Protein AF-0000000079002013 (afdb_homodimer)

InterPro domains:
  IPR015590 Aldehyde dehydrogenase domain [PF00171] (35-497)
  IPR016161 Aldehyde/histidinol dehydrogenase [SSF53720] (24-503)
  IPR016162 Aldehyde dehydrogenase, N-terminal [G3DSA:3.40.605.10] (39-272)
  IPR016163 Aldehyde dehydrogenase, C-terminal [G3DSA:3.40.309.10] (273-473)
  IPR051020 Aldehyde dehydrogenase-related metabolic enzymes [PTHR42991] (23-501)
  IPR053489 NAD(P)-dependent GAP dehydrogenase [NF040869] (10-510)

Radius of gyration: 30.29 Å; Cα contacts (8 Å, |Δi|>4): 2463; chains: 2; bounding box: 66×89×72 Å

Solvent-accessible surface area (backbone atoms only — not comparable to full-atom values): 50021 Å² total; per-residue (Å²): 128,84,78,65,67,69,81,72,81,61,73,83,57,53,85,48,39,48,72,44,97,86,56,32,31,39,29,41,29,37,48,74,54,35,79,40,72,65,82,38,68,44,73,28,42,18,23,74,80,59,33,69,31,31,34,34,20,25,66,53,70,68,57,51,54,52,28,51,50,46,23,61,75,44,5,17,50,58,38,50,71,41,54,63,71,57,50,52,51,39,36,42,45,34,28,51,50,48,62,74,48,37,65,48,45,31,49,34,33,25,51,35,48,16,32,28,62,68,57,22,48,48,42,52,51,37,33,34,49,40,36,66,48,49,72,59,31,54,77,54,56,65,62,46,82,43,78,18,78,86,38,86,90,32,50,45,29,37,32,43,36,37,64,39,43,52,34,27,34,38,38,35,33,36,54,73,46,36,48,35,52,44,48,52,54,48,48,42,33,43,70,52,19,20,12,38,40,37,32,51,26,68,62,32,40,58,37,44,54,55,48,51,53,43,42,55,72,43,61,51,63,47,49,24,44,35,47,44,56,51,61,78,82,56,42,75,78,54,46,48,44,78,74,43,30,24,40,39,38,38,45,48,39,70,56,50,43,49,48,46,42,51,32,58,72,52,40,67,34,32,40,28,29,27,56,13,38,34,39,37,43,73,69,30,58,55,67,61,45,24,49,34,47,35,47,23,21,35,52,71,25,7,46,43,55,53,17,36,25,34,36,40,25,25,54,94,40,30,68,63,38,53,54,46,29,47,55,46,47,66,71,59,35,70,40,60,23,89,37,86,82,23,74,20,25,28,38,71,35,45,64,54,42,53,52,45,51,51,30,51,50,47,32,38,75,58,64,29,42,75,73,34,65,73,43,75,59,68,64,20,27,53,45,57,24,35,29,39,37,74,54,59,80,44,42,68,67,19,49,65,52,66,42,68,61,70,34,24,45,29,40,35,29,69,30,89,46,70,69,53,48,42,52,59,56,55,68,33,63,40,8,26,40,30,21,38,27,53,70,57,61,69,61,51,51,51,47,64,72,65,47,63,39,7,25,36,19,36,60,40,50,54,74,59,83,61,12,74,60,52,40,31,17,26,59,49,2,27,36,59,46,43,19,63,25,55,30,37,53,63,46,34,39,69,31,25,39,35,44,50,38,69,91,66,71,79,62,84,76,91,120,130,82,79,64,66,71,80,71,79,61,73,84,60,53,84,49,39,49,72,45,95,85,54,32,31,40,30,42,29,36,50,73,53,36,80,41,73,64,83,39,66,44,74,27,43,18,22,75,79,59,35,68,31,31,34,34,19,25,66,52,71,67,57,52,53,52,28,50,50,45,23,62,74,44,5,17,50,58,36,51,70,43,55,64,70,55,50,52,50,39,35,42,44,34,27,50,50,49,62,72,48,37,66,47,45,31,47,33,34,24,51,34,47,17,32,28,62,69,56,21,47,49,42,52,50,36,34,35,50,39,37,65,48,49,71,60,31,53,76,53,55,65,60,46,80,42,78,18,78,84,39,86,90,32,50,46,28,38,32,42,35,38,63,40,44,52,33,27,32,39,36,36,32,37,54,75,48,36,48,35,52,43,47,51,55,48,47,42,33,42,70,50,20,21,12,39,40,38,30,51,25,70,61,33,41,60,37,43,52,54,48,51,52,42,42,54,72,43,60,52,63,46,48,23,43,35,45,44,56,52,60,78,84,57,43,75,78,54,45,49,45,78,73,45,30,24,38,40,38,37,44,48,39,71,57,50,45,49,48,44,42,50,32,56,73,52,40,68,35,32,40,27,30,25,56,14,38,33,40,37,42,75,69,32,59,53,68,60,46,23,49,36,48,36,46,23,21,33,51,71,26,7,44,42,55,53,18,35,25,34,36,38,25,26,55,92,40,30,68,63,38,54,52,47,29,46,56,46,47,66,72,61,34,71,40,61,23,90,38,84,82,23,73,20,26,28,38,70,35,46,64,50,42,53,52,45,52,51,29,51,51,46,31,39,76,58,65,28,41,75,72,34,70,73,43,75,60,68,63,20,27,53,45,56,24,37,29,41,39,76,54,60,79,44,40,68,67,19,49,62,51,64,42,69,63,70,34,22,46,29,41,35,28,66,29,89,46,70,68,53,48,42,54,60,53,56,67,33,63,39,8,26,40,29,20,37,25,54,68,56,62,70,61,50,50,51,47,64,73,64,47,63,39,7,25,37,20,36,60,40,48,54,75,60,82,62,14,72,59,54,40,33,18,26,58,49,2,27,36,59,46,45,21,63,25,54,29,38,53,63,45,37,40,69,32,25,38,35,44,51,38,69,91,65,72,78,63,84,76,93,122

Nearest PDB structures (foldseek):
  8hap-assembly1_A  TM=9.456E-01  e=1.614E-48  Sulfurisphaera tokodaii
  3rho-assembly1_D  TM=9.246E-01  e=1.871E-47  Rattus norvegicus
  4v37-assembly2_D  TM=9.245E-01  e=1.654E-45  Spinacia oleracea
  4a0m-assembly1_C  TM=8.989E-01  e=1.302E-45  Spinacia oleracea
  3iwk-assembly3_F  TM=9.047E-01  e=1.227E-45  Pisum sativum

Structure (mmCIF, N/CA/C/O backbone):
data_AF-0000000079002013-model_v1
#
loop_
_entity.id
_entity.type
_entity.pdbx_description
1 polymer 'Nonphosphorylating glyceraldehyde-3-phosphate dehydrogenase'
#
loop_
_atom_site.group_PDB
_atom_site.id
_atom_site.type_symbol
_atom_site.label_atom_id
_atom_site.label_alt_id
_atom_site.label_comp_id
_atom_site.label_asym_id
_atom_site.label_entity_id
_atom_site.label_seq_id
_atom_site.pdbx_PDB_ins_code
_atom_site.Cartn_x
_atom_site.Cartn_y
_atom_site.Cartn_z
_atom_site.occupancy
_atom_site.B_iso_or_equiv
_atom_site.auth_seq_id
_atom_site.auth_comp_id
_atom_site.auth_asym_id
_atom_site.auth_atom_id
_atom_site.pdbx_PDB_model_num
ATOM 1 N N . MET A 1 1 ? 3.686 49.875 5.984 1 48.56 1 MET A N 1
ATOM 2 C CA . MET A 1 1 ? 4.234 48.812 6.824 1 48.56 1 MET A CA 1
ATOM 3 C C . MET A 1 1 ? 5.504 48.219 6.207 1 48.56 1 MET A C 1
ATOM 5 O O . MET A 1 1 ? 5.602 48.094 4.984 1 48.56 1 MET A O 1
ATOM 9 N N . ASP A 1 2 ? 6.562 48.25 6.934 1 68.31 2 ASP A N 1
ATOM 10 C CA . ASP A 1 2 ? 7.863 47.812 6.422 1 68.31 2 ASP A CA 1
ATOM 11 C C . ASP A 1 2 ? 7.793 46.406 5.848 1 68.31 2 ASP A C 1
ATOM 13 O O . ASP A 1 2 ? 7.07 45.562 6.367 1 68.31 2 ASP A O 1
ATOM 17 N N . ARG A 1 3 ? 8.359 46.219 4.648 1 81.31 3 ARG A N 1
ATOM 18 C CA . ARG A 1 3 ? 8.422 44.938 3.936 1 81.31 3 ARG A CA 1
ATOM 19 C C . ARG A 1 3 ? 8.961 43.812 4.836 1 81.31 3 ARG A C 1
ATOM 21 O O . ARG A 1 3 ? 9.883 44.031 5.617 1 81.31 3 ARG A O 1
ATOM 28 N N . VAL A 1 4 ? 8.219 42.75 4.816 1 88.69 4 VAL A N 1
ATOM 29 C CA . VAL A 1 4 ? 8.68 41.594 5.578 1 88.69 4 VAL A CA 1
ATOM 30 C C . VAL A 1 4 ? 9.977 41.062 4.973 1 88.69 4 VAL A C 1
ATOM 32 O O . VAL A 1 4 ? 10.094 40.938 3.752 1 88.69 4 VAL A O 1
ATOM 35 N N . ILE A 1 5 ? 10.945 40.875 5.754 1 89.25 5 ILE A N 1
ATOM 36 C CA . ILE A 1 5 ? 12.219 40.312 5.312 1 89.25 5 ILE A CA 1
ATOM 37 C C . ILE A 1 5 ? 12.617 39.156 6.223 1 89.25 5 ILE A C 1
ATOM 39 O O . ILE A 1 5 ? 12.18 39.094 7.375 1 89.25 5 ILE A O 1
ATOM 43 N N . LEU A 1 6 ? 13.336 38.312 5.656 1 92.31 6 LEU A N 1
ATOM 44 C CA . LEU A 1 6 ? 13.945 37.25 6.434 1 92.31 6 LEU A CA 1
ATOM 45 C C . LEU A 1 6 ? 15.281 37.688 7.023 1 92.31 6 LEU A C 1
ATOM 47 O O . LEU A 1 6 ? 16.094 38.281 6.328 1 92.31 6 LEU A O 1
ATOM 51 N N . ASP A 1 7 ? 15.438 37.406 8.305 1 88.75 7 ASP A N 1
ATOM 52 C CA . ASP A 1 7 ? 16.672 37.781 8.984 1 88.75 7 ASP A CA 1
ATOM 53 C C . ASP A 1 7 ? 17.172 36.625 9.867 1 88.75 7 ASP A C 1
ATOM 55 O O . ASP A 1 7 ? 16.609 36.375 10.93 1 88.75 7 ASP A O 1
ATOM 59 N N . PHE A 1 8 ? 18.25 35.969 9.438 1 93 8 PHE A N 1
ATOM 60 C CA . PHE A 1 8 ? 18.828 34.875 10.195 1 93 8 PHE A CA 1
ATOM 61 C C . PHE A 1 8 ? 19.984 35.344 11.055 1 93 8 PHE A C 1
ATOM 63 O O . PHE A 1 8 ? 20.766 36.188 10.625 1 93 8 PHE A O 1
ATOM 70 N N . LYS A 1 9 ? 20.078 34.812 12.258 1 91.06 9 LYS A N 1
ATOM 71 C CA . LYS A 1 9 ? 21.094 35.25 13.219 1 91.06 9 LYS A CA 1
ATOM 72 C C . LYS A 1 9 ? 22.297 34.344 13.195 1 91.06 9 LYS A C 1
ATOM 74 O O . LYS A 1 9 ? 23.422 34.781 13.438 1 91.06 9 LYS A O 1
ATOM 79 N N . ASP A 1 10 ? 22.016 33.188 12.93 1 91.38 10 ASP A N 1
ATOM 80 C CA . ASP A 1 10 ? 23.062 32.156 13.047 1 91.38 10 ASP A CA 1
ATOM 81 C C . ASP A 1 10 ? 23.969 32.156 11.812 1 91.38 10 ASP A C 1
ATOM 83 O O . ASP A 1 10 ? 23.484 32.125 10.68 1 91.38 10 ASP A O 1
ATOM 87 N N . SER A 1 11 ? 25.281 32.062 12.031 1 93.31 11 SER A N 1
ATOM 88 C CA . SER A 1 11 ? 26.266 32.062 10.953 1 93.31 11 SER A CA 1
ATOM 89 C C . SER A 1 11 ? 26.281 30.734 10.195 1 93.31 11 SER A C 1
ATOM 91 O O . SER A 1 11 ? 26.781 30.656 9.078 1 93.31 11 SER A O 1
ATOM 93 N N . LEU A 1 12 ? 25.703 29.781 10.75 1 96.12 12 LEU A N 1
ATOM 94 C CA . LEU A 1 12 ? 25.719 28.438 10.156 1 96.12 12 LEU A CA 1
ATOM 95 C C . LEU A 1 12 ? 25.062 28.453 8.773 1 96.12 12 LEU A C 1
ATOM 97 O O . LEU A 1 12 ? 25.484 27.719 7.879 1 96.12 12 LEU A O 1
ATOM 101 N N . PHE A 1 13 ? 24.031 29.312 8.594 1 96.88 13 PHE A N 1
ATOM 102 C CA . PHE A 1 13 ? 23.219 29.25 7.387 1 96.88 13 PHE A CA 1
ATOM 103 C C . PHE A 1 13 ? 23.734 30.234 6.34 1 96.88 13 PHE A C 1
ATOM 105 O O . PHE A 1 13 ? 23.219 30.281 5.219 1 96.88 13 PHE A O 1
ATOM 112 N N . ARG A 1 14 ? 24.734 30.922 6.59 1 95.25 14 ARG A N 1
ATOM 113 C CA . ARG A 1 14 ? 25.172 32.031 5.734 1 95.25 14 ARG A CA 1
ATOM 114 C C . ARG A 1 14 ? 25.734 31.5 4.41 1 95.25 14 ARG A C 1
ATOM 116 O O . ARG A 1 14 ? 25.703 32.188 3.4 1 95.25 14 ARG A O 1
ATOM 123 N N . ASP A 1 15 ? 26.219 30.328 4.391 1 95.44 15 ASP A N 1
ATOM 124 C CA . ASP A 1 15 ? 26.875 29.812 3.191 1 95.44 15 ASP A CA 1
ATOM 125 C C . ASP A 1 15 ? 25.844 29.203 2.229 1 95.44 15 ASP A C 1
ATOM 127 O O . ASP A 1 15 ? 26.188 28.844 1.103 1 95.44 15 ASP A O 1
ATOM 131 N N . ILE A 1 16 ? 24.578 29.172 2.629 1 97.88 16 ILE A N 1
ATOM 132 C CA . ILE A 1 16 ? 23.641 28.5 1.742 1 97.88 16 ILE A CA 1
ATOM 133 C C . ILE A 1 16 ? 22.734 29.531 1.072 1 97.88 16 ILE A C 1
ATOM 135 O O . ILE A 1 16 ? 21.812 29.172 0.332 1 97.88 16 ILE A O 1
ATOM 139 N N . TYR A 1 17 ? 22.906 30.766 1.343 1 97.25 17 TYR A N 1
ATOM 140 C CA . TYR A 1 17 ? 22.172 31.812 0.628 1 97.25 17 TYR A CA 1
ATOM 141 C C . TYR A 1 17 ? 23.047 33.062 0.434 1 97.25 17 TYR A C 1
ATOM 143 O O . TYR A 1 17 ? 24.078 33.188 1.083 1 97.25 17 TYR A O 1
ATOM 151 N N . SER A 1 18 ? 22.734 33.906 -0.553 1 96.56 18 SER A N 1
ATOM 152 C CA . SER A 1 18 ? 23.234 35.25 -0.725 1 96.56 18 SER A CA 1
ATOM 153 C C . SER A 1 18 ? 22.141 36.281 -0.51 1 96.56 18 SER A C 1
ATOM 155 O O . SER A 1 18 ? 20.969 35.938 -0.459 1 96.56 18 SER A O 1
ATOM 157 N N . VAL A 1 19 ? 22.594 37.5 -0.321 1 95.25 19 VAL A N 1
ATOM 158 C CA . VAL A 1 19 ? 21.641 38.562 -0.082 1 95.25 19 VAL A CA 1
ATOM 159 C C . VAL A 1 19 ? 21.672 39.562 -1.249 1 95.25 19 VAL A C 1
ATOM 161 O O . VAL A 1 19 ? 22.719 40.125 -1.557 1 95.25 19 VAL A O 1
ATOM 164 N N . ARG A 1 20 ? 20.547 39.656 -1.827 1 93.31 20 ARG A N 1
ATOM 165 C CA . ARG A 1 20 ? 20.422 40.656 -2.867 1 93.31 20 ARG A CA 1
ATOM 166 C C . ARG A 1 20 ? 20.453 42.062 -2.273 1 93.31 20 ARG A C 1
ATOM 168 O O . ARG A 1 20 ? 20.266 42.25 -1.069 1 93.31 20 ARG A O 1
ATOM 175 N N . LYS A 1 21 ? 20.609 43.062 -3.16 1 92.94 21 LYS A N 1
ATOM 176 C CA . LYS A 1 21 ? 20.688 44.469 -2.746 1 92.94 21 LYS A CA 1
ATOM 177 C C . LYS A 1 21 ? 19.406 44.906 -2.059 1 92.94 21 LYS A C 1
ATOM 179 O O . LYS A 1 21 ? 19.438 45.75 -1.156 1 92.94 21 LYS A O 1
ATOM 184 N N . ASP A 1 22 ? 18.375 44.344 -2.432 1 90.88 22 ASP A N 1
ATOM 185 C CA . ASP A 1 22 ? 17.078 44.75 -1.893 1 90.88 22 ASP A CA 1
ATOM 186 C C . ASP A 1 22 ? 16.75 43.969 -0.63 1 90.88 22 ASP A C 1
ATOM 188 O O . ASP A 1 22 ? 15.633 44.062 -0.107 1 90.88 22 ASP A O 1
ATOM 192 N N . GLY A 1 23 ? 17.609 43.094 -0.177 1 91.31 23 GLY A N 1
ATOM 193 C CA . GLY A 1 23 ? 17.406 42.375 1.074 1 91.31 23 GLY A CA 1
ATOM 194 C C . GLY A 1 23 ? 16.828 41 0.881 1 91.31 23 GLY A C 1
ATOM 195 O O . GLY A 1 23 ? 16.734 40.219 1.832 1 91.31 23 GLY A O 1
ATOM 196 N N . VAL A 1 24 ? 16.453 40.656 -0.358 1 95.88 24 VAL A N 1
ATOM 197 C CA . VAL A 1 24 ? 15.891 39.344 -0.671 1 95.88 24 VAL A CA 1
ATOM 198 C C . VAL A 1 24 ? 16.984 38.281 -0.619 1 95.88 24 VAL A C 1
ATOM 200 O O . VAL A 1 24 ? 18.078 38.5 -1.143 1 95.88 24 VAL A O 1
ATOM 203 N N . LEU A 1 25 ? 16.688 37.25 0.052 1 97.5 25 LEU A N 1
ATOM 204 C CA . LEU A 1 25 ? 17.672 36.188 0.142 1 97.5 25 LEU A CA 1
ATOM 205 C C . LEU A 1 25 ? 17.594 35.25 -1.075 1 97.5 25 LEU A C 1
ATOM 207 O O . LEU A 1 25 ? 16.5 34.969 -1.569 1 97.5 25 LEU A O 1
ATOM 211 N N . VAL A 1 26 ? 18.719 34.844 -1.604 1 98.19 26 VAL A N 1
ATOM 212 C CA . VAL A 1 26 ? 18.797 33.875 -2.703 1 98.19 26 VAL A CA 1
ATOM 213 C C . VAL A 1 26 ? 19.406 32.562 -2.205 1 98.19 26 VAL A C 1
ATOM 215 O O . VAL A 1 26 ? 20.625 32.469 -2.051 1 98.19 26 VAL A O 1
ATOM 218 N N . PHE A 1 27 ? 18.547 31.562 -2.037 1 98.62 27 PHE A N 1
ATOM 219 C CA . PHE A 1 27 ? 18.953 30.297 -1.436 1 98.62 27 PHE A CA 1
ATOM 220 C C . PHE A 1 27 ? 19.469 29.344 -2.5 1 98.62 27 PHE A C 1
ATOM 222 O O . PHE A 1 27 ? 18.906 29.266 -3.596 1 98.62 27 PHE A O 1
ATOM 229 N N . LYS A 1 28 ? 20.484 28.625 -2.148 1 98.5 28 LYS A N 1
ATOM 230 C CA . LYS A 1 28 ? 20.922 27.469 -2.918 1 98.5 28 LYS A CA 1
ATOM 231 C C . LYS A 1 28 ? 20.016 26.266 -2.658 1 98.5 28 LYS A C 1
ATOM 233 O O . LYS A 1 28 ? 19.203 26.281 -1.734 1 98.5 28 LYS A O 1
ATOM 238 N N . THR A 1 29 ? 20.062 25.297 -3.535 1 98.19 29 THR A N 1
ATOM 239 C CA . THR A 1 29 ? 19.453 24 -3.295 1 98.19 29 THR A CA 1
ATOM 240 C C . THR A 1 29 ? 20.547 22.938 -3.094 1 98.19 29 THR A C 1
ATOM 242 O O . THR A 1 29 ? 21.719 23.203 -3.303 1 98.19 29 THR A O 1
ATOM 245 N N . PHE A 1 30 ? 20.188 21.844 -2.486 1 98.38 30 PHE A N 1
ATOM 246 C CA . PHE A 1 30 ? 21.141 20.781 -2.209 1 98.38 30 PHE A CA 1
ATOM 247 C C . PHE A 1 30 ? 20.906 19.578 -3.125 1 98.38 30 PHE A C 1
ATOM 249 O O . PHE A 1 30 ? 19.969 18.797 -2.914 1 98.38 30 PHE A O 1
ATOM 256 N N . ILE A 1 31 ? 21.719 19.406 -4.051 1 95.81 31 ILE A N 1
ATOM 257 C CA . ILE A 1 31 ? 21.594 18.391 -5.094 1 95.81 31 ILE A CA 1
ATOM 258 C C . ILE A 1 31 ? 22.953 17.781 -5.398 1 95.81 31 ILE A C 1
ATOM 260 O O . ILE A 1 31 ? 23.969 18.469 -5.355 1 95.81 31 ILE A O 1
ATOM 264 N N . ASN A 1 32 ? 23 16.453 -5.547 1 93.5 32 ASN A N 1
ATOM 265 C CA . ASN A 1 32 ? 24.234 15.719 -5.852 1 93.5 32 ASN A CA 1
ATOM 266 C C . ASN A 1 32 ? 25.297 15.945 -4.777 1 93.5 32 ASN A C 1
ATOM 268 O O . ASN A 1 32 ? 26.469 16.109 -5.094 1 93.5 32 ASN A O 1
ATOM 272 N N . GLY A 1 33 ? 24.812 16.156 -3.531 1 95.44 33 GLY A N 1
ATOM 273 C CA . GLY A 1 33 ? 25.688 16.234 -2.379 1 95.44 33 GLY A CA 1
ATOM 274 C C . GLY A 1 33 ? 26.328 17.609 -2.207 1 95.44 33 GLY A C 1
ATOM 275 O O . GLY A 1 33 ? 27.297 17.766 -1.473 1 95.44 33 GLY A O 1
ATOM 276 N N . GLN A 1 34 ? 25.734 18.562 -2.941 1 96.75 34 GLN A N 1
ATOM 277 C CA . GLN A 1 34 ? 26.312 19.891 -2.895 1 96.75 34 GLN A CA 1
ATOM 278 C C . GLN A 1 34 ? 25.234 20.969 -2.914 1 96.75 34 GLN A C 1
ATOM 280 O O . GLN A 1 34 ? 24.156 20.766 -3.471 1 96.75 34 GLN A O 1
ATOM 285 N N . TRP A 1 35 ? 25.594 22.094 -2.254 1 98.38 35 TRP A N 1
ATOM 286 C CA . TRP A 1 35 ? 24.75 23.281 -2.383 1 98.38 35 TRP A CA 1
ATOM 287 C C . TRP A 1 35 ? 25.016 23.984 -3.715 1 98.38 35 TRP A C 1
ATOM 289 O O . TRP A 1 35 ? 26.141 24.344 -4.023 1 98.38 35 TRP A O 1
ATOM 299 N N . ILE A 1 36 ? 23.953 24.156 -4.535 1 96.56 36 ILE A N 1
ATOM 300 C CA . ILE A 1 36 ? 24.156 24.688 -5.875 1 96.56 36 ILE A CA 1
ATOM 301 C C . ILE A 1 36 ? 23.203 25.859 -6.129 1 96.56 36 ILE A C 1
ATOM 303 O O . ILE A 1 36 ? 22.047 25.828 -5.684 1 96.56 36 ILE A O 1
ATOM 307 N N . ASP A 1 37 ? 23.656 26.828 -6.742 1 97 37 ASP A N 1
ATOM 308 C CA . ASP A 1 37 ? 22.859 27.875 -7.395 1 97 37 ASP A CA 1
ATOM 309 C C . ASP A 1 37 ? 22.797 27.641 -8.898 1 97 37 ASP A C 1
ATOM 311 O O . ASP A 1 37 ? 23.781 27.859 -9.617 1 97 37 ASP A O 1
ATOM 315 N N . SER A 1 38 ? 21.734 27.203 -9.359 1 94.19 38 SER A N 1
ATOM 316 C CA . SER A 1 38 ? 21.578 26.781 -10.742 1 94.19 38 SER A CA 1
ATOM 317 C C . SER A 1 38 ? 21.406 27.984 -11.672 1 94.19 38 SER A C 1
ATOM 319 O O . SER A 1 38 ? 21.531 27.859 -12.891 1 94.19 38 SER A O 1
ATOM 321 N N . GLY A 1 39 ? 21.016 29.109 -11.172 1 95.38 39 GLY A N 1
ATOM 322 C CA . GLY A 1 39 ? 20.734 30.297 -11.969 1 95.38 39 GLY A CA 1
ATOM 323 C C . GLY A 1 39 ? 19.266 30.453 -12.289 1 95.38 39 GLY A C 1
ATOM 324 O O . GLY A 1 39 ? 18.844 31.531 -12.742 1 95.38 39 GLY A O 1
ATOM 325 N N . ASP A 1 40 ? 18.516 29.469 -12.133 1 97.12 40 ASP A N 1
ATOM 326 C CA . ASP A 1 40 ? 17.047 29.516 -12.211 1 97.12 40 ASP A CA 1
ATOM 327 C C . ASP A 1 40 ? 16.422 29.484 -10.82 1 97.12 40 ASP A C 1
ATOM 329 O O . ASP A 1 40 ? 16.938 28.812 -9.922 1 97.12 40 ASP A O 1
ATOM 333 N N . TYR A 1 41 ? 15.328 30.281 -10.656 1 97.94 41 TYR A N 1
ATOM 334 C CA . TYR A 1 41 ? 14.859 30.453 -9.289 1 97.94 41 TYR A CA 1
ATOM 335 C C . TYR A 1 41 ? 13.344 30.344 -9.211 1 97.94 41 TYR A C 1
ATOM 337 O O . TYR A 1 41 ? 12.641 30.625 -10.188 1 97.94 41 TYR A O 1
ATOM 345 N N . LEU A 1 42 ? 12.859 29.875 -8.086 1 98 42 LEU A N 1
ATOM 346 C CA . LEU A 1 42 ? 11.469 30.031 -7.66 1 98 42 LEU A CA 1
ATOM 347 C C . LEU A 1 42 ? 11.312 31.219 -6.711 1 98 42 LEU A C 1
ATOM 349 O O . LEU A 1 42 ? 12.164 31.438 -5.848 1 98 42 LEU A O 1
ATOM 353 N N . GLU A 1 43 ? 10.289 31.922 -6.93 1 98.19 43 GLU A N 1
ATOM 354 C CA . GLU A 1 43 ? 10 33.031 -6.016 1 98.19 43 GLU A CA 1
ATOM 355 C C . GLU A 1 43 ? 9.234 32.531 -4.789 1 98.19 43 GLU A C 1
ATOM 357 O O . GLU A 1 43 ? 8.359 31.672 -4.902 1 98.19 43 GLU A O 1
ATOM 362 N N . VAL A 1 44 ? 9.625 33.062 -3.652 1 98.25 44 VAL A N 1
ATOM 363 C CA . VAL A 1 44 ? 8.93 32.781 -2.406 1 98.25 44 VAL A CA 1
ATOM 364 C C . VAL A 1 44 ? 8.375 34.062 -1.801 1 98.25 44 VAL A C 1
ATOM 366 O O . VAL A 1 44 ? 9.133 35 -1.547 1 98.25 44 VAL A O 1
ATOM 369 N N . HIS A 1 45 ? 7.094 34.094 -1.602 1 98 45 HIS A N 1
ATOM 370 C CA . HIS A 1 45 ? 6.418 35.25 -1.037 1 98 45 HIS A CA 1
ATOM 371 C C . HIS A 1 45 ? 5.867 34.938 0.353 1 98 45 HIS A C 1
ATOM 373 O O . HIS A 1 45 ? 5.367 33.844 0.602 1 98 45 HIS A O 1
ATOM 379 N N . SER A 1 46 ? 6.02 35.906 1.236 1 98.12 46 SER A N 1
ATOM 380 C CA . SER A 1 46 ? 5.43 35.75 2.559 1 98.12 46 SER A CA 1
ATOM 381 C C . SER A 1 46 ? 3.916 35.938 2.518 1 98.12 46 SER A C 1
ATOM 383 O O . SER A 1 46 ? 3.428 36.906 1.906 1 98.12 46 SER A O 1
ATOM 385 N N . PRO A 1 47 ? 3.201 35.031 3.156 1 98.19 47 PRO A N 1
ATOM 386 C CA . PRO A 1 47 ? 1.749 35.25 3.188 1 98.19 47 PRO A CA 1
ATOM 387 C C . PRO A 1 47 ? 1.33 36.406 4.086 1 98.19 47 PRO A C 1
ATOM 389 O O . PRO A 1 47 ? 0.162 36.781 4.082 1 98.19 47 PRO A O 1
ATOM 392 N N . ILE A 1 48 ? 2.262 36.938 4.84 1 98 48 ILE A N 1
ATOM 393 C CA . ILE A 1 48 ? 1.958 38 5.793 1 98 48 ILE A CA 1
ATOM 394 C C . ILE A 1 48 ? 1.529 39.25 5.039 1 98 48 ILE A C 1
ATOM 396 O O . ILE A 1 48 ? 0.519 39.875 5.379 1 98 48 ILE A O 1
ATOM 400 N N . ASP A 1 49 ? 2.244 39.594 3.922 1 96.5 49 ASP A N 1
ATOM 401 C CA . ASP A 1 49 ? 1.915 40.812 3.205 1 96.5 49 ASP A CA 1
ATOM 402 C C . ASP A 1 49 ? 2.201 40.688 1.712 1 96.5 49 ASP A C 1
ATOM 404 O O . ASP A 1 49 ? 2.105 41.656 0.96 1 96.5 49 ASP A O 1
ATOM 408 N N . GLY A 1 50 ? 2.662 39.469 1.295 1 96.44 50 GLY A N 1
ATOM 409 C CA . GLY A 1 50 ? 2.9 39.219 -0.117 1 96.44 50 GLY A CA 1
ATOM 410 C C . GLY A 1 50 ? 4.293 39.594 -0.567 1 96.44 50 GLY A C 1
ATOM 411 O O . GLY A 1 50 ? 4.652 39.406 -1.731 1 96.44 50 GLY A O 1
ATOM 412 N N . SER A 1 51 ? 5.133 39.969 0.297 1 96.31 51 SER A N 1
ATOM 413 C CA . SER A 1 51 ? 6.48 40.438 -0.037 1 96.31 51 SER A CA 1
ATOM 414 C C . SER A 1 51 ? 7.332 39.281 -0.55 1 96.31 51 SER A C 1
ATOM 416 O O . SER A 1 51 ? 7.23 38.156 -0.053 1 96.31 51 SER A O 1
ATOM 418 N N . LEU A 1 52 ? 8.117 39.625 -1.579 1 97.19 52 LEU A N 1
ATOM 419 C CA . LEU A 1 52 ? 9.156 38.688 -1.988 1 97.19 52 LEU A CA 1
ATOM 420 C C . LEU A 1 52 ? 10.234 38.562 -0.912 1 97.19 52 LEU A C 1
ATOM 422 O O . LEU A 1 52 ? 10.914 39.531 -0.592 1 97.19 52 LEU A O 1
ATOM 426 N N . ILE A 1 53 ? 10.359 37.375 -0.357 1 97.5 53 ILE A N 1
ATOM 427 C CA . ILE A 1 53 ? 11.273 37.25 0.774 1 97.5 53 ILE A CA 1
ATOM 428 C C . ILE A 1 53 ? 12.5 36.438 0.36 1 97.5 53 ILE A C 1
ATOM 430 O O . ILE A 1 53 ? 13.539 36.5 1.021 1 97.5 53 ILE A O 1
ATOM 434 N N . ALA A 1 54 ? 12.359 35.656 -0.718 1 98.25 54 ALA A N 1
ATOM 435 C CA . ALA A 1 54 ? 13.492 34.812 -1.114 1 98.25 54 ALA A CA 1
ATOM 436 C C . ALA A 1 54 ? 13.344 34.344 -2.559 1 98.25 54 ALA A C 1
ATOM 438 O O . ALA A 1 54 ? 12.234 34.312 -3.102 1 98.25 54 ALA A O 1
ATOM 439 N N . LEU A 1 55 ? 14.438 34.094 -3.17 1 98.19 55 LEU A N 1
ATOM 440 C CA . LEU A 1 55 ? 14.57 33.25 -4.348 1 98.19 55 LEU A CA 1
ATOM 441 C C . LEU A 1 55 ? 15.242 31.938 -3.986 1 98.19 55 LEU A C 1
ATOM 443 O O . LEU A 1 55 ? 16.172 31.906 -3.174 1 98.19 55 LEU A O 1
ATOM 447 N N . VAL A 1 56 ? 14.719 30.859 -4.547 1 98.56 56 VAL A N 1
ATOM 448 C CA . VAL A 1 56 ? 15.289 29.531 -4.262 1 98.56 56 VAL A CA 1
ATOM 449 C C . VAL A 1 56 ? 15.773 28.891 -5.559 1 98.56 56 VAL A C 1
ATOM 451 O O . VAL A 1 56 ? 15.023 28.797 -6.531 1 98.56 56 VAL A O 1
ATOM 454 N N . SER A 1 57 ? 17 28.469 -5.531 1 98.38 57 SER A N 1
ATOM 455 C CA . SER A 1 57 ? 17.594 27.844 -6.707 1 98.38 57 SER A CA 1
ATOM 456 C C . SER A 1 57 ? 16.766 26.641 -7.176 1 98.38 57 SER A C 1
ATOM 458 O O . SER A 1 57 ? 16.391 25.797 -6.371 1 98.38 57 SER A O 1
ATOM 460 N N . LYS A 1 58 ? 16.422 26.609 -8.453 1 98.25 58 LYS A N 1
ATOM 461 C CA . LYS A 1 58 ? 15.664 25.531 -9.086 1 98.25 58 LYS A CA 1
ATOM 462 C C . LYS A 1 58 ? 16.562 24.703 -9.992 1 98.25 58 LYS A C 1
ATOM 464 O O . LYS A 1 58 ? 16.969 25.156 -11.062 1 98.25 58 LYS A O 1
ATOM 469 N N . PRO A 1 59 ? 16.859 23.484 -9.609 1 97.69 59 PRO A N 1
ATOM 470 C CA . PRO A 1 59 ? 17.703 22.656 -10.477 1 97.69 59 PRO A CA 1
ATOM 471 C C . PRO A 1 59 ? 16.969 22.203 -11.75 1 97.69 59 PRO A C 1
ATOM 473 O O . PRO A 1 59 ? 15.742 22.109 -11.766 1 97.69 59 PRO A O 1
ATOM 476 N N . SER A 1 60 ? 17.75 21.938 -12.789 1 96.88 60 SER A N 1
ATOM 477 C CA . SER A 1 60 ? 17.172 21.359 -14.008 1 96.88 60 SER A CA 1
ATOM 478 C C . SER A 1 60 ? 16.766 19.906 -13.789 1 96.88 60 SER A C 1
ATOM 480 O O . SER A 1 60 ? 17.266 19.25 -12.875 1 96.88 60 SER A O 1
ATOM 482 N N . LEU A 1 61 ? 15.867 19.453 -14.641 1 97 61 LEU A N 1
ATOM 483 C CA . LEU A 1 61 ? 15.43 18.062 -14.555 1 97 61 LEU A CA 1
ATOM 484 C C . LEU A 1 61 ? 16.594 17.109 -14.805 1 97 61 LEU A C 1
ATOM 486 O O . LEU A 1 61 ? 16.656 16.031 -14.211 1 97 61 LEU A O 1
ATOM 490 N N . GLU A 1 62 ? 17.469 17.5 -15.664 1 96.88 62 GLU A N 1
ATOM 491 C CA . GLU A 1 62 ? 18.656 16.688 -15.938 1 96.88 62 GLU A CA 1
ATOM 492 C C . GLU A 1 62 ? 19.5 16.5 -14.68 1 96.88 62 GLU A C 1
ATOM 494 O O . GLU A 1 62 ? 19.953 15.398 -14.391 1 96.88 62 GLU A O 1
ATOM 499 N N . LEU A 1 63 ? 19.688 17.594 -13.977 1 96.75 63 LEU A N 1
ATOM 500 C CA . LEU A 1 63 ? 20.469 17.531 -12.742 1 96.75 63 LEU A CA 1
ATOM 501 C C . LEU A 1 63 ? 19.766 16.672 -11.703 1 96.75 63 LEU A C 1
ATOM 503 O O . LEU A 1 63 ? 20.406 15.938 -10.945 1 96.75 63 LEU A O 1
ATOM 507 N N . VAL A 1 64 ? 18.453 16.766 -11.656 1 97.88 64 VAL A N 1
ATOM 508 C CA . VAL A 1 64 ? 17.656 15.945 -10.734 1 97.88 64 VAL A CA 1
ATOM 509 C C . VAL A 1 64 ? 17.859 14.469 -11.047 1 97.88 64 VAL A C 1
ATOM 511 O O . VAL A 1 64 ? 18.094 13.664 -10.148 1 97.88 64 VAL A O 1
ATOM 514 N N . HIS A 1 65 ? 17.844 14.055 -12.32 1 97.69 65 HIS A N 1
ATOM 515 C CA . HIS A 1 65 ? 18.016 12.664 -12.719 1 97.69 65 HIS A CA 1
ATOM 516 C C . HIS A 1 65 ? 19.406 12.156 -12.391 1 97.69 65 HIS A C 1
ATOM 518 O O . HIS A 1 65 ? 19.578 11.008 -11.969 1 97.69 65 HIS A O 1
ATOM 524 N N . LYS A 1 66 ? 20.359 13.008 -12.57 1 97.5 66 LYS A N 1
ATOM 525 C CA . LYS A 1 66 ? 21.734 12.656 -12.195 1 97.5 66 LYS A CA 1
ATOM 526 C C . LYS A 1 66 ? 21.844 12.406 -10.695 1 97.5 66 LYS A C 1
ATOM 528 O O . LYS A 1 66 ? 22.547 11.492 -10.266 1 97.5 66 LYS A O 1
ATOM 533 N N . THR A 1 67 ? 21.203 13.258 -9.945 1 98 67 THR A N 1
ATOM 534 C CA . THR A 1 67 ? 21.188 13.109 -8.492 1 98 67 THR A CA 1
ATOM 535 C C . THR A 1 67 ? 20.562 11.773 -8.086 1 98 67 THR A C 1
ATOM 537 O O . THR A 1 67 ? 21.078 11.078 -7.211 1 98 67 THR A O 1
ATOM 540 N N . ILE A 1 68 ? 19.453 11.398 -8.711 1 98.5 68 ILE A N 1
ATOM 541 C CA . ILE A 1 68 ? 18.781 10.125 -8.422 1 98.5 68 ILE A CA 1
ATOM 542 C C . ILE A 1 68 ? 19.719 8.969 -8.758 1 98.5 68 ILE A C 1
ATOM 544 O O . ILE A 1 68 ? 19.781 7.98 -8.016 1 98.5 68 ILE A O 1
ATOM 548 N N . ASP A 1 69 ? 20.484 9.102 -9.812 1 98.12 69 ASP A N 1
ATOM 549 C CA . ASP A 1 69 ? 21.453 8.086 -10.188 1 98.12 69 ASP A CA 1
ATOM 550 C C . ASP A 1 69 ? 22.5 7.898 -9.094 1 98.12 69 ASP A C 1
ATOM 552 O O . ASP A 1 69 ? 22.828 6.766 -8.719 1 98.12 69 ASP A O 1
ATOM 556 N N . VAL A 1 70 ? 23 8.984 -8.578 1 98.12 70 VAL A N 1
ATOM 557 C CA . VAL A 1 70 ? 24 8.961 -7.527 1 98.12 70 VAL A CA 1
ATOM 558 C C . VAL A 1 70 ? 23.406 8.359 -6.254 1 98.12 70 VAL A C 1
ATOM 560 O O . VAL A 1 70 ? 24.047 7.539 -5.59 1 98.12 70 VAL A O 1
ATOM 563 N N . MET A 1 71 ? 22.25 8.781 -5.938 1 98.56 71 MET A N 1
ATOM 564 C CA . MET A 1 71 ? 21.578 8.266 -4.746 1 98.56 71 MET A CA 1
ATOM 565 C C . MET A 1 71 ? 21.328 6.77 -4.867 1 98.56 71 MET A C 1
ATOM 567 O O . MET A 1 71 ? 21.469 6.027 -3.893 1 98.56 71 MET A O 1
ATOM 571 N N . TYR A 1 72 ? 20.969 6.301 -6.039 1 98 72 TYR A N 1
ATOM 572 C CA . TYR A 1 72 ? 20.672 4.891 -6.27 1 98 72 TYR A CA 1
ATOM 573 C C . TYR A 1 72 ? 21.938 4.047 -6.18 1 98 72 TYR A C 1
ATOM 575 O O . TYR A 1 72 ? 21.938 2.967 -5.586 1 98 72 TYR A O 1
ATOM 583 N N . ASN A 1 73 ? 22.984 4.523 -6.742 1 97.06 73 ASN A N 1
ATOM 584 C CA . ASN A 1 73 ? 24.219 3.732 -6.844 1 97.06 73 ASN A CA 1
ATOM 585 C C . ASN A 1 73 ? 25.062 3.844 -5.574 1 97.06 73 ASN A C 1
ATOM 587 O O . ASN A 1 73 ? 25.781 2.912 -5.227 1 97.06 73 ASN A O 1
ATOM 591 N N . LYS A 1 74 ? 24.938 4.984 -4.906 1 97.69 74 LYS A N 1
ATOM 592 C CA . LYS A 1 74 ? 25.828 5.227 -3.77 1 97.69 74 LYS A CA 1
ATOM 593 C C . LYS A 1 74 ? 25.031 5.574 -2.516 1 97.69 74 LYS A C 1
ATOM 595 O O . LYS A 1 74 ? 25.25 4.992 -1.452 1 97.69 74 LYS A O 1
ATOM 600 N N . GLY A 1 75 ? 24.094 6.473 -2.613 1 98.19 75 GLY A N 1
ATOM 601 C CA . GLY A 1 75 ? 23.375 7.02 -1.471 1 98.19 75 GLY A CA 1
ATOM 602 C C . GLY A 1 75 ? 22.641 5.965 -0.672 1 98.19 75 GLY A C 1
ATOM 603 O O . GLY A 1 75 ? 22.75 5.914 0.555 1 98.19 75 GLY A O 1
ATOM 604 N N . ARG A 1 76 ? 21.891 5.129 -1.411 1 98.06 76 ARG A N 1
ATOM 605 C CA . ARG A 1 76 ? 21.094 4.121 -0.714 1 98.06 76 ARG A CA 1
ATOM 606 C C . ARG A 1 76 ? 22 3.143 0.038 1 98.06 76 ARG A C 1
ATOM 608 O O . ARG A 1 76 ? 21.609 2.635 1.096 1 98.06 76 ARG A O 1
ATOM 615 N N . TRP A 1 77 ? 23.203 2.891 -0.415 1 97.75 77 TRP A N 1
ATOM 616 C CA . TRP A 1 77 ? 24.125 2.004 0.28 1 97.75 77 TRP A CA 1
ATOM 617 C C . TRP A 1 77 ? 24.828 2.729 1.431 1 97.75 77 TRP A C 1
ATOM 619 O O . TRP A 1 77 ? 25.094 2.133 2.477 1 97.75 77 TRP A O 1
ATOM 629 N N . ALA A 1 78 ? 25.062 4.023 1.223 1 97.81 78 ALA A N 1
ATOM 630 C CA . ALA A 1 78 ? 25.672 4.805 2.293 1 97.81 78 ALA A CA 1
ATOM 631 C C . ALA A 1 78 ? 24.812 4.762 3.561 1 97.81 78 ALA A C 1
ATOM 633 O O . ALA A 1 78 ? 25.359 4.664 4.668 1 97.81 78 ALA A O 1
ATOM 634 N N . VAL A 1 79 ? 23.578 4.801 3.422 1 98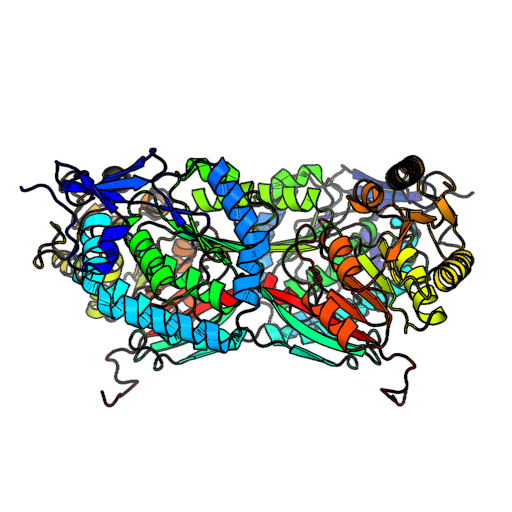.19 79 VAL A N 1
ATOM 635 C CA . VAL A 1 79 ? 22.688 4.762 4.574 1 98.19 79 VAL A CA 1
ATOM 636 C C . VAL A 1 79 ? 22.594 3.332 5.102 1 98.19 79 VAL A C 1
ATOM 638 O O . VAL A 1 79 ? 22.781 3.09 6.297 1 98.19 79 VAL A O 1
ATOM 641 N N . ARG A 1 80 ? 22.281 2.408 4.176 1 97.38 80 ARG A N 1
ATOM 642 C CA . ARG A 1 80 ? 22.031 1.022 4.555 1 97.38 80 ARG A CA 1
ATOM 643 C C . ARG A 1 80 ? 23.25 0.405 5.234 1 97.38 80 ARG A C 1
ATOM 645 O O . ARG A 1 80 ? 23.109 -0.423 6.137 1 97.38 80 ARG A O 1
ATOM 652 N N . ASP A 1 81 ? 24.438 0.866 4.828 1 96.81 81 ASP A N 1
ATOM 653 C CA . ASP A 1 81 ? 25.656 0.28 5.352 1 96.81 81 ASP A CA 1
ATOM 654 C C . ASP A 1 81 ? 26.109 0.994 6.625 1 96.81 81 ASP A C 1
ATOM 656 O O . ASP A 1 81 ? 27.078 0.576 7.27 1 96.81 81 ASP A O 1
ATOM 660 N N . THR A 1 82 ? 25.422 2.053 6.965 1 97.06 82 THR A N 1
ATOM 661 C CA . THR A 1 82 ? 25.594 2.635 8.289 1 97.06 82 THR A CA 1
ATOM 662 C C . THR A 1 82 ? 24.844 1.826 9.344 1 97.06 82 THR A C 1
ATOM 664 O O . THR A 1 82 ? 23.625 1.64 9.242 1 97.06 82 THR A O 1
ATOM 667 N N . PRO A 1 83 ? 25.578 1.311 10.328 1 96.94 83 PRO A N 1
ATOM 668 C CA . PRO A 1 83 ? 24.891 0.533 11.359 1 96.94 83 PRO A CA 1
ATOM 669 C C . PRO A 1 83 ? 23.734 1.301 12 1 96.94 83 PRO A C 1
ATOM 671 O O . PRO A 1 83 ? 23.812 2.521 12.164 1 96.94 83 PRO A O 1
ATOM 674 N N . GLY A 1 84 ? 22.703 0.583 12.406 1 96.44 84 GLY A N 1
ATOM 675 C CA . GLY A 1 84 ? 21.5 1.19 12.93 1 96.44 84 GLY A CA 1
ATOM 676 C C . GLY A 1 84 ? 21.75 2.088 14.125 1 96.44 84 GLY A C 1
ATOM 677 O O . GLY A 1 84 ? 21.141 3.154 14.25 1 96.44 84 GLY A O 1
ATOM 678 N N . ASP A 1 85 ? 22.578 1.647 14.969 1 97 85 ASP A N 1
ATOM 679 C CA . ASP A 1 85 ? 22.891 2.428 16.156 1 97 85 ASP A CA 1
ATOM 680 C C . ASP A 1 85 ? 23.531 3.77 15.789 1 97 85 ASP A C 1
ATOM 682 O O . ASP A 1 85 ? 23.234 4.793 16.406 1 97 85 ASP A O 1
ATOM 686 N N . ARG A 1 86 ? 24.344 3.809 14.75 1 97.62 86 ARG A N 1
ATOM 687 C CA . ARG A 1 86 ? 24.969 5.043 14.281 1 97.62 86 ARG A CA 1
ATOM 688 C C . ARG A 1 86 ? 23.953 5.93 13.562 1 97.62 86 ARG A C 1
ATOM 690 O O . ARG A 1 86 ? 24.047 7.156 13.633 1 97.62 86 ARG A O 1
ATOM 697 N N . ARG A 1 87 ? 23 5.316 12.844 1 98.31 87 ARG A N 1
ATOM 698 C CA . ARG A 1 87 ? 21.922 6.102 12.258 1 98.31 87 ARG A CA 1
ATOM 699 C C . ARG A 1 87 ? 21.141 6.863 13.328 1 98.31 87 ARG A C 1
ATOM 701 O O . ARG A 1 87 ? 20.812 8.039 13.148 1 98.31 87 ARG A O 1
ATOM 708 N N . LEU A 1 88 ? 20.906 6.203 14.492 1 98.31 88 LEU A N 1
ATOM 709 C CA . LEU A 1 88 ? 20.203 6.84 15.602 1 98.31 88 LEU A CA 1
ATOM 710 C C . LEU A 1 88 ? 21.047 7.961 16.203 1 98.31 88 LEU A C 1
ATOM 712 O O . LEU A 1 88 ? 20.516 9.008 16.578 1 98.31 88 LEU A O 1
ATOM 716 N N . ASP A 1 89 ? 22.375 7.727 16.25 1 98.44 89 ASP A N 1
ATOM 717 C CA . ASP A 1 89 ? 23.281 8.766 16.75 1 98.44 89 ASP A CA 1
ATOM 718 C C . ASP A 1 89 ? 23.188 10.023 15.875 1 98.44 89 ASP A C 1
ATOM 720 O O . ASP A 1 89 ? 23.188 11.141 16.391 1 98.44 89 ASP A O 1
ATOM 724 N N . LEU A 1 90 ? 23.141 9.82 14.578 1 98.62 90 LEU A N 1
ATOM 725 C CA . LEU A 1 90 ? 23.031 10.938 13.648 1 98.62 90 LEU A CA 1
ATOM 726 C C . LEU A 1 90 ? 21.734 11.719 13.875 1 98.62 90 LEU A C 1
ATOM 728 O O . LEU A 1 90 ? 21.734 12.945 13.852 1 98.62 90 LEU A O 1
ATOM 732 N N . LEU A 1 91 ? 20.672 11 14.133 1 98.75 91 LEU A N 1
ATOM 733 C CA . LEU A 1 91 ? 19.391 11.648 14.359 1 98.75 91 LEU A CA 1
ATOM 734 C C . LEU A 1 91 ? 19.391 12.414 15.68 1 98.75 91 LEU A C 1
ATOM 736 O O . LEU A 1 91 ? 18.781 13.484 15.781 1 98.75 91 LEU A O 1
ATOM 740 N N . GLU A 1 92 ? 20.031 11.891 16.656 1 98.69 92 GLU A N 1
ATOM 741 C CA . GLU A 1 92 ? 20.188 12.594 17.922 1 98.69 92 GLU A CA 1
ATOM 742 C C . GLU A 1 92 ? 20.984 13.875 17.75 1 98.69 92 GLU A C 1
ATOM 744 O O . GLU A 1 92 ? 20.641 14.914 18.328 1 98.69 92 GLU A O 1
ATOM 749 N N . ARG A 1 93 ? 22.047 13.812 17.016 1 98.75 93 ARG A N 1
ATOM 750 C CA . ARG A 1 93 ? 22.844 15 16.719 1 98.75 93 ARG A CA 1
ATOM 751 C C . ARG A 1 93 ? 22.016 16.031 15.969 1 98.75 93 ARG A C 1
ATOM 753 O O . ARG A 1 93 ? 22.141 17.234 16.203 1 98.75 93 ARG A O 1
ATOM 760 N N . LEU A 1 94 ? 21.25 15.508 15.07 1 98.81 94 LEU A N 1
ATOM 761 C CA . LEU A 1 94 ? 20.359 16.391 14.32 1 98.81 94 LEU A CA 1
ATOM 762 C C . LEU A 1 94 ? 19.375 17.094 15.258 1 98.81 94 LEU A C 1
ATOM 764 O O . LEU A 1 94 ? 19.094 18.281 15.086 1 98.81 94 LEU A O 1
ATOM 768 N N . ALA A 1 95 ? 18.812 16.391 16.25 1 98.81 95 ALA A N 1
ATOM 769 C CA . ALA A 1 95 ? 17.906 16.969 17.234 1 98.81 95 ALA A CA 1
ATOM 770 C C . ALA A 1 95 ? 18.609 18.094 18.016 1 98.81 95 ALA A C 1
ATOM 772 O O . ALA A 1 95 ? 18.031 19.141 18.25 1 98.81 95 ALA A O 1
ATOM 773 N N . ASP A 1 96 ? 19.844 17.891 18.359 1 98.81 96 ASP A N 1
ATOM 774 C CA . ASP A 1 96 ? 20.641 18.891 19.062 1 98.81 96 ASP A CA 1
ATOM 775 C C . ASP A 1 96 ? 20.828 20.141 18.203 1 98.81 96 ASP A C 1
ATOM 777 O O . ASP A 1 96 ? 20.688 21.266 18.688 1 98.81 96 ASP A O 1
ATOM 781 N N . LEU A 1 97 ? 21.188 19.891 16.969 1 98.75 97 LEU A N 1
ATOM 782 C CA . LEU A 1 97 ? 21.422 21 16.062 1 98.75 97 LEU A CA 1
ATOM 783 C C . LEU A 1 97 ? 20.141 21.797 15.836 1 98.75 97 LEU A C 1
ATOM 785 O O . LEU A 1 97 ? 20.172 23.031 15.805 1 98.75 97 LEU A O 1
ATOM 789 N N . LEU A 1 98 ? 19.062 21.078 15.672 1 98.62 98 LEU A N 1
ATOM 790 C CA . LEU A 1 98 ? 17.781 21.766 15.508 1 98.62 98 LEU A CA 1
ATOM 791 C C . LEU A 1 98 ? 17.438 22.594 16.734 1 98.62 98 LEU A C 1
ATOM 793 O O . LEU A 1 98 ? 16.938 23.703 16.609 1 98.62 98 LEU A O 1
ATOM 797 N N . SER A 1 99 ? 17.703 22.047 17.875 1 98.5 99 SER A N 1
ATOM 798 C CA . SER A 1 99 ? 17.469 22.75 19.141 1 98.5 99 SER A CA 1
ATOM 799 C C . SER A 1 99 ? 18.359 23.969 19.266 1 98.5 99 SER A C 1
ATOM 801 O O . SER A 1 99 ? 17.891 25.047 19.688 1 98.5 99 SER A O 1
ATOM 803 N N . HIS A 1 100 ? 19.562 23.844 18.875 1 98.19 100 HIS A N 1
ATOM 804 C CA . HIS A 1 100 ? 20.531 24.922 19 1 98.19 100 HIS A CA 1
ATOM 805 C C . HIS A 1 100 ? 20.219 26.062 18.047 1 98.19 100 HIS A C 1
ATOM 807 O O . HIS A 1 100 ? 20.422 27.234 18.375 1 98.19 100 HIS A O 1
ATOM 813 N N . HIS A 1 101 ? 19.719 25.75 16.891 1 97.88 101 HIS A N 1
ATOM 814 C CA . HIS A 1 101 ? 19.484 26.766 15.867 1 97.88 101 HIS A CA 1
ATOM 815 C C . HIS A 1 101 ? 18 27.047 15.711 1 97.88 101 HIS A C 1
ATOM 817 O O . HIS A 1 101 ? 17.547 27.469 14.641 1 97.88 101 HIS A O 1
ATOM 823 N N . ARG A 1 102 ? 17.188 26.797 16.672 1 97.62 102 ARG A N 1
ATOM 824 C CA . ARG A 1 102 ? 15.727 26.812 16.609 1 97.62 102 ARG A CA 1
ATOM 825 C C . ARG A 1 102 ? 15.211 28.203 16.234 1 97.62 102 ARG A C 1
ATOM 827 O O . ARG A 1 102 ? 14.203 28.312 15.539 1 97.62 102 ARG A O 1
ATOM 834 N N . ASP A 1 103 ? 15.891 29.297 16.625 1 97.5 103 ASP A N 1
ATOM 835 C CA . ASP A 1 103 ? 15.359 30.641 16.422 1 97.5 103 ASP A CA 1
ATOM 836 C C . ASP A 1 103 ? 15.258 30.984 14.945 1 97.5 103 ASP A C 1
ATOM 838 O O . ASP A 1 103 ? 14.273 31.578 14.5 1 97.5 103 ASP A O 1
ATOM 842 N N . ASP A 1 104 ? 16.281 30.625 14.188 1 97.94 104 ASP A N 1
ATOM 843 C CA . ASP A 1 104 ? 16.25 30.859 12.75 1 97.94 104 ASP A CA 1
ATOM 844 C C . ASP A 1 104 ? 15.18 30.031 12.062 1 97.94 104 ASP A C 1
ATOM 846 O O . ASP A 1 104 ? 14.562 30.469 11.094 1 97.94 104 ASP A O 1
ATOM 850 N N . ILE A 1 105 ? 14.992 28.859 12.578 1 98.44 105 ILE A N 1
ATOM 851 C CA . ILE A 1 105 ? 13.969 27.984 12.023 1 98.44 105 ILE A CA 1
ATOM 852 C C . ILE A 1 105 ? 12.586 28.562 12.328 1 98.44 105 ILE A C 1
ATOM 854 O O . ILE A 1 105 ? 11.703 28.578 11.469 1 98.44 105 ILE A O 1
ATOM 858 N N . VAL A 1 106 ? 12.398 29.031 13.555 1 98.38 106 VAL A N 1
ATOM 859 C CA . VAL A 1 106 ? 11.148 29.672 13.953 1 98.38 106 VAL A CA 1
ATOM 860 C C . VAL A 1 106 ? 10.875 30.875 13.07 1 98.38 106 VAL A C 1
ATOM 862 O O . VAL A 1 106 ? 9.758 31.062 12.578 1 98.38 106 VAL A O 1
ATOM 865 N N . GLU A 1 107 ? 11.953 31.656 12.844 1 97.56 107 GLU A N 1
ATOM 866 C CA . GLU A 1 107 ? 11.844 32.812 11.961 1 97.56 107 GLU A CA 1
ATOM 867 C C . GLU A 1 107 ? 11.359 32.406 10.57 1 97.56 107 GLU A C 1
ATOM 869 O O . GLU A 1 107 ? 10.453 33.031 10.016 1 97.56 107 GLU A O 1
ATOM 874 N N . ALA A 1 108 ? 11.945 31.406 10.047 1 98.38 108 ALA A N 1
ATOM 875 C CA . ALA A 1 108 ? 11.562 30.922 8.727 1 98.38 108 ALA A CA 1
ATOM 876 C C . ALA A 1 108 ? 10.102 30.469 8.711 1 98.38 108 ALA A C 1
ATOM 878 O O . ALA A 1 108 ? 9.367 30.734 7.758 1 98.38 108 ALA A O 1
ATOM 879 N N . LEU A 1 109 ? 9.617 29.812 9.75 1 98.69 109 LEU A N 1
ATOM 880 C CA . LEU A 1 109 ? 8.25 29.312 9.812 1 98.69 109 LEU A CA 1
ATOM 881 C C . LEU A 1 109 ? 7.258 30.453 9.914 1 98.69 109 LEU A C 1
ATOM 883 O O . LEU A 1 109 ? 6.172 30.391 9.336 1 98.69 109 LEU A O 1
ATOM 887 N N . VAL A 1 110 ? 7.637 31.469 10.633 1 98.31 110 VAL A N 1
ATOM 888 C CA . VAL A 1 110 ? 6.746 32.625 10.805 1 98.31 110 VAL A CA 1
ATOM 889 C C . VAL A 1 110 ? 6.656 33.406 9.492 1 98.31 110 VAL A C 1
ATOM 891 O O . VAL A 1 110 ? 5.559 33.625 8.984 1 98.31 110 VAL A O 1
ATOM 894 N N . ILE A 1 111 ? 7.816 33.688 8.914 1 98 111 ILE A N 1
ATOM 895 C CA . ILE A 1 111 ? 7.879 34.594 7.777 1 98 111 ILE A CA 1
ATOM 896 C C . ILE A 1 111 ? 7.457 33.875 6.508 1 98 111 ILE A C 1
ATOM 898 O O . ILE A 1 111 ? 6.746 34.438 5.668 1 98 111 ILE A O 1
ATOM 902 N N . ASP A 1 112 ? 7.91 32.625 6.41 1 98 112 ASP A N 1
ATOM 903 C CA . ASP A 1 112 ? 7.73 31.859 5.184 1 98 112 ASP A CA 1
ATOM 904 C C . ASP A 1 112 ? 6.352 31.219 5.148 1 98 112 ASP A C 1
ATOM 906 O O . ASP A 1 112 ? 5.746 31.094 4.078 1 98 112 ASP A O 1
ATOM 910 N N . SER A 1 113 ? 5.773 30.797 6.262 1 97.94 113 SER A N 1
ATOM 911 C CA . SER A 1 113 ? 4.535 30.016 6.277 1 97.94 113 SER A CA 1
ATOM 912 C C . SER A 1 113 ? 3.398 30.812 6.918 1 97.94 113 SER A C 1
ATOM 914 O O . SER A 1 113 ? 2.232 30.422 6.824 1 97.94 113 SER A O 1
ATOM 916 N N . GLY A 1 114 ? 3.703 31.875 7.586 1 97.88 114 GLY A N 1
ATOM 917 C CA . GLY A 1 114 ? 2.68 32.719 8.195 1 97.88 114 GLY A CA 1
ATOM 918 C C . GLY A 1 114 ? 2.207 32.188 9.539 1 97.88 114 GLY A C 1
ATOM 919 O O . GLY A 1 114 ? 1.104 32.531 9.984 1 97.88 114 GLY A O 1
ATOM 920 N N . LYS A 1 115 ? 3.018 31.422 10.227 1 98.19 115 LYS A N 1
ATOM 921 C CA . LYS A 1 115 ? 2.666 30.922 11.547 1 98.19 115 LYS A CA 1
ATOM 922 C C . LYS A 1 115 ? 2.908 31.969 12.633 1 98.19 115 LYS A C 1
ATOM 924 O O . LYS A 1 115 ? 3.811 32.812 12.508 1 98.19 115 LYS A O 1
ATOM 929 N N . THR A 1 116 ? 2.127 31.875 13.703 1 97.69 116 THR A N 1
ATOM 930 C CA . THR A 1 116 ? 2.482 32.656 14.891 1 97.69 116 THR A CA 1
ATOM 931 C C . THR A 1 116 ? 3.752 32.094 15.531 1 97.69 116 THR A C 1
ATOM 933 O O . THR A 1 116 ? 4.156 30.969 15.258 1 97.69 116 THR A O 1
ATOM 936 N N . TYR A 1 117 ? 4.395 32.875 16.312 1 97.31 117 TYR A N 1
ATOM 937 C CA . TYR A 1 117 ? 5.609 32.406 16.969 1 97.31 117 TYR A CA 1
ATOM 938 C C . TYR A 1 117 ? 5.332 31.172 17.828 1 97.31 117 TYR A C 1
ATOM 940 O O . TYR A 1 117 ? 6.141 30.25 17.859 1 97.31 117 TYR A O 1
ATOM 948 N N . SER A 1 118 ? 4.191 31.188 18.469 1 96.69 118 SER A N 1
ATOM 949 C CA . SER A 1 118 ? 3.828 30.031 19.297 1 96.69 118 SER A CA 1
ATOM 950 C C . SER A 1 118 ? 3.67 28.781 18.453 1 96.69 118 SER A C 1
ATOM 952 O O . SER A 1 118 ? 4.176 27.719 18.812 1 96.69 118 SER A O 1
ATOM 954 N N . GLN A 1 119 ? 3 28.875 17.375 1 97.12 119 GLN A N 1
ATOM 955 C CA . GLN A 1 119 ? 2.797 27.75 16.484 1 97.12 119 GLN A CA 1
ATOM 956 C C . GLN A 1 119 ? 4.117 27.266 15.883 1 97.12 119 GLN A C 1
ATOM 958 O O . GLN A 1 119 ? 4.359 26.062 15.766 1 97.12 119 GLN A O 1
ATOM 963 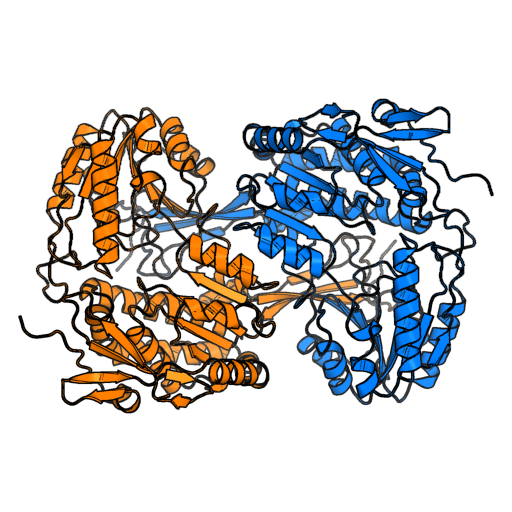N N . ALA A 1 120 ? 4.953 28.203 15.477 1 98.38 120 ALA A N 1
ATOM 964 C CA . ALA A 1 120 ? 6.266 27.891 14.914 1 98.38 120 ALA A CA 1
ATOM 965 C C . ALA A 1 120 ? 7.129 27.156 15.938 1 98.38 120 ALA A C 1
ATOM 967 O O . ALA A 1 120 ? 7.738 26.125 15.617 1 98.38 120 ALA A O 1
ATOM 968 N N . ARG A 1 121 ? 7.156 27.672 17.156 1 97.81 121 ARG A N 1
ATOM 969 C CA . ARG A 1 121 ? 7.914 27.016 18.219 1 97.81 121 ARG A CA 1
ATOM 970 C C . ARG A 1 121 ? 7.383 25.609 18.484 1 97.81 121 ARG A C 1
ATOM 972 O O . ARG A 1 121 ? 8.156 24.688 18.719 1 97.81 121 ARG A O 1
ATOM 979 N N . GLY A 1 122 ? 6.043 25.516 18.453 1 96.38 122 GLY A N 1
ATOM 980 C CA . GLY A 1 122 ? 5.438 24.203 18.609 1 96.38 122 GLY A CA 1
ATOM 981 C C . GLY A 1 122 ? 5.883 23.203 17.562 1 96.38 122 GLY A C 1
ATOM 982 O O . GLY A 1 122 ? 6.176 22.047 17.891 1 96.38 122 GLY A O 1
ATOM 983 N N . GLU A 1 123 ? 5.945 23.625 16.328 1 97.5 123 GLU A N 1
ATOM 984 C CA . GLU A 1 123 ? 6.371 22.75 15.25 1 97.5 123 GLU A CA 1
ATOM 985 C C . GLU A 1 123 ? 7.832 22.328 15.422 1 97.5 123 GLU A C 1
ATOM 987 O O . GLU A 1 123 ? 8.18 21.172 15.203 1 97.5 123 GLU A O 1
ATOM 992 N N . VAL A 1 124 ? 8.68 23.297 15.789 1 98.38 124 VAL A N 1
ATOM 993 C CA . VAL A 1 124 ? 10.086 22.984 16.031 1 98.38 124 VAL A CA 1
ATOM 994 C C . VAL A 1 124 ? 10.211 21.969 17.156 1 98.38 124 VAL A C 1
ATOM 996 O O . VAL A 1 124 ? 10.945 20.984 17.047 1 98.38 124 VAL A O 1
ATOM 999 N N . ASN A 1 125 ? 9.461 22.203 18.25 1 97.25 125 ASN A N 1
ATOM 1000 C CA . ASN A 1 125 ? 9.5 21.281 19.391 1 97.25 125 ASN A CA 1
ATOM 1001 C C . ASN A 1 125 ? 9.047 19.891 18.984 1 97.25 125 ASN A C 1
ATOM 1003 O O . ASN A 1 125 ? 9.664 18.891 19.391 1 97.25 125 ASN A O 1
ATOM 1007 N N . ALA A 1 126 ? 7.98 19.828 18.25 1 96.75 126 ALA A N 1
ATOM 1008 C CA . ALA A 1 126 ? 7.492 18.531 17.766 1 96.75 126 ALA A CA 1
ATOM 1009 C C . ALA A 1 126 ? 8.539 17.828 16.906 1 96.75 126 ALA A C 1
ATOM 1011 O O . ALA A 1 126 ? 8.719 16.625 17 1 96.75 126 ALA A O 1
ATOM 1012 N N . SER A 1 127 ? 9.203 18.578 16.109 1 98.06 127 SER A N 1
ATOM 1013 C CA . SER A 1 127 ? 10.242 18.016 15.234 1 98.06 127 SER A CA 1
ATOM 1014 C C . SER A 1 127 ? 11.406 17.469 16.047 1 98.06 127 SER A C 1
ATOM 1016 O O . SER A 1 127 ? 11.891 16.359 15.773 1 98.06 127 SER A O 1
ATOM 1018 N N . ILE A 1 128 ? 11.805 18.234 17.031 1 98.25 128 ILE A N 1
ATOM 1019 C CA . ILE A 1 128 ? 12.891 17.797 17.906 1 98.25 128 ILE A CA 1
ATOM 1020 C C . ILE A 1 128 ? 12.484 16.516 18.641 1 98.25 128 ILE A C 1
ATOM 1022 O O . ILE A 1 128 ? 13.258 15.555 18.703 1 98.25 128 ILE A O 1
ATOM 1026 N N . GLU A 1 129 ? 11.297 16.531 19.094 1 97.25 129 GLU A N 1
ATOM 1027 C CA . GLU A 1 129 ? 10.82 15.344 19.828 1 97.25 129 GLU A CA 1
ATOM 1028 C C . GLU A 1 129 ? 10.758 14.125 18.906 1 97.25 129 GLU A C 1
ATOM 1030 O O . GLU A 1 129 ? 11.102 13.016 19.312 1 97.25 129 GLU A O 1
ATOM 1035 N N . ARG A 1 130 ? 10.297 14.359 17.703 1 97.44 130 ARG A N 1
ATOM 1036 C CA . ARG A 1 130 ? 10.227 13.258 16.734 1 97.44 130 ARG A CA 1
ATOM 1037 C C . ARG A 1 130 ? 11.609 12.641 16.516 1 97.44 130 ARG A C 1
ATOM 1039 O O . ARG A 1 130 ? 11.734 11.422 16.406 1 97.44 130 ARG A O 1
ATOM 1046 N N . LEU A 1 131 ? 12.586 13.445 16.391 1 98.44 131 LEU A N 1
ATOM 1047 C CA . LEU A 1 131 ? 13.953 12.977 16.219 1 98.44 131 LEU A CA 1
ATOM 1048 C C . LEU A 1 131 ? 14.438 12.219 17.438 1 98.44 131 LEU A C 1
ATOM 1050 O O . LEU A 1 131 ? 15.039 11.148 17.312 1 98.44 131 LEU A O 1
ATOM 1054 N N . ARG A 1 132 ? 14.117 12.734 18.594 1 97.75 132 ARG A N 1
ATOM 1055 C CA . ARG A 1 132 ? 14.57 12.133 19.844 1 97.75 132 ARG A CA 1
ATOM 1056 C C . ARG A 1 132 ? 13.906 10.781 20.062 1 97.75 132 ARG A C 1
ATOM 1058 O O . ARG A 1 132 ? 14.5 9.883 20.672 1 97.75 132 ARG A O 1
ATOM 1065 N N . LYS A 1 133 ? 12.758 10.609 19.516 1 97.19 133 LYS A N 1
ATOM 1066 C CA . LYS A 1 133 ? 12.008 9.383 19.734 1 97.19 133 LYS A CA 1
ATOM 1067 C C . LYS A 1 133 ? 12.164 8.414 18.578 1 97.19 133 LYS A C 1
ATOM 1069 O O . LYS A 1 133 ? 11.445 7.422 18.469 1 97.19 133 LYS A O 1
ATOM 1074 N N . ALA A 1 134 ? 13.133 8.617 17.75 1 97.44 134 ALA A N 1
ATOM 1075 C CA . ALA A 1 134 ? 13.336 7.801 16.547 1 97.44 134 ALA A CA 1
ATOM 1076 C C . ALA A 1 134 ? 13.562 6.336 16.922 1 97.44 134 ALA A C 1
ATOM 1078 O O . ALA A 1 134 ? 13.156 5.434 16.188 1 97.44 134 ALA A O 1
ATOM 1079 N N . LYS A 1 135 ? 14.18 6.074 18.062 1 96.69 135 LYS A N 1
ATOM 1080 C CA . LYS A 1 135 ? 14.484 4.711 18.484 1 96.69 135 LYS A CA 1
ATOM 1081 C C . LYS A 1 135 ? 13.211 3.896 18.688 1 96.69 135 LYS A C 1
ATOM 1083 O O . LYS A 1 135 ? 13.234 2.67 18.562 1 96.69 135 LYS A O 1
ATOM 1088 N N . MET A 1 136 ? 12.117 4.586 18.984 1 96.19 136 MET A N 1
ATOM 1089 C CA . MET A 1 136 ? 10.852 3.895 19.234 1 96.19 136 MET A CA 1
ATOM 1090 C C . MET A 1 136 ? 10.32 3.268 17.953 1 96.19 136 MET A C 1
ATOM 1092 O O . MET A 1 136 ? 9.469 2.377 18 1 96.19 136 MET A O 1
ATOM 1096 N N . ASP A 1 137 ? 10.812 3.627 16.797 1 96.62 137 ASP A N 1
ATOM 1097 C CA . ASP A 1 137 ? 10.398 3.033 15.523 1 96.62 137 ASP A CA 1
ATOM 1098 C C . ASP A 1 137 ? 10.875 1.587 15.414 1 96.62 137 ASP A C 1
ATOM 1100 O O . ASP A 1 137 ? 10.289 0.791 14.672 1 96.62 137 ASP A O 1
ATOM 1104 N N . LEU A 1 138 ? 11.875 1.196 16.141 1 95.75 138 LEU A N 1
ATOM 1105 C CA . LEU A 1 138 ? 12.539 -0.094 16 1 95.75 138 LEU A CA 1
ATOM 1106 C C . LEU A 1 138 ? 11.602 -1.233 16.391 1 95.75 138 LEU A C 1
ATOM 1108 O O . LEU A 1 138 ? 11.812 -2.379 15.992 1 95.75 138 LEU A O 1
ATOM 1112 N N . ARG A 1 139 ? 10.586 -0.862 17.156 1 93.25 139 ARG A N 1
ATOM 1113 C CA . ARG A 1 139 ? 9.672 -1.901 17.625 1 93.25 139 ARG A CA 1
ATOM 1114 C C . ARG A 1 139 ? 8.984 -2.588 16.453 1 93.25 139 ARG A C 1
ATOM 1116 O O . ARG A 1 139 ? 8.539 -3.73 16.562 1 93.25 139 ARG A O 1
ATOM 1123 N N . ARG A 1 140 ? 8.953 -1.94 15.383 1 94.25 140 ARG A N 1
ATOM 1124 C CA . ARG A 1 140 ? 8.25 -2.514 14.242 1 94.25 140 ARG A CA 1
ATOM 1125 C C . ARG A 1 140 ? 9.227 -2.92 13.141 1 94.25 140 ARG A C 1
ATOM 1127 O O . ARG A 1 140 ? 8.812 -3.256 12.031 1 94.25 140 ARG A O 1
ATOM 1134 N N . LEU A 1 141 ? 10.492 -2.895 13.352 1 94.19 141 LEU A N 1
ATOM 1135 C CA . LEU A 1 141 ? 11.516 -3.316 12.398 1 94.19 141 LEU A CA 1
ATOM 1136 C C . LEU A 1 141 ? 11.93 -4.762 12.648 1 94.19 141 LEU A C 1
ATOM 1138 O O . LEU A 1 141 ? 12.594 -5.379 11.812 1 94.19 141 LEU A O 1
ATOM 1142 N N . ILE A 1 142 ? 11.531 -5.312 13.734 1 92.06 142 ILE A N 1
ATOM 1143 C CA . ILE A 1 142 ? 11.906 -6.672 14.102 1 92.06 142 ILE A CA 1
ATOM 1144 C C . ILE A 1 142 ? 11.258 -7.668 13.148 1 92.06 142 ILE A C 1
ATOM 1146 O O . ILE A 1 142 ? 10.086 -7.512 12.781 1 92.06 142 ILE A O 1
ATOM 1150 N N . GLY A 1 143 ? 12.016 -8.703 12.742 1 93.75 143 GLY A N 1
ATOM 1151 C CA . GLY A 1 143 ? 11.531 -9.742 11.852 1 93.75 143 GLY A CA 1
ATOM 1152 C C . GLY A 1 143 ? 10.906 -10.922 12.578 1 93.75 143 GLY A C 1
ATOM 1153 O O . GLY A 1 143 ? 10.531 -10.797 13.75 1 93.75 143 GLY A O 1
ATOM 1154 N N . GLU A 1 144 ? 10.664 -12.023 11.805 1 95.56 144 GLU A N 1
ATOM 1155 C CA . GLU A 1 144 ? 9.984 -13.188 12.367 1 95.56 144 GLU A CA 1
ATOM 1156 C C . GLU A 1 144 ? 10.695 -14.484 11.977 1 95.56 144 GLU A C 1
ATOM 1158 O O . GLU A 1 144 ? 11.328 -14.547 10.922 1 95.56 144 GLU A O 1
ATOM 1163 N N . TYR A 1 145 ? 10.711 -15.438 12.93 1 97.06 145 TYR A N 1
ATOM 1164 C CA . TYR A 1 145 ? 11.023 -16.828 12.656 1 97.06 145 TYR A CA 1
ATOM 1165 C C . TYR A 1 145 ? 9.75 -17.656 12.523 1 97.06 145 TYR A C 1
ATOM 1167 O O . TYR A 1 145 ? 8.852 -17.578 13.367 1 97.06 145 TYR A O 1
ATOM 1175 N N . ILE A 1 146 ? 9.648 -18.422 11.414 1 96.19 146 ILE A N 1
ATOM 1176 C CA . ILE A 1 146 ? 8.484 -19.266 11.188 1 96.19 146 ILE A CA 1
ATOM 1177 C C . ILE A 1 146 ? 8.922 -20.734 11.047 1 96.19 146 ILE A C 1
ATOM 1179 O O . ILE A 1 146 ? 9.562 -21.094 10.062 1 96.19 146 ILE A O 1
ATOM 1183 N N . PRO A 1 147 ? 8.523 -21.562 12.016 1 95.19 147 PRO A N 1
ATOM 1184 C CA . PRO A 1 147 ? 8.828 -22.984 11.875 1 95.19 147 PRO A CA 1
ATOM 1185 C C . PRO A 1 147 ? 7.98 -23.672 10.797 1 95.19 147 PRO A C 1
ATOM 1187 O O . PRO A 1 147 ? 6.809 -23.312 10.617 1 95.19 147 PRO A O 1
ATOM 1190 N N . GLY A 1 148 ? 8.516 -24.641 10.133 1 94.06 148 GLY A N 1
ATOM 1191 C CA . GLY A 1 148 ? 7.852 -25.266 9 1 94.06 148 GLY A CA 1
ATOM 1192 C C . GLY A 1 148 ? 6.969 -26.438 9.383 1 94.06 148 GLY A C 1
ATOM 1193 O O . GLY A 1 148 ? 6.273 -27 8.539 1 94.06 148 GLY A O 1
ATOM 1194 N N . ASP A 1 149 ? 6.906 -26.797 10.586 1 92.62 149 ASP A N 1
ATOM 1195 C CA . ASP A 1 149 ? 6.312 -28.062 10.977 1 92.62 149 ASP A CA 1
ATOM 1196 C C . ASP A 1 149 ? 4.812 -27.922 11.227 1 92.62 149 ASP A C 1
ATOM 1198 O O . ASP A 1 149 ? 4.176 -28.812 11.781 1 92.62 149 ASP A O 1
ATOM 1202 N N . TRP A 1 150 ? 4.215 -26.828 10.836 1 89.62 150 TRP A N 1
ATOM 1203 C CA . TRP A 1 150 ? 2.777 -26.656 11.016 1 89.62 150 TRP A CA 1
ATOM 1204 C C . TRP A 1 150 ? 2.039 -26.844 9.695 1 89.62 150 TRP A C 1
ATOM 1206 O O . TRP A 1 150 ? 0.828 -26.609 9.617 1 89.62 150 TRP A O 1
ATOM 1216 N N . SER A 1 151 ? 2.793 -27.172 8.656 1 89.12 151 SER A N 1
ATOM 1217 C CA . SER A 1 151 ? 2.242 -27.547 7.359 1 89.12 151 SER A CA 1
ATOM 1218 C C . SER A 1 151 ? 3.006 -28.719 6.75 1 89.12 151 SER A C 1
ATOM 1220 O O . SER A 1 151 ? 4.238 -28.75 6.793 1 89.12 151 SER A O 1
ATOM 1222 N N . GLN A 1 152 ? 2.303 -29.594 6.137 1 85.12 152 GLN A N 1
ATOM 1223 C CA . GLN A 1 152 ? 2.943 -30.734 5.492 1 85.12 152 GLN A CA 1
ATOM 1224 C C . GLN A 1 152 ? 3.826 -30.297 4.332 1 85.12 152 GLN A C 1
ATOM 1226 O O . GLN A 1 152 ? 4.832 -30.938 4.027 1 85.12 152 GLN A O 1
ATOM 1231 N N . LEU A 1 153 ? 3.475 -29.125 3.846 1 86.75 153 LEU A N 1
ATOM 1232 C CA . LEU A 1 153 ? 4.164 -28.641 2.658 1 86.75 153 LEU A CA 1
ATOM 1233 C C . LEU A 1 153 ? 5.512 -28.031 3.027 1 86.75 153 LEU A C 1
ATOM 1235 O O . LEU A 1 153 ? 6.371 -27.844 2.162 1 86.75 153 LEU A O 1
ATOM 1239 N N . THR A 1 154 ? 5.707 -27.766 4.32 1 92.69 154 THR A N 1
ATOM 1240 C CA . THR A 1 154 ? 6.914 -27.047 4.707 1 92.69 154 THR A CA 1
ATOM 1241 C C . THR A 1 154 ? 7.715 -27.844 5.73 1 92.69 154 THR A C 1
ATOM 1243 O O . THR A 1 154 ? 8.586 -27.312 6.41 1 92.69 154 THR A O 1
ATOM 1246 N N . LEU A 1 155 ? 7.457 -29.172 5.777 1 91.88 155 LEU A N 1
ATOM 1247 C CA . LEU A 1 155 ? 8.211 -30 6.711 1 91.88 155 LEU A CA 1
ATOM 1248 C C . LEU A 1 155 ? 9.703 -29.922 6.422 1 91.88 155 LEU A C 1
ATOM 1250 O O . LEU A 1 155 ? 10.109 -29.891 5.258 1 91.88 155 LEU A O 1
ATOM 1254 N N . GLU A 1 156 ? 10.438 -29.891 7.445 1 94.25 156 GLU A N 1
ATOM 1255 C CA . GLU A 1 156 ? 11.898 -29.891 7.41 1 94.25 156 GLU A CA 1
ATOM 1256 C C . GLU A 1 156 ? 12.438 -28.609 6.785 1 94.25 156 GLU A C 1
ATOM 1258 O O . GLU A 1 156 ? 13.438 -28.625 6.062 1 94.25 156 GLU A O 1
ATOM 1263 N N . SER A 1 157 ? 11.68 -27.531 6.945 1 95.69 157 SER A N 1
ATOM 1264 C CA . SER A 1 157 ? 12.109 -26.219 6.492 1 95.69 157 SER A CA 1
ATOM 1265 C C . SER A 1 157 ? 11.836 -25.156 7.555 1 95.69 157 SER A C 1
ATOM 1267 O O . SER A 1 157 ? 11.195 -25.438 8.57 1 95.69 157 SER A O 1
ATOM 1269 N N . GLU A 1 158 ? 12.43 -24.031 7.441 1 96.56 158 GLU A N 1
ATOM 1270 C CA . GLU A 1 158 ? 12.164 -22.859 8.281 1 96.56 158 GLU A CA 1
ATOM 1271 C C . GLU A 1 158 ? 12.211 -21.578 7.461 1 96.56 158 GLU A C 1
ATOM 1273 O O . GLU A 1 158 ? 12.859 -21.516 6.414 1 96.56 158 GLU A O 1
ATOM 1278 N N . GLY A 1 159 ? 11.445 -20.609 7.938 1 97.19 159 GLY A N 1
ATOM 1279 C CA . GLY A 1 159 ? 11.43 -19.297 7.312 1 97.19 159 GLY A CA 1
ATOM 1280 C C . GLY A 1 159 ? 11.914 -18.188 8.234 1 97.19 159 GLY A C 1
ATOM 1281 O O . GLY A 1 159 ? 11.578 -18.172 9.422 1 97.19 159 GLY A O 1
ATOM 1282 N N . ILE A 1 160 ? 12.836 -17.406 7.773 1 97.81 160 ILE A N 1
ATOM 1283 C CA . ILE A 1 160 ? 13.195 -16.141 8.398 1 97.81 160 ILE A CA 1
ATOM 1284 C C . ILE A 1 160 ? 12.625 -14.977 7.582 1 97.81 160 ILE A C 1
ATOM 1286 O O . ILE A 1 160 ? 12.906 -14.859 6.387 1 97.81 160 ILE A O 1
ATOM 1290 N N . VAL A 1 161 ? 11.789 -14.211 8.211 1 97.75 161 VAL A N 1
ATOM 1291 C CA . VAL A 1 161 ? 11.164 -13.078 7.547 1 97.75 161 VAL A CA 1
ATOM 1292 C C . VAL A 1 161 ? 11.719 -11.773 8.125 1 97.75 161 VAL A C 1
ATOM 1294 O O . VAL A 1 161 ? 11.625 -11.531 9.328 1 97.75 161 VAL A O 1
ATOM 1297 N N . ARG A 1 162 ? 12.32 -11.008 7.297 1 97.06 162 ARG A N 1
ATOM 1298 C CA . ARG A 1 162 ? 12.914 -9.758 7.766 1 97.06 162 ARG A CA 1
ATOM 1299 C C . ARG A 1 162 ? 12.461 -8.586 6.906 1 97.06 162 ARG A C 1
ATOM 1301 O O . ARG A 1 162 ? 11.82 -8.773 5.871 1 97.06 162 ARG A O 1
ATOM 1308 N N . LYS A 1 163 ? 12.758 -7.363 7.344 1 96.75 163 LYS A N 1
ATOM 1309 C CA . LYS A 1 163 ? 12.43 -6.137 6.625 1 96.75 163 LYS A CA 1
ATOM 1310 C C . LYS A 1 163 ? 13.68 -5.504 6.02 1 96.75 163 LYS A C 1
ATOM 1312 O O . LYS A 1 163 ? 14.742 -5.488 6.648 1 96.75 163 LYS A O 1
ATOM 1317 N N . GLU A 1 164 ? 13.547 -5.105 4.832 1 96.94 164 GLU A N 1
ATOM 1318 C CA . GLU A 1 164 ? 14.625 -4.402 4.145 1 96.94 164 GLU A CA 1
ATOM 1319 C C . GLU A 1 164 ? 14.141 -3.07 3.58 1 96.94 164 GLU A C 1
ATOM 1321 O O . GLU A 1 164 ? 12.984 -2.951 3.156 1 96.94 164 GLU A O 1
ATOM 1326 N N . PRO A 1 165 ? 15.039 -2.064 3.574 1 97.81 165 PRO A N 1
ATOM 1327 C CA . PRO A 1 165 ? 14.633 -0.773 3.014 1 97.81 165 PRO A CA 1
ATOM 1328 C C . PRO A 1 165 ? 14.336 -0.846 1.517 1 97.81 165 PRO A C 1
ATOM 1330 O O . PRO A 1 165 ? 14.891 -1.699 0.816 1 97.81 165 PRO A O 1
ATOM 1333 N N . TYR A 1 166 ? 13.555 0.058 1.005 1 97.69 166 TYR A N 1
ATOM 1334 C CA . TYR A 1 166 ? 13.203 0.13 -0.407 1 97.69 166 TYR A CA 1
ATOM 1335 C C . TYR A 1 166 ? 14.312 0.786 -1.218 1 97.69 166 TYR A C 1
ATOM 1337 O O . TYR A 1 166 ? 14.305 0.727 -2.449 1 97.69 166 TYR A O 1
ATOM 1345 N N . GLY A 1 167 ? 15.25 1.448 -0.601 1 98.06 167 GLY A N 1
ATOM 1346 C CA . GLY A 1 167 ? 16.375 2.08 -1.282 1 98.06 167 GLY A CA 1
ATOM 1347 C C . GLY A 1 167 ? 16.281 3.594 -1.299 1 98.06 167 GLY A C 1
ATOM 1348 O O . GLY A 1 167 ? 16.984 4.27 -0.549 1 98.06 167 GLY A O 1
ATOM 1349 N N . ILE A 1 168 ? 15.359 4.164 -2.074 1 98.75 168 ILE A N 1
ATOM 1350 C CA . ILE A 1 168 ? 15.133 5.602 -2.145 1 98.75 168 ILE A CA 1
ATOM 1351 C C . ILE A 1 168 ? 13.664 5.902 -1.861 1 98.75 168 ILE A C 1
ATOM 1353 O O . ILE A 1 168 ? 12.773 5.336 -2.498 1 98.75 168 ILE A O 1
ATOM 1357 N N . VAL A 1 169 ? 13.422 6.77 -0.888 1 98.88 169 VAL A N 1
ATOM 1358 C CA . VAL A 1 169 ? 12.086 7.277 -0.591 1 98.88 169 VAL A CA 1
ATOM 1359 C C . VAL A 1 169 ? 11.961 8.719 -1.078 1 98.88 169 VAL A C 1
ATOM 1361 O O . VAL A 1 169 ? 12.82 9.562 -0.778 1 98.88 169 VAL A O 1
ATOM 1364 N N . LEU A 1 170 ? 10.992 8.977 -1.918 1 98.88 170 LEU A N 1
ATOM 1365 C CA . LEU A 1 170 ? 10.625 10.344 -2.275 1 98.88 170 LEU A CA 1
ATOM 1366 C C . LEU A 1 170 ? 9.602 10.906 -1.299 1 98.88 170 LEU A C 1
ATOM 1368 O O . LEU A 1 170 ? 8.461 10.438 -1.248 1 98.88 170 LEU A O 1
ATOM 1372 N N . ALA A 1 171 ? 10.023 11.867 -0.513 1 98.81 171 ALA A N 1
ATOM 1373 C CA . ALA A 1 171 ? 9.156 12.531 0.459 1 98.81 171 ALA A CA 1
ATOM 1374 C C . ALA A 1 171 ? 8.648 13.867 -0.079 1 98.81 171 ALA A C 1
ATOM 1376 O O . ALA A 1 171 ? 9.43 14.805 -0.25 1 98.81 171 ALA A O 1
ATOM 1377 N N . ILE A 1 172 ? 7.371 13.922 -0.333 1 98.75 172 ILE A N 1
ATOM 1378 C CA . ILE A 1 172 ? 6.727 15.141 -0.808 1 98.75 172 ILE A CA 1
ATOM 1379 C C . ILE A 1 172 ? 5.891 15.75 0.314 1 98.75 172 ILE A C 1
ATOM 1381 O O . ILE A 1 172 ? 4.957 15.117 0.817 1 98.75 172 ILE A O 1
ATOM 1385 N N . THR A 1 173 ? 6.23 16.969 0.683 1 98.38 173 THR A N 1
ATOM 1386 C CA . THR A 1 173 ? 5.625 17.531 1.884 1 98.38 173 THR A CA 1
ATOM 1387 C C . THR A 1 173 ? 4.816 18.781 1.545 1 98.38 173 THR A C 1
ATOM 1389 O O . THR A 1 173 ? 5.137 19.5 0.592 1 98.38 173 THR A O 1
ATOM 1392 N N . PRO A 1 174 ? 3.791 19.078 2.309 1 97.88 174 PRO A N 1
ATOM 1393 C CA . PRO A 1 174 ? 2.916 20.234 2.102 1 97.88 174 PRO A CA 1
ATOM 1394 C C . PRO A 1 174 ? 3.443 21.5 2.771 1 97.88 174 PRO A C 1
ATOM 1396 O O . PRO A 1 174 ? 4.465 21.453 3.465 1 97.88 174 PRO A O 1
ATOM 1399 N N . PHE A 1 175 ? 2.705 22.562 2.617 1 98.31 175 PHE A N 1
ATOM 1400 C CA . PHE A 1 175 ? 3.166 23.859 3.123 1 98.31 175 PHE A CA 1
ATOM 1401 C C . PHE A 1 175 ? 2.842 24 4.605 1 98.31 175 PHE A C 1
ATOM 1403 O O . PHE A 1 175 ? 3.473 24.797 5.309 1 98.31 175 PHE A O 1
ATOM 1410 N N . ASN A 1 176 ? 1.868 23.25 5.09 1 97.62 176 ASN A N 1
ATOM 1411 C CA . ASN A 1 176 ? 1.307 23.656 6.379 1 97.62 176 ASN A CA 1
ATOM 1412 C C . ASN A 1 176 ? 2.213 23.234 7.535 1 97.62 176 ASN A C 1
ATOM 1414 O O . ASN A 1 176 ? 2.227 23.891 8.578 1 97.62 176 ASN A O 1
ATOM 1418 N N . TYR A 1 177 ? 2.922 22.141 7.383 1 98 177 TYR A N 1
ATOM 1419 C CA . TYR A 1 177 ? 3.943 21.766 8.359 1 98 177 TYR A CA 1
ATOM 1420 C C . TYR A 1 177 ? 5.246 21.391 7.664 1 98 177 TYR A C 1
ATOM 1422 O O . TYR A 1 177 ? 5.711 20.25 7.785 1 98 177 TYR A O 1
ATOM 1430 N N . PRO A 1 178 ? 5.852 22.344 7.062 1 98.44 178 PRO A N 1
ATOM 1431 C CA . PRO A 1 178 ? 6.988 22.062 6.188 1 98.44 178 PRO A CA 1
ATOM 1432 C C . PRO A 1 178 ? 8.164 21.438 6.934 1 98.44 178 PRO A C 1
ATOM 1434 O O . PRO A 1 178 ? 8.836 20.547 6.402 1 98.44 178 PRO A O 1
ATOM 1437 N N . LEU A 1 179 ? 8.391 21.859 8.172 1 98.75 179 LEU A N 1
ATOM 1438 C CA . LEU A 1 179 ? 9.5 21.281 8.922 1 98.75 179 LEU A CA 1
ATOM 1439 C C . LEU A 1 179 ? 9.125 19.906 9.469 1 98.75 179 LEU A C 1
ATOM 1441 O O . LEU A 1 179 ? 9.797 18.906 9.18 1 98.75 179 LEU A O 1
ATOM 1445 N N . PHE A 1 180 ? 8.055 19.859 10.164 1 98.25 180 PHE A N 1
ATOM 1446 C CA . PHE A 1 180 ? 7.719 18.641 10.891 1 98.25 180 PHE A CA 1
ATOM 1447 C C . PHE A 1 180 ? 7.484 17.484 9.93 1 98.25 180 PHE A C 1
ATOM 1449 O O . PHE A 1 180 ? 7.973 16.375 10.148 1 98.25 180 PHE A O 1
ATOM 1456 N N . ASP A 1 181 ? 6.656 17.734 8.906 1 98.25 181 ASP A N 1
ATOM 1457 C CA . ASP A 1 181 ? 6.375 16.656 7.961 1 98.25 181 ASP A CA 1
ATOM 1458 C C . ASP A 1 181 ? 7.656 16.141 7.309 1 98.25 181 ASP A C 1
ATOM 1460 O O . ASP A 1 181 ? 7.801 14.945 7.066 1 98.25 181 ASP A O 1
ATOM 1464 N N . THR A 1 182 ? 8.562 17.062 7.012 1 98.75 182 THR A N 1
ATOM 1465 C CA . THR A 1 182 ? 9.844 16.672 6.43 1 98.75 182 THR A CA 1
ATOM 1466 C C . THR A 1 182 ? 10.664 15.844 7.414 1 98.75 182 THR A C 1
ATOM 1468 O O . THR A 1 182 ? 11.18 14.781 7.062 1 98.75 182 THR A O 1
ATOM 1471 N N . VAL A 1 183 ? 10.711 16.297 8.656 1 98.75 183 VAL A N 1
ATOM 1472 C CA . VAL A 1 183 ? 11.469 15.609 9.695 1 98.75 183 VAL A CA 1
ATOM 1473 C C . VAL A 1 183 ? 10.883 14.219 9.922 1 98.75 183 VAL A C 1
ATOM 1475 O O . VAL A 1 183 ? 11.625 13.234 10.016 1 98.75 183 VAL A O 1
ATOM 1478 N N . ASN A 1 184 ? 9.625 14.188 9.992 1 98.38 184 ASN A N 1
ATOM 1479 C CA . ASN A 1 184 ? 8.945 12.922 10.227 1 98.38 184 ASN A CA 1
ATOM 1480 C C . ASN A 1 184 ? 9.234 11.914 9.117 1 98.38 184 ASN A C 1
ATOM 1482 O O . ASN A 1 184 ? 9.68 10.797 9.383 1 98.38 184 ASN A O 1
ATOM 1486 N N . LYS A 1 185 ? 9.055 12.32 7.84 1 98.62 185 LYS A N 1
ATOM 1487 C CA . LYS A 1 185 ? 9.266 11.438 6.699 1 98.62 185 LYS A CA 1
ATOM 1488 C C . LYS A 1 185 ? 10.734 11.055 6.562 1 98.62 185 LYS A C 1
ATOM 1490 O O . LYS A 1 185 ? 11.055 9.914 6.207 1 98.62 185 LYS A O 1
ATOM 1495 N N . PHE A 1 186 ? 11.602 12.008 6.832 1 98.81 186 PHE A N 1
ATOM 1496 C CA . PHE A 1 186 ? 13.031 11.719 6.793 1 98.81 186 PHE A CA 1
ATOM 1497 C C . PHE A 1 186 ? 13.406 10.695 7.855 1 98.81 186 PHE A C 1
ATOM 1499 O O . PHE A 1 186 ? 14.125 9.734 7.574 1 98.81 186 PHE A O 1
ATOM 1506 N N . THR A 1 187 ? 12.852 10.844 9.055 1 98.69 187 THR A N 1
ATOM 1507 C CA . THR A 1 187 ? 13.242 10.047 10.211 1 98.69 187 THR A CA 1
ATOM 1508 C C . THR A 1 187 ? 12.891 8.578 9.992 1 98.69 187 THR A C 1
ATOM 1510 O O . THR A 1 187 ? 13.766 7.711 10.023 1 98.69 187 THR A O 1
ATOM 1513 N N . TYR A 1 188 ? 11.602 8.281 9.695 1 98.12 188 TYR A N 1
ATOM 1514 C CA . TYR A 1 188 ? 11.242 6.871 9.586 1 98.12 188 TYR A CA 1
ATOM 1515 C C . TYR A 1 188 ? 11.875 6.238 8.359 1 98.12 188 TYR A C 1
ATOM 1517 O O . TYR A 1 188 ? 12.102 5.027 8.32 1 98.12 188 TYR A O 1
ATOM 1525 N N . SER A 1 189 ? 12.227 7.039 7.32 1 98.69 189 SER A N 1
ATOM 1526 C CA . SER A 1 189 ? 12.891 6.504 6.137 1 98.69 189 SER A CA 1
ATOM 1527 C C . SER A 1 189 ? 14.352 6.18 6.426 1 98.69 189 SER A C 1
ATOM 1529 O O . SER A 1 189 ? 14.836 5.102 6.074 1 98.69 189 SER A O 1
ATOM 1531 N N . PHE A 1 190 ? 15.008 7.121 7.117 1 98.62 190 PHE A N 1
ATOM 1532 C CA . PHE A 1 190 ? 16.438 6.98 7.391 1 98.62 190 PHE A CA 1
ATOM 1533 C C . PHE A 1 190 ? 16.672 5.875 8.406 1 98.62 190 PHE A C 1
ATOM 1535 O O . PHE A 1 190 ? 17.625 5.09 8.258 1 98.62 190 PHE A O 1
ATOM 1542 N N . VAL A 1 191 ? 15.844 5.773 9.422 1 98.25 191 VAL A N 1
ATOM 1543 C CA . VAL A 1 191 ? 15.977 4.723 10.422 1 98.25 191 VAL A CA 1
ATOM 1544 C C . VAL A 1 191 ? 15.914 3.354 9.75 1 98.25 191 VAL A C 1
ATOM 1546 O O . VAL A 1 191 ? 16.672 2.447 10.109 1 98.25 191 VAL A O 1
ATOM 1549 N N . ALA A 1 192 ? 15.109 3.234 8.758 1 97.81 192 ALA A N 1
ATOM 1550 C CA . ALA A 1 192 ? 14.906 1.969 8.055 1 97.81 192 ALA A CA 1
ATOM 1551 C C . ALA A 1 192 ? 16.078 1.659 7.129 1 97.81 192 ALA A C 1
ATOM 1553 O O . ALA A 1 192 ? 16.219 0.528 6.66 1 97.81 192 ALA A O 1
ATOM 1554 N N . GLY A 1 193 ? 16.891 2.701 6.781 1 98.25 193 GLY A N 1
ATOM 1555 C CA . GLY A 1 193 ? 18.047 2.48 5.938 1 98.25 193 GLY A CA 1
ATOM 1556 C C . GLY A 1 193 ? 17.859 2.982 4.52 1 98.25 193 GLY A C 1
ATOM 1557 O O . GLY A 1 193 ? 18.547 2.523 3.6 1 98.25 193 GLY A O 1
ATOM 1558 N N . ASN A 1 194 ? 16.922 3.912 4.293 1 98.81 194 ASN A N 1
ATOM 1559 C CA . ASN A 1 194 ? 16.656 4.461 2.967 1 98.81 194 ASN A CA 1
ATOM 1560 C C . ASN A 1 194 ? 17.359 5.805 2.773 1 98.81 194 ASN A C 1
ATOM 1562 O O . ASN A 1 194 ? 17.5 6.578 3.721 1 98.81 194 ASN A O 1
ATOM 1566 N N . ALA A 1 195 ? 17.781 6.07 1.552 1 98.75 195 ALA A N 1
ATOM 1567 C CA . ALA A 1 195 ? 18.062 7.445 1.138 1 98.75 195 ALA A CA 1
ATOM 1568 C C . ALA A 1 195 ? 16.766 8.211 0.894 1 98.75 195 ALA A C 1
ATOM 1570 O O . ALA A 1 195 ? 15.711 7.609 0.639 1 98.75 195 ALA A O 1
ATOM 1571 N N . VAL A 1 196 ? 16.844 9.57 0.983 1 98.88 196 VAL A N 1
ATOM 1572 C CA . VAL A 1 196 ? 15.578 10.312 0.967 1 98.88 196 VAL A CA 1
ATOM 1573 C C . VAL A 1 196 ? 15.695 11.5 0.008 1 98.88 196 VAL A C 1
ATOM 1575 O O . VAL A 1 196 ? 16.609 12.32 0.128 1 98.88 196 VAL A O 1
ATOM 1578 N N . LEU A 1 197 ? 14.828 11.539 -0.984 1 98.75 197 LEU A N 1
ATOM 1579 C CA . LEU A 1 197 ? 14.586 12.719 -1.811 1 98.75 197 LEU A CA 1
ATOM 1580 C C . LEU A 1 197 ? 13.508 13.602 -1.199 1 98.75 197 LEU A C 1
ATOM 1582 O O . LEU A 1 197 ? 12.383 13.148 -0.982 1 98.75 197 LEU A O 1
ATOM 1586 N N . LEU A 1 198 ? 13.867 14.812 -0.911 1 98.81 198 LEU A N 1
ATOM 1587 C CA . LEU A 1 198 ? 12.938 15.734 -0.27 1 98.81 198 LEU A CA 1
ATOM 1588 C C . LEU A 1 198 ? 12.367 16.719 -1.281 1 98.81 198 LEU A C 1
ATOM 1590 O O . LEU A 1 198 ? 13.117 17.438 -1.955 1 98.81 198 LEU A O 1
ATOM 1594 N N . LYS A 1 199 ? 11.117 16.766 -1.457 1 98.81 199 LYS A N 1
ATOM 1595 C CA . LYS A 1 199 ? 10.414 17.734 -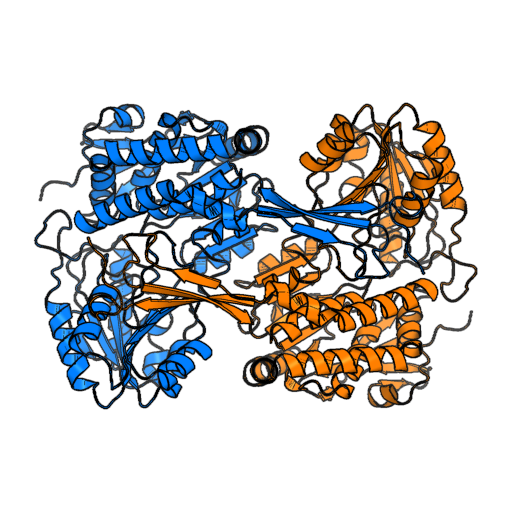2.285 1 98.81 199 LYS A CA 1
ATOM 1596 C C . LYS A 1 199 ? 9.43 18.562 -1.455 1 98.81 199 LYS A C 1
ATOM 1598 O O . LYS A 1 199 ? 8.266 18.188 -1.311 1 98.81 199 LYS A O 1
ATOM 1603 N N . PRO A 1 200 ? 9.812 19.75 -1.017 1 98.5 200 PRO A N 1
ATOM 1604 C CA . PRO A 1 200 ? 8.922 20.609 -0.237 1 98.5 200 PRO A CA 1
ATOM 1605 C C . PRO A 1 200 ? 7.949 21.391 -1.111 1 98.5 200 PRO A C 1
ATOM 1607 O O . PRO A 1 200 ? 8.117 21.453 -2.332 1 98.5 200 PRO A O 1
ATOM 1610 N N . SER A 1 201 ? 6.918 21.922 -0.499 1 98.38 201 SER A N 1
ATOM 1611 C CA . SER A 1 201 ? 6.062 22.891 -1.184 1 98.38 201 SER A CA 1
ATOM 1612 C C . SER A 1 201 ? 6.859 24.094 -1.665 1 98.38 201 SER A C 1
ATOM 1614 O O . SER A 1 201 ? 7.742 24.578 -0.958 1 98.38 201 SER A O 1
ATOM 1616 N N . SER A 1 202 ? 6.504 24.547 -2.861 1 97.88 202 SER A N 1
ATOM 1617 C CA . SER A 1 202 ? 7.164 25.734 -3.402 1 97.88 202 SER A CA 1
ATOM 1618 C C . SER A 1 202 ? 6.703 27 -2.691 1 97.88 202 SER A C 1
ATOM 1620 O O . SER A 1 202 ? 7.332 28.047 -2.811 1 97.88 202 SER A O 1
ATOM 1622 N N . LEU A 1 203 ? 5.645 26.875 -1.905 1 98 203 LEU A N 1
ATOM 1623 C CA . LEU A 1 203 ? 5.07 28.047 -1.243 1 98 203 LEU A CA 1
ATOM 1624 C C . LEU A 1 203 ? 5.91 28.453 -0.039 1 98 203 LEU A C 1
ATOM 1626 O O . LEU A 1 203 ? 5.957 29.625 0.318 1 98 203 LEU A O 1
ATOM 1630 N N . ASP A 1 204 ? 6.527 27.453 0.588 1 98.38 204 ASP A N 1
ATOM 1631 C CA . ASP A 1 204 ? 7.301 27.766 1.785 1 98.38 204 ASP A CA 1
ATOM 1632 C C . ASP A 1 204 ? 8.445 26.781 1.982 1 98.38 204 ASP A C 1
ATOM 1634 O O . ASP A 1 204 ? 8.57 26.172 3.047 1 98.38 204 ASP A O 1
ATOM 1638 N N . PRO A 1 205 ? 9.453 26.75 1.152 1 98.69 205 PRO A N 1
ATOM 1639 C CA . PRO A 1 205 ? 10.523 25.75 1.153 1 98.69 205 PRO A CA 1
ATOM 1640 C C . PRO A 1 205 ? 11.633 26.062 2.156 1 98.69 205 PRO A C 1
ATOM 1642 O O . PRO A 1 205 ? 12.492 25.234 2.412 1 98.69 205 PRO A O 1
ATOM 1645 N N . ILE A 1 206 ? 11.656 27.219 2.771 1 98.69 206 ILE A N 1
ATOM 1646 C CA . ILE A 1 206 ? 12.836 27.734 3.467 1 98.69 206 ILE A CA 1
ATOM 1647 C C . ILE A 1 206 ? 13.102 26.906 4.723 1 98.69 206 ILE A C 1
ATOM 1649 O O . ILE A 1 206 ? 14.242 26.531 4.992 1 98.69 206 ILE A O 1
ATOM 1653 N N . PRO A 1 207 ? 12.039 26.547 5.512 1 98.75 207 PRO A N 1
ATOM 1654 C CA . PRO A 1 207 ? 12.32 25.688 6.664 1 98.75 207 PRO A CA 1
ATOM 1655 C C . PRO A 1 207 ? 13.008 24.391 6.277 1 98.75 207 PRO A C 1
ATOM 1657 O O . PRO A 1 207 ? 13.852 23.875 7.02 1 98.75 207 PRO A O 1
ATOM 1660 N N . VAL A 1 208 ? 12.688 23.859 5.156 1 98.88 208 VAL A N 1
ATOM 1661 C CA . VAL A 1 208 ? 13.242 22.578 4.711 1 98.88 208 VAL A CA 1
ATOM 1662 C C . VAL A 1 208 ? 14.688 22.781 4.25 1 98.88 208 VAL A C 1
ATOM 1664 O O . VAL A 1 208 ? 15.547 21.922 4.48 1 98.88 208 VAL A O 1
ATOM 1667 N N . ILE A 1 209 ? 14.93 23.922 3.613 1 98.81 209 ILE A N 1
ATOM 1668 C CA . ILE A 1 209 ? 16.297 24.234 3.189 1 98.81 209 ILE A CA 1
ATOM 1669 C C . ILE A 1 209 ? 17.203 24.312 4.41 1 98.81 209 ILE A C 1
ATOM 1671 O O . ILE A 1 209 ? 18.297 23.75 4.406 1 98.81 209 ILE A O 1
ATOM 1675 N N . LEU A 1 210 ? 16.719 25 5.461 1 98.75 210 LEU A N 1
ATOM 1676 C CA . LEU A 1 210 ? 17.5 25.094 6.691 1 98.75 210 LEU A CA 1
ATOM 1677 C C . LEU A 1 210 ? 17.703 23.719 7.309 1 98.75 210 LEU A C 1
ATOM 1679 O O . LEU A 1 210 ? 18.797 23.406 7.793 1 98.75 210 LEU A O 1
ATOM 1683 N N . PHE A 1 211 ? 16.703 22.875 7.254 1 98.81 211 PHE A N 1
ATOM 1684 C CA . PHE A 1 211 ? 16.781 21.516 7.766 1 98.81 211 PHE A CA 1
ATOM 1685 C C . PHE A 1 211 ? 17.844 20.719 7.031 1 98.81 211 PHE A C 1
ATOM 1687 O O . PHE A 1 211 ? 18.625 20 7.656 1 98.81 211 PHE A O 1
ATOM 1694 N N . VAL A 1 212 ? 17.922 20.844 5.723 1 98.81 212 VAL A N 1
ATOM 1695 C CA . VAL A 1 212 ? 18.875 20.109 4.914 1 98.81 212 VAL A CA 1
ATOM 1696 C C . VAL A 1 212 ? 20.297 20.531 5.297 1 98.81 212 VAL A C 1
ATOM 1698 O O . VAL A 1 212 ? 21.203 19.703 5.355 1 98.81 212 VAL A O 1
ATOM 1701 N N . LYS A 1 213 ? 20.5 21.844 5.586 1 98.75 213 LYS A N 1
ATOM 1702 C CA . LYS A 1 213 ? 21.797 22.297 6.062 1 98.75 213 LYS A CA 1
ATOM 1703 C C . LYS A 1 213 ? 22.172 21.625 7.379 1 98.75 213 LYS A C 1
ATOM 1705 O O . LYS A 1 213 ? 23.328 21.25 7.586 1 98.75 213 LYS A O 1
ATOM 1710 N N . LEU A 1 214 ? 21.188 21.484 8.227 1 98.81 214 LEU A N 1
ATOM 1711 C CA . LEU A 1 214 ? 21.422 20.812 9.5 1 98.81 214 LEU A CA 1
ATOM 1712 C C . LEU A 1 214 ? 21.75 19.344 9.297 1 98.81 214 LEU A C 1
ATOM 1714 O O . LEU A 1 214 ? 22.531 18.766 10.047 1 98.81 214 LEU A O 1
ATOM 1718 N N . LEU A 1 215 ? 21.141 18.688 8.281 1 98.75 215 LEU A N 1
ATOM 1719 C CA . LEU A 1 215 ? 21.516 17.312 7.945 1 98.75 215 LEU A CA 1
ATOM 1720 C C . LEU A 1 215 ? 23 17.219 7.598 1 98.75 215 LEU A C 1
ATOM 1722 O O . LEU A 1 215 ? 23.703 16.328 8.086 1 98.75 215 LEU A O 1
ATOM 1726 N N . GLU A 1 216 ? 23.406 18.141 6.766 1 98.25 216 GLU A N 1
ATOM 1727 C CA . GLU A 1 216 ? 24.812 18.188 6.367 1 98.25 216 GLU A CA 1
ATOM 1728 C C . GLU A 1 216 ? 25.719 18.359 7.578 1 98.25 216 GLU A C 1
ATOM 1730 O O . GLU A 1 216 ? 26.703 17.625 7.73 1 98.25 216 GLU A O 1
ATOM 1735 N N . GLU A 1 217 ? 25.344 19.281 8.43 1 98.12 217 GLU A N 1
ATOM 1736 C CA . GLU A 1 217 ? 26.141 19.594 9.609 1 98.12 217 GLU A CA 1
ATOM 1737 C C . GLU A 1 217 ? 26.188 18.422 10.578 1 98.12 217 GLU A C 1
ATOM 1739 O O . GLU A 1 217 ? 27.188 18.203 11.258 1 98.12 217 GLU A O 1
ATOM 1744 N N . ALA A 1 218 ? 25.094 17.703 10.648 1 98.44 218 ALA A N 1
ATOM 1745 C CA . ALA A 1 218 ? 24.984 16.562 11.562 1 98.44 218 ALA A CA 1
ATOM 1746 C C . ALA A 1 218 ? 25.859 15.398 11.086 1 98.44 218 ALA A C 1
ATOM 1748 O O . ALA A 1 218 ? 26.125 14.477 11.852 1 98.44 218 ALA A O 1
ATOM 1749 N N . GLY A 1 219 ? 26.234 15.398 9.836 1 98.06 219 GLY A N 1
ATOM 1750 C CA . GLY A 1 219 ? 27.156 14.391 9.336 1 98.06 219 GLY A CA 1
ATOM 1751 C C . GLY A 1 219 ? 26.469 13.289 8.555 1 98.06 219 GLY A C 1
ATOM 1752 O O . GLY A 1 219 ? 27.047 12.219 8.344 1 98.06 219 GLY A O 1
ATOM 1753 N N . PHE A 1 220 ? 25.25 13.531 8.156 1 98.44 220 PHE A N 1
ATOM 1754 C CA . PHE A 1 220 ? 24.609 12.539 7.301 1 98.44 220 PHE A CA 1
ATOM 1755 C C . PHE A 1 220 ? 25.344 12.391 5.98 1 98.44 220 PHE A C 1
ATOM 1757 O O . PHE A 1 220 ? 25.891 13.367 5.457 1 98.44 220 PHE A O 1
ATOM 1764 N N . PRO A 1 221 ? 25.391 11.133 5.422 1 97.62 221 PRO A N 1
ATOM 1765 C CA . PRO A 1 221 ? 26.047 11 4.125 1 97.62 221 PRO A CA 1
ATOM 1766 C C . PRO A 1 221 ? 25.438 11.891 3.047 1 97.62 221 PRO A C 1
ATOM 1768 O O . PRO A 1 221 ? 24.234 11.789 2.766 1 97.62 221 PRO A O 1
ATOM 1771 N N . LYS A 1 222 ? 26.234 12.648 2.414 1 97.5 222 LYS A N 1
ATOM 1772 C CA . LYS A 1 222 ? 25.75 13.695 1.518 1 97.5 222 LYS A CA 1
ATOM 1773 C C . LYS A 1 222 ? 25.047 13.102 0.298 1 97.5 222 LYS A C 1
ATOM 1775 O O . LYS A 1 222 ? 24.188 13.75 -0.302 1 97.5 222 LYS A O 1
ATOM 1780 N N . GLU A 1 223 ? 25.422 11.906 -0.069 1 97.31 223 GLU A N 1
ATOM 1781 C CA . GLU A 1 223 ? 24.812 11.273 -1.238 1 97.31 223 GLU A CA 1
ATOM 1782 C C . GLU A 1 223 ? 23.484 10.625 -0.89 1 97.31 223 GLU A C 1
ATOM 1784 O O . GLU A 1 223 ? 22.766 10.133 -1.772 1 97.31 223 GLU A O 1
ATOM 1789 N N . ALA A 1 224 ? 23.062 10.641 0.395 1 98 224 ALA A N 1
ATOM 1790 C CA . ALA A 1 224 ? 21.906 9.875 0.852 1 98 224 ALA A CA 1
ATOM 1791 C C . ALA A 1 224 ? 20.656 10.75 0.912 1 98 224 ALA A C 1
ATOM 1793 O O . ALA A 1 224 ? 19.578 10.281 1.3 1 98 224 ALA A O 1
ATOM 1794 N N . PHE A 1 225 ? 20.781 12.016 0.609 1 98.62 225 PHE A N 1
ATOM 1795 C CA . PHE A 1 225 ? 19.609 12.891 0.594 1 98.62 225 PHE A CA 1
ATOM 1796 C C . PHE A 1 225 ? 19.797 14.023 -0.412 1 98.62 225 PHE A C 1
ATOM 1798 O O . PHE A 1 225 ? 20.922 14.32 -0.816 1 98.62 225 PHE A O 1
ATOM 1805 N N . ALA A 1 226 ? 18.75 14.555 -0.884 1 98.75 226 ALA A N 1
ATOM 1806 C CA . ALA A 1 226 ? 18.719 15.672 -1.822 1 98.75 226 ALA A CA 1
ATOM 1807 C C . ALA A 1 226 ? 17.438 16.5 -1.662 1 98.75 226 ALA A C 1
ATOM 1809 O O . ALA A 1 226 ? 16.438 16 -1.146 1 98.75 226 ALA A O 1
ATOM 1810 N N . LEU A 1 227 ? 17.562 17.734 -2.004 1 98.69 227 LEU A N 1
ATOM 1811 C CA . LEU A 1 227 ? 16.453 18.688 -1.917 1 98.69 227 LEU A CA 1
ATOM 1812 C C . LEU A 1 227 ? 15.984 19.094 -3.307 1 98.69 227 LEU A C 1
ATOM 1814 O O . LEU A 1 227 ? 16.734 19.719 -4.062 1 98.69 227 LEU A O 1
ATOM 1818 N N . LEU A 1 228 ? 14.734 18.719 -3.6 1 98.12 228 LEU A N 1
ATOM 1819 C CA . LEU A 1 228 ? 14.141 19.031 -4.898 1 98.12 228 LEU A CA 1
ATOM 1820 C C . LEU A 1 228 ? 13.281 20.281 -4.816 1 98.12 228 LEU A C 1
ATOM 1822 O O . LEU A 1 228 ? 12.062 20.188 -4.633 1 98.12 228 LEU A O 1
ATOM 1826 N N . THR A 1 229 ? 13.891 21.406 -5.117 1 98.19 229 THR A N 1
ATOM 1827 C CA . THR A 1 229 ? 13.156 22.672 -5.188 1 98.19 229 THR A CA 1
ATOM 1828 C C . THR A 1 229 ? 12.664 22.922 -6.613 1 98.19 229 THR A C 1
ATOM 1830 O O . THR A 1 229 ? 13.07 23.906 -7.246 1 98.19 229 THR A O 1
ATOM 1833 N N . ILE A 1 230 ? 11.758 22.094 -7.086 1 97.44 230 ILE A N 1
ATOM 1834 C CA . ILE A 1 230 ? 11.18 22.203 -8.414 1 97.44 230 ILE A CA 1
ATOM 1835 C C . ILE A 1 230 ? 9.664 22.406 -8.305 1 97.44 230 ILE A C 1
ATOM 1837 O O . ILE A 1 230 ? 9.086 22.203 -7.234 1 97.44 230 ILE A O 1
ATOM 1841 N N . LYS A 1 231 ? 9.078 22.812 -9.398 1 95.88 231 LYS A N 1
ATOM 1842 C CA . LYS A 1 231 ? 7.633 23.031 -9.422 1 95.88 231 LYS A CA 1
ATOM 1843 C C . LYS A 1 231 ? 6.871 21.703 -9.344 1 95.88 231 LYS A C 1
ATOM 1845 O O . LYS A 1 231 ? 7.336 20.688 -9.852 1 95.88 231 LYS A O 1
ATOM 1850 N N . GLY A 1 232 ? 5.707 21.812 -8.742 1 94.25 232 GLY A N 1
ATOM 1851 C CA . GLY A 1 232 ? 4.855 20.625 -8.664 1 94.25 232 GLY A CA 1
ATOM 1852 C C . GLY A 1 232 ? 4.551 20.031 -10.016 1 94.25 232 GLY A C 1
ATOM 1853 O O . GLY A 1 232 ? 4.477 18.797 -10.156 1 94.25 232 GLY A O 1
ATOM 1854 N N . SER A 1 233 ? 4.434 20.812 -11 1 93.81 233 SER A N 1
ATOM 1855 C CA . SER A 1 233 ? 4.066 20.359 -12.336 1 93.81 233 SER A CA 1
ATOM 1856 C C . SER A 1 233 ? 5.191 19.547 -12.977 1 93.81 233 SER A C 1
ATOM 1858 O O . SER A 1 233 ? 4.957 18.781 -13.914 1 93.81 233 SER A O 1
ATOM 1860 N N . GLU A 1 234 ? 6.355 19.688 -12.461 1 96 234 GLU A N 1
ATOM 1861 C CA . GLU A 1 234 ? 7.504 19 -13.031 1 96 234 GLU A CA 1
ATOM 1862 C C . GLU A 1 234 ? 7.656 17.594 -12.438 1 96 234 GLU A C 1
ATOM 1864 O O . GLU A 1 234 ? 8.406 16.781 -12.953 1 96 234 GLU A O 1
ATOM 1869 N N . MET A 1 235 ? 6.93 17.344 -11.406 1 96.69 235 MET A N 1
ATOM 1870 C CA . MET A 1 235 ? 7.074 16.078 -10.68 1 96.69 235 MET A CA 1
ATOM 1871 C C . MET A 1 235 ? 6.621 14.906 -11.539 1 96.69 235 MET A C 1
ATOM 1873 O O . MET A 1 235 ? 7.031 13.766 -11.305 1 96.69 235 MET A O 1
ATOM 1877 N N . LYS A 1 236 ? 5.816 15.164 -12.594 1 96.06 236 LYS A N 1
ATOM 1878 C CA . LYS A 1 236 ? 5.359 14.109 -13.492 1 96.06 236 LYS A CA 1
ATOM 1879 C C . LYS A 1 236 ? 6.535 13.422 -14.18 1 96.06 236 LYS A C 1
ATOM 1881 O O . LYS A 1 236 ? 6.418 12.273 -14.625 1 96.06 236 LYS A O 1
ATOM 1886 N N . GLU A 1 237 ? 7.684 14.148 -14.258 1 96.88 237 GLU A N 1
ATOM 1887 C CA . GLU A 1 237 ? 8.875 13.617 -14.914 1 96.88 237 GLU A CA 1
ATOM 1888 C C . GLU A 1 237 ? 9.719 12.789 -13.953 1 96.88 237 GLU A C 1
ATOM 1890 O O . GLU A 1 237 ? 10.602 12.039 -14.383 1 96.88 237 GLU A O 1
ATOM 1895 N N . ILE A 1 238 ? 9.477 12.875 -12.672 1 97.94 238 ILE A N 1
ATOM 1896 C CA . ILE A 1 238 ? 10.305 12.25 -11.648 1 97.94 238 ILE A CA 1
ATOM 1897 C C . ILE A 1 238 ? 9.578 11.039 -11.07 1 97.94 238 ILE A C 1
ATOM 1899 O O . ILE A 1 238 ? 10.195 10 -10.805 1 97.94 238 ILE A O 1
ATOM 1903 N N . LEU A 1 239 ? 8.266 11.148 -10.93 1 98.12 239 LEU A N 1
ATOM 1904 C CA . LEU A 1 239 ? 7.43 10.188 -10.227 1 98.12 239 LEU A CA 1
ATOM 1905 C C . LEU A 1 239 ? 7.574 8.797 -10.836 1 98.12 239 LEU A C 1
ATOM 1907 O O . LEU A 1 239 ? 7.66 7.801 -10.109 1 98.12 239 LEU A O 1
ATOM 1911 N N . PRO A 1 240 ? 7.738 8.656 -12.148 1 97.12 240 PRO A N 1
ATOM 1912 C CA . PRO A 1 240 ? 7.773 7.312 -12.742 1 97.12 240 PRO A CA 1
ATOM 1913 C C . PRO A 1 240 ? 9.141 6.648 -12.609 1 97.12 240 PRO A C 1
ATOM 1915 O O . PRO A 1 240 ? 9.305 5.48 -12.969 1 97.12 240 PRO A O 1
ATOM 1918 N N . ASP A 1 241 ? 10.164 7.344 -12.133 1 97.69 241 ASP A N 1
ATOM 1919 C CA . ASP A 1 241 ? 11.516 6.797 -12.055 1 97.69 241 ASP A CA 1
ATOM 1920 C C . ASP A 1 241 ? 11.539 5.523 -11.211 1 97.69 241 ASP A C 1
ATOM 1922 O O . ASP A 1 241 ? 11.289 5.57 -10 1 97.69 241 ASP A O 1
ATOM 1926 N N . ARG A 1 242 ? 11.953 4.391 -11.781 1 95.31 242 ARG A N 1
ATOM 1927 C CA . ARG A 1 242 ? 11.875 3.076 -11.148 1 95.31 242 ARG A CA 1
ATOM 1928 C C . ARG A 1 242 ? 12.93 2.936 -10.055 1 95.31 242 ARG A C 1
ATOM 1930 O O . ARG A 1 242 ? 12.867 2.012 -9.242 1 95.31 242 ARG A O 1
ATOM 1937 N N . ARG A 1 243 ? 13.914 3.781 -10.016 1 97.25 243 ARG A N 1
ATOM 1938 C CA . ARG A 1 243 ? 14.938 3.75 -8.977 1 97.25 243 ARG A CA 1
ATOM 1939 C C . ARG A 1 243 ? 14.359 4.203 -7.637 1 97.25 243 ARG A C 1
ATOM 1941 O O . ARG A 1 243 ? 14.945 3.934 -6.586 1 97.25 243 ARG A O 1
ATOM 1948 N N . ILE A 1 244 ? 13.164 4.895 -7.625 1 98.31 244 ILE A N 1
ATOM 1949 C CA . ILE A 1 244 ? 12.445 5.281 -6.414 1 98.31 244 ILE A CA 1
ATOM 1950 C C . ILE A 1 244 ? 11.555 4.133 -5.949 1 98.31 244 ILE A C 1
ATOM 1952 O O . ILE A 1 244 ? 10.641 3.723 -6.668 1 98.31 244 ILE A O 1
ATOM 1956 N N . GLY A 1 245 ? 11.805 3.695 -4.738 1 97.75 245 GLY A N 1
ATOM 1957 C CA . GLY A 1 245 ? 11.102 2.508 -4.277 1 97.75 245 GLY A CA 1
ATOM 1958 C C . GLY A 1 245 ? 9.812 2.826 -3.539 1 97.75 245 GLY A C 1
ATOM 1959 O O . GLY A 1 245 ? 8.922 1.978 -3.441 1 97.75 245 GLY A O 1
ATOM 1960 N N . ALA A 1 246 ? 9.727 4.016 -2.996 1 98.31 246 ALA A N 1
ATOM 1961 C CA . ALA A 1 246 ? 8.539 4.422 -2.244 1 98.31 246 ALA A CA 1
ATOM 1962 C C . ALA A 1 246 ? 8.305 5.926 -2.355 1 98.31 246 ALA A C 1
ATOM 1964 O O . ALA A 1 246 ? 9.258 6.699 -2.48 1 98.31 246 ALA A O 1
ATOM 1965 N N . ILE A 1 247 ? 7.055 6.305 -2.348 1 98.5 247 ILE A N 1
ATOM 1966 C CA . ILE A 1 247 ? 6.672 7.711 -2.305 1 98.5 247 ILE A CA 1
ATOM 1967 C C . ILE A 1 247 ? 5.84 7.98 -1.053 1 98.5 247 ILE A C 1
ATOM 1969 O O . ILE A 1 247 ? 4.824 7.32 -0.819 1 98.5 247 ILE A O 1
ATOM 1973 N N . SER A 1 248 ? 6.32 8.836 -0.214 1 98.5 248 SER A N 1
ATOM 1974 C CA . SER A 1 248 ? 5.574 9.367 0.92 1 98.5 248 SER A CA 1
ATOM 1975 C C . SER A 1 248 ? 5.059 10.773 0.627 1 98.5 248 SER A C 1
ATOM 1977 O O . SER A 1 248 ? 5.844 11.719 0.52 1 98.5 248 SER A O 1
ATOM 1979 N N . PHE A 1 249 ? 3.74 10.859 0.521 1 98.5 249 PHE A N 1
ATOM 1980 C CA . PHE A 1 249 ? 3.152 12.117 0.071 1 98.5 249 PHE A CA 1
ATOM 1981 C C . PHE A 1 249 ? 2.115 12.617 1.071 1 98.5 249 PHE A C 1
ATOM 1983 O O . PHE A 1 249 ? 1.241 11.867 1.499 1 98.5 249 PHE A O 1
ATOM 1990 N N . THR A 1 250 ? 2.219 13.812 1.488 1 98.19 250 THR A N 1
ATOM 1991 C CA . THR A 1 250 ? 1.172 14.539 2.195 1 98.19 250 THR A CA 1
ATOM 1992 C C . THR A 1 250 ? 0.7 15.734 1.375 1 98.19 250 THR A C 1
ATOM 1994 O O . THR A 1 250 ? 1.507 16.578 0.974 1 98.19 250 THR A O 1
ATOM 1997 N N . GLY A 1 251 ? -0.533 15.812 1.066 1 97.31 251 GLY A N 1
ATOM 1998 C CA . GLY A 1 251 ? -1.085 16.891 0.263 1 97.31 251 GLY A CA 1
ATOM 1999 C C . GLY A 1 251 ? -2.547 16.688 -0.088 1 97.31 251 GLY A C 1
ATOM 2000 O O . GLY A 1 251 ? -3.275 16 0.636 1 97.31 251 GLY A O 1
ATOM 2001 N N . SER A 1 252 ? -2.998 17.297 -1.144 1 96.69 252 SER A N 1
ATOM 2002 C CA . SER A 1 252 ? -4.402 17.234 -1.528 1 96.69 252 SER A CA 1
ATOM 2003 C C . SER A 1 252 ? -4.742 15.883 -2.148 1 96.69 252 SER A C 1
ATOM 2005 O O . SER A 1 252 ? -3.859 15.195 -2.666 1 96.69 252 SER A O 1
ATOM 2007 N N . THR A 1 253 ? -6.004 15.547 -2.082 1 96.94 253 THR A N 1
ATOM 2008 C CA . THR A 1 253 ? -6.508 14.32 -2.703 1 96.94 253 THR A CA 1
ATOM 2009 C C . THR A 1 253 ? -6.227 14.328 -4.203 1 96.94 253 THR A C 1
ATOM 2011 O O . THR A 1 253 ? -5.789 13.32 -4.762 1 96.94 253 THR A O 1
ATOM 2014 N N . GLU A 1 254 ? -6.434 15.438 -4.84 1 96.56 254 GLU A N 1
ATOM 2015 C CA . GLU A 1 254 ? -6.254 15.539 -6.285 1 96.56 254 GLU A CA 1
ATOM 2016 C C . GLU A 1 254 ? -4.805 15.289 -6.68 1 96.56 254 GLU A C 1
ATOM 2018 O O . GLU A 1 254 ? -4.535 14.578 -7.652 1 96.56 254 GLU A O 1
ATOM 2023 N N . THR A 1 255 ? -3.906 15.844 -5.891 1 97 255 THR A N 1
ATOM 2024 C CA . THR A 1 255 ? -2.494 15.602 -6.16 1 97 255 THR A CA 1
ATOM 2025 C C . THR A 1 255 ? -2.133 14.148 -5.867 1 97 255 THR A C 1
ATOM 2027 O O . THR A 1 255 ? -1.341 13.539 -6.594 1 97 255 THR A O 1
ATOM 2030 N N . GLY A 1 256 ? -2.717 13.609 -4.77 1 97.31 256 GLY A N 1
ATOM 2031 C CA . GLY A 1 256 ? -2.508 12.203 -4.469 1 97.31 256 GLY A CA 1
ATOM 2032 C C . GLY A 1 256 ? -2.932 11.281 -5.598 1 97.31 256 GLY A C 1
ATOM 2033 O O . GLY A 1 256 ? -2.232 10.32 -5.918 1 97.31 256 GLY A O 1
ATOM 2034 N N . LEU A 1 257 ? -4.07 11.57 -6.227 1 97.25 257 LEU A N 1
ATOM 2035 C CA . LEU A 1 257 ? -4.559 10.797 -7.363 1 97.25 257 LEU A CA 1
ATOM 2036 C C . LEU A 1 257 ? -3.578 10.867 -8.531 1 97.25 257 LEU A C 1
ATOM 2038 O O . LEU A 1 257 ? -3.328 9.859 -9.195 1 97.25 257 LEU A O 1
ATOM 2042 N N . GLU A 1 258 ? -2.982 12.016 -8.711 1 97.06 258 GLU A N 1
ATOM 2043 C CA . GLU A 1 258 ? -2 12.188 -9.773 1 97.06 258 GLU A CA 1
ATOM 2044 C C . GLU A 1 258 ? -0.736 11.375 -9.492 1 97.06 258 GLU A C 1
ATOM 2046 O O . GLU A 1 258 ? -0.159 10.781 -10.398 1 97.06 258 GLU A O 1
ATOM 2051 N N . VAL A 1 259 ? -0.302 11.422 -8.25 1 97.44 259 VAL A N 1
ATOM 2052 C CA . VAL A 1 259 ? 0.873 10.664 -7.836 1 97.44 259 VAL A CA 1
ATOM 2053 C C . VAL A 1 259 ? 0.654 9.18 -8.117 1 97.44 259 VAL A C 1
ATOM 2055 O O . VAL A 1 259 ? 1.518 8.516 -8.703 1 97.44 259 VAL A O 1
ATOM 2058 N N . MET A 1 260 ? -0.531 8.656 -7.781 1 96.06 260 MET A N 1
ATOM 2059 C CA . MET A 1 260 ? -0.848 7.242 -7.992 1 96.06 260 MET A CA 1
ATOM 2060 C C . MET A 1 260 ? -0.914 6.914 -9.477 1 96.06 260 MET A C 1
ATOM 2062 O O . MET A 1 260 ? -0.407 5.879 -9.914 1 96.06 260 MET A O 1
ATOM 2066 N N . ARG A 1 261 ? -1.485 7.793 -10.211 1 96.38 261 ARG A N 1
ATOM 2067 C CA . ARG A 1 261 ? -1.683 7.578 -11.641 1 96.38 261 ARG A CA 1
ATOM 2068 C C . ARG A 1 261 ? -0.348 7.539 -12.375 1 96.38 261 ARG A C 1
ATOM 2070 O O . ARG A 1 261 ? -0.191 6.797 -13.352 1 96.38 261 ARG A O 1
ATOM 2077 N N . THR A 1 262 ? 0.61 8.281 -11.836 1 96.88 262 THR A N 1
ATOM 2078 C CA . THR A 1 262 ? 1.831 8.516 -12.602 1 96.88 262 THR A CA 1
ATOM 2079 C C . THR A 1 262 ? 2.992 7.711 -12.023 1 96.88 262 THR A C 1
ATOM 2081 O O . THR A 1 262 ? 3.967 7.43 -12.719 1 96.88 262 THR A O 1
ATOM 2084 N N . GLY A 1 263 ? 2.99 7.383 -10.781 1 96.88 263 GLY A N 1
ATOM 2085 C CA . GLY A 1 263 ? 4.148 6.914 -10.031 1 96.88 263 GLY A CA 1
ATOM 2086 C C . GLY A 1 263 ? 4.609 5.531 -10.453 1 96.88 263 GLY A C 1
ATOM 2087 O O . GLY A 1 263 ? 5.805 5.234 -10.406 1 96.88 263 GLY A O 1
ATOM 2088 N N . GLY A 1 264 ? 3.631 4.617 -10.906 1 96.12 264 GLY A N 1
ATOM 2089 C CA . GLY A 1 264 ? 3.992 3.254 -11.266 1 96.12 264 GLY A CA 1
ATOM 2090 C C . GLY A 1 264 ? 4.023 2.312 -10.078 1 96.12 264 GLY A C 1
ATOM 2091 O O . GLY A 1 264 ? 3.381 2.57 -9.055 1 96.12 264 GLY A O 1
ATOM 2092 N N . ILE A 1 265 ? 4.734 1.188 -10.195 1 96.56 265 ILE A N 1
ATOM 2093 C CA . ILE A 1 265 ? 4.758 0.152 -9.172 1 96.56 265 ILE A CA 1
ATOM 2094 C C . ILE A 1 265 ? 5.758 0.529 -8.078 1 96.56 265 ILE A C 1
ATOM 2096 O O . ILE A 1 265 ? 6.965 0.323 -8.234 1 96.56 265 ILE A O 1
ATOM 2100 N N . LYS A 1 266 ? 5.32 1.004 -6.988 1 95.94 266 LYS A N 1
ATOM 2101 C CA . LYS A 1 266 ? 6.094 1.331 -5.793 1 95.94 266 LYS A CA 1
ATOM 2102 C C . LYS A 1 266 ? 5.191 1.457 -4.57 1 95.94 266 LYS A C 1
ATOM 2104 O O . LYS A 1 266 ? 3.965 1.426 -4.691 1 95.94 266 LYS A O 1
ATOM 2109 N N . LYS A 1 267 ? 5.758 1.44 -3.416 1 96.75 267 LYS A N 1
ATOM 2110 C CA . LYS A 1 267 ? 4.984 1.646 -2.195 1 96.75 267 LYS A CA 1
ATOM 2111 C C . LYS A 1 267 ? 4.559 3.104 -2.053 1 96.75 267 LYS A C 1
ATOM 2113 O O . LYS A 1 267 ? 5.32 4.016 -2.389 1 96.75 267 LYS A O 1
ATOM 2118 N N . TYR A 1 268 ? 3.303 3.32 -1.611 1 96.81 268 TYR A N 1
ATOM 2119 C CA . TYR A 1 268 ? 2.779 4.668 -1.424 1 96.81 268 TYR A CA 1
ATOM 2120 C C . TYR A 1 268 ? 2.26 4.859 -0.004 1 96.81 268 TYR A C 1
ATOM 2122 O O . TYR A 1 268 ? 1.524 4.016 0.514 1 96.81 268 TYR A O 1
ATOM 2130 N N . VAL A 1 269 ? 2.674 5.859 0.637 1 96.69 269 VAL A N 1
ATOM 2131 C CA . VAL A 1 269 ? 2.057 6.398 1.844 1 96.69 269 VAL A CA 1
ATOM 2132 C C . VAL A 1 269 ? 1.433 7.758 1.538 1 96.69 269 VAL A C 1
ATOM 2134 O O . VAL A 1 269 ? 2.139 8.711 1.202 1 96.69 269 VAL A O 1
ATOM 2137 N N . LEU A 1 270 ? 0.134 7.805 1.61 1 97.56 270 LEU A N 1
ATOM 2138 C CA . LEU A 1 270 ? -0.597 8.992 1.186 1 97.56 270 LEU A CA 1
ATOM 2139 C C . LEU A 1 270 ? -1.412 9.57 2.338 1 97.56 270 LEU A C 1
ATOM 2141 O O . LEU A 1 270 ? -2.354 8.938 2.818 1 97.56 270 LEU A O 1
ATOM 2145 N N . GLU A 1 271 ? -0.981 10.633 2.852 1 97.56 271 GLU A N 1
ATOM 2146 C CA . GLU A 1 271 ? -1.756 11.445 3.779 1 97.56 271 GLU A CA 1
ATOM 2147 C C . GLU A 1 271 ? -2.439 12.609 3.057 1 97.56 271 GLU A C 1
ATOM 2149 O O . GLU A 1 271 ? -1.795 13.602 2.719 1 97.56 271 GLU A O 1
ATOM 2154 N N . LEU A 1 272 ? -3.752 12.5 2.891 1 97.5 272 LEU A N 1
ATOM 2155 C CA . LEU A 1 272 ? -4.426 13.398 1.954 1 97.5 272 LEU A CA 1
ATOM 2156 C C . LEU A 1 272 ? -5.496 14.219 2.662 1 97.5 272 LEU A C 1
ATOM 2158 O O . LEU A 1 272 ? -5.324 14.602 3.822 1 97.5 272 LEU A O 1
ATOM 2162 N N . GLY A 1 273 ? -6.43 14.633 1.896 1 93.62 273 GLY A N 1
ATOM 2163 C CA . GLY A 1 273 ? -7.395 15.609 2.381 1 93.62 273 GLY A CA 1
ATOM 2164 C C . GLY A 1 273 ? -8.219 15.102 3.549 1 93.62 273 GLY A C 1
ATOM 2165 O O . GLY A 1 273 ? -8.32 13.891 3.766 1 93.62 273 GLY A O 1
ATOM 2166 N N . GLY A 1 274 ? -8.719 16.094 4.27 1 93.19 274 GLY A N 1
ATOM 2167 C CA . GLY A 1 274 ? -9.57 15.836 5.418 1 93.19 274 GLY A CA 1
ATOM 2168 C C . GLY A 1 274 ? -10.766 16.766 5.5 1 93.19 274 GLY A C 1
ATOM 2169 O O . GLY A 1 274 ? -11.281 17.219 4.473 1 93.19 274 GLY A O 1
ATOM 2170 N N . GLY A 1 275 ? -11.188 17.156 6.621 1 88 275 GLY A N 1
ATOM 2171 C CA . GLY A 1 275 ? -12.391 17.875 7.004 1 88 275 GLY A CA 1
ATOM 2172 C C . GLY A 1 275 ? -13.227 17.156 8.047 1 88 275 GLY A C 1
ATOM 2173 O O . GLY A 1 275 ? -14.352 16.734 7.766 1 88 275 GLY A O 1
ATOM 2174 N N . ASP A 1 276 ? -12.68 17.188 9.18 1 93.06 276 ASP A N 1
ATOM 2175 C CA . ASP A 1 276 ? -13 16.219 10.234 1 93.06 276 ASP A CA 1
ATOM 2176 C C . ASP A 1 276 ? -14.258 16.625 10.984 1 93.06 276 ASP A C 1
ATOM 2178 O O . ASP A 1 276 ? -14.43 17.797 11.336 1 93.06 276 ASP A O 1
ATOM 2182 N N . PRO A 1 277 ? -15.141 15.75 11.172 1 98.44 277 PRO A N 1
ATOM 2183 C CA . PRO A 1 277 ? -16.344 16.031 11.969 1 98.44 277 PRO A CA 1
ATOM 2184 C C . PRO A 1 277 ? -16.078 16.016 13.469 1 98.44 277 PRO A C 1
ATOM 2186 O O . PRO A 1 277 ? -15.242 15.227 13.938 1 98.44 277 PRO A O 1
ATOM 2189 N N . ALA A 1 278 ? -16.719 16.891 14.141 1 98.88 278 ALA A N 1
ATOM 2190 C CA . ALA A 1 278 ? -16.844 16.859 15.594 1 98.88 278 ALA A CA 1
ATOM 2191 C C . ALA A 1 278 ? -18.281 16.562 16 1 98.88 278 ALA A C 1
ATOM 2193 O O . ALA A 1 278 ? -19.203 17.312 15.648 1 98.88 278 ALA A O 1
ATOM 2194 N N . ILE A 1 279 ? -18.438 15.5 16.688 1 98.94 279 ILE A N 1
ATOM 2195 C CA . ILE A 1 279 ? -19.75 15.094 17.156 1 98.94 279 ILE A CA 1
ATOM 2196 C C . ILE A 1 279 ? -19.891 15.398 18.641 1 98.94 279 ILE A C 1
ATOM 2198 O O . ILE A 1 279 ? -19.125 14.883 19.453 1 98.94 279 ILE A O 1
ATOM 2202 N N . VAL A 1 280 ? -20.875 16.234 18.969 1 98.94 280 VAL A N 1
ATOM 2203 C CA . VAL A 1 280 ? -21.094 16.641 20.359 1 98.94 280 VAL A CA 1
ATOM 2204 C C . VAL A 1 280 ? -22.375 15.992 20.891 1 98.94 280 VAL A C 1
ATOM 2206 O O . VAL A 1 280 ? -23.484 16.344 20.469 1 98.94 280 VAL A O 1
ATOM 2209 N N . LEU A 1 281 ? -22.188 15.102 21.844 1 98.81 281 LEU A N 1
ATOM 2210 C CA . LEU A 1 281 ? -23.312 14.383 22.438 1 98.81 281 LEU A CA 1
ATOM 2211 C C . LEU A 1 281 ? -23.984 15.219 23.516 1 98.81 281 LEU A C 1
ATOM 2213 O O . LEU A 1 281 ? -23.406 16.172 24.016 1 98.81 281 LEU A O 1
ATOM 2217 N N . SER A 1 282 ? -25.203 14.797 23.922 1 98.5 282 SER A N 1
ATOM 2218 C CA . SER A 1 282 ? -26.016 15.586 24.844 1 98.5 282 SER A CA 1
ATOM 2219 C C . SER A 1 282 ? -25.406 15.609 26.234 1 98.5 282 SER A C 1
ATOM 2221 O O . SER A 1 282 ? -25.719 16.5 27.047 1 98.5 282 SER A O 1
ATOM 2223 N N . ASP A 1 283 ? -24.5 14.664 26.5 1 98.25 283 ASP A N 1
ATOM 2224 C CA . ASP A 1 283 ? -23.906 14.602 27.828 1 98.25 283 ASP A CA 1
ATOM 2225 C C . ASP A 1 283 ? -22.5 15.203 27.828 1 98.25 283 ASP A C 1
ATOM 2227 O O . ASP A 1 283 ? -21.734 15.008 28.781 1 98.25 283 ASP A O 1
ATOM 2231 N N . ALA A 1 284 ? -22.141 15.953 26.781 1 98.19 284 ALA A N 1
ATOM 2232 C CA . ALA A 1 284 ? -20.828 16.578 26.656 1 98.19 284 ALA A CA 1
ATOM 2233 C C . ALA A 1 284 ? -20.672 17.734 27.656 1 98.19 284 ALA A C 1
ATOM 2235 O O . ALA A 1 284 ? -21.656 18.344 28.062 1 98.19 284 ALA A O 1
ATOM 2236 N N . ASP A 1 285 ? -19.453 17.906 28.109 1 97.81 285 ASP A N 1
ATOM 2237 C CA . ASP A 1 285 ? -19.094 19.188 28.719 1 97.81 285 ASP A CA 1
ATOM 2238 C C . ASP A 1 285 ? -19.062 20.312 27.688 1 97.81 285 ASP A C 1
ATOM 2240 O O . ASP A 1 285 ? -18.094 20.422 26.922 1 97.81 285 ASP A O 1
ATOM 2244 N N . ILE A 1 286 ? -20.047 21.141 27.719 1 98.56 286 ILE A N 1
ATOM 2245 C CA . ILE A 1 286 ? -20.281 22.109 26.656 1 98.56 286 ILE A CA 1
ATOM 2246 C C . ILE A 1 286 ? -19.094 23.078 26.562 1 98.56 286 ILE A C 1
ATOM 2248 O O . ILE A 1 286 ? -18.609 23.375 25.469 1 98.56 286 ILE A O 1
ATOM 2252 N N . GLU A 1 287 ? -18.641 23.562 27.688 1 97.94 287 GLU A N 1
ATOM 2253 C CA . GLU A 1 287 ? -17.516 24.5 27.703 1 97.94 287 GLU A CA 1
ATOM 2254 C C . GLU A 1 287 ? -16.25 23.875 27.125 1 97.94 287 GLU A C 1
ATOM 2256 O O . GLU A 1 287 ? -15.57 24.469 26.297 1 97.94 287 GLU A O 1
ATOM 2261 N N . HIS A 1 288 ? -16 22.703 27.609 1 97.94 288 HIS A N 1
ATOM 2262 C CA . HIS A 1 288 ? -14.828 21.984 27.156 1 97.94 288 HIS A CA 1
ATOM 2263 C C . HIS A 1 288 ? -14.891 21.688 25.656 1 97.94 288 HIS A C 1
ATOM 2265 O O . HIS A 1 288 ? -13.922 21.922 24.938 1 97.94 288 HIS A O 1
ATOM 2271 N N . ALA A 1 289 ? -16.031 21.188 25.234 1 98.62 289 ALA A N 1
ATOM 2272 C CA . ALA A 1 289 ? -16.219 20.844 23.828 1 98.62 289 ALA A CA 1
ATOM 2273 C C . ALA A 1 289 ? -16.078 22.078 22.938 1 98.62 289 ALA A C 1
ATOM 2275 O O . ALA A 1 289 ? -15.367 22.047 21.938 1 98.62 289 ALA A O 1
ATOM 2276 N N . ALA A 1 290 ? -16.734 23.156 23.312 1 98.88 290 ALA A N 1
ATOM 2277 C CA . ALA A 1 290 ? -16.703 24.375 22.516 1 98.88 290 ALA A CA 1
ATOM 2278 C C . ALA A 1 290 ? -15.281 24.922 22.406 1 98.88 290 ALA A C 1
ATOM 2280 O O . ALA A 1 290 ? -14.867 25.375 21.328 1 98.88 290 ALA A O 1
ATOM 2281 N N . GLY A 1 291 ? -14.617 24.953 23.578 1 98.5 291 GLY A N 1
ATOM 2282 C CA . GLY A 1 291 ? -13.234 25.406 23.562 1 98.5 291 GLY A CA 1
ATOM 2283 C C . GLY A 1 291 ? -12.352 24.594 22.641 1 98.5 291 GLY A C 1
ATOM 2284 O O . GLY A 1 291 ? -11.609 25.156 21.828 1 98.5 291 GLY A O 1
ATOM 2285 N N . ASN A 1 292 ? -12.43 23.266 22.75 1 98.25 292 ASN A N 1
ATOM 2286 C CA . ASN A 1 292 ? -11.633 22.375 21.922 1 98.25 292 ASN A CA 1
ATOM 2287 C C . ASN A 1 292 ? -11.984 22.516 20.438 1 98.25 292 ASN A C 1
ATOM 2289 O O . ASN A 1 292 ? -11.102 22.547 19.578 1 98.25 292 ASN A O 1
ATOM 2293 N N . ILE A 1 293 ? -13.219 22.594 20.125 1 98.88 293 ILE A N 1
ATOM 2294 C CA . ILE A 1 293 ? -13.672 22.688 18.75 1 98.88 293 ILE A CA 1
ATOM 2295 C C . ILE A 1 293 ? -13.227 24.016 18.141 1 98.88 293 ILE A C 1
ATOM 2297 O O . ILE A 1 293 ? -12.812 24.078 16.984 1 98.88 293 ILE A O 1
ATOM 2301 N N . ALA A 1 294 ? -13.297 25.094 18.969 1 98.81 294 ALA A N 1
ATOM 2302 C CA . ALA A 1 294 ? -12.805 26.391 18.484 1 98.81 294 ALA A CA 1
ATOM 2303 C C . ALA A 1 294 ? -11.328 26.312 18.109 1 98.81 294 ALA A C 1
ATOM 2305 O O . ALA A 1 294 ? -10.922 26.828 17.062 1 98.81 294 ALA A O 1
ATOM 2306 N N . VAL A 1 295 ? -10.57 25.656 18.953 1 98.25 295 VAL A N 1
ATOM 2307 C CA . VAL A 1 295 ? -9.156 25.453 18.656 1 98.25 295 VAL A CA 1
ATOM 2308 C C . VAL A 1 295 ? -9.016 24.641 17.375 1 98.25 295 VAL A C 1
ATOM 2310 O O . VAL A 1 295 ? -8.219 24.969 16.5 1 98.25 295 VAL A O 1
ATOM 2313 N N . GLY A 1 296 ? -9.805 23.578 17.281 1 98.19 296 GLY A N 1
ATOM 2314 C CA . GLY A 1 296 ? -9.758 22.688 16.141 1 98.19 296 GLY A CA 1
ATOM 2315 C C . GLY A 1 296 ? -10.102 23.375 14.828 1 98.19 296 GLY A C 1
ATOM 2316 O O . GLY A 1 296 ? -9.648 22.953 13.758 1 98.19 296 GLY A O 1
ATOM 2317 N N . ILE A 1 297 ? -10.859 24.438 14.867 1 98.62 297 ILE A N 1
ATOM 2318 C CA . ILE A 1 297 ? -11.266 25.188 13.688 1 98.62 297 ILE A CA 1
ATOM 2319 C C . ILE A 1 297 ? -10.188 26.203 13.328 1 98.62 297 ILE A C 1
ATOM 2321 O O . ILE A 1 297 ? -9.867 26.391 12.148 1 98.62 297 ILE A O 1
ATOM 2325 N N . THR A 1 298 ? -9.539 26.812 14.359 1 98.38 298 THR A N 1
ATOM 2326 C CA . THR A 1 298 ? -8.852 28.078 14.117 1 98.38 298 THR A CA 1
ATOM 2327 C C . THR A 1 298 ? -7.336 27.875 14.117 1 98.38 298 THR A C 1
ATOM 2329 O O . THR A 1 298 ? -6.598 28.719 13.609 1 98.38 298 THR A O 1
ATOM 2332 N N . SER A 1 299 ? -6.895 26.75 14.766 1 97.12 299 SER A N 1
ATOM 2333 C CA . SER A 1 299 ? -5.449 26.531 14.836 1 97.12 299 SER A CA 1
ATOM 2334 C C . SER A 1 299 ? -4.82 26.594 13.445 1 97.12 299 SER A C 1
ATOM 2336 O O . SER A 1 299 ? -5.316 25.953 12.508 1 97.12 299 SER A O 1
ATOM 2338 N N . TYR A 1 300 ? -3.773 27.469 13.328 1 97.81 300 TYR A N 1
ATOM 2339 C CA . TYR A 1 300 ? -3.061 27.766 12.086 1 97.81 300 TYR A CA 1
ATOM 2340 C C . TYR A 1 300 ? -4.023 28.219 10.992 1 97.81 300 TYR A C 1
ATOM 2342 O O . TYR A 1 300 ? -3.938 27.75 9.852 1 97.81 300 TYR A O 1
ATOM 2350 N N . ALA A 1 301 ? -5.008 28.953 11.414 1 98.06 301 ALA A N 1
ATOM 2351 C CA . ALA A 1 301 ? -6.035 29.516 10.539 1 98.06 301 ALA A CA 1
ATOM 2352 C C . ALA A 1 301 ? -6.766 28.406 9.781 1 98.06 301 ALA A C 1
ATOM 2354 O O . ALA A 1 301 ? -7.098 28.562 8.602 1 98.06 301 ALA A O 1
ATOM 2355 N N . GLY A 1 302 ? -6.875 27.281 10.391 1 97.75 302 GLY A N 1
ATOM 2356 C CA . GLY A 1 302 ? -7.625 26.188 9.812 1 97.75 302 GLY A CA 1
ATOM 2357 C C . GLY A 1 302 ? -6.871 25.453 8.719 1 97.75 302 GLY A C 1
ATOM 2358 O O . GLY A 1 302 ? -7.41 24.547 8.086 1 97.75 302 GLY A O 1
ATOM 2359 N N . GLN A 1 303 ? -5.59 25.766 8.484 1 97.94 303 GLN A N 1
ATOM 2360 C CA . GLN A 1 303 ? -4.793 25.156 7.426 1 97.94 303 GLN A CA 1
ATOM 2361 C C . GLN A 1 303 ? -4.152 23.859 7.914 1 97.94 303 GLN A C 1
ATOM 2363 O O . GLN A 1 303 ? -2.936 23.688 7.805 1 97.94 303 GLN A O 1
ATOM 2368 N N . ARG A 1 304 ? -5.008 23 8.391 1 97 304 ARG A N 1
ATOM 2369 C CA . ARG A 1 304 ? -4.633 21.688 8.883 1 97 304 ARG A CA 1
ATOM 2370 C C . ARG A 1 304 ? -5.531 20.594 8.289 1 97 304 ARG A C 1
ATOM 2372 O O . ARG A 1 304 ? -6.738 20.797 8.148 1 97 304 ARG A O 1
ATOM 2379 N N . CYS A 1 305 ? -4.922 19.516 7.945 1 95.44 305 CYS A N 1
ATOM 2380 C CA . CYS A 1 305 ? -5.711 18.406 7.406 1 95.44 305 CYS A CA 1
ATOM 2381 C C . CYS A 1 305 ? -6.668 17.859 8.461 1 95.44 305 CYS A C 1
ATOM 2383 O O . CYS A 1 305 ? -7.734 17.344 8.125 1 95.44 305 CYS A O 1
ATOM 2385 N N . ASP A 1 306 ? -6.25 17.984 9.719 1 96.56 306 ASP A N 1
ATOM 2386 C CA . ASP A 1 306 ? -7.043 17.453 10.82 1 96.56 306 ASP A CA 1
ATOM 2387 C C . ASP A 1 306 ? -7.891 18.547 11.469 1 96.56 306 ASP A C 1
ATOM 2389 O O . ASP A 1 306 ? -8.344 18.391 12.609 1 96.56 306 ASP A O 1
ATOM 2393 N N . ALA A 1 307 ? -8.133 19.656 10.812 1 97.94 307 ALA A N 1
ATOM 2394 C CA . ALA A 1 307 ? -9.008 20.719 11.32 1 97.94 307 ALA A CA 1
ATOM 2395 C C . ALA A 1 307 ? -10.469 20.281 11.289 1 97.94 307 ALA A C 1
ATOM 2397 O O . ALA A 1 307 ? -10.883 19.531 10.414 1 97.94 307 ALA A O 1
ATOM 2398 N N . ILE A 1 308 ? -11.25 20.781 12.234 1 98.5 308 ILE A N 1
ATOM 2399 C CA . ILE A 1 308 ? -12.68 20.484 12.305 1 98.5 308 ILE A CA 1
ATOM 2400 C C . ILE A 1 308 ? -13.422 21.359 11.297 1 98.5 308 ILE A C 1
ATOM 2402 O O . ILE A 1 308 ? -13.297 22.594 11.32 1 98.5 308 ILE A O 1
ATOM 2406 N N . LYS A 1 309 ? -14.18 20.703 10.391 1 98.44 309 LYS A N 1
ATOM 2407 C CA . LYS A 1 309 ? -14.898 21.422 9.344 1 98.44 309 LYS A CA 1
ATOM 2408 C C . LYS A 1 309 ? -16.406 21.203 9.461 1 98.44 309 LYS A C 1
ATOM 2410 O O . LYS A 1 309 ? -17.203 21.922 8.844 1 98.44 309 LYS A O 1
ATOM 2415 N N . LEU A 1 310 ? -16.812 20.25 10.188 1 98.75 310 LEU A N 1
ATOM 2416 C CA . LEU A 1 310 ? -18.203 19.844 10.336 1 98.75 310 LEU A CA 1
ATOM 2417 C C . LEU A 1 310 ? -18.531 19.531 11.797 1 98.75 310 LEU A C 1
ATOM 2419 O O . LEU A 1 310 ? -17.891 18.688 12.406 1 98.75 310 LEU A O 1
ATOM 2423 N N . ILE A 1 311 ? -19.531 20.266 12.336 1 98.94 311 ILE A N 1
ATOM 2424 C CA . ILE A 1 311 ? -19.891 20.078 13.734 1 98.94 311 ILE A CA 1
ATOM 2425 C C . ILE A 1 311 ? -21.328 19.562 13.82 1 98.94 311 ILE A C 1
ATOM 2427 O O . ILE A 1 311 ? -22.266 20.203 13.328 1 98.94 311 ILE A O 1
ATOM 2431 N N . LEU A 1 312 ? -21.453 18.406 14.367 1 98.94 312 LEU A N 1
ATOM 2432 C CA . LEU A 1 312 ? -22.734 17.75 14.57 1 98.94 312 LEU A CA 1
ATOM 2433 C C . LEU A 1 312 ? -23.109 17.719 16.047 1 98.94 312 LEU A C 1
ATOM 2435 O O . LEU A 1 312 ? -22.406 17.078 16.844 1 98.94 312 LEU A O 1
ATOM 2439 N N . VAL A 1 313 ? -24.203 18.391 16.391 1 98.94 313 VAL A N 1
ATOM 2440 C CA . VAL A 1 313 ? -24.547 18.547 17.812 1 98.94 313 VAL A CA 1
ATOM 2441 C C . VAL A 1 313 ? -25.938 17.969 18.078 1 98.94 313 VAL A C 1
ATOM 2443 O O . VAL A 1 313 ? -26.891 18.266 17.359 1 98.94 313 VAL A O 1
ATOM 2446 N N . GLU A 1 314 ? -26.062 17.156 19.141 1 98.81 314 GLU A N 1
ATOM 2447 C CA . GLU A 1 314 ? -27.375 16.625 19.5 1 98.81 314 GLU A CA 1
ATOM 2448 C C . GLU A 1 314 ? -28.344 17.75 19.875 1 98.81 314 GLU A C 1
ATOM 2450 O O . GLU A 1 314 ? -27.953 18.703 20.531 1 98.81 314 GLU A O 1
ATOM 2455 N N . LYS A 1 315 ? -29.578 17.625 19.547 1 98.44 315 LYS A N 1
ATOM 2456 C CA . LYS A 1 315 ? -30.594 18.672 19.594 1 98.44 315 LYS A CA 1
ATOM 2457 C C . LYS A 1 315 ? -30.781 19.203 21.016 1 98.44 315 LYS A C 1
ATOM 2459 O O . LYS A 1 315 ? -30.938 20.422 21.203 1 98.44 315 LYS A O 1
ATOM 2464 N N . PRO A 1 316 ? -30.734 18.375 21.984 1 98.5 316 PRO A N 1
ATOM 2465 C CA . PRO A 1 316 ? -31.047 18.875 23.328 1 98.5 316 PRO A CA 1
ATOM 2466 C C . PRO A 1 316 ? -30.078 19.969 23.781 1 98.5 316 PRO A C 1
ATOM 2468 O O . PRO A 1 316 ? -30.453 20.828 24.594 1 98.5 316 PRO A O 1
ATOM 2471 N N . ILE A 1 317 ? -28.844 19.984 23.234 1 98.62 317 ILE A N 1
ATOM 2472 C CA . ILE A 1 317 ? -27.875 20.953 23.734 1 98.62 317 ILE A CA 1
ATOM 2473 C C . ILE A 1 317 ? -27.453 21.891 22.609 1 98.62 317 ILE A C 1
ATOM 2475 O O . ILE A 1 317 ? -26.484 22.656 22.75 1 98.62 317 ILE A O 1
ATOM 2479 N N . TYR A 1 318 ? -28.094 21.875 21.484 1 98.69 318 TYR A N 1
ATOM 2480 C CA . TYR A 1 318 ? -27.656 22.516 20.25 1 98.69 318 TYR A CA 1
ATOM 2481 C C . TYR A 1 318 ? -27.516 24.016 20.438 1 98.69 318 TYR A C 1
ATOM 2483 O O . TYR A 1 318 ? -26.453 24.594 20.156 1 98.69 318 TYR A O 1
ATOM 2491 N N . GLU A 1 319 ? -28.562 24.656 20.969 1 98.69 319 GLU A N 1
ATOM 2492 C CA . GLU A 1 319 ? -28.562 26.109 21.078 1 98.69 319 GLU A CA 1
ATOM 2493 C C . GLU A 1 319 ? -27.516 26.594 22.078 1 98.69 319 GLU A C 1
ATOM 2495 O O . GLU A 1 319 ? -26.797 27.547 21.812 1 98.69 319 GLU A O 1
ATOM 2500 N N . GLU A 1 320 ? -27.484 25.906 23.203 1 98.75 320 GLU A N 1
ATOM 2501 C CA . GLU A 1 320 ? -26.516 26.281 24.219 1 98.75 320 GLU A CA 1
ATOM 2502 C C . GLU A 1 320 ? -25.078 26.109 23.703 1 98.75 320 GLU A C 1
ATOM 2504 O O . GLU A 1 320 ? -24.234 27 23.891 1 98.75 320 GLU A O 1
ATOM 2509 N N . PHE A 1 321 ? -24.844 25.016 23.094 1 98.81 321 PHE A N 1
ATOM 2510 C CA . PHE A 1 321 ? -23.516 24.734 22.547 1 98.81 321 PHE A CA 1
ATOM 2511 C C . PHE A 1 321 ? -23.141 25.734 21.469 1 98.81 321 PHE A C 1
ATOM 2513 O O . PHE A 1 321 ? -22.031 26.266 21.438 1 98.81 321 PHE A O 1
ATOM 2520 N N . LYS A 1 322 ? -24 25.922 20.516 1 98.62 322 LYS A N 1
ATOM 2521 C CA . LYS A 1 322 ? -23.812 26.859 19.422 1 98.62 322 LYS A CA 1
ATOM 2522 C C . LYS A 1 322 ? -23.406 28.234 19.938 1 98.62 322 LYS A C 1
ATOM 2524 O O . LYS A 1 322 ? -22.438 28.828 19.438 1 98.62 322 LYS A O 1
ATOM 2529 N N . ASN A 1 323 ? -24.141 28.719 20.922 1 98.69 323 ASN A N 1
ATOM 2530 C CA . ASN A 1 323 ? -23.844 30.031 21.5 1 98.69 323 ASN A CA 1
ATOM 2531 C C . ASN A 1 323 ? -22.469 30.047 22.156 1 98.69 323 ASN A C 1
ATOM 2533 O O . ASN A 1 323 ? -21.703 31 22.016 1 98.69 323 ASN A O 1
ATOM 2537 N N . LYS A 1 324 ? -22.188 28.969 22.859 1 98.81 324 LYS A N 1
ATOM 2538 C CA . LYS A 1 324 ? -20.891 28.891 23.531 1 98.81 324 LYS A CA 1
ATOM 2539 C C . LYS A 1 324 ? -19.766 28.844 22.516 1 98.81 324 LYS A C 1
ATOM 2541 O O . LYS A 1 324 ? -18.703 29.438 22.719 1 98.81 324 LYS A O 1
ATOM 2546 N N . LEU A 1 325 ? -19.953 28.125 21.422 1 98.88 325 LEU A N 1
ATOM 2547 C CA . LEU A 1 325 ? -18.922 28.031 20.375 1 98.88 325 LEU A CA 1
ATOM 2548 C C . LEU A 1 325 ? -18.672 29.391 19.75 1 98.88 325 LEU A C 1
ATOM 2550 O O . LEU A 1 325 ? -17.531 29.75 19.484 1 98.88 325 LEU A O 1
ATOM 2554 N N . VAL A 1 326 ? -19.734 30.156 19.531 1 98.88 326 VAL A N 1
ATOM 2555 C CA . VAL A 1 326 ? -19.594 31.5 18.984 1 98.88 326 VAL A CA 1
ATOM 2556 C C . VAL A 1 326 ? -18.781 32.375 19.938 1 98.88 326 VAL A C 1
ATOM 2558 O O . VAL A 1 326 ? -17.906 33.125 19.5 1 98.88 326 VAL A O 1
ATOM 2561 N N . GLU A 1 327 ? -19.125 32.188 21.203 1 98.75 327 GLU A N 1
ATOM 2562 C CA . GLU A 1 327 ? -18.375 32.938 22.219 1 98.75 327 GLU A CA 1
ATOM 2563 C C . GLU A 1 327 ? -16.891 32.594 22.172 1 98.75 327 GLU A C 1
ATOM 2565 O O . GLU A 1 327 ? -16.031 33.469 22.219 1 98.75 327 GLU A O 1
ATOM 2570 N N . GLU A 1 328 ? -16.609 31.297 22.125 1 98.69 328 GLU A N 1
ATOM 2571 C CA . GLU A 1 328 ? -15.234 30.844 22.094 1 98.69 328 GLU A CA 1
ATOM 2572 C C . GLU A 1 328 ? -14.508 31.344 20.844 1 98.69 328 GLU A C 1
ATOM 2574 O O . GLU A 1 328 ? -13.359 31.781 20.922 1 98.69 328 GLU A O 1
ATOM 2579 N N . LEU A 1 329 ? -15.141 31.344 19.703 1 98.69 329 LEU A N 1
ATOM 2580 C CA . LEU A 1 329 ? -14.547 31.797 18.453 1 98.69 329 LEU A CA 1
ATOM 2581 C C . LEU A 1 329 ? -14.242 33.281 18.5 1 98.69 329 LEU A C 1
ATOM 2583 O O . LEU A 1 329 ? -13.281 33.75 17.891 1 98.69 329 LEU A O 1
ATOM 2587 N N . GLY A 1 330 ? -15.031 34 19.234 1 98.19 330 GLY A N 1
ATOM 2588 C CA . GLY A 1 330 ? -14.859 35.438 19.375 1 98.19 330 GLY A CA 1
ATOM 2589 C C . GLY A 1 330 ? -13.57 35.812 20.078 1 98.19 330 GLY A C 1
ATOM 2590 O O . GLY A 1 330 ? -13.125 36.938 19.984 1 98.19 330 GLY A O 1
ATOM 2591 N N . LYS A 1 331 ? -12.961 34.875 20.703 1 97.62 331 LYS A N 1
ATOM 2592 C CA . LYS A 1 331 ? -11.734 35.156 21.453 1 97.62 331 LYS A CA 1
ATOM 2593 C C . LYS A 1 331 ? -10.523 35.188 20.516 1 97.62 331 LYS A C 1
ATOM 2595 O O . LYS A 1 331 ? -9.445 35.625 20.906 1 97.62 331 LYS A O 1
ATOM 2600 N N . TYR A 1 332 ? -10.695 34.719 19.359 1 97.38 332 TYR A N 1
ATOM 2601 C CA . TYR A 1 332 ? -9.578 34.625 18.422 1 97.38 332 TYR A CA 1
ATOM 2602 C C . TYR A 1 332 ? -9.477 35.875 17.578 1 97.38 332 TYR A C 1
ATOM 2604 O O . TYR A 1 332 ? -10.445 36.281 16.938 1 97.38 332 TYR A O 1
ATOM 2612 N N . LYS A 1 333 ? -8.273 36.469 17.578 1 97.25 333 LYS A N 1
ATOM 2613 C CA . LYS A 1 333 ? -8.008 37.688 16.828 1 97.25 333 LYS A CA 1
ATOM 2614 C C . LYS A 1 333 ? -7.117 37.406 15.617 1 97.25 333 LYS A C 1
ATOM 2616 O O . LYS A 1 333 ? -6.09 36.75 15.742 1 97.25 333 LYS A O 1
ATOM 2621 N N . VAL A 1 334 ? -7.512 38 14.461 1 98.12 334 VAL A N 1
ATOM 2622 C CA . VAL A 1 334 ? -6.816 37.75 13.203 1 98.12 334 VAL A CA 1
ATOM 2623 C C . VAL A 1 334 ? -5.898 38.938 12.883 1 98.12 334 VAL A C 1
ATOM 2625 O O . VAL A 1 334 ? -6.305 40.094 13 1 98.12 334 VAL A O 1
ATOM 2628 N N . GLY A 1 335 ? -4.699 38.625 12.555 1 97.62 335 GLY A N 1
ATOM 2629 C CA . GLY A 1 335 ? -3.783 39.688 12.148 1 97.62 335 GLY A CA 1
ATOM 2630 C C . GLY A 1 335 ? -2.369 39.188 11.906 1 97.62 335 GLY A C 1
ATOM 2631 O O . GLY A 1 335 ? -2.162 38 11.617 1 97.62 335 GLY A O 1
ATOM 2632 N N . ASP A 1 336 ? -1.417 40.062 11.914 1 97.25 336 ASP A N 1
ATOM 2633 C CA . ASP A 1 336 ? -0.007 39.781 11.672 1 97.25 336 ASP A CA 1
ATOM 2634 C C . ASP A 1 336 ? 0.529 38.781 12.703 1 97.25 336 ASP A C 1
ATOM 2636 O O . ASP A 1 336 ? 0.579 39.094 13.898 1 97.25 336 ASP A O 1
ATOM 2640 N N . PRO A 1 337 ? 0.913 37.594 12.219 1 96.88 337 PRO A N 1
ATOM 2641 C CA . PRO A 1 337 ? 1.305 36.531 13.164 1 96.88 337 PRO A CA 1
ATOM 2642 C C . PRO A 1 337 ? 2.545 36.906 13.977 1 96.88 337 PRO A C 1
ATOM 2644 O O . PRO A 1 337 ? 2.852 36.281 14.977 1 96.88 337 PRO A O 1
ATOM 2647 N N . ARG A 1 338 ? 3.334 38 13.625 1 95.62 338 ARG A N 1
ATOM 2648 C CA . ARG A 1 338 ? 4.512 38.469 14.352 1 95.62 338 ARG A CA 1
ATOM 2649 C C . ARG A 1 338 ? 4.109 39.188 15.633 1 95.62 338 ARG A C 1
ATOM 2651 O O . ARG A 1 338 ? 4.93 39.375 16.547 1 95.62 338 ARG A O 1
ATOM 2658 N N . CYS A 1 339 ? 2.861 39.531 15.641 1 96.19 339 CYS A N 1
ATOM 2659 C CA . CYS A 1 339 ? 2.336 40.219 16.812 1 96.19 339 CYS A CA 1
ATOM 2660 C C . CYS A 1 339 ? 1.643 39.25 17.75 1 96.19 339 CYS A C 1
ATOM 2662 O O . CYS A 1 339 ? 0.672 38.594 17.375 1 96.19 339 CYS A O 1
ATOM 2664 N N . PRO A 1 340 ? 2.039 39.25 19 1 94.75 340 PRO A N 1
ATOM 2665 C CA . PRO A 1 340 ? 1.482 38.281 19.953 1 94.75 340 PRO A CA 1
ATOM 2666 C C . PRO A 1 340 ? 0.006 38.531 20.25 1 94.75 340 PRO A C 1
ATOM 2668 O O . PRO A 1 340 ? -0.672 37.656 20.797 1 94.75 340 PRO A O 1
ATOM 2671 N N . ALA A 1 341 ? -0.479 39.625 19.859 1 94.94 341 ALA A N 1
ATOM 2672 C CA . ALA A 1 341 ? -1.88 39.969 20.109 1 94.94 341 ALA A CA 1
ATOM 2673 C C . ALA A 1 341 ? -2.807 39.156 19.203 1 94.94 341 ALA A C 1
ATOM 2675 O O . ALA A 1 341 ? -4 39.031 19.484 1 94.94 341 ALA A O 1
ATOM 2676 N N . TYR A 1 342 ? -2.254 38.688 18.172 1 96.38 342 TYR A N 1
ATOM 2677 C CA . TYR A 1 342 ? -3.064 37.938 17.203 1 96.38 342 TYR A CA 1
ATOM 2678 C C . TYR A 1 342 ? -2.811 36.438 17.328 1 96.38 342 TYR A C 1
ATOM 2680 O O . TYR A 1 342 ? -1.661 36 17.406 1 96.38 342 TYR A O 1
ATOM 2688 N N . SER A 1 343 ? -3.873 35.688 17.375 1 96.5 343 SER A N 1
ATOM 2689 C CA . SER A 1 343 ? -3.764 34.219 17.531 1 96.5 343 SER A CA 1
ATOM 2690 C C . SER A 1 343 ? -4.039 33.5 16.219 1 96.5 343 SER A C 1
ATOM 2692 O O . SER A 1 343 ? -3.803 32.312 16.109 1 96.5 343 SER A O 1
ATOM 2694 N N . VAL A 1 344 ? -4.566 34.219 15.234 1 98.06 344 VAL A N 1
ATOM 2695 C CA . VAL A 1 344 ? -4.828 33.656 13.922 1 98.06 344 VAL A CA 1
ATOM 2696 C C . VAL A 1 344 ? -4.105 34.469 12.852 1 98.06 344 VAL A C 1
ATOM 2698 O O . VAL A 1 344 ? -4.312 35.688 12.742 1 98.06 344 VAL A O 1
ATOM 2701 N N . GLY A 1 345 ? -3.211 33.781 12.133 1 98.25 345 GLY A N 1
ATOM 2702 C CA . GLY A 1 345 ? -2.441 34.438 11.086 1 98.25 345 GLY A CA 1
ATOM 2703 C C . GLY A 1 345 ? -3.096 34.344 9.719 1 98.25 345 GLY A C 1
ATOM 2704 O O . GLY A 1 345 ? -4.305 34.125 9.617 1 98.25 345 GLY A O 1
ATOM 2705 N N . PRO A 1 346 ? -2.34 34.594 8.703 1 98.62 346 PRO A N 1
ATOM 2706 C CA . PRO A 1 346 ? -2.861 34.562 7.332 1 98.62 346 PRO A CA 1
ATOM 2707 C C . PRO A 1 346 ? -3.023 33.125 6.805 1 98.62 346 PRO A C 1
ATOM 2709 O O . PRO A 1 346 ? -2.459 32.188 7.371 1 98.62 346 PRO A O 1
ATOM 2712 N N . LEU A 1 347 ? -3.871 33 5.805 1 98.69 347 LEU A N 1
ATOM 2713 C CA . LEU A 1 347 ? -3.766 31.828 4.953 1 98.69 347 LEU A CA 1
ATOM 2714 C C . LEU A 1 347 ? -2.539 31.906 4.051 1 98.69 347 LEU A C 1
ATOM 2716 O O . LEU A 1 347 ? -1.962 33 3.887 1 98.69 347 LEU A O 1
ATOM 2720 N N . ILE A 1 348 ? -2.146 30.828 3.439 1 98.5 348 ILE A N 1
ATOM 2721 C CA . ILE A 1 348 ? -0.858 30.703 2.768 1 98.5 348 ILE A CA 1
ATOM 2722 C C . ILE A 1 348 ? -0.855 31.531 1.487 1 98.5 348 ILE A C 1
ATOM 2724 O O . ILE A 1 348 ? 0.192 32.031 1.063 1 98.5 348 ILE A O 1
ATOM 2728 N N . THR A 1 349 ? -2.047 31.703 0.828 1 98.19 349 THR A N 1
ATOM 2729 C CA . THR A 1 349 ? -2.139 32.469 -0.416 1 98.19 349 THR A CA 1
ATOM 2730 C C . THR A 1 349 ? -3.461 33.219 -0.491 1 98.19 349 THR A C 1
ATOM 2732 O O . THR A 1 349 ? -4.402 32.906 0.247 1 98.19 349 THR A O 1
ATOM 2735 N N . LYS A 1 350 ? -3.428 34.188 -1.406 1 98.31 350 LYS A N 1
ATOM 2736 C CA . LYS A 1 350 ? -4.672 34.875 -1.723 1 98.31 350 LYS A CA 1
ATOM 2737 C C . LYS A 1 350 ? -5.711 33.938 -2.289 1 98.31 350 LYS A C 1
ATOM 2739 O O . LYS A 1 350 ? -6.902 34.062 -2.004 1 98.31 350 LYS A O 1
ATOM 2744 N N . TYR A 1 351 ? -5.254 33.031 -3.031 1 97.62 351 TYR A N 1
ATOM 2745 C CA . TYR A 1 351 ? -6.148 32.031 -3.639 1 97.62 351 TYR A CA 1
ATOM 2746 C C . TYR A 1 351 ? -6.895 31.25 -2.57 1 97.62 351 TYR A C 1
ATOM 2748 O O . TYR A 1 351 ? -8.07 30.906 -2.742 1 97.62 351 TYR A O 1
ATOM 2756 N N . ALA A 1 352 ? -6.23 30.891 -1.516 1 98.06 352 ALA A N 1
ATOM 2757 C CA . ALA A 1 352 ? -6.859 30.141 -0.431 1 98.06 352 ALA A CA 1
ATOM 2758 C C . ALA A 1 352 ? -8.023 30.922 0.173 1 98.06 352 ALA A C 1
ATOM 2760 O O . ALA A 1 352 ? -9.086 30.359 0.448 1 98.06 352 ALA A O 1
ATOM 2761 N N . VAL A 1 353 ? -7.832 32.25 0.339 1 98.62 353 VAL A N 1
ATOM 2762 C CA . VAL A 1 353 ? -8.891 33.094 0.88 1 98.62 353 VAL A CA 1
ATOM 2763 C C . VAL A 1 353 ? -10.031 33.188 -0.128 1 98.62 353 VAL A C 1
ATOM 2765 O O . VAL A 1 353 ? -11.211 33.094 0.24 1 98.62 353 VAL A O 1
ATOM 2768 N N . ASP A 1 354 ? -9.648 33.406 -1.405 1 98.62 354 ASP A N 1
ATOM 2769 C CA . ASP A 1 354 ? -10.656 33.469 -2.453 1 98.62 354 ASP A CA 1
ATOM 2770 C C . ASP A 1 354 ? -11.531 32.219 -2.459 1 98.62 354 ASP A C 1
ATOM 2772 O O . ASP A 1 354 ? -12.758 32.312 -2.547 1 98.62 354 ASP A O 1
ATOM 2776 N N . ASN A 1 355 ? -10.898 31.141 -2.365 1 98.25 355 ASN A N 1
ATOM 2777 C CA . ASN A 1 355 ? -11.609 29.859 -2.361 1 98.25 355 ASN A CA 1
ATOM 2778 C C . ASN A 1 355 ? -12.516 29.719 -1.139 1 98.25 355 ASN A C 1
ATOM 2780 O O . ASN A 1 355 ? -13.641 29.25 -1.245 1 98.25 355 ASN A O 1
ATOM 2784 N N . ALA A 1 356 ? -12.039 30.109 0.003 1 98.69 356 ALA A N 1
ATOM 2785 C CA . ALA A 1 356 ? -12.82 30.047 1.237 1 98.69 356 ALA A CA 1
ATOM 2786 C C . ALA A 1 356 ? -14.039 30.953 1.161 1 98.69 356 ALA A C 1
ATOM 2788 O O . ALA A 1 356 ? -15.141 30.578 1.567 1 98.69 356 ALA A O 1
ATOM 2789 N N . MET A 1 357 ? -13.797 32.156 0.642 1 98.75 357 MET A N 1
ATOM 2790 C CA . MET A 1 357 ? -14.891 33.094 0.526 1 98.75 357 MET A CA 1
ATOM 2791 C C . MET A 1 357 ? -15.969 32.594 -0.426 1 98.75 357 MET A C 1
ATOM 2793 O O . MET A 1 357 ? -17.156 32.75 -0.17 1 98.75 357 MET A O 1
ATOM 2797 N N . LYS A 1 358 ? -15.531 32 -1.495 1 98.69 358 LYS A N 1
ATOM 2798 C CA . LYS A 1 358 ? -16.469 31.391 -2.432 1 98.69 358 LYS A CA 1
ATOM 2799 C C . LYS A 1 358 ? -17.266 30.266 -1.765 1 98.69 358 LYS A C 1
ATOM 2801 O O . LYS A 1 358 ? -18.469 30.125 -2.014 1 98.69 358 LYS A O 1
ATOM 2806 N N . ALA A 1 359 ? -16.641 29.469 -0.988 1 98.75 359 ALA A N 1
ATOM 2807 C CA . ALA A 1 359 ? -17.297 28.375 -0.286 1 98.75 359 ALA A CA 1
ATOM 2808 C C . ALA A 1 359 ? -18.312 28.891 0.722 1 98.75 359 ALA A C 1
ATOM 2810 O O . ALA A 1 359 ? -19.391 28.328 0.883 1 98.75 359 ALA A O 1
ATOM 2811 N N . ILE A 1 360 ? -17.953 29.953 1.419 1 98.81 360 ILE A N 1
ATOM 2812 C CA . ILE A 1 360 ? -18.859 30.578 2.377 1 98.81 360 ILE A CA 1
ATOM 2813 C C . ILE A 1 360 ? -20.094 31.094 1.651 1 98.81 360 ILE A C 1
ATOM 2815 O O . ILE A 1 360 ? -21.234 30.859 2.086 1 98.81 360 ILE A O 1
ATOM 2819 N N . GLU A 1 361 ? -19.844 31.781 0.551 1 98.75 361 GLU A N 1
ATOM 2820 C CA . GLU A 1 361 ? -20.953 32.312 -0.25 1 98.75 361 GLU A CA 1
ATOM 2821 C C . GLU A 1 361 ? -21.859 31.172 -0.732 1 98.75 361 GLU A C 1
ATOM 2823 O O . GLU A 1 361 ? -23.078 31.297 -0.7 1 98.75 361 GLU A O 1
ATOM 2828 N N . ASP A 1 362 ? -21.266 30.156 -1.162 1 98.75 362 ASP A N 1
ATOM 2829 C CA . ASP A 1 362 ? -22.016 29 -1.612 1 98.75 362 ASP A CA 1
ATOM 2830 C C . ASP A 1 362 ? -22.906 28.453 -0.503 1 98.75 362 ASP A C 1
ATOM 2832 O O . ASP A 1 362 ? -24.078 28.156 -0.74 1 98.75 362 ASP A O 1
ATOM 2836 N N . ALA A 1 363 ? -22.391 28.312 0.702 1 98.75 363 ALA A N 1
ATOM 2837 C CA . ALA A 1 363 ? -23.156 27.812 1.842 1 98.75 363 ALA A CA 1
ATOM 2838 C C . ALA A 1 363 ? -24.312 28.75 2.18 1 98.75 363 ALA A C 1
ATOM 2840 O O . ALA A 1 363 ? -25.422 28.281 2.467 1 98.75 363 ALA A O 1
ATOM 2841 N N . VAL A 1 364 ? -24.062 30.031 2.129 1 98.62 364 VAL A N 1
ATOM 2842 C CA . VAL A 1 364 ? -25.094 31.016 2.432 1 98.62 364 VAL A CA 1
ATOM 2843 C C . VAL A 1 364 ? -26.188 30.953 1.38 1 98.62 364 VAL A C 1
ATOM 2845 O O . VAL A 1 364 ? -27.375 30.969 1.714 1 98.62 364 VAL A O 1
ATOM 2848 N N . ASN A 1 365 ? -25.781 30.875 0.147 1 98.5 365 ASN A N 1
ATOM 2849 C CA . ASN A 1 365 ? -26.734 30.781 -0.949 1 98.5 365 ASN A CA 1
ATOM 2850 C C . ASN A 1 365 ? -27.625 29.547 -0.832 1 98.5 365 ASN A C 1
ATOM 2852 O O . ASN A 1 365 ? -28.75 29.531 -1.343 1 98.5 365 ASN A O 1
ATOM 2856 N N . LYS A 1 366 ? -27.141 28.641 -0.128 1 98.44 366 LYS A N 1
ATOM 2857 C CA . LYS A 1 366 ? -27.875 27.391 0.025 1 98.44 366 LYS A CA 1
ATOM 2858 C C . LYS A 1 366 ? -28.625 27.359 1.354 1 98.44 366 LYS A C 1
ATOM 2860 O O . LYS A 1 366 ? -29.031 26.281 1.819 1 98.44 366 LYS A O 1
ATOM 2865 N N . GLY A 1 367 ? -28.703 28.438 1.964 1 98.19 367 GLY A N 1
ATOM 2866 C CA . GLY A 1 367 ? -29.531 28.562 3.148 1 98.19 367 GLY A CA 1
ATOM 2867 C C . GLY A 1 367 ? -28.734 28.625 4.438 1 98.19 367 GLY A C 1
ATOM 2868 O O . GLY A 1 367 ? -29.297 28.641 5.527 1 98.19 367 GLY A O 1
ATOM 2869 N N . GLY A 1 368 ? -27.469 28.719 4.344 1 98.56 368 GLY A N 1
ATOM 2870 C CA . GLY A 1 368 ? -26.625 28.828 5.527 1 98.56 368 GLY A CA 1
ATOM 2871 C C . GLY A 1 368 ? -26.688 30.203 6.176 1 98.56 368 GLY A C 1
ATOM 2872 O O . GLY A 1 368 ? -26.844 31.203 5.488 1 98.56 368 GLY A O 1
ATOM 2873 N N . LYS A 1 369 ? -26.594 30.188 7.469 1 98.75 369 LYS A N 1
ATOM 2874 C CA . LYS A 1 369 ? -26.531 31.422 8.25 1 98.75 369 LYS A CA 1
ATOM 2875 C C . LYS A 1 369 ? -25.172 31.594 8.906 1 98.75 369 LYS A C 1
ATOM 2877 O O . LYS A 1 369 ? -24.734 30.719 9.664 1 98.75 369 LYS A O 1
ATOM 2882 N N . ILE A 1 370 ? -24.562 32.656 8.609 1 98.88 370 ILE A N 1
ATOM 2883 C CA . ILE A 1 370 ? -23.281 32.969 9.258 1 98.88 370 ILE A CA 1
ATOM 2884 C C . ILE A 1 370 ? -23.516 33.281 10.734 1 98.88 370 ILE A C 1
ATOM 2886 O O . ILE A 1 370 ? -24.188 34.281 11.047 1 98.88 370 ILE A O 1
ATOM 2890 N N . LEU A 1 371 ? -23.016 32.5 11.602 1 98.81 371 LEU A N 1
ATOM 2891 C CA . LEU A 1 371 ? -23.141 32.719 13.039 1 98.81 371 LEU A CA 1
ATOM 2892 C C . LEU A 1 371 ? -21.984 33.562 13.57 1 98.81 371 LEU A C 1
ATOM 2894 O O . LEU A 1 371 ? -22.125 34.219 14.602 1 98.81 371 LEU A O 1
ATOM 2898 N N . PHE A 1 372 ? -20.906 33.469 12.938 1 98.69 372 PHE A N 1
ATOM 2899 C CA . PHE A 1 372 ? -19.688 34.156 13.352 1 98.69 372 PHE A CA 1
ATOM 2900 C C . PHE A 1 372 ? -18.766 34.375 12.172 1 98.69 372 PHE A C 1
ATOM 2902 O O . PHE A 1 372 ? -18.578 33.5 11.344 1 98.69 372 PHE A O 1
ATOM 2909 N N . GLY A 1 373 ? -18.188 35.562 12.086 1 98.5 373 GLY A N 1
ATOM 2910 C CA . GLY A 1 373 ? -17.172 35.875 11.094 1 98.5 373 GLY A CA 1
ATOM 2911 C C . GLY A 1 373 ? -17.734 36 9.688 1 98.5 373 GLY A C 1
ATOM 2912 O O . GLY A 1 373 ? -18.75 36.656 9.469 1 98.5 373 GLY A O 1
ATOM 2913 N N . GLY A 1 374 ? -16.984 35.5 8.688 1 97.5 374 GLY A N 1
ATOM 2914 C CA . GLY A 1 374 ? -17.422 35.438 7.297 1 97.5 374 GLY A CA 1
ATOM 2915 C C . GLY A 1 374 ? -16.828 36.531 6.441 1 97.5 374 GLY A C 1
ATOM 2916 O O . GLY A 1 374 ? -17.188 36.688 5.273 1 97.5 374 GLY A O 1
ATOM 2917 N N . LYS A 1 375 ? -15.859 37.188 7 1 97.94 375 LYS A N 1
ATOM 2918 C CA . LYS A 1 375 ? -15.359 38.344 6.246 1 97.94 375 LYS A CA 1
ATOM 2919 C C . LYS A 1 375 ? -13.898 38.125 5.844 1 97.94 375 LYS A C 1
ATOM 2921 O O . LYS A 1 375 ? -13.117 37.562 6.605 1 97.94 375 LYS A O 1
ATOM 2926 N N . ARG A 1 376 ? -13.641 38.594 4.695 1 98.06 376 ARG A N 1
ATOM 2927 C CA . ARG A 1 376 ? -12.258 38.719 4.242 1 98.06 376 ARG A CA 1
ATOM 2928 C C . ARG A 1 376 ? -11.578 39.906 4.949 1 98.06 376 ARG A C 1
ATOM 2930 O O . ARG A 1 376 ? -12.188 40.969 5.125 1 98.06 376 ARG A O 1
ATOM 2937 N N . LEU A 1 377 ? -10.391 39.719 5.465 1 97.81 377 LEU A N 1
ATOM 2938 C CA . LEU A 1 377 ? -9.594 40.781 6.098 1 97.81 377 LEU A CA 1
ATOM 2939 C C . LEU A 1 377 ? -8.328 41.062 5.301 1 97.81 377 LEU A C 1
ATOM 2941 O O . LEU A 1 377 ? -7.219 40.844 5.805 1 97.81 377 LEU A O 1
ATOM 2945 N N . GLY A 1 378 ? -8.414 41.375 3.975 1 95.5 378 GLY A N 1
ATOM 2946 C CA . GLY A 1 378 ? -7.258 41.625 3.123 1 95.5 378 GLY A CA 1
ATOM 2947 C C . GLY A 1 378 ? -6.992 40.469 2.152 1 95.5 378 GLY A C 1
ATOM 2948 O O . GLY A 1 378 ? -7.891 39.688 1.853 1 95.5 378 GLY A O 1
ATOM 2949 N N . ASP A 1 379 ? -5.758 40.375 1.67 1 96.81 379 ASP A N 1
ATOM 2950 C CA . ASP A 1 379 ? -5.434 39.438 0.604 1 96.81 379 ASP A CA 1
ATOM 2951 C C . ASP A 1 379 ? -5.352 38 1.14 1 96.81 379 ASP A C 1
ATOM 2953 O O . ASP A 1 379 ? -5.879 37.062 0.523 1 96.81 379 ASP A O 1
ATOM 2957 N N . THR A 1 380 ? -4.723 37.844 2.336 1 98.56 380 THR A N 1
ATOM 2958 C CA . THR A 1 380 ? -4.473 36.5 2.799 1 98.56 380 THR A CA 1
ATOM 2959 C C . THR A 1 380 ? -5.105 36.25 4.168 1 98.56 380 THR A C 1
ATOM 2961 O O . THR A 1 380 ? -4.832 35.25 4.82 1 98.56 380 THR A O 1
ATOM 2964 N N . TYR A 1 381 ? -5.91 37.188 4.652 1 98.62 381 TYR A N 1
ATOM 2965 C CA . TYR A 1 381 ? -6.512 37.062 5.977 1 98.62 381 TYR A CA 1
ATOM 2966 C C . TYR A 1 381 ? -8.031 36.969 5.883 1 98.62 381 TYR A C 1
ATOM 2968 O O . TYR A 1 381 ? -8.648 37.594 5.016 1 98.62 381 TYR A O 1
ATOM 2976 N N . MET A 1 382 ? -8.57 36.219 6.797 1 98.75 382 MET A N 1
ATOM 2977 C CA . MET A 1 382 ? -10.023 36.125 6.906 1 98.75 382 MET A CA 1
ATOM 2978 C C . MET A 1 382 ? -10.445 35.812 8.336 1 98.75 382 MET A C 1
ATOM 2980 O O . MET A 1 382 ? -9.648 35.281 9.117 1 98.75 382 MET A O 1
ATOM 2984 N N . GLU A 1 383 ? -11.602 36.125 8.68 1 98.69 383 GLU A N 1
ATOM 2985 C CA . GLU A 1 383 ? -12.148 35.781 9.992 1 98.69 383 GLU A CA 1
ATOM 2986 C C . GLU A 1 383 ? -12.477 34.281 10.094 1 98.69 383 GLU A C 1
ATOM 2988 O O . GLU A 1 383 ? -12.953 33.688 9.133 1 98.69 383 GLU A O 1
ATOM 2993 N N . PRO A 1 384 ? -12.156 33.688 11.305 1 98.75 384 PRO A N 1
ATOM 2994 C CA . PRO A 1 384 ? -12.82 32.406 11.531 1 98.75 384 PRO A CA 1
ATOM 2995 C C . PRO A 1 384 ? -14.328 32.469 11.312 1 98.75 384 PRO A C 1
ATOM 2997 O O . PRO A 1 384 ? -14.961 33.469 11.664 1 98.75 384 PRO A O 1
ATOM 3000 N N . THR A 1 385 ? -14.852 31.422 10.688 1 98.88 385 THR A N 1
ATOM 3001 C CA . THR A 1 385 ? -16.25 31.516 10.258 1 98.88 385 THR A CA 1
ATOM 3002 C C . THR A 1 385 ? -17.016 30.25 10.664 1 98.88 385 THR A C 1
ATOM 3004 O O . THR A 1 385 ? -16.516 29.141 10.508 1 98.88 385 THR A O 1
ATOM 3007 N N . LEU A 1 386 ? -18.125 30.453 11.25 1 98.94 386 LEU A N 1
ATOM 3008 C CA . LEU A 1 386 ? -19.047 29.391 11.594 1 98.94 386 LEU A CA 1
ATOM 3009 C C . LEU A 1 386 ? -20.391 29.578 10.891 1 98.94 386 LEU A C 1
ATOM 3011 O O . LEU A 1 386 ? -21 30.656 10.992 1 98.94 386 LEU A O 1
ATOM 3015 N N . ILE A 1 387 ? -20.828 28.594 10.18 1 98.94 387 ILE A N 1
ATOM 3016 C CA . ILE A 1 387 ? -22.078 28.688 9.422 1 98.94 387 ILE A CA 1
ATOM 3017 C C . ILE A 1 387 ? -23.031 27.594 9.867 1 98.94 387 ILE A C 1
ATOM 3019 O O . ILE A 1 387 ? -22.672 26.422 9.93 1 98.94 387 ILE A O 1
ATOM 3023 N N . GLU A 1 388 ? -24.219 27.969 10.211 1 98.88 388 GLU A N 1
ATOM 3024 C CA . GLU A 1 388 ? -25.266 27.016 10.531 1 98.88 388 GLU A CA 1
ATOM 3025 C C . GLU A 1 388 ? -26.078 26.656 9.297 1 98.88 388 GLU A C 1
ATOM 3027 O O . GLU A 1 388 ? -26.547 27.531 8.562 1 98.88 388 GLU A O 1
ATOM 3032 N N . LEU A 1 389 ? -26.188 25.438 9.039 1 98.44 389 LEU A N 1
ATOM 3033 C CA . LEU A 1 389 ? -27.047 24.938 7.969 1 98.44 389 LEU A CA 1
ATOM 3034 C C . LEU A 1 389 ? -27.812 23.703 8.43 1 98.44 389 LEU A C 1
ATOM 3036 O O . LEU A 1 389 ? -27.234 22.609 8.523 1 98.44 389 LEU A O 1
ATOM 3040 N N . THR A 1 390 ? -29.125 23.844 8.594 1 97.44 390 THR A N 1
ATOM 3041 C CA . THR A 1 390 ? -29.906 22.812 9.273 1 97.44 390 THR A CA 1
ATOM 3042 C C . THR A 1 390 ? -30.547 21.875 8.258 1 97.44 390 THR A C 1
ATOM 3044 O O . THR A 1 390 ? -30.906 20.734 8.594 1 97.44 390 THR A O 1
ATOM 3047 N N . ASP A 1 391 ? -30.766 22.375 7.043 1 97.56 391 ASP A N 1
ATOM 3048 C CA . ASP A 1 391 ? -31.281 21.5 5.988 1 97.56 391 ASP A CA 1
ATOM 3049 C C . ASP A 1 391 ? -30.203 20.562 5.477 1 97.56 391 ASP A C 1
ATOM 3051 O O . ASP A 1 391 ? -29.312 20.969 4.719 1 97.56 391 ASP A O 1
ATOM 3055 N N . LYS A 1 392 ? -30.312 19.312 5.797 1 97.38 392 LYS A N 1
ATOM 3056 C CA . LYS A 1 392 ? -29.266 18.344 5.48 1 97.38 392 LYS A CA 1
ATOM 3057 C C . LYS A 1 392 ? -29.141 18.156 3.975 1 97.38 392 LYS A C 1
ATOM 3059 O O . LYS A 1 392 ? -28.031 17.922 3.469 1 97.38 392 LYS A O 1
ATOM 3064 N N . SER A 1 393 ? -30.219 18.234 3.271 1 97.06 393 SER A N 1
ATOM 3065 C CA . SER A 1 393 ? -30.172 18.062 1.823 1 97.06 393 SER A CA 1
ATOM 3066 C C . SER A 1 393 ? -29.328 19.141 1.166 1 97.06 393 SER A C 1
ATOM 3068 O O . SER A 1 393 ? -28.641 18.891 0.172 1 97.06 393 SER A O 1
ATOM 3070 N N . LYS A 1 394 ? -29.359 20.344 1.763 1 98.12 394 LYS A N 1
ATOM 3071 C CA . LYS A 1 394 ? -28.547 21.438 1.264 1 98.12 394 LYS A CA 1
ATOM 3072 C C . LYS A 1 394 ? -27.109 21.359 1.795 1 98.12 394 LYS A C 1
ATOM 3074 O O . LYS A 1 394 ? -26.156 21.688 1.083 1 98.12 394 LYS A O 1
ATOM 3079 N N . LEU A 1 395 ? -27.047 20.891 2.988 1 98.12 395 LEU A N 1
ATOM 3080 C CA . LEU A 1 395 ? -25.75 20.734 3.611 1 98.12 395 LEU A CA 1
ATOM 3081 C C . LEU A 1 395 ? -24.828 19.875 2.738 1 98.12 395 LEU A C 1
ATOM 3083 O O . LEU A 1 395 ? -23.672 20.234 2.502 1 98.12 395 LEU A O 1
ATOM 3087 N N . PHE A 1 396 ? -25.375 18.781 2.172 1 98 396 PHE A N 1
ATOM 3088 C CA . PHE A 1 396 ? -24.609 17.797 1.418 1 98 396 PHE A CA 1
ATOM 3089 C C . PHE A 1 396 ? -24.109 18.391 0.1 1 98 396 PHE A C 1
ATOM 3091 O O . PHE A 1 396 ? -23.234 17.828 -0.552 1 98 396 PHE A O 1
ATOM 3098 N N . LYS A 1 397 ? -24.609 19.531 -0.263 1 97.94 397 LYS A N 1
ATOM 3099 C CA . LYS A 1 397 ? -24.328 20.109 -1.574 1 97.94 397 LYS A CA 1
ATOM 3100 C C . LYS A 1 397 ? -23.359 21.281 -1.456 1 97.94 397 LYS A C 1
ATOM 3102 O O . LYS A 1 397 ? -22.891 21.797 -2.465 1 97.94 397 LYS A O 1
ATOM 3107 N N . THR A 1 398 ? -23.078 21.672 -0.238 1 98.56 398 THR A N 1
ATOM 3108 C CA . THR A 1 398 ? -22.188 22.812 -0.063 1 98.56 398 THR A CA 1
ATOM 3109 C C . THR A 1 398 ? -20.75 22.438 -0.418 1 98.56 398 THR A C 1
ATOM 3111 O O . THR A 1 398 ? -20.328 21.297 -0.191 1 98.56 398 THR A O 1
ATOM 3114 N N . LYS A 1 399 ? -20.031 23.391 -0.938 1 98.12 399 LYS A N 1
ATOM 3115 C CA . LYS A 1 399 ? -18.594 23.219 -1.171 1 98.12 399 LYS A CA 1
ATOM 3116 C C . LYS A 1 399 ? -17.859 22.859 0.12 1 98.12 399 LYS A C 1
ATOM 3118 O O . LYS A 1 399 ? -16.938 22.047 0.11 1 98.12 399 LYS A O 1
ATOM 3123 N N . LEU A 1 400 ? -18.312 23.391 1.237 1 98.31 400 LEU A N 1
ATOM 3124 C CA . LEU A 1 400 ? -17.688 23.172 2.533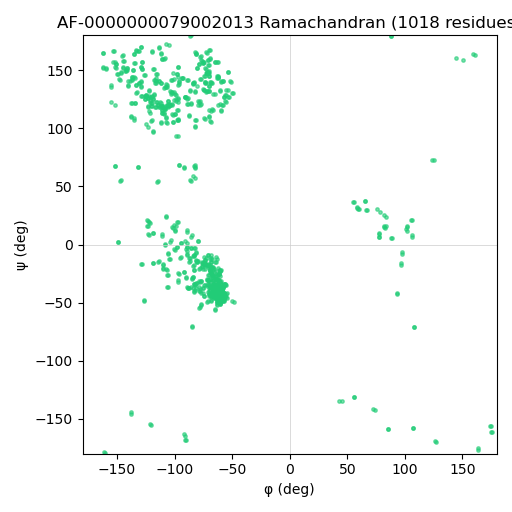 1 98.31 400 LEU A CA 1
ATOM 3125 C C . LEU A 1 400 ? -17.859 21.734 2.986 1 98.31 400 LEU A C 1
ATOM 3127 O O . LEU A 1 400 ? -17.047 21.219 3.766 1 98.31 400 LEU A O 1
ATOM 3131 N N . PHE A 1 401 ? -18.891 21.062 2.484 1 98.06 401 PHE A N 1
ATOM 3132 C CA . PHE A 1 401 ? -19.125 19.672 2.83 1 98.06 401 PHE A CA 1
ATOM 3133 C C . PHE A 1 401 ? -18.391 18.734 1.872 1 98.06 401 PHE A C 1
ATOM 3135 O O . PHE A 1 401 ? -17.812 17.75 2.295 1 98.06 401 PHE A O 1
ATOM 3142 N N . VAL A 1 402 ? -18.312 19.078 0.612 1 96.69 402 VAL A N 1
ATOM 3143 C CA . VAL A 1 402 ? -17.859 18.172 -0.447 1 96.69 402 VAL A CA 1
ATOM 3144 C C . VAL A 1 402 ? -16.344 18.266 -0.576 1 96.69 402 VAL A C 1
ATOM 3146 O O . VAL A 1 402 ? -15.68 17.25 -0.78 1 96.69 402 VAL A O 1
ATOM 3149 N N . ASP A 1 403 ? -15.773 19.453 -0.414 1 95.81 403 ASP A N 1
ATOM 3150 C CA . ASP A 1 403 ? -14.352 19.672 -0.655 1 95.81 403 ASP A CA 1
ATOM 3151 C C . ASP A 1 403 ? -13.609 19.953 0.649 1 95.81 403 ASP A C 1
ATOM 3153 O O . ASP A 1 403 ? -14.234 20.234 1.678 1 95.81 403 ASP A O 1
ATOM 3157 N N . GLU A 1 404 ? -12.336 19.734 0.569 1 94.94 404 GLU A N 1
ATOM 3158 C CA . GLU A 1 404 ? -11.492 20.25 1.643 1 94.94 404 GLU A CA 1
ATOM 3159 C C . GLU A 1 404 ? -11.164 21.719 1.438 1 94.94 404 GLU A C 1
ATOM 3161 O O . GLU A 1 404 ? -10.477 22.094 0.483 1 94.94 404 GLU A O 1
ATOM 3166 N N . VAL A 1 405 ? -11.758 22.547 2.225 1 96.81 405 VAL A N 1
ATOM 3167 C CA . VAL A 1 405 ? -11.445 23.969 2.227 1 96.81 405 VAL A CA 1
ATOM 3168 C C . VAL A 1 405 ? -10.461 24.281 3.355 1 96.81 405 VAL A C 1
ATOM 3170 O O . VAL A 1 405 ? -10.844 24.328 4.527 1 96.81 405 VAL A O 1
ATOM 3173 N N . PHE A 1 406 ? -9.25 24.547 2.988 1 96.94 406 PHE A N 1
ATOM 3174 C CA . PHE A 1 406 ? -8.133 24.688 3.916 1 96.94 406 PHE A CA 1
ATOM 3175 C C . PHE A 1 406 ? -8.109 26.078 4.527 1 96.94 406 PHE A C 1
ATOM 3177 O O . PHE A 1 406 ? -7.199 26.859 4.262 1 96.94 406 PHE A O 1
ATOM 3184 N N . ALA A 1 407 ? -9.094 26.375 5.348 1 98.5 407 ALA A N 1
ATOM 3185 C CA . ALA A 1 407 ? -9.344 27.672 5.973 1 98.5 407 ALA A CA 1
ATOM 3186 C C . ALA A 1 407 ? -10.102 27.5 7.289 1 98.5 407 ALA A C 1
ATOM 3188 O O . ALA A 1 407 ? -10.562 26.406 7.613 1 98.5 407 ALA A O 1
ATOM 3189 N N . PRO A 1 408 ? -10.164 28.547 8.102 1 98.62 408 PRO A N 1
ATOM 3190 C CA . PRO A 1 408 ? -10.844 28.438 9.398 1 98.62 408 PRO A CA 1
ATOM 3191 C C . PRO A 1 408 ? -12.359 28.609 9.289 1 98.62 408 PRO A C 1
ATOM 3193 O O . PRO A 1 408 ? -12.914 29.562 9.836 1 98.62 408 PRO A O 1
ATOM 3196 N N . VAL A 1 409 ? -12.992 27.672 8.625 1 98.75 409 VAL A N 1
ATOM 3197 C CA . VAL A 1 409 ? -14.438 27.703 8.414 1 98.75 409 VAL A CA 1
ATOM 3198 C C . VAL A 1 409 ? -15.039 26.344 8.719 1 98.75 409 VAL A C 1
ATOM 3200 O O . VAL A 1 409 ? -14.469 25.312 8.375 1 98.75 409 VAL A O 1
ATOM 3203 N N . ALA A 1 410 ? -16.172 26.359 9.398 1 98.75 410 ALA A N 1
ATOM 3204 C CA . ALA A 1 410 ? -16.844 25.109 9.727 1 98.75 410 ALA A CA 1
ATOM 3205 C C . ALA A 1 410 ? -18.359 25.25 9.609 1 98.75 410 ALA A C 1
ATOM 3207 O O . ALA A 1 410 ? -18.906 26.344 9.75 1 98.75 410 ALA A O 1
ATOM 3208 N N . LEU A 1 411 ? -18.984 24.172 9.281 1 98.81 411 LEU A N 1
ATOM 3209 C CA . LEU A 1 411 ? -20.438 24.031 9.305 1 98.81 411 LEU A CA 1
ATOM 3210 C C . LEU A 1 411 ? -20.891 23.453 10.641 1 98.81 411 LEU A C 1
ATOM 3212 O O . LEU A 1 411 ? -20.203 22.625 11.227 1 98.81 411 LEU A O 1
ATOM 3216 N N . ILE A 1 412 ? -22.016 23.922 11.109 1 98.94 412 ILE A N 1
ATOM 3217 C CA . ILE A 1 412 ? -22.625 23.344 12.305 1 98.94 412 ILE A CA 1
ATOM 3218 C C . ILE A 1 412 ? -24.094 23 12.031 1 98.94 412 ILE A C 1
ATOM 3220 O O . ILE A 1 412 ? -24.797 23.766 11.352 1 98.94 412 ILE A O 1
ATOM 3224 N N . THR A 1 413 ? -24.5 21.891 12.43 1 98.81 413 THR A N 1
ATOM 3225 C CA . THR A 1 413 ? -25.875 21.453 12.227 1 98.81 413 THR A CA 1
ATOM 3226 C C . THR A 1 413 ? -26.328 20.562 13.383 1 98.81 413 THR A C 1
ATOM 3228 O O . THR A 1 413 ? -25.531 19.859 13.992 1 98.81 413 THR A O 1
ATOM 3231 N N . PRO A 1 414 ? -27.594 20.688 13.82 1 98.75 414 PRO A N 1
ATOM 3232 C CA . PRO A 1 414 ? -28.125 19.781 14.836 1 98.75 414 PRO A CA 1
ATOM 3233 C C . PRO A 1 414 ? -28.391 18.375 14.297 1 98.75 414 PRO A C 1
ATOM 3235 O O . PRO A 1 414 ? -28.641 18.203 13.102 1 98.75 414 PRO A O 1
ATOM 3238 N N . ILE A 1 415 ? -28.297 17.406 15.133 1 98.69 415 ILE A N 1
ATOM 3239 C CA . ILE A 1 415 ? -28.625 16.031 14.781 1 98.69 415 ILE A CA 1
ATOM 3240 C C . ILE A 1 415 ? -29.609 15.469 15.805 1 98.69 415 ILE A C 1
ATOM 3242 O O . ILE A 1 415 ? -29.609 15.883 16.969 1 98.69 415 ILE A O 1
ATOM 3246 N N . GLU A 1 416 ? -30.344 14.453 15.398 1 98.12 416 GLU A N 1
ATOM 3247 C CA . GLU A 1 416 ? -31.328 13.812 16.266 1 98.12 416 GLU A CA 1
ATOM 3248 C C . GLU A 1 416 ? -30.672 12.773 17.172 1 98.12 416 GLU A C 1
ATOM 3250 O O . GLU A 1 416 ? -31.094 12.586 18.312 1 98.12 416 GLU A O 1
ATOM 3255 N N . ASN A 1 417 ? -29.766 12.039 16.625 1 97.5 417 ASN A N 1
ATOM 3256 C CA . ASN A 1 417 ? -29.109 10.938 17.328 1 97.5 417 ASN A CA 1
ATOM 3257 C C . ASN A 1 417 ? -27.797 10.555 16.656 1 97.5 417 ASN A C 1
ATOM 3259 O O . ASN A 1 417 ? -27.406 11.156 15.656 1 97.5 417 ASN A O 1
ATOM 3263 N N . VAL A 1 418 ? -27.141 9.562 17.203 1 98.19 418 VAL A N 1
ATOM 3264 C CA . VAL A 1 418 ? -25.812 9.156 16.734 1 98.19 418 VAL A CA 1
ATOM 3265 C C . VAL A 1 418 ? -25.922 8.523 15.352 1 98.19 418 VAL A C 1
ATOM 3267 O O . VAL A 1 418 ? -25.016 8.648 14.531 1 98.19 418 VAL A O 1
ATOM 3270 N N . ASP A 1 419 ? -27.062 7.871 15 1 98.38 419 ASP A N 1
ATOM 3271 C CA . ASP A 1 419 ? -27.25 7.289 13.68 1 98.38 419 ASP A CA 1
ATOM 3272 C C . ASP A 1 419 ? -27.203 8.359 12.594 1 98.38 419 ASP A C 1
ATOM 3274 O O . ASP A 1 419 ? -26.609 8.148 11.523 1 98.38 419 ASP A O 1
ATOM 3278 N N . GLU A 1 420 ? -27.828 9.445 12.898 1 98.5 420 GLU A N 1
ATOM 3279 C CA . GLU A 1 420 ? -27.781 10.555 11.953 1 98.5 420 GLU A CA 1
ATOM 3280 C C . GLU A 1 420 ? -26.375 11.117 11.812 1 98.5 420 GLU A C 1
ATOM 3282 O O . GLU A 1 420 ? -25.938 11.469 10.711 1 98.5 420 GLU A O 1
ATOM 3287 N N . ALA A 1 421 ? -25.625 11.25 12.922 1 98.69 421 ALA A N 1
ATOM 3288 C CA . ALA A 1 421 ? -24.234 11.695 12.891 1 98.69 421 ALA A CA 1
ATOM 3289 C C . ALA A 1 421 ? -23.391 10.805 11.977 1 98.69 421 ALA A C 1
ATOM 3291 O O . ALA A 1 421 ? -22.609 11.305 11.164 1 98.69 421 ALA A O 1
ATOM 3292 N N . ILE A 1 422 ? -23.594 9.484 12.102 1 98.5 422 ILE A N 1
ATOM 3293 C CA . ILE A 1 422 ? -22.875 8.5 11.305 1 98.5 422 ILE A CA 1
ATOM 3294 C C . ILE A 1 422 ? -23.203 8.688 9.828 1 98.5 422 ILE A C 1
ATOM 3296 O O . ILE A 1 422 ? -22.297 8.719 8.984 1 98.5 422 ILE A O 1
ATOM 3300 N N . GLU A 1 423 ? -24.453 8.859 9.57 1 97.88 423 GLU A N 1
ATOM 3301 C CA . GLU A 1 423 ? -24.891 9.031 8.188 1 97.88 423 GLU A CA 1
ATOM 3302 C C . GLU A 1 423 ? -24.266 10.266 7.555 1 97.88 423 GLU A C 1
ATOM 3304 O O . GLU A 1 423 ? -23.734 10.203 6.445 1 97.88 423 GLU A O 1
ATOM 3309 N N . ILE A 1 424 ? -24.297 11.359 8.266 1 98.31 424 ILE A N 1
ATOM 3310 C CA . ILE A 1 424 ? -23.797 12.625 7.738 1 98.31 424 ILE A CA 1
ATOM 3311 C C . ILE A 1 424 ? -22.281 12.555 7.578 1 98.31 424 ILE A C 1
ATOM 3313 O O . ILE A 1 424 ? -21.75 12.883 6.516 1 98.31 424 ILE A O 1
ATOM 3317 N N . ALA A 1 425 ? -21.578 12.102 8.586 1 98.12 425 ALA A N 1
ATOM 3318 C CA . ALA A 1 425 ? -20.125 12.047 8.578 1 98.12 425 ALA A CA 1
ATOM 3319 C C . ALA A 1 425 ? -19.609 11.133 7.473 1 98.12 425 ALA A C 1
ATOM 3321 O O . ALA A 1 425 ? -18.688 11.477 6.75 1 98.12 425 ALA A O 1
ATOM 3322 N N . ASN A 1 426 ? -20.266 9.984 7.309 1 96.88 426 ASN A N 1
ATOM 3323 C CA . ASN A 1 426 ? -19.797 8.984 6.352 1 96.88 426 ASN A CA 1
ATOM 3324 C C . ASN A 1 426 ? -20.125 9.383 4.918 1 96.88 426 ASN A C 1
ATOM 3326 O O . ASN A 1 426 ? -19.578 8.812 3.971 1 96.88 426 ASN A O 1
ATOM 3330 N N . LYS A 1 427 ? -21 10.328 4.762 1 96.56 427 LYS A N 1
ATOM 3331 C CA . LYS A 1 427 ? -21.359 10.789 3.42 1 96.56 427 LYS A CA 1
ATOM 3332 C C . LYS A 1 427 ? -20.234 11.625 2.816 1 96.56 427 LYS A C 1
ATOM 3334 O O . LYS A 1 427 ? -20.172 11.797 1.598 1 96.56 427 LYS A O 1
ATOM 3339 N N . ARG A 1 428 ? -19.328 12.094 3.664 1 95.69 428 ARG A N 1
ATOM 3340 C CA . ARG A 1 428 ? -18.172 12.828 3.16 1 95.69 428 ARG A CA 1
ATOM 3341 C C . ARG A 1 428 ? -17.219 11.906 2.428 1 95.69 428 ARG A C 1
ATOM 3343 O O . ARG A 1 428 ? -17.031 10.75 2.818 1 95.69 428 ARG A O 1
ATOM 3350 N N . ARG A 1 429 ? -16.594 12.398 1.407 1 95.25 429 ARG A N 1
ATOM 3351 C CA . ARG A 1 429 ? -15.656 11.578 0.648 1 95.25 429 ARG A CA 1
ATOM 3352 C C . ARG A 1 429 ? -14.359 11.367 1.429 1 95.25 429 ARG A C 1
ATOM 3354 O O . ARG A 1 429 ? -13.562 10.484 1.092 1 95.25 429 ARG A O 1
ATOM 3361 N N . TYR A 1 430 ? -14.148 12.125 2.471 1 96.62 430 TYR A N 1
ATOM 3362 C CA . TYR A 1 430 ? -12.945 12.039 3.283 1 96.62 430 TYR A CA 1
ATOM 3363 C C . TYR A 1 430 ? -13.172 11.172 4.512 1 96.62 430 TYR A C 1
ATOM 3365 O O . TYR A 1 430 ? -14.305 11.023 4.973 1 96.62 430 TYR A O 1
ATOM 3373 N N . GLY A 1 431 ? -12.109 10.539 5.043 1 97.38 431 GLY A N 1
ATOM 3374 C CA . GLY A 1 431 ? -12.133 9.734 6.254 1 97.38 431 GLY A CA 1
ATOM 3375 C C . GLY A 1 431 ? -10.836 9.812 7.043 1 97.38 431 GLY A C 1
ATOM 3376 O O . GLY A 1 431 ? -10.266 8.781 7.402 1 97.38 431 GLY A O 1
ATOM 3377 N N . LEU A 1 432 ? -10.383 11.055 7.41 1 97.69 432 LEU A N 1
ATOM 3378 C CA . LEU A 1 432 ? -9.125 11.219 8.133 1 97.69 432 LEU A CA 1
ATOM 3379 C C . LEU A 1 432 ? -9.328 11.055 9.633 1 97.69 432 LEU A C 1
ATOM 3381 O O . LEU A 1 432 ? -8.977 10.016 10.203 1 97.69 432 LEU A O 1
ATOM 3385 N N . ASP A 1 433 ? -10.016 12.055 10.258 1 98 433 ASP A N 1
ATOM 3386 C CA . ASP A 1 433 ? -10.242 12.016 11.695 1 98 433 ASP A CA 1
ATOM 3387 C C . ASP A 1 433 ? -11.695 12.352 12.031 1 98 433 ASP A C 1
ATOM 3389 O O . ASP A 1 433 ? -12.438 12.844 11.18 1 98 433 ASP A O 1
ATOM 3393 N N . ALA A 1 434 ? -12.031 12.062 13.281 1 98.56 434 ALA A N 1
ATOM 3394 C CA . ALA A 1 434 ? -13.25 12.555 13.914 1 98.56 434 ALA A CA 1
ATOM 3395 C C . ALA A 1 434 ? -13.016 12.844 15.391 1 98.56 434 ALA A C 1
ATOM 3397 O O . ALA A 1 434 ? -12.117 12.273 16.016 1 98.56 434 ALA A O 1
ATOM 3398 N N . ALA A 1 435 ? -13.758 13.75 15.891 1 98.81 435 ALA A N 1
ATOM 3399 C CA . ALA A 1 435 ? -13.781 14.016 17.328 1 98.81 435 ALA A CA 1
ATOM 3400 C C . ALA A 1 435 ? -15.156 13.719 17.922 1 98.81 435 ALA A C 1
ATOM 3402 O O . ALA A 1 435 ? -16.188 14.008 17.297 1 98.81 435 ALA A O 1
ATOM 3403 N N . ILE A 1 436 ? -15.156 13.125 19.062 1 98.88 436 ILE A N 1
ATOM 3404 C CA . ILE A 1 436 ? -16.391 12.867 19.812 1 98.88 436 ILE A CA 1
ATOM 3405 C C . ILE A 1 436 ? -16.281 13.492 21.203 1 98.88 436 ILE A C 1
ATOM 3407 O O . ILE A 1 436 ? -15.305 13.273 21.906 1 98.88 436 ILE A O 1
ATOM 3411 N N . PHE A 1 437 ? -17.25 14.297 21.531 1 98.81 437 PHE A N 1
ATOM 3412 C CA . PHE A 1 437 ? -17.328 14.883 22.859 1 98.81 437 PHE A CA 1
ATOM 3413 C C . PHE A 1 437 ? -18.547 14.344 23.609 1 98.81 437 PHE A C 1
ATOM 3415 O O . PHE A 1 437 ? -19.688 14.516 23.172 1 98.81 437 PHE A O 1
ATOM 3422 N N . GLY A 1 438 ? -18.359 13.711 24.641 1 98 438 GLY A N 1
ATOM 3423 C CA . GLY A 1 438 ? -19.406 13.117 25.453 1 98 438 GLY A CA 1
ATOM 3424 C C . GLY A 1 438 ? -18.891 12.07 26.422 1 98 438 GLY A C 1
ATOM 3425 O O . GLY A 1 438 ? -17.672 11.875 26.547 1 98 438 GLY A O 1
ATOM 3426 N N . LYS A 1 439 ? -19.844 11.391 27.156 1 97 439 LYS A N 1
ATOM 3427 C CA . LYS A 1 439 ? -19.453 10.461 28.219 1 97 439 LYS A CA 1
ATOM 3428 C C . LYS A 1 439 ? -20.156 9.117 28.047 1 97 439 LYS A C 1
ATOM 3430 O O . LYS A 1 439 ? -19.734 8.109 28.625 1 97 439 LYS A O 1
ATOM 3435 N N . ASP A 1 440 ? -21.203 9.055 27.266 1 97.56 440 ASP A N 1
ATOM 3436 C CA . ASP A 1 440 ? -21.953 7.816 27.078 1 97.56 440 ASP A CA 1
ATOM 3437 C C . ASP A 1 440 ? -21.141 6.793 26.281 1 97.56 440 ASP A C 1
ATOM 3439 O O . ASP A 1 440 ? -21 6.918 25.078 1 97.56 440 ASP A O 1
ATOM 3443 N N . ILE A 1 441 ? -20.766 5.797 26.969 1 96.75 441 ILE A N 1
ATOM 3444 C CA . ILE A 1 441 ? -19.844 4.82 26.391 1 96.75 441 ILE A CA 1
ATOM 3445 C C . ILE A 1 441 ? -20.516 4.066 25.25 1 96.75 441 ILE A C 1
ATOM 3447 O O . ILE A 1 441 ? -19.875 3.662 24.281 1 96.75 441 ILE A O 1
ATOM 3451 N N . ASN A 1 442 ? -21.859 3.816 25.359 1 97.5 442 ASN A N 1
ATOM 3452 C CA . ASN A 1 442 ? -22.562 3.086 24.312 1 97.5 442 ASN A CA 1
ATOM 3453 C C . ASN A 1 442 ? -22.625 3.893 23.031 1 97.5 442 ASN A C 1
ATOM 3455 O O . ASN A 1 442 ? -22.406 3.357 21.938 1 97.5 442 ASN A O 1
ATOM 3459 N N . LYS A 1 443 ? -22.906 5.23 23.141 1 98.25 443 LYS A N 1
ATOM 3460 C CA . LYS A 1 443 ? -22.938 6.102 21.969 1 98.25 443 LYS A CA 1
ATOM 3461 C C . LYS A 1 443 ? -21.547 6.227 21.359 1 98.25 443 LYS A C 1
ATOM 3463 O O . LYS A 1 443 ? -21.391 6.137 20.141 1 98.25 443 LYS A O 1
ATOM 3468 N N . ILE A 1 444 ? -20.547 6.387 22.219 1 98.56 444 ILE A N 1
ATOM 3469 C CA . ILE A 1 444 ? -19.172 6.551 21.766 1 98.56 444 ILE A CA 1
ATOM 3470 C C . ILE A 1 444 ? -18.719 5.289 21.031 1 98.56 444 ILE A C 1
ATOM 3472 O O . ILE A 1 444 ? -18.141 5.371 19.938 1 98.56 444 ILE A O 1
ATOM 3476 N N . ARG A 1 445 ? -19 4.152 21.562 1 98 445 ARG A N 1
ATOM 3477 C CA . ARG A 1 445 ? -18.594 2.891 20.953 1 98 445 ARG A CA 1
ATOM 3478 C C . ARG A 1 445 ? -19.281 2.684 19.609 1 98 445 ARG A C 1
ATOM 3480 O O . ARG A 1 445 ? -18.688 2.156 18.672 1 98 445 ARG A O 1
ATOM 3487 N N . LYS A 1 446 ? -20.578 3.053 19.562 1 98.25 446 LYS A N 1
ATOM 3488 C CA . LYS A 1 446 ? -21.281 2.953 18.297 1 98.25 446 LYS A CA 1
ATOM 3489 C C . LYS A 1 446 ? -20.641 3.85 17.234 1 98.25 446 LYS A C 1
ATOM 3491 O O . LYS A 1 446 ? -20.438 3.422 16.094 1 98.25 446 LYS A O 1
ATOM 3496 N N . LEU A 1 447 ? -20.312 5.03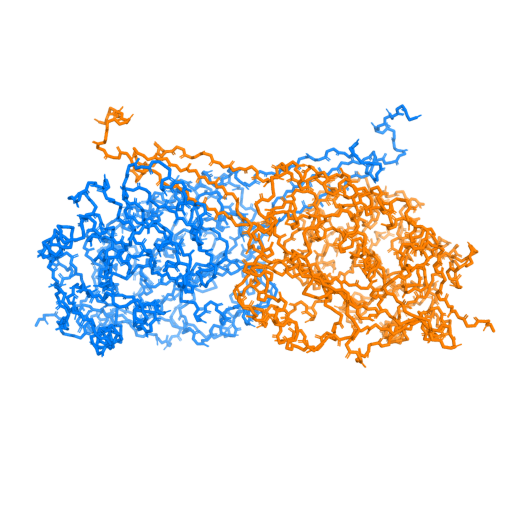9 17.625 1 98.75 447 LEU A N 1
ATOM 3497 C CA . LEU A 1 447 ? -19.641 5.965 16.719 1 98.75 447 LEU A CA 1
ATOM 3498 C C . LEU A 1 447 ? -18.297 5.41 16.266 1 98.75 447 LEU A C 1
ATOM 3500 O O . LEU A 1 447 ? -17.969 5.453 15.078 1 98.75 447 LEU A O 1
ATOM 3504 N N . ILE A 1 448 ? -17.516 4.852 17.188 1 98.38 448 ILE A N 1
ATOM 3505 C CA . ILE A 1 448 ? -16.219 4.27 16.875 1 98.38 448 ILE A CA 1
ATOM 3506 C C . ILE A 1 448 ? -16.375 3.154 15.852 1 98.38 448 ILE A C 1
ATOM 3508 O O . ILE A 1 448 ? -15.602 3.066 14.898 1 98.38 448 ILE A O 1
ATOM 3512 N N . ARG A 1 449 ? -17.391 2.393 15.977 1 97.5 449 ARG A N 1
ATOM 3513 C CA . ARG A 1 449 ? -17.594 1.23 15.117 1 97.5 449 ARG A CA 1
ATOM 3514 C C . ARG A 1 449 ? -17.953 1.654 13.695 1 97.5 449 ARG A C 1
ATOM 3516 O O . ARG A 1 449 ? -17.5 1.047 12.727 1 97.5 449 ARG A O 1
ATOM 3523 N N . PHE A 1 450 ? -18.734 2.754 13.578 1 97.69 450 PHE A N 1
ATOM 3524 C CA . PHE A 1 450 ? -19.406 2.941 12.297 1 97.69 450 PHE A CA 1
ATOM 3525 C C . PHE A 1 450 ? -18.797 4.121 11.539 1 97.69 450 PHE A C 1
ATOM 3527 O O . PHE A 1 450 ? -19 4.258 10.328 1 97.69 450 PHE A O 1
ATOM 3534 N N . LEU A 1 451 ? -18.062 4.992 12.227 1 98.31 451 LEU A N 1
ATOM 3535 C CA . LEU A 1 451 ? -17.422 6.082 11.5 1 98.31 451 LEU A CA 1
ATOM 3536 C C . LEU A 1 451 ? -16.297 5.562 10.625 1 98.31 451 LEU A C 1
ATOM 3538 O O . LEU A 1 451 ? -15.469 4.766 11.078 1 98.31 451 LEU A O 1
ATOM 3542 N N . GLU A 1 452 ? -16.266 5.969 9.406 1 96.81 452 GLU A N 1
ATOM 3543 C CA . GLU A 1 452 ? -15.281 5.512 8.438 1 96.81 452 GLU A CA 1
ATOM 3544 C C . GLU A 1 452 ? -14.117 6.492 8.336 1 96.81 452 GLU A C 1
ATOM 3546 O O . GLU A 1 452 ? -13.906 7.109 7.293 1 96.81 452 GLU A O 1
ATOM 3551 N N . VAL A 1 453 ? -13.328 6.559 9.438 1 97.94 453 VAL A N 1
ATOM 3552 C CA . VAL A 1 453 ? -12.188 7.461 9.547 1 97.94 453 VAL A CA 1
ATOM 3553 C C . VAL A 1 453 ? -10.969 6.695 10.055 1 97.94 453 VAL A C 1
ATOM 3555 O O . VAL A 1 453 ? -11.086 5.559 10.516 1 97.94 453 VAL A O 1
ATOM 3558 N N . GLY A 1 454 ? -9.836 7.328 9.922 1 97.62 454 GLY A N 1
ATOM 3559 C CA . GLY A 1 454 ? -8.586 6.699 10.336 1 97.62 454 GLY A CA 1
ATOM 3560 C C . GLY A 1 454 ? -8.305 6.855 11.812 1 97.62 454 GLY A C 1
ATOM 3561 O O . GLY A 1 454 ? -7.617 6.023 12.414 1 97.62 454 GLY A O 1
ATOM 3562 N N . ALA A 1 455 ? -8.836 7.969 12.438 1 98.12 455 ALA A N 1
ATOM 3563 C CA . ALA A 1 455 ? -8.625 8.195 13.859 1 98.12 455 ALA A CA 1
ATOM 3564 C C . ALA A 1 455 ? -9.828 8.891 14.492 1 98.12 455 ALA A C 1
ATOM 3566 O O . ALA A 1 455 ? -10.516 9.672 13.836 1 98.12 455 ALA A O 1
ATOM 3567 N N . ILE A 1 456 ? -10.047 8.57 15.727 1 98.62 456 ILE A N 1
ATOM 3568 C CA . ILE A 1 456 ? -11.109 9.203 16.5 1 98.62 456 ILE A CA 1
ATOM 3569 C C . ILE A 1 456 ? -10.547 9.727 17.828 1 98.62 456 ILE A C 1
ATOM 3571 O O . ILE A 1 456 ? -9.883 8.992 18.562 1 98.62 456 ILE A O 1
ATOM 3575 N N . TYR A 1 457 ? -10.797 10.93 18.062 1 98.44 457 TYR A N 1
ATOM 3576 C CA . TYR A 1 457 ? -10.398 11.578 19.312 1 98.44 457 TYR A CA 1
ATOM 3577 C C . TYR A 1 457 ? -11.594 11.773 20.234 1 98.44 457 TYR A C 1
ATOM 3579 O O . TYR A 1 457 ? -12.57 12.438 19.859 1 98.44 457 TYR A O 1
ATOM 3587 N N . ILE A 1 458 ? -11.531 11.195 21.406 1 98.5 458 ILE A N 1
ATOM 3588 C CA . ILE A 1 458 ? -12.617 11.305 22.375 1 98.5 458 ILE A CA 1
ATOM 3589 C C . ILE A 1 458 ? -12.289 12.414 23.375 1 98.5 458 ILE A C 1
ATOM 3591 O O . ILE A 1 458 ? -11.297 12.336 24.109 1 98.5 458 ILE A O 1
ATOM 3595 N N . ASN A 1 459 ? -13.086 13.477 23.391 1 97.94 459 ASN A N 1
ATOM 3596 C CA . ASN A 1 459 ? -13.008 14.633 24.266 1 97.94 459 ASN A CA 1
ATOM 3597 C C . ASN A 1 459 ? -11.734 15.438 24.031 1 97.94 459 ASN A C 1
ATOM 3599 O O . ASN A 1 459 ? -11.125 15.945 24.969 1 97.94 459 ASN A O 1
ATOM 3603 N N . GLU A 1 460 ? -11.398 15.492 22.828 1 96.88 460 GLU A N 1
ATOM 3604 C CA . GLU A 1 460 ? -10.297 16.297 22.312 1 96.88 460 GLU A CA 1
ATOM 3605 C C . GLU A 1 460 ? -10.453 16.547 20.812 1 96.88 460 GLU A C 1
ATOM 3607 O O . GLU A 1 460 ? -11.125 15.773 20.125 1 96.88 460 GLU A O 1
ATOM 3612 N N . TYR A 1 461 ? -9.922 17.625 20.391 1 97 461 TYR A N 1
ATOM 3613 C CA . TYR A 1 461 ? -9.898 17.844 18.953 1 97 461 TYR A CA 1
ATOM 3614 C C . TYR A 1 461 ? -8.781 17.047 18.297 1 97 461 TYR A C 1
ATOM 3616 O O . TYR A 1 461 ? -7.801 16.688 18.953 1 97 461 TYR A O 1
ATOM 3624 N N . PRO A 1 462 ? -8.914 16.734 17 1 96.44 462 PRO A N 1
ATOM 3625 C CA . PRO A 1 462 ? -7.863 15.984 16.297 1 96.44 462 PRO A CA 1
ATOM 3626 C C . PRO A 1 462 ? -6.523 16.719 16.281 1 96.44 462 PRO A C 1
ATOM 3628 O O . PRO A 1 462 ? -6.477 17.906 15.984 1 96.44 462 PRO A O 1
ATOM 3631 N N . ARG A 1 463 ? -5.48 15.977 16.625 1 92.38 463 ARG A N 1
ATOM 3632 C CA . ARG A 1 463 ? -4.113 16.484 16.594 1 92.38 463 ARG A CA 1
ATOM 3633 C C . ARG A 1 463 ? -3.109 15.367 16.359 1 92.38 463 ARG A C 1
ATOM 3635 O O . ARG A 1 463 ? -3.008 14.438 17.156 1 92.38 463 ARG A O 1
ATOM 3642 N N . HIS A 1 464 ? -2.354 15.352 15.398 1 90.69 464 HIS A N 1
ATOM 3643 C CA . HIS A 1 464 ? -1.421 14.305 15.016 1 90.69 464 HIS A CA 1
ATOM 3644 C C . HIS A 1 464 ? -0.108 14.414 15.781 1 90.69 464 HIS A C 1
ATOM 3646 O O . HIS A 1 464 ? 0.555 13.414 16.047 1 90.69 464 HIS A O 1
ATOM 3652 N N . GLY A 1 465 ? 0.236 15.5 16.391 1 85.69 465 GLY A N 1
ATOM 3653 C CA . GLY A 1 465 ? 1.458 15.672 17.156 1 85.69 465 GLY A CA 1
ATOM 3654 C C . GLY A 1 465 ? 2.676 15.07 16.484 1 85.69 465 GLY A C 1
ATOM 3655 O O . GLY A 1 465 ? 2.92 15.305 15.305 1 85.69 465 GLY A O 1
ATOM 3656 N N . ILE A 1 466 ? 3.514 14.336 17.234 1 85.62 466 ILE A N 1
ATOM 3657 C CA . ILE A 1 466 ? 4.715 13.695 16.703 1 85.62 466 ILE A CA 1
ATOM 3658 C C . ILE A 1 466 ? 4.363 12.336 16.109 1 85.62 466 ILE A C 1
ATOM 3660 O O . ILE A 1 466 ? 5.25 11.578 15.727 1 85.62 466 ILE A O 1
ATOM 3664 N N . GLY A 1 467 ? 3.117 12.062 16.062 1 92.06 467 GLY A N 1
ATOM 3665 C CA . GLY A 1 467 ? 2.691 10.781 15.531 1 92.06 467 GLY A CA 1
ATOM 3666 C C . GLY A 1 467 ? 2.863 9.641 16.516 1 92.06 467 GLY A C 1
ATOM 3667 O O . GLY A 1 467 ? 3.15 8.508 16.125 1 92.06 467 GLY A O 1
ATOM 3668 N N . TYR A 1 468 ? 2.793 10.031 17.812 1 94 468 TYR A N 1
ATOM 3669 C CA . TYR A 1 468 ? 2.873 8.992 18.828 1 94 468 TYR A CA 1
ATOM 3670 C C . TYR A 1 468 ? 1.73 7.992 18.688 1 94 468 TYR A C 1
ATOM 3672 O O . TYR A 1 468 ? 1.946 6.781 18.75 1 94 468 TYR A O 1
ATOM 3680 N N . TYR A 1 469 ? 0.534 8.539 18.562 1 96.5 469 TYR A N 1
ATOM 3681 C CA . TYR A 1 469 ? -0.578 7.734 18.062 1 96.5 469 TYR A CA 1
ATOM 3682 C C . TYR A 1 469 ? -0.648 7.781 16.547 1 96.5 469 TYR A C 1
ATOM 3684 O O . TYR A 1 469 ? -0.655 8.859 15.953 1 96.5 469 TYR A O 1
ATOM 3692 N N . PRO A 1 470 ? -0.663 6.578 15.898 1 96.12 470 PRO A N 1
ATOM 3693 C CA . PRO A 1 470 ? -0.642 6.602 14.438 1 96.12 470 PRO A CA 1
ATOM 3694 C C . PRO A 1 470 ? -1.875 7.273 13.836 1 96.12 470 PRO A C 1
ATOM 3696 O O . PRO A 1 470 ? -2.979 7.137 14.367 1 96.12 470 PRO A O 1
ATOM 3699 N N . PHE A 1 471 ? -1.591 7.988 12.742 1 95.25 471 PHE A N 1
ATOM 3700 C CA . PHE A 1 471 ? -2.668 8.688 12.047 1 95.25 471 PHE A CA 1
ATOM 3701 C C . PHE A 1 471 ? -2.578 8.461 10.539 1 95.25 471 PHE A C 1
ATOM 3703 O O . PHE A 1 471 ? -1.513 8.117 10.023 1 95.25 471 PHE A O 1
ATOM 3710 N N . GLY A 1 472 ? -3.658 8.594 9.859 1 94.88 472 GLY A N 1
ATOM 3711 C CA . GLY A 1 472 ? -3.85 8.391 8.43 1 94.88 472 GLY A CA 1
ATOM 3712 C C . GLY A 1 472 ? -5.297 8.141 8.055 1 94.88 472 GLY A C 1
ATOM 3713 O O . GLY A 1 472 ? -6.125 7.84 8.914 1 94.88 472 GLY A O 1
ATOM 3714 N N . GLY A 1 473 ? -5.57 8.273 6.836 1 92.69 473 GLY A N 1
ATOM 3715 C CA . GLY A 1 473 ? -6.98 8.328 6.473 1 92.69 473 GLY A CA 1
ATOM 3716 C C . GLY A 1 473 ? -7.469 7.066 5.785 1 92.69 473 GLY A C 1
ATOM 3717 O O . GLY A 1 473 ? -6.707 6.113 5.609 1 92.69 473 GLY A O 1
ATOM 3718 N N . ARG A 1 474 ? -8.781 7.051 5.602 1 95 474 ARG A N 1
ATOM 3719 C CA . ARG A 1 474 ? -9.547 6.148 4.75 1 95 474 ARG A CA 1
ATOM 3720 C C . ARG A 1 474 ? -10.18 6.898 3.582 1 95 474 ARG A C 1
ATOM 3722 O O . ARG A 1 474 ? -10.156 8.133 3.541 1 95 474 ARG A O 1
ATOM 3729 N N . LYS A 1 475 ? -10.719 6.148 2.648 1 96.12 475 LYS A N 1
ATOM 3730 C CA . LYS A 1 475 ? -11.375 6.785 1.509 1 96.12 475 LYS A CA 1
ATOM 3731 C C . LYS A 1 475 ? -10.422 7.746 0.796 1 96.12 475 LYS A C 1
ATOM 3733 O O . LYS A 1 475 ? -9.281 7.391 0.498 1 96.12 475 LYS A O 1
ATOM 3738 N N . ASP A 1 476 ? -10.867 8.969 0.519 1 96.75 476 ASP A N 1
ATOM 3739 C CA . ASP A 1 476 ? -10.07 9.93 -0.233 1 96.75 476 ASP A CA 1
ATOM 3740 C C . ASP A 1 476 ? -9.023 10.594 0.661 1 96.75 476 ASP A C 1
ATOM 3742 O O . ASP A 1 476 ? -8.242 11.43 0.197 1 96.75 476 ASP A O 1
ATOM 3746 N N . SER A 1 477 ? -8.969 10.164 1.924 1 97.62 477 SER A N 1
ATOM 3747 C CA . SER A 1 477 ? -7.988 10.742 2.84 1 97.62 477 SER A CA 1
ATOM 3748 C C . SER A 1 477 ? -6.668 9.984 2.789 1 97.62 477 SER A C 1
ATOM 3750 O O . SER A 1 477 ? -5.68 10.406 3.396 1 97.62 477 SER A O 1
ATOM 3752 N N . GLY A 1 478 ? -6.648 8.867 2.104 1 96.31 478 GLY A N 1
ATOM 3753 C CA . GLY A 1 478 ? -5.344 8.312 1.776 1 96.31 478 GLY A CA 1
ATOM 3754 C C . GLY A 1 478 ? -5.191 6.863 2.189 1 96.31 478 GLY A C 1
ATOM 3755 O O . GLY A 1 478 ? -6.184 6.164 2.412 1 96.31 478 GLY A O 1
ATOM 3756 N N . ILE A 1 479 ? -3.906 6.363 2.096 1 95 479 ILE A N 1
ATOM 3757 C CA . ILE A 1 479 ? -3.551 4.98 2.408 1 95 479 ILE A CA 1
ATOM 3758 C C . ILE A 1 479 ? -2.26 4.953 3.223 1 95 479 ILE A C 1
ATOM 3760 O O . ILE A 1 479 ? -1.347 5.746 2.979 1 95 479 ILE A O 1
ATOM 3764 N N . GLY A 1 480 ? -2.158 3.992 4.207 1 94.62 480 GLY A N 1
ATOM 3765 C CA . GLY A 1 480 ? -1.018 3.91 5.105 1 94.62 480 GLY A CA 1
ATOM 3766 C C . GLY A 1 480 ? -1.179 4.758 6.352 1 94.62 480 GLY A C 1
ATOM 3767 O O . GLY A 1 480 ? -2.229 5.371 6.562 1 94.62 480 GLY A O 1
ATOM 3768 N N . ARG A 1 481 ? -0.202 4.719 7.191 1 96.56 481 ARG A N 1
ATOM 3769 C CA . ARG A 1 481 ? -0.232 5.484 8.43 1 96.56 481 ARG A CA 1
ATOM 3770 C C . ARG A 1 481 ? 1.115 6.145 8.703 1 96.56 481 ARG A C 1
ATOM 3772 O O . ARG A 1 481 ? 2.166 5.562 8.43 1 96.56 481 ARG A O 1
ATOM 3779 N N . GLU A 1 482 ? 1.002 7.289 9.188 1 95.81 482 GLU A N 1
ATOM 3780 C CA . GLU A 1 482 ? 2.166 7.938 9.789 1 95.81 482 GLU A CA 1
ATOM 3781 C C . GLU A 1 482 ? 2.129 7.844 11.312 1 95.81 482 GLU A C 1
ATOM 3783 O O . GLU A 1 482 ? 1.052 7.828 11.914 1 95.81 482 GLU A O 1
ATOM 3788 N N . GLY A 1 483 ? 3.193 7.676 11.898 1 95.69 483 GLY A N 1
ATOM 3789 C CA . GLY A 1 483 ? 3.336 7.512 13.336 1 95.69 483 GLY A CA 1
ATOM 3790 C C . GLY A 1 483 ? 4.527 6.66 13.727 1 95.69 483 GLY A C 1
ATOM 3791 O O . GLY A 1 483 ? 4.992 5.836 12.93 1 95.69 483 GLY A O 1
ATOM 3792 N N . ILE A 1 484 ? 4.961 6.809 14.922 1 96.5 484 ILE A N 1
ATOM 3793 C CA . ILE A 1 484 ? 6.129 6.105 15.445 1 96.5 484 ILE A CA 1
ATOM 3794 C C . ILE A 1 484 ? 5.883 4.602 15.398 1 96.5 484 ILE A C 1
ATOM 3796 O O . ILE A 1 484 ? 4.922 4.105 15.992 1 96.5 484 ILE A O 1
ATOM 3800 N N . GLY A 1 485 ? 6.688 3.914 14.719 1 95.94 485 GLY A N 1
ATOM 3801 C CA . GLY A 1 485 ? 6.547 2.479 14.547 1 95.94 485 GLY A CA 1
ATOM 3802 C C . GLY A 1 485 ? 5.77 2.102 13.297 1 95.94 485 GLY A C 1
ATOM 3803 O O . GLY A 1 485 ? 6.234 1.298 12.492 1 95.94 485 GLY A O 1
ATOM 3804 N N . TYR A 1 486 ? 4.75 2.723 12.969 1 96.06 486 TYR A N 1
ATOM 3805 C CA . TYR A 1 486 ? 3.826 2.336 11.906 1 96.06 486 TYR A CA 1
ATOM 3806 C C . TYR A 1 486 ? 4.34 2.783 10.547 1 96.06 486 TYR A C 1
ATOM 3808 O O . TYR A 1 486 ? 4.297 2.02 9.578 1 96.06 486 TYR A O 1
ATOM 3816 N N . SER A 1 487 ? 4.914 3.928 10.461 1 96.62 487 SER A N 1
ATOM 3817 C CA . SER A 1 487 ? 5.348 4.492 9.188 1 96.62 487 SER A CA 1
ATOM 3818 C C . SER A 1 487 ? 6.551 3.738 8.633 1 96.62 487 SER A C 1
ATOM 3820 O O . SER A 1 487 ? 6.738 3.668 7.414 1 96.62 487 SER A O 1
ATOM 3822 N N . ILE A 1 488 ? 7.391 3.193 9.5 1 97 488 ILE A N 1
ATOM 3823 C CA . ILE A 1 488 ? 8.602 2.504 9.078 1 97 488 ILE A CA 1
ATOM 3824 C C . ILE A 1 488 ? 8.242 1.268 8.258 1 97 488 ILE A C 1
ATOM 3826 O O . ILE A 1 488 ? 8.992 0.858 7.375 1 97 488 ILE A O 1
ATOM 3830 N N . GLU A 1 489 ? 7.055 0.72 8.523 1 95 489 GLU A N 1
ATOM 3831 C CA . GLU A 1 489 ? 6.582 -0.443 7.773 1 95 489 GLU A CA 1
ATOM 3832 C C . GLU A 1 489 ? 6.254 -0.076 6.328 1 95 489 GLU A C 1
ATOM 3834 O O . GLU A 1 489 ? 6.297 -0.929 5.441 1 95 489 GLU A O 1
ATOM 3839 N N . GLU A 1 490 ? 6.004 1.221 6.125 1 95.06 490 GLU A N 1
ATOM 3840 C CA . GLU A 1 490 ? 5.621 1.698 4.801 1 95.06 490 GLU A CA 1
ATOM 3841 C C . GLU A 1 490 ? 6.848 1.943 3.926 1 95.06 490 GLU A C 1
ATOM 3843 O O . GLU A 1 490 ? 6.727 2.104 2.709 1 95.06 490 GLU A O 1
ATOM 3848 N N . VAL A 1 491 ? 8.031 1.889 4.531 1 97.81 491 VAL A N 1
ATOM 3849 C CA . VAL A 1 491 ? 9.227 2.201 3.758 1 97.81 491 VAL A CA 1
ATOM 3850 C C . VAL A 1 491 ? 10.203 1.026 3.818 1 97.81 491 VAL A C 1
ATOM 3852 O O . VAL A 1 491 ? 11.406 1.196 3.594 1 97.81 491 VAL A O 1
ATOM 3855 N N . THR A 1 492 ? 9.672 -0.131 4.246 1 97.19 492 THR A N 1
ATOM 3856 C CA . THR A 1 492 ? 10.414 -1.386 4.234 1 97.19 492 THR A CA 1
ATOM 3857 C C . THR A 1 492 ? 9.617 -2.48 3.531 1 97.19 492 THR A C 1
ATOM 3859 O O . THR A 1 492 ? 8.383 -2.447 3.521 1 97.19 492 THR A O 1
ATOM 3862 N N . ALA A 1 493 ? 10.32 -3.373 2.969 1 96.19 493 ALA A N 1
ATOM 3863 C CA . ALA A 1 493 ? 9.727 -4.547 2.338 1 96.19 493 ALA A CA 1
ATOM 3864 C C . ALA A 1 493 ? 10.102 -5.824 3.086 1 96.19 493 ALA A C 1
ATOM 3866 O O . ALA A 1 493 ? 11.242 -5.98 3.525 1 96.19 493 ALA A O 1
ATOM 3867 N N . TRP A 1 494 ? 9.156 -6.723 3.199 1 96.38 494 TRP A N 1
ATOM 3868 C CA . TRP A 1 494 ? 9.453 -8.039 3.752 1 96.38 494 TRP A CA 1
ATOM 3869 C C . TRP A 1 494 ? 10.312 -8.852 2.787 1 96.38 494 TRP A C 1
ATOM 3871 O O . TRP A 1 494 ? 10.086 -8.828 1.575 1 96.38 494 TRP A O 1
ATOM 3881 N N . LYS A 1 495 ? 11.297 -9.5 3.297 1 97.75 495 LYS A N 1
ATOM 3882 C CA . LYS A 1 495 ? 12.039 -10.531 2.582 1 97.75 495 LYS A CA 1
ATOM 3883 C C . LYS A 1 495 ? 11.984 -11.859 3.322 1 97.75 495 LYS A C 1
ATOM 3885 O O . LYS A 1 495 ? 12.328 -11.938 4.504 1 97.75 495 LYS A O 1
ATOM 3890 N N . THR A 1 496 ? 11.539 -12.867 2.635 1 98.38 496 THR A N 1
ATOM 3891 C CA . THR A 1 496 ? 11.422 -14.203 3.221 1 98.38 496 THR A CA 1
ATOM 3892 C C . THR A 1 496 ? 12.594 -15.078 2.791 1 98.38 496 THR A C 1
ATOM 3894 O O . THR A 1 496 ? 12.875 -15.211 1.597 1 98.38 496 THR A O 1
ATOM 3897 N N . ILE A 1 497 ? 13.305 -15.625 3.754 1 98.56 497 ILE A N 1
ATOM 3898 C CA . ILE A 1 497 ? 14.352 -16.609 3.496 1 98.56 497 ILE A CA 1
ATOM 3899 C C . ILE A 1 497 ? 13.883 -17.984 3.961 1 98.56 497 ILE A C 1
ATOM 3901 O O . ILE A 1 497 ? 13.625 -18.188 5.148 1 98.56 497 ILE A O 1
ATOM 3905 N N . VAL A 1 498 ? 13.758 -18.875 3.041 1 98.12 498 VAL A N 1
ATOM 3906 C CA . VAL A 1 498 ? 13.312 -20.219 3.344 1 98.12 498 VAL A CA 1
ATOM 3907 C C . VAL A 1 498 ? 14.484 -21.188 3.27 1 98.12 498 VAL A C 1
ATOM 3909 O O . VAL A 1 498 ? 15.109 -21.344 2.213 1 98.12 498 VAL A O 1
ATOM 3912 N N . TYR A 1 499 ? 14.797 -21.812 4.32 1 97.19 499 TYR A N 1
ATOM 3913 C CA . TYR A 1 499 ? 15.812 -22.859 4.371 1 97.19 499 TYR A CA 1
ATOM 3914 C C . TYR A 1 499 ? 15.172 -24.25 4.289 1 97.19 499 TYR A C 1
ATOM 3916 O O . TYR A 1 499 ? 14.305 -24.578 5.098 1 97.19 499 TYR A O 1
ATOM 3924 N N . SER A 1 500 ? 15.602 -24.969 3.324 1 96.25 500 SER A N 1
ATOM 3925 C CA . SER A 1 500 ? 15.148 -26.344 3.217 1 96.25 500 SER A CA 1
ATOM 3926 C C . SER A 1 500 ? 16.219 -27.328 3.701 1 96.25 500 SER A C 1
ATOM 3928 O O . SER A 1 500 ? 17.359 -27.266 3.256 1 96.25 500 SER A O 1
ATOM 3930 N N . TYR A 1 501 ? 15.844 -28.25 4.582 1 93.5 501 TYR A N 1
ATOM 3931 C CA . TYR A 1 501 ? 16.719 -29.281 5.129 1 93.5 501 TYR A CA 1
ATOM 3932 C C . TYR A 1 501 ? 16.172 -30.672 4.836 1 93.5 501 TYR A C 1
ATOM 3934 O O . TYR A 1 501 ? 16.5 -31.641 5.523 1 93.5 501 TYR A O 1
ATOM 3942 N N . ARG A 1 502 ? 15.312 -30.703 3.879 1 89.38 502 ARG A N 1
ATOM 3943 C CA . ARG A 1 502 ? 14.672 -31.984 3.562 1 89.38 502 ARG A CA 1
ATOM 3944 C C . ARG A 1 502 ? 15.711 -33.062 3.268 1 89.38 502 ARG A C 1
ATOM 3946 O O . ARG A 1 502 ? 16.578 -32.875 2.42 1 89.38 502 ARG A O 1
ATOM 3953 N N . GLY A 1 503 ? 15.648 -34.094 3.99 1 85.12 503 GLY A N 1
ATOM 3954 C CA . GLY A 1 503 ? 16.516 -35.25 3.781 1 85.12 503 GLY A CA 1
ATOM 3955 C C . GLY A 1 503 ? 17.922 -35.031 4.316 1 85.12 503 GLY A C 1
ATOM 3956 O O . GLY A 1 503 ? 18.797 -35.875 4.117 1 85.12 503 GLY A O 1
ATOM 3957 N N . ARG A 1 504 ? 18.109 -33.938 5.062 1 89.19 504 ARG A N 1
ATOM 3958 C CA . ARG A 1 504 ? 19.469 -33.625 5.496 1 89.19 504 ARG A CA 1
ATOM 3959 C C . ARG A 1 504 ? 19.703 -34.062 6.941 1 89.19 504 ARG A C 1
ATOM 3961 O O . ARG A 1 504 ? 20.797 -33.906 7.477 1 89.19 504 ARG A O 1
ATOM 3968 N N . GLY A 1 505 ? 18.688 -34.562 7.582 1 88.25 505 GLY A N 1
ATOM 3969 C CA . GLY A 1 505 ? 18.828 -35.125 8.914 1 88.25 505 GLY A CA 1
ATOM 3970 C C . GLY A 1 505 ? 18.812 -34.094 10.016 1 88.25 505 GLY A C 1
ATOM 3971 O O . GLY A 1 505 ? 19.188 -34.375 11.148 1 88.25 505 GLY A O 1
ATOM 3972 N N . VAL A 1 506 ? 18.312 -32.844 9.609 1 89.88 506 VAL A N 1
ATOM 3973 C CA . VAL A 1 506 ? 18.219 -31.797 10.617 1 89.88 506 VAL A CA 1
ATOM 3974 C C . VAL A 1 506 ? 17 -32.031 11.5 1 89.88 506 VAL A C 1
ATOM 3976 O O . VAL A 1 506 ? 17.031 -31.75 12.703 1 89.88 506 VAL A O 1
ATOM 3979 N N . TRP A 1 507 ? 15.859 -32.5 10.875 1 88.69 507 TRP A N 1
ATOM 3980 C CA . TRP A 1 507 ? 14.641 -32.844 11.609 1 88.69 507 TRP A CA 1
ATOM 3981 C C . TRP A 1 507 ? 14.328 -34.344 11.477 1 88.69 507 TRP A C 1
ATOM 3983 O O . TRP A 1 507 ? 14.641 -34.969 10.461 1 88.69 507 TRP A O 1
ATOM 3993 N N . ARG A 1 508 ? 13.898 -34.875 12.555 1 86.62 508 ARG A N 1
ATOM 3994 C CA . ARG A 1 508 ? 13.406 -36.25 12.547 1 86.62 508 ARG A CA 1
ATOM 3995 C C . ARG A 1 508 ? 11.977 -36.312 13.07 1 86.62 508 ARG A C 1
ATOM 3997 O O . ARG A 1 508 ? 11.742 -36.125 14.266 1 86.62 508 ARG A O 1
ATOM 4004 N N . TYR A 1 509 ? 11.125 -36.406 12.102 1 84.56 509 TYR A N 1
ATOM 4005 C CA . TYR A 1 509 ? 9.734 -36.5 12.516 1 84.56 509 TYR A CA 1
ATOM 4006 C C . TYR A 1 509 ? 9.297 -37.969 12.617 1 84.56 509 TYR A C 1
ATOM 4008 O O . TYR A 1 509 ? 9.836 -38.844 11.922 1 84.56 509 TYR A O 1
ATOM 4016 N N . LEU A 1 510 ? 8.477 -38.219 13.602 1 79.44 510 LEU A N 1
ATOM 4017 C CA . LEU A 1 510 ? 7.922 -39.531 13.766 1 79.44 510 LEU A CA 1
ATOM 4018 C C . LEU A 1 510 ? 6.719 -39.75 12.859 1 79.44 510 LEU A C 1
ATOM 4020 O O . LEU A 1 510 ? 5.617 -39.281 13.156 1 79.44 510 LEU A O 1
ATOM 4024 N N . LEU A 1 511 ? 6.93 -39.594 11.602 1 64.44 511 LEU A N 1
ATOM 4025 C CA . LEU A 1 511 ? 5.762 -39.719 10.742 1 64.44 511 LEU A CA 1
ATOM 4026 C C . LEU A 1 511 ? 5.379 -41.188 10.594 1 64.44 511 LEU A C 1
ATOM 4028 O O . LEU A 1 511 ? 6.25 -42.062 10.57 1 64.44 511 LEU A O 1
ATOM 4032 N N . MET B 1 1 ? -8.68 -37.375 -32.688 1 49.03 1 MET B N 1
ATOM 4033 C CA . MET B 1 1 ? -8.742 -37.375 -31.219 1 49.03 1 MET B CA 1
ATOM 4034 C C . MET B 1 1 ? -10.039 -36.75 -30.719 1 49.03 1 MET B C 1
ATOM 4036 O O . MET B 1 1 ? -10.531 -35.781 -31.312 1 49.03 1 MET B O 1
ATOM 4040 N N . ASP B 1 2 ? -10.781 -37.469 -29.969 1 68.38 2 ASP B N 1
ATOM 4041 C CA . ASP B 1 2 ? -12.102 -37.031 -29.516 1 68.38 2 ASP B CA 1
ATOM 4042 C C . ASP B 1 2 ? -12.016 -35.688 -28.812 1 68.38 2 ASP B C 1
ATOM 4044 O O . ASP B 1 2 ? -11.039 -35.375 -28.125 1 68.38 2 ASP B O 1
ATOM 4048 N N . ARG B 1 3 ? -12.914 -34.781 -29.172 1 81.12 3 ARG B N 1
ATOM 4049 C CA . ARG B 1 3 ? -13.031 -33.438 -28.609 1 81.12 3 ARG B CA 1
ATOM 4050 C C . ARG B 1 3 ? -13.047 -33.469 -27.078 1 81.12 3 ARG B C 1
ATOM 4052 O O . ARG B 1 3 ? -13.664 -34.375 -26.484 1 81.12 3 ARG B O 1
ATOM 4059 N N . VAL B 1 4 ? -12.203 -32.625 -26.531 1 88.5 4 VAL B N 1
ATOM 4060 C CA . VAL B 1 4 ? -12.188 -32.531 -25.078 1 88.5 4 VAL B CA 1
ATOM 4061 C C . VAL B 1 4 ? -13.516 -31.938 -24.594 1 88.5 4 VAL B C 1
ATOM 4063 O O . VAL B 1 4 ? -14.008 -30.953 -25.141 1 88.5 4 VAL B O 1
ATOM 4066 N N . ILE B 1 5 ? -14.125 -32.562 -23.672 1 89.06 5 ILE B N 1
ATOM 4067 C CA . ILE B 1 5 ? -15.367 -32.062 -23.078 1 89.06 5 ILE B CA 1
ATOM 4068 C C . ILE B 1 5 ? -15.242 -32.062 -21.562 1 89.06 5 ILE B C 1
ATOM 4070 O O . ILE B 1 5 ? -14.453 -32.812 -20.984 1 89.06 5 ILE B O 1
ATOM 4074 N N . LEU B 1 6 ? -15.961 -31.203 -21.031 1 92.19 6 LEU B N 1
ATOM 4075 C CA . LEU B 1 6 ? -16.094 -31.188 -19.578 1 92.19 6 LEU B CA 1
ATOM 4076 C C . LEU B 1 6 ? -17.203 -32.125 -19.109 1 92.19 6 LEU B C 1
ATOM 4078 O O . LEU B 1 6 ? -18.281 -32.156 -19.688 1 92.19 6 LEU B O 1
ATOM 4082 N N . ASP B 1 7 ? -16.859 -32.938 -18.109 1 88.81 7 ASP B N 1
ATOM 4083 C CA . ASP B 1 7 ? -17.844 -33.875 -17.562 1 88.81 7 ASP B CA 1
ATOM 4084 C C . ASP B 1 7 ? -17.812 -33.875 -16.031 1 88.81 7 ASP B C 1
ATOM 4086 O O . ASP B 1 7 ? -16.875 -34.375 -15.43 1 88.81 7 ASP B O 1
ATOM 4090 N N . PHE B 1 8 ? -18.859 -33.312 -15.438 1 93.06 8 PHE B N 1
ATOM 4091 C CA . PHE B 1 8 ? -18.969 -33.25 -13.984 1 93.06 8 PHE B CA 1
ATOM 4092 C C . PHE B 1 8 ? -19.828 -34.406 -13.461 1 93.06 8 PHE B C 1
ATOM 4094 O O . PHE B 1 8 ? -20.828 -34.75 -14.07 1 93.06 8 PHE B O 1
ATOM 4101 N N . LYS B 1 9 ? -19.406 -34.969 -12.344 1 91.06 9 LYS B N 1
ATOM 4102 C CA . LYS B 1 9 ? -20.094 -36.125 -11.781 1 91.06 9 LYS B CA 1
ATOM 4103 C C . LYS B 1 9 ? -21.078 -35.719 -10.688 1 91.06 9 LYS B C 1
ATOM 4105 O O . LYS B 1 9 ? -22.109 -36.375 -10.5 1 91.06 9 LYS B O 1
ATOM 4110 N N . ASP B 1 10 ? -20.75 -34.719 -10.07 1 91.31 10 ASP B N 1
ATOM 4111 C CA . ASP B 1 10 ? -21.531 -34.344 -8.898 1 91.31 10 ASP B CA 1
ATOM 4112 C C . ASP B 1 10 ? -22.766 -33.562 -9.305 1 91.31 10 ASP B C 1
ATOM 4114 O O . ASP B 1 10 ? -22.688 -32.625 -10.102 1 91.31 10 ASP B O 1
ATOM 4118 N N . SER B 1 11 ? -23.891 -33.844 -8.648 1 93.19 11 SER B N 1
ATOM 4119 C CA . SER B 1 11 ? -25.172 -33.219 -8.953 1 93.19 11 SER B CA 1
ATOM 4120 C C . SER B 1 11 ? -25.219 -31.797 -8.398 1 93.19 11 SER B C 1
ATOM 4122 O O . SER B 1 11 ? -26.047 -30.984 -8.82 1 93.19 11 SER B O 1
ATOM 4124 N N . LEU B 1 12 ? -24.359 -31.484 -7.551 1 96.06 12 LEU B N 1
ATOM 4125 C CA . LEU B 1 12 ? -24.359 -30.188 -6.895 1 96.06 12 LEU B CA 1
ATOM 4126 C C . LEU B 1 12 ? -24.219 -29.062 -7.918 1 96.06 12 LEU B C 1
ATOM 4128 O O . LEU B 1 12 ? -24.797 -27.984 -7.738 1 96.06 12 LEU B O 1
ATOM 4132 N N . PHE B 1 13 ? -23.453 -29.312 -9.008 1 96.88 13 PHE B N 1
ATOM 4133 C CA . PHE B 1 13 ? -23.094 -28.234 -9.93 1 96.88 13 PHE B CA 1
ATOM 4134 C C . PHE B 1 13 ? -24.078 -28.172 -11.094 1 96.88 13 PHE B C 1
ATOM 4136 O O . PHE B 1 13 ? -23.984 -27.281 -11.945 1 96.88 13 PHE B O 1
ATOM 4143 N N . ARG B 1 14 ? -25.031 -28.969 -11.117 1 95.25 14 ARG B N 1
ATOM 4144 C CA . ARG B 1 14 ? -25.906 -29.109 -12.281 1 95.25 14 ARG B CA 1
ATOM 4145 C C . ARG B 1 14 ? -26.781 -27.875 -12.461 1 95.25 14 ARG B C 1
ATOM 4147 O O . ARG B 1 14 ? -27.219 -27.562 -13.57 1 95.25 14 ARG B O 1
ATOM 4154 N N . ASP B 1 15 ? -27.047 -27.188 -11.43 1 95.38 15 ASP B N 1
ATOM 4155 C CA . ASP B 1 15 ? -27.984 -26.062 -11.508 1 95.38 15 ASP B CA 1
ATOM 4156 C C . ASP B 1 15 ? -27.266 -24.781 -11.953 1 95.38 15 ASP B C 1
ATOM 4158 O O . ASP B 1 15 ? -27.906 -23.766 -12.203 1 95.38 15 ASP B O 1
ATOM 4162 N N . ILE B 1 16 ? -25.953 -24.859 -12.133 1 97.88 16 ILE B N 1
ATOM 4163 C CA . ILE B 1 16 ? -25.266 -23.609 -12.461 1 97.88 16 ILE B CA 1
ATOM 4164 C C . ILE B 1 16 ? -24.828 -23.625 -13.922 1 97.88 16 ILE B C 1
ATOM 4166 O O . ILE B 1 16 ? -24.172 -22.703 -14.391 1 97.88 16 ILE B O 1
ATOM 4170 N N . TYR B 1 17 ? -25.094 -24.672 -14.633 1 97.25 17 TYR B N 1
ATOM 4171 C CA . TYR B 1 17 ? -24.828 -24.688 -16.062 1 97.25 17 TYR B CA 1
ATOM 4172 C C . TYR B 1 17 ? -25.891 -25.484 -16.812 1 97.25 17 TYR B C 1
ATOM 4174 O O . TYR B 1 17 ? -26.656 -26.234 -16.203 1 97.25 17 TYR B O 1
ATOM 4182 N N . SER B 1 18 ? -26.062 -25.234 -18.109 1 96.56 18 SER B N 1
ATOM 4183 C CA . SER B 1 18 ? -26.812 -26.062 -19.047 1 96.56 18 SER B CA 1
ATOM 4184 C C . SER B 1 18 ? -25.891 -26.719 -20.062 1 96.56 18 SER B C 1
ATOM 4186 O O . SER B 1 18 ? -24.719 -26.359 -20.188 1 96.56 18 SER B O 1
ATOM 4188 N N . VAL B 1 19 ? -26.438 -27.703 -20.719 1 95.19 19 VAL B N 1
ATOM 4189 C CA . VAL B 1 19 ? -25.656 -28.422 -21.703 1 95.19 19 VAL B CA 1
ATOM 4190 C C . VAL B 1 19 ? -26.234 -28.188 -23.094 1 95.19 19 VAL B C 1
ATOM 4192 O O . VAL B 1 19 ? -27.406 -28.484 -23.359 1 95.19 19 VAL B O 1
ATOM 4195 N N . ARG B 1 20 ? -25.391 -27.641 -23.875 1 93.25 20 ARG B N 1
ATOM 4196 C CA . ARG B 1 20 ? -25.781 -27.484 -25.281 1 93.25 20 ARG B CA 1
ATOM 4197 C C . ARG B 1 20 ? -25.844 -28.828 -25.969 1 93.25 20 ARG B C 1
ATOM 4199 O O . ARG B 1 20 ? -25.297 -29.812 -25.484 1 93.25 20 ARG B O 1
ATOM 4206 N N . LYS B 1 21 ? -26.453 -28.828 -27.188 1 92.75 21 LYS B N 1
ATOM 4207 C CA . LYS B 1 21 ? -26.625 -30.047 -27.969 1 92.75 21 LYS B CA 1
ATOM 4208 C C . LYS B 1 21 ? -25.266 -30.656 -28.344 1 92.75 21 LYS B C 1
ATOM 4210 O O . LYS B 1 21 ? -25.141 -31.875 -28.453 1 92.75 21 LYS B O 1
ATOM 4215 N N . ASP B 1 22 ? -24.344 -29.859 -28.469 1 90.69 22 ASP B N 1
ATOM 4216 C CA . ASP B 1 22 ? -23.031 -30.328 -28.906 1 90.69 22 ASP B CA 1
ATOM 4217 C C . ASP B 1 22 ? -22.172 -30.703 -27.703 1 90.69 22 ASP B C 1
ATOM 4219 O O . ASP B 1 22 ? -20.984 -30.984 -27.859 1 90.69 22 ASP B O 1
ATOM 4223 N N . GLY B 1 23 ? -22.688 -30.625 -26.5 1 91.25 23 GLY B N 1
ATOM 4224 C CA . GLY B 1 23 ? -21.953 -31.078 -25.312 1 91.25 23 GLY B CA 1
ATOM 4225 C C . GLY B 1 23 ? -21.266 -29.938 -24.578 1 91.25 23 GLY B C 1
ATOM 4226 O O . GLY B 1 23 ? -20.734 -30.141 -23.484 1 91.25 23 GLY B O 1
ATOM 4227 N N . VAL B 1 24 ? -21.266 -28.734 -25.172 1 95.81 24 VAL B N 1
ATOM 4228 C CA . VAL B 1 24 ? -20.641 -27.578 -24.562 1 95.81 24 VAL B CA 1
ATOM 4229 C C . VAL B 1 24 ? -21.469 -27.109 -23.375 1 95.81 24 VAL B C 1
ATOM 4231 O O . VAL B 1 24 ? -22.703 -27.016 -23.453 1 95.81 24 VAL B O 1
ATOM 4234 N N . LEU B 1 25 ? -20.797 -26.891 -22.297 1 97.44 25 LEU B N 1
ATOM 4235 C CA . LEU B 1 25 ? -21.516 -26.422 -21.125 1 97.44 25 LEU B CA 1
ATOM 4236 C C . LEU B 1 25 ? -21.703 -24.906 -21.156 1 97.44 25 LEU B C 1
ATOM 4238 O O . LEU B 1 25 ? -20.797 -24.172 -21.594 1 97.44 25 LEU B O 1
ATOM 4242 N N . VAL B 1 26 ? -22.859 -24.422 -20.766 1 98.19 26 VAL B N 1
ATOM 4243 C CA . VAL B 1 26 ? -23.156 -23 -20.656 1 98.19 26 VAL B CA 1
ATOM 4244 C C . VAL B 1 26 ? -23.328 -22.609 -19.188 1 98.19 26 VAL B C 1
ATOM 4246 O O . VAL B 1 26 ? -24.391 -22.859 -18.609 1 98.19 26 VAL B O 1
ATOM 4249 N N . PHE B 1 27 ? -22.328 -21.953 -18.641 1 98.69 27 PHE B N 1
ATOM 4250 C CA . PHE B 1 27 ? -22.297 -21.656 -17.203 1 98.69 27 PHE B CA 1
ATOM 4251 C C . PHE B 1 27 ? -22.984 -20.312 -16.922 1 98.69 27 PHE B C 1
ATOM 4253 O O . PHE B 1 27 ? -22.828 -19.359 -17.688 1 98.69 27 PHE B O 1
ATOM 4260 N N . LYS B 1 28 ? -23.688 -20.281 -15.844 1 98.5 28 LYS B N 1
ATOM 4261 C CA . LYS B 1 28 ? -24.172 -19.031 -15.273 1 98.5 28 LYS B CA 1
ATOM 4262 C C . LYS B 1 28 ? -23.062 -18.297 -14.523 1 98.5 28 LYS B C 1
ATOM 4264 O O . LYS B 1 28 ? -22 -18.859 -14.289 1 98.5 28 LYS B O 1
ATOM 4269 N N . THR B 1 29 ? -23.234 -17.031 -14.297 1 98.19 29 THR B N 1
ATOM 4270 C CA . THR B 1 29 ? -22.391 -16.266 -13.383 1 98.19 29 THR B CA 1
ATOM 4271 C C . THR B 1 29 ? -23.156 -15.914 -12.117 1 98.19 29 THR B C 1
ATOM 4273 O O . THR B 1 29 ? -24.375 -16.109 -12.039 1 98.19 29 THR B O 1
ATOM 4276 N N . PHE B 1 30 ? -22.453 -15.594 -11.07 1 98.38 30 PHE B N 1
ATOM 4277 C CA . PHE B 1 30 ? -23.062 -15.266 -9.789 1 98.38 30 PHE B CA 1
ATOM 4278 C C . PHE B 1 30 ? -22.969 -13.773 -9.508 1 98.38 30 PHE B C 1
ATOM 4280 O O . PHE B 1 30 ? -21.906 -13.273 -9.125 1 98.38 30 PHE B O 1
ATOM 4287 N N . ILE B 1 31 ? -24.016 -13.102 -9.641 1 95.88 31 ILE B N 1
ATOM 4288 C CA . ILE B 1 31 ? -24.078 -11.648 -9.539 1 95.88 31 ILE B CA 1
ATOM 4289 C C . ILE B 1 31 ? -25.344 -11.234 -8.797 1 95.88 31 ILE B C 1
ATOM 4291 O O . ILE B 1 31 ? -26.391 -11.875 -8.938 1 95.88 31 ILE B O 1
ATOM 4295 N N . ASN B 1 32 ? -25.234 -10.273 -7.867 1 93.5 32 ASN B N 1
ATOM 4296 C CA . ASN B 1 32 ? -26.359 -9.773 -7.086 1 93.5 32 ASN B CA 1
ATOM 4297 C C . ASN B 1 32 ? -27.016 -10.883 -6.27 1 93.5 32 ASN B C 1
ATOM 4299 O O . ASN B 1 32 ? -28.234 -10.945 -6.172 1 93.5 32 ASN B O 1
ATOM 4303 N N . GLY B 1 33 ? -26.172 -11.875 -5.875 1 95.44 33 GLY B N 1
ATOM 4304 C CA . GLY B 1 33 ? -26.625 -12.922 -4.973 1 95.44 33 GLY B CA 1
ATOM 4305 C C . GLY B 1 33 ? -27.359 -14.039 -5.68 1 95.44 33 GLY B C 1
ATOM 4306 O O . GLY B 1 33 ? -28.047 -14.844 -5.035 1 95.44 33 GLY B O 1
ATOM 4307 N N . GLN B 1 34 ? -27.203 -14.023 -7.02 1 96.81 34 GLN B N 1
ATOM 4308 C CA . GLN B 1 34 ? -27.953 -15.016 -7.781 1 96.81 34 GLN B CA 1
ATOM 4309 C C . GLN B 1 34 ? -27.141 -15.531 -8.961 1 96.81 34 GLN B C 1
ATOM 4311 O O . GLN B 1 34 ? -26.281 -14.812 -9.5 1 96.81 34 GLN B O 1
ATOM 4316 N N . TRP B 1 35 ? -27.422 -16.797 -9.297 1 98.38 35 TRP B N 1
ATOM 4317 C CA . TRP B 1 35 ? -26.891 -17.344 -10.547 1 98.38 35 TRP B CA 1
ATOM 4318 C C . TRP B 1 35 ? -27.688 -16.844 -11.742 1 98.38 35 TRP B C 1
ATOM 4320 O O . TRP B 1 35 ? -28.906 -17.031 -11.805 1 98.38 35 TRP B O 1
ATOM 4330 N N . ILE B 1 36 ? -27 -16.156 -12.703 1 96.62 36 ILE B N 1
ATOM 4331 C CA . ILE B 1 36 ? -27.734 -15.547 -13.797 1 96.62 36 ILE B CA 1
ATOM 4332 C C . ILE B 1 36 ? -27.109 -15.953 -15.133 1 96.62 36 ILE B C 1
ATOM 4334 O O . ILE B 1 36 ? -25.891 -16.094 -15.242 1 96.62 36 ILE B O 1
ATOM 4338 N N . ASP B 1 37 ? -27.906 -16.203 -16.062 1 97.06 37 ASP B N 1
ATOM 4339 C CA . ASP B 1 37 ? -27.547 -16.266 -17.484 1 97.06 37 ASP B CA 1
ATOM 4340 C C . ASP B 1 37 ? -27.953 -14.977 -18.203 1 97.06 37 ASP B C 1
ATOM 4342 O O . ASP B 1 37 ? -29.141 -14.75 -18.453 1 97.06 37 ASP B O 1
ATOM 4346 N N . SER B 1 38 ? -27.047 -14.18 -18.5 1 94.31 38 SER B N 1
ATOM 4347 C CA . SER B 1 38 ? -27.312 -12.852 -19.047 1 94.31 38 SER B CA 1
ATOM 4348 C C . SER B 1 38 ? -27.656 -12.922 -20.531 1 94.31 38 SER B C 1
ATOM 4350 O O . SER B 1 38 ? -28.172 -11.953 -21.109 1 94.31 38 SER B O 1
ATOM 4352 N N . GLY B 1 39 ? -27.312 -13.969 -21.203 1 95.44 39 GLY B N 1
ATOM 4353 C CA . GLY B 1 39 ? -27.516 -14.094 -22.641 1 95.44 39 GLY B CA 1
ATOM 4354 C C . GLY B 1 39 ? -26.281 -13.727 -23.438 1 95.44 39 GLY B C 1
ATOM 4355 O O . GLY B 1 39 ? -26.219 -14.008 -24.641 1 95.44 39 GLY B O 1
ATOM 4356 N N . ASP B 1 40 ? -25.375 -13.062 -22.875 1 97.12 40 ASP B N 1
ATOM 4357 C CA . ASP B 1 40 ? -24.062 -12.812 -23.453 1 97.12 40 ASP B CA 1
ATOM 4358 C C . ASP B 1 40 ? -23 -13.719 -22.844 1 97.12 40 ASP B C 1
ATOM 4360 O O . ASP B 1 40 ? -23.062 -14.039 -21.656 1 97.12 40 ASP B O 1
ATOM 4364 N N . TYR B 1 41 ? -22.062 -14.18 -23.719 1 97.94 41 TYR B N 1
ATOM 4365 C CA . TYR B 1 41 ? -21.188 -15.234 -23.219 1 97.94 41 TYR B CA 1
ATOM 4366 C C . TYR B 1 41 ? -19.734 -14.969 -23.609 1 97.94 41 TYR B C 1
ATOM 4368 O O . TYR B 1 41 ? -19.469 -14.305 -24.609 1 97.94 41 TYR B O 1
ATOM 4376 N N . LEU B 1 42 ? -18.828 -15.43 -22.781 1 98 42 LEU B N 1
ATOM 4377 C CA . LEU B 1 42 ? -17.422 -15.617 -23.109 1 98 42 LEU B CA 1
ATOM 4378 C C . LEU B 1 42 ? -17.141 -17.062 -23.5 1 98 42 LEU B C 1
ATOM 4380 O O . LEU B 1 42 ? -17.672 -17.984 -22.875 1 98 42 LEU B O 1
ATOM 4384 N N . GLU B 1 43 ? -16.391 -17.203 -24.5 1 98.12 43 GLU B N 1
ATOM 4385 C CA . GLU B 1 43 ? -15.977 -18.547 -24.891 1 98.12 43 GLU B CA 1
ATOM 4386 C C . GLU B 1 43 ? -14.773 -19.016 -24.078 1 98.12 43 GLU B C 1
ATOM 4388 O O . GLU B 1 43 ? -13.859 -18.234 -23.797 1 98.12 43 GLU B O 1
ATOM 4393 N N . VAL B 1 44 ? -14.836 -20.297 -23.703 1 98.19 44 VAL B N 1
ATOM 4394 C CA . VAL B 1 44 ? -13.719 -20.922 -23 1 98.19 44 VAL B CA 1
ATOM 4395 C C . VAL B 1 44 ? -13.211 -22.109 -23.797 1 98.19 44 VAL B C 1
ATOM 4397 O O . VAL B 1 44 ? -13.977 -23.031 -24.109 1 98.19 44 VAL B O 1
ATOM 4400 N N . HIS B 1 45 ? -11.953 -22.062 -24.141 1 98 45 HIS B N 1
ATOM 4401 C CA . HIS B 1 45 ? -11.32 -23.125 -24.906 1 98 45 HIS B CA 1
ATOM 4402 C C . HIS B 1 45 ? -10.297 -23.875 -24.078 1 98 45 HIS B C 1
ATOM 4404 O O . HIS B 1 45 ? -9.57 -23.266 -23.281 1 98 45 HIS B O 1
ATOM 4410 N N . SER B 1 46 ? -10.297 -25.188 -24.234 1 98.12 46 SER B N 1
ATOM 4411 C CA . SER B 1 46 ? -9.273 -25.969 -23.547 1 98.12 46 SER B CA 1
ATOM 4412 C C . SER B 1 46 ? -7.914 -25.828 -24.234 1 98.12 46 SER B C 1
ATOM 4414 O O . SER B 1 46 ? -7.82 -25.906 -25.453 1 98.12 46 SER B O 1
ATOM 4416 N N . PRO B 1 47 ? -6.879 -25.594 -23.438 1 98.19 47 PRO B N 1
ATOM 4417 C CA . PRO B 1 47 ? -5.555 -25.516 -24.062 1 98.19 47 PRO B CA 1
ATOM 4418 C C . PRO B 1 47 ? -5.047 -26.875 -24.547 1 98.19 47 PRO B C 1
ATOM 4420 O O . PRO B 1 47 ? -4.031 -26.938 -25.25 1 98.19 47 PRO B O 1
ATOM 4423 N N . ILE B 1 48 ? -5.742 -27.922 -24.188 1 98 48 ILE B N 1
ATOM 4424 C CA . ILE B 1 48 ? -5.312 -29.281 -24.547 1 98 48 ILE B CA 1
ATOM 4425 C C . ILE B 1 48 ? -5.375 -29.453 -26.047 1 98 48 ILE B C 1
ATOM 4427 O O . ILE B 1 48 ? -4.422 -29.953 -26.656 1 98 48 ILE B O 1
ATOM 4431 N N . ASP B 1 49 ? -6.465 -28.953 -26.703 1 96.44 49 ASP B N 1
ATOM 4432 C CA . ASP B 1 49 ? -6.598 -29.156 -28.141 1 96.44 49 ASP B CA 1
ATOM 4433 C C . ASP B 1 49 ? -7.348 -28 -28.797 1 96.44 49 ASP B C 1
ATOM 4435 O O . ASP B 1 49 ? -7.672 -28.062 -29.984 1 96.44 49 ASP B O 1
ATOM 4439 N N . GLY B 1 50 ? -7.719 -26.984 -27.969 1 96.31 50 GLY B N 1
ATOM 4440 C CA . GLY B 1 50 ? -8.375 -25.797 -28.516 1 96.31 50 GLY B CA 1
ATOM 4441 C C . GLY B 1 50 ? -9.883 -25.953 -28.594 1 96.31 50 GLY B C 1
ATOM 4442 O O . GLY B 1 50 ? -10.586 -25.016 -29 1 96.31 50 GLY B O 1
ATOM 4443 N N . SER B 1 51 ? -10.43 -26.969 -28.109 1 96.19 51 SER B N 1
ATOM 4444 C CA . SER B 1 51 ? -11.867 -27.234 -28.172 1 96.19 51 SER B CA 1
ATOM 4445 C C . SER B 1 51 ? -12.648 -26.25 -27.312 1 96.19 51 SER B C 1
ATOM 4447 O O . SER B 1 51 ? -12.203 -25.875 -26.234 1 96.19 51 SER B O 1
ATOM 4449 N N . LEU B 1 52 ? -13.781 -25.812 -27.891 1 97.12 52 LEU B N 1
ATOM 4450 C CA . LEU B 1 52 ? -14.742 -25.078 -27.078 1 97.12 52 LEU B CA 1
ATOM 4451 C C . LEU B 1 52 ? -15.352 -25.969 -26.016 1 97.12 52 LEU B C 1
ATOM 4453 O O . LEU B 1 52 ? -16.031 -26.953 -26.328 1 97.12 52 LEU B O 1
ATOM 4457 N N . ILE B 1 53 ? -15.102 -25.656 -24.781 1 97.44 53 ILE B N 1
ATOM 4458 C CA . ILE B 1 53 ? -15.539 -26.562 -23.719 1 97.44 53 ILE B CA 1
ATOM 4459 C C . ILE B 1 53 ? -16.688 -25.922 -22.938 1 97.44 53 ILE B C 1
ATOM 4461 O O . ILE B 1 53 ? -17.438 -26.609 -22.25 1 97.44 53 ILE B O 1
ATOM 4465 N N . ALA B 1 54 ? -16.797 -24.578 -23.016 1 98.19 54 ALA B N 1
ATOM 4466 C CA . ALA B 1 54 ? -17.844 -23.922 -22.234 1 98.19 54 ALA B CA 1
ATOM 4467 C C . ALA B 1 54 ? -18.125 -22.516 -22.75 1 98.19 54 ALA B C 1
ATOM 4469 O O . ALA B 1 54 ? -17.281 -21.906 -23.422 1 98.19 54 ALA B O 1
ATOM 4470 N N . LEU B 1 55 ? -19.297 -22.078 -22.562 1 98.19 55 LEU B N 1
ATOM 4471 C CA . LEU B 1 55 ? -19.688 -20.672 -22.562 1 98.19 55 LEU B CA 1
ATOM 4472 C C . LEU B 1 55 ? -19.984 -20.188 -21.141 1 98.19 55 LEU B C 1
ATOM 4474 O O . LEU B 1 55 ? -20.562 -20.922 -20.344 1 98.19 55 LEU B O 1
ATOM 4478 N N . VAL B 1 56 ? -19.516 -19 -20.828 1 98.56 56 VAL B N 1
ATOM 4479 C CA . VAL B 1 56 ? -19.734 -18.453 -19.5 1 98.56 56 VAL B CA 1
ATOM 4480 C C . VAL B 1 56 ? -20.531 -17.141 -19.594 1 98.56 56 VAL B C 1
ATOM 4482 O O . VAL B 1 56 ? -20.141 -16.234 -20.344 1 98.56 56 VAL B O 1
ATOM 4485 N N . SER B 1 57 ? -21.594 -17.094 -18.859 1 98.38 57 SER B N 1
ATOM 4486 C CA . SER B 1 57 ? -22.438 -15.898 -18.859 1 98.38 57 SER B CA 1
ATOM 4487 C C . SER B 1 57 ? -21.641 -14.648 -18.516 1 98.38 57 SER B C 1
ATOM 4489 O O . SER B 1 57 ? -20.875 -14.641 -17.547 1 98.38 57 SER B O 1
ATOM 4491 N N . LYS B 1 58 ? -21.75 -13.617 -19.344 1 98.25 58 LYS B N 1
ATOM 4492 C CA . LYS B 1 58 ? -21.078 -12.328 -19.156 1 98.25 58 LYS B CA 1
ATOM 4493 C C . LYS B 1 58 ? -22.078 -11.25 -18.75 1 98.25 58 LYS B C 1
ATOM 4495 O O . LYS B 1 58 ? -22.906 -10.82 -19.562 1 98.25 58 LYS B O 1
ATOM 4500 N N . PRO B 1 59 ? -22.047 -10.797 -17.516 1 97.75 59 PRO B N 1
ATOM 4501 C CA . PRO B 1 59 ? -22.984 -9.75 -17.109 1 97.75 59 PRO B CA 1
ATOM 4502 C C . PRO B 1 59 ? -22.672 -8.398 -17.75 1 97.75 59 PRO B C 1
ATOM 4504 O O . PRO B 1 59 ? -21.516 -8.133 -18.109 1 97.75 59 PRO B O 1
ATOM 4507 N N . SER B 1 60 ? -23.688 -7.566 -17.875 1 96.88 60 SER B N 1
ATOM 4508 C CA . SER B 1 60 ? -23.484 -6.195 -18.328 1 96.88 60 SER B CA 1
ATOM 4509 C C . SER B 1 60 ? -22.781 -5.359 -17.266 1 96.88 60 SER B C 1
ATOM 4511 O O . SER B 1 60 ? -22.828 -5.691 -16.078 1 96.88 60 SER B O 1
ATOM 4513 N N . LEU B 1 61 ? -22.172 -4.281 -17.719 1 97.06 61 LEU B N 1
ATOM 4514 C CA . LEU B 1 61 ? -21.516 -3.377 -16.781 1 97.06 61 LEU B CA 1
ATOM 4515 C C . LEU B 1 61 ? -22.531 -2.762 -15.812 1 97.06 61 LEU B C 1
ATOM 4517 O O . LEU B 1 61 ? -22.219 -2.521 -14.648 1 97.06 61 LEU B O 1
ATOM 4521 N N . GLU B 1 62 ? -23.703 -2.514 -16.297 1 96.88 62 GLU B N 1
ATOM 4522 C CA . GLU B 1 62 ? -24.766 -1.977 -15.453 1 96.88 62 GLU B CA 1
ATOM 4523 C C . GLU B 1 62 ? -25.094 -2.932 -14.312 1 96.88 62 GLU B C 1
ATOM 4525 O O . GLU B 1 62 ? -25.234 -2.506 -13.164 1 96.88 62 GLU B O 1
ATOM 4530 N N . LEU B 1 63 ? -25.188 -4.191 -14.656 1 96.75 63 LEU B N 1
ATOM 4531 C CA . LEU B 1 63 ? -25.484 -5.199 -13.641 1 96.75 63 LEU B CA 1
ATOM 4532 C C . LEU B 1 63 ? -24.344 -5.305 -12.633 1 96.75 63 LEU B C 1
ATOM 4534 O O . LEU B 1 63 ? -24.578 -5.504 -11.445 1 96.75 63 LEU B O 1
ATOM 4538 N N . VAL B 1 64 ? -23.125 -5.191 -13.125 1 97.88 64 VAL B N 1
ATOM 4539 C CA . VAL B 1 64 ? -21.953 -5.23 -12.258 1 97.88 64 VAL B CA 1
ATOM 4540 C C . VAL B 1 64 ? -22.016 -4.066 -11.266 1 97.88 64 VAL B C 1
ATOM 4542 O O . VAL B 1 64 ? -21.812 -4.258 -10.062 1 97.88 64 VAL B O 1
ATOM 4545 N N . HIS B 1 65 ? -22.375 -2.844 -11.688 1 97.69 65 HIS B N 1
ATOM 4546 C CA . HIS B 1 65 ? -22.438 -1.674 -10.82 1 97.69 65 HIS B CA 1
ATOM 4547 C C . HIS B 1 65 ? -23.547 -1.82 -9.781 1 97.69 65 HIS B C 1
ATOM 4549 O O . HIS B 1 65 ? -23.375 -1.422 -8.625 1 97.69 65 HIS B O 1
ATOM 4555 N N . LYS B 1 66 ? -24.625 -2.395 -10.195 1 97.5 66 LYS B N 1
ATOM 4556 C CA . LYS B 1 66 ? -25.703 -2.664 -9.258 1 97.5 66 LYS B CA 1
ATOM 4557 C C . LYS B 1 66 ? -25.266 -3.641 -8.172 1 97.5 66 LYS B C 1
ATOM 4559 O O . LYS B 1 66 ? -25.625 -3.48 -7.004 1 97.5 66 LYS B O 1
ATOM 4564 N N . THR B 1 67 ? -24.562 -4.645 -8.594 1 98 67 THR B N 1
ATOM 4565 C CA . THR B 1 67 ? -24.031 -5.629 -7.648 1 98 67 THR B CA 1
ATOM 4566 C C . THR B 1 67 ? -23.109 -4.973 -6.641 1 98 67 THR B C 1
ATOM 4568 O O . THR B 1 67 ? -23.172 -5.258 -5.441 1 98 67 THR B O 1
ATOM 4571 N N . ILE B 1 68 ? -22.219 -4.078 -7.09 1 98.5 68 ILE B N 1
ATOM 4572 C CA . ILE B 1 68 ? -21.297 -3.369 -6.203 1 98.5 68 ILE B CA 1
ATOM 4573 C C . ILE B 1 68 ? -22.094 -2.523 -5.211 1 98.5 68 ILE B C 1
ATOM 4575 O O . ILE B 1 68 ? -21.734 -2.447 -4.031 1 98.5 68 ILE B O 1
ATOM 4579 N N . ASP B 1 69 ? -23.172 -1.938 -5.652 1 98.12 69 ASP B N 1
ATOM 4580 C CA . ASP B 1 69 ? -24.047 -1.161 -4.777 1 98.12 69 ASP B CA 1
ATOM 4581 C C . ASP B 1 69 ? -24.609 -2.029 -3.654 1 98.12 69 ASP B C 1
ATOM 4583 O O . ASP B 1 69 ? -24.609 -1.633 -2.488 1 98.12 69 ASP B O 1
ATOM 4587 N N . VAL B 1 70 ? -25.062 -3.201 -4.02 1 98.12 70 VAL B N 1
ATOM 4588 C CA . VAL B 1 70 ? -25.625 -4.133 -3.051 1 98.12 70 VAL B CA 1
ATOM 4589 C C . VAL B 1 70 ? -24.547 -4.602 -2.08 1 98.12 70 VAL B C 1
ATOM 4591 O O . VAL B 1 70 ? -24.781 -4.664 -0.87 1 98.12 70 VAL B O 1
ATOM 4594 N N . MET B 1 71 ? -23.438 -4.918 -2.605 1 98.56 71 MET B N 1
ATOM 4595 C CA . MET B 1 71 ? -22.328 -5.363 -1.767 1 98.56 71 MET B CA 1
ATOM 4596 C C . MET B 1 71 ? -21.891 -4.266 -0.802 1 98.56 71 MET B C 1
ATOM 4598 O O . MET B 1 71 ? -21.578 -4.539 0.357 1 98.56 71 MET B O 1
ATOM 4602 N N . TYR B 1 72 ? -21.891 -3.021 -1.241 1 98.06 72 TYR B N 1
ATOM 4603 C CA . TYR B 1 72 ? -21.469 -1.89 -0.421 1 98.06 72 TYR B CA 1
ATOM 4604 C C . TYR B 1 72 ? -22.484 -1.618 0.689 1 98.06 72 TYR B C 1
ATOM 4606 O O . TYR B 1 72 ? -22.094 -1.358 1.833 1 98.06 72 TYR B O 1
ATOM 4614 N N . ASN B 1 73 ? -23.703 -1.679 0.371 1 97.06 73 ASN B N 1
ATOM 4615 C CA . ASN B 1 73 ? -24.75 -1.29 1.317 1 97.06 73 ASN B CA 1
ATOM 4616 C C . ASN B 1 73 ? -25.125 -2.443 2.246 1 97.06 73 ASN B C 1
ATOM 4618 O O . ASN B 1 73 ? -25.516 -2.221 3.391 1 97.06 73 ASN B O 1
ATOM 4622 N N . LYS B 1 74 ? -24.969 -3.67 1.732 1 97.69 74 LYS B N 1
ATOM 4623 C CA . LYS B 1 74 ? -25.453 -4.816 2.504 1 97.69 74 LYS B CA 1
ATOM 4624 C C . LYS B 1 74 ? -24.344 -5.848 2.691 1 97.69 74 LYS B C 1
ATOM 4626 O O . LYS B 1 74 ? -24.094 -6.305 3.809 1 97.69 74 LYS B O 1
ATOM 4631 N N . GLY B 1 75 ? -23.656 -6.207 1.647 1 98.25 75 GLY B N 1
ATOM 4632 C CA . GLY B 1 75 ? -22.688 -7.293 1.652 1 98.25 75 GLY B CA 1
ATOM 4633 C C . GLY B 1 75 ? -21.562 -7.09 2.646 1 98.25 75 GLY B C 1
ATOM 4634 O O . GLY B 1 75 ? -21.25 -7.988 3.426 1 98.25 75 GLY B O 1
ATOM 4635 N N . ARG B 1 76 ? -21 -5.875 2.596 1 98.06 76 ARG B N 1
ATOM 4636 C CA . ARG B 1 76 ? -19.859 -5.617 3.479 1 98.06 76 ARG B CA 1
ATOM 4637 C C . ARG B 1 76 ? -20.281 -5.691 4.941 1 98.06 76 ARG B C 1
ATOM 4639 O O . ARG B 1 76 ? -19.484 -6.098 5.797 1 98.06 76 ARG B O 1
ATOM 4646 N N . TRP B 1 77 ? -21.516 -5.387 5.281 1 97.75 77 TRP B N 1
ATOM 4647 C CA . TRP B 1 77 ? -22 -5.484 6.656 1 97.75 77 TRP B CA 1
ATOM 4648 C C . TRP B 1 77 ? -22.359 -6.922 7.008 1 97.75 77 TRP B C 1
ATOM 4650 O O . TRP B 1 77 ? -22.156 -7.363 8.141 1 97.75 77 TRP B O 1
ATOM 4660 N N . ALA B 1 78 ? -22.844 -7.648 6 1 97.81 78 ALA B N 1
ATOM 4661 C CA . ALA B 1 78 ? -23.188 -9.055 6.234 1 97.81 78 ALA B CA 1
ATOM 4662 C C . ALA B 1 78 ? -21.953 -9.828 6.707 1 97.81 78 ALA B C 1
ATOM 4664 O O . ALA B 1 78 ? -22.062 -10.688 7.586 1 97.81 78 ALA B O 1
ATOM 4665 N N . VAL B 1 79 ? -20.859 -9.547 6.184 1 98.12 79 VAL B N 1
ATOM 4666 C CA . VAL B 1 79 ? -19.641 -10.234 6.574 1 98.12 79 VAL B CA 1
ATOM 4667 C C . VAL B 1 79 ? -19.141 -9.695 7.91 1 98.12 79 VAL B C 1
ATOM 4669 O O . VAL B 1 79 ? -18.875 -10.461 8.836 1 98.12 79 VAL B O 1
ATOM 4672 N N . ARG B 1 80 ? -19.031 -8.352 7.965 1 97.44 80 ARG B N 1
ATOM 4673 C CA . ARG B 1 80 ? -18.438 -7.695 9.133 1 97.44 80 ARG B CA 1
ATOM 4674 C C . ARG B 1 80 ? -19.25 -8 10.391 1 97.44 80 ARG B C 1
ATOM 4676 O O . ARG B 1 80 ? -18.688 -8.117 11.484 1 97.44 80 ARG B O 1
ATOM 4683 N N . ASP B 1 81 ? -20.562 -8.188 10.211 1 96.81 81 ASP B N 1
ATOM 4684 C CA . ASP B 1 81 ? -21.422 -8.398 11.367 1 96.81 81 ASP B CA 1
ATOM 4685 C C . ASP B 1 81 ? -21.531 -9.883 11.711 1 96.81 81 ASP B C 1
ATOM 4687 O O . ASP B 1 81 ? -22.141 -10.25 12.719 1 96.81 81 ASP B O 1
ATOM 4691 N N . THR B 1 82 ? -20.922 -10.711 10.898 1 96.94 82 THR B N 1
ATOM 4692 C CA . THR B 1 82 ? -20.734 -12.102 11.281 1 96.94 82 THR B CA 1
ATOM 4693 C C . THR B 1 82 ? -19.562 -12.25 12.234 1 96.94 82 THR B C 1
ATOM 4695 O O . THR B 1 82 ? -18.438 -11.852 11.906 1 96.94 82 THR B O 1
ATOM 4698 N N . PRO B 1 83 ? -19.828 -12.766 13.43 1 96.94 83 PRO B N 1
ATOM 4699 C CA . PRO B 1 83 ? -18.719 -12.922 14.367 1 96.94 83 PRO B CA 1
ATOM 4700 C C . PRO B 1 83 ? -17.547 -13.711 13.766 1 96.94 83 PRO B C 1
ATOM 4702 O O . PRO B 1 83 ? -17.766 -14.633 12.977 1 96.94 83 PRO B O 1
ATOM 4705 N N . GLY B 1 84 ? -16.359 -13.391 14.188 1 96.44 84 GLY B N 1
ATOM 4706 C CA . GLY B 1 84 ? -15.148 -13.977 13.625 1 96.44 84 GLY B CA 1
ATOM 4707 C C . GLY B 1 84 ? -15.117 -15.492 13.719 1 96.44 84 GLY B C 1
ATOM 4708 O O . GLY B 1 84 ? -14.688 -16.172 12.789 1 96.44 84 GLY B O 1
ATOM 4709 N N . ASP B 1 85 ? -15.531 -15.977 14.812 1 96.94 85 ASP B N 1
ATOM 4710 C CA . ASP B 1 85 ? -15.539 -17.422 15.008 1 96.94 85 ASP B CA 1
ATOM 4711 C C . ASP B 1 85 ? -16.469 -18.109 14.016 1 96.94 85 ASP B C 1
ATOM 4713 O O . ASP B 1 85 ? -16.156 -19.188 13.508 1 96.94 85 ASP B O 1
ATOM 4717 N N . ARG B 1 86 ? -17.594 -17.484 13.672 1 97.56 86 ARG B N 1
ATOM 4718 C CA . ARG B 1 86 ? -18.531 -18.031 12.695 1 97.56 86 ARG B CA 1
ATOM 4719 C C . ARG B 1 86 ? -17.969 -17.906 11.281 1 97.56 86 ARG B C 1
ATOM 4721 O O . ARG B 1 86 ? -18.219 -18.766 10.43 1 97.56 86 ARG B O 1
ATOM 4728 N N . ARG B 1 87 ? -17.219 -16.828 11 1 98.25 87 ARG B N 1
ATOM 4729 C CA . ARG B 1 87 ? -16.547 -16.719 9.711 1 98.25 87 ARG B CA 1
ATOM 4730 C C . ARG B 1 87 ? -15.594 -17.891 9.492 1 98.25 87 ARG B C 1
ATOM 4732 O O . ARG B 1 87 ? -15.539 -18.453 8.398 1 98.25 87 ARG B O 1
ATOM 4739 N N . LEU B 1 88 ? -14.875 -18.281 10.57 1 98.31 88 LEU B N 1
ATOM 4740 C CA . LEU B 1 88 ? -13.945 -19.406 10.492 1 98.31 88 LEU B CA 1
ATOM 4741 C C . LEU B 1 88 ? -14.695 -20.719 10.289 1 98.31 88 LEU B C 1
ATOM 4743 O O . LEU B 1 88 ? -14.242 -21.594 9.547 1 98.31 88 LEU B O 1
ATOM 4747 N N . ASP B 1 89 ? -15.875 -20.812 10.945 1 98.44 89 ASP B N 1
ATOM 4748 C CA . ASP B 1 89 ? -16.703 -22 10.75 1 98.44 89 ASP B CA 1
ATOM 4749 C C . ASP B 1 89 ? -17.125 -22.156 9.289 1 98.44 89 ASP B C 1
ATOM 4751 O O . ASP B 1 89 ? -17.109 -23.266 8.742 1 98.44 89 ASP B O 1
ATOM 4755 N N . LEU B 1 90 ? -17.484 -21.047 8.672 1 98.62 90 LEU B N 1
ATOM 4756 C CA . LEU B 1 90 ? -17.875 -21.062 7.27 1 98.62 90 LEU B CA 1
ATOM 4757 C C . LEU B 1 90 ? -16.719 -21.516 6.387 1 98.62 90 LEU B C 1
ATOM 4759 O O . LEU B 1 90 ? -16.922 -22.297 5.453 1 98.62 90 LEU B O 1
ATOM 4763 N N . LEU B 1 91 ? -15.531 -21.078 6.699 1 98.75 91 LEU B N 1
ATOM 4764 C CA . LEU B 1 91 ? -14.359 -21.453 5.918 1 98.75 91 LEU B CA 1
ATOM 4765 C C . LEU B 1 91 ? -14.039 -22.938 6.102 1 98.75 91 LEU B C 1
ATOM 4767 O O . LEU B 1 91 ? -13.617 -23.609 5.156 1 98.75 91 LEU B O 1
ATOM 4771 N N . GLU B 1 92 ? -14.234 -23.438 7.273 1 98.69 92 GLU B N 1
ATOM 4772 C CA . GLU B 1 92 ? -14.055 -24.859 7.531 1 98.69 92 GLU B CA 1
ATOM 4773 C C . GLU B 1 92 ? -15.062 -25.688 6.742 1 98.69 92 GLU B C 1
ATOM 4775 O O . GLU B 1 92 ? -14.711 -26.734 6.176 1 98.69 92 GLU B O 1
ATOM 4780 N N . ARG B 1 93 ? -16.281 -25.266 6.727 1 98.75 93 ARG B N 1
ATOM 4781 C CA . ARG B 1 93 ? -17.312 -25.938 5.938 1 98.75 93 ARG B CA 1
ATOM 4782 C C . ARG B 1 93 ? -16.969 -25.922 4.453 1 98.75 93 ARG B C 1
ATOM 4784 O O . ARG B 1 93 ? -17.188 -26.891 3.74 1 98.75 93 ARG B O 1
ATOM 4791 N N . LEU B 1 94 ? -16.469 -24.781 4.074 1 98.81 94 LEU B N 1
ATOM 4792 C CA . LEU B 1 94 ? -16.031 -24.656 2.688 1 98.81 94 LEU B CA 1
ATOM 4793 C C . LEU B 1 94 ? -14.93 -25.641 2.367 1 98.81 94 LEU B C 1
ATOM 4795 O O . LEU B 1 94 ? -14.914 -26.234 1.286 1 98.81 94 LEU B O 1
ATOM 4799 N N . ALA B 1 95 ? -13.953 -25.828 3.273 1 98.81 95 ALA B N 1
ATOM 4800 C CA . ALA B 1 95 ? -12.883 -26.812 3.1 1 98.81 95 ALA B CA 1
ATOM 4801 C C . ALA B 1 95 ? -13.445 -28.219 2.947 1 98.81 95 ALA B C 1
ATOM 4803 O O . ALA B 1 95 ? -12.992 -28.984 2.096 1 98.81 95 ALA B O 1
ATOM 4804 N N . ASP B 1 96 ? -14.453 -28.547 3.711 1 98.81 96 ASP B N 1
ATOM 4805 C CA . ASP B 1 96 ? -15.109 -29.844 3.629 1 98.81 96 ASP B CA 1
ATOM 4806 C C . ASP B 1 96 ? -15.781 -30.031 2.271 1 98.81 96 ASP B C 1
ATOM 4808 O O . ASP B 1 96 ? -15.656 -31.094 1.656 1 98.81 96 ASP B O 1
ATOM 4812 N N . LEU B 1 97 ? -16.469 -29.016 1.876 1 98.75 97 LEU B N 1
ATOM 4813 C CA . LEU B 1 97 ? -17.188 -29.094 0.602 1 98.75 97 LEU B CA 1
ATOM 4814 C C . LEU B 1 97 ? -16.203 -29.234 -0.557 1 98.75 97 LEU B C 1
ATOM 4816 O O . LEU B 1 97 ? -16.438 -30.016 -1.48 1 98.75 97 LEU B O 1
ATOM 4820 N N . LEU B 1 98 ? -15.141 -28.484 -0.489 1 98.62 98 LEU B N 1
ATOM 4821 C CA . LEU B 1 98 ? -14.117 -28.594 -1.521 1 98.62 98 LEU B CA 1
ATOM 4822 C C . LEU B 1 98 ? -13.523 -30 -1.548 1 98.62 98 LEU B C 1
ATOM 4824 O O . LEU B 1 98 ? -13.266 -30.547 -2.621 1 98.62 98 LEU B O 1
ATOM 4828 N N . SER B 1 99 ? -13.289 -30.531 -0.396 1 98.44 99 SER B N 1
ATOM 4829 C CA . SER B 1 99 ? -12.75 -31.891 -0.28 1 98.44 99 SER B CA 1
ATOM 4830 C C . SER B 1 99 ? -13.734 -32.906 -0.824 1 98.44 99 SER B C 1
ATOM 4832 O O . SER B 1 99 ? -13.336 -33.844 -1.528 1 98.44 99 SER B O 1
ATOM 4834 N N . HIS B 1 100 ? -14.961 -32.719 -0.551 1 98.19 100 HIS B N 1
ATOM 4835 C CA . HIS B 1 100 ? -15.992 -33.688 -0.952 1 98.19 100 HIS B CA 1
ATOM 4836 C C . HIS B 1 100 ? -16.203 -33.656 -2.463 1 98.19 100 HIS B C 1
ATOM 4838 O O . HIS B 1 100 ? -16.469 -34.688 -3.068 1 98.19 100 HIS B O 1
ATOM 4844 N N . HIS B 1 101 ? -16.078 -32.5 -3.055 1 97.81 101 HIS B N 1
ATOM 4845 C CA . HIS B 1 101 ? -16.359 -32.375 -4.477 1 97.81 101 HIS B CA 1
ATOM 4846 C C . HIS B 1 101 ? -15.086 -32.188 -5.285 1 97.81 101 HIS B C 1
ATOM 4848 O O . HIS B 1 101 ? -15.094 -31.594 -6.363 1 97.81 101 HIS B O 1
ATOM 4854 N N . ARG B 1 102 ? -13.969 -32.625 -4.812 1 97.62 102 ARG B N 1
ATOM 4855 C CA . ARG B 1 102 ? -12.633 -32.344 -5.348 1 97.62 102 ARG B CA 1
ATOM 4856 C C . ARG B 1 102 ? -12.508 -32.875 -6.773 1 97.62 102 ARG B C 1
ATOM 4858 O O . ARG B 1 102 ? -11.828 -32.281 -7.605 1 97.62 102 ARG B O 1
ATOM 4865 N N . ASP B 1 103 ? -13.188 -33.969 -7.133 1 97.5 103 ASP B N 1
ATOM 4866 C CA . ASP B 1 103 ? -12.969 -34.625 -8.43 1 97.5 103 ASP B CA 1
ATOM 4867 C C . ASP B 1 103 ? -13.445 -33.719 -9.57 1 97.5 103 ASP B C 1
ATOM 4869 O O . ASP B 1 103 ? -12.766 -33.594 -10.594 1 97.5 103 ASP B O 1
ATOM 4873 N N . ASP B 1 104 ? -14.586 -33.094 -9.391 1 97.94 104 ASP B N 1
ATOM 4874 C CA . ASP B 1 104 ? -15.094 -32.156 -10.398 1 97.94 104 ASP B CA 1
ATOM 4875 C C . ASP B 1 104 ? -14.195 -30.938 -10.531 1 97.94 104 ASP B C 1
ATOM 4877 O O . ASP B 1 104 ? -14.016 -30.406 -11.625 1 97.94 104 ASP B O 1
ATOM 4881 N N . ILE B 1 105 ? -13.656 -30.547 -9.438 1 98.44 105 ILE B N 1
ATOM 4882 C CA . ILE B 1 105 ? -12.758 -29.406 -9.453 1 98.44 105 ILE B CA 1
ATOM 4883 C C . ILE B 1 105 ? -11.461 -29.781 -10.164 1 98.44 105 ILE B C 1
ATOM 4885 O O . ILE B 1 105 ? -10.938 -29 -10.969 1 98.44 105 ILE B O 1
ATOM 4889 N N . VAL B 1 106 ? -10.945 -30.953 -9.883 1 98.38 106 VAL B N 1
ATOM 4890 C CA . VAL B 1 106 ? -9.75 -31.453 -10.547 1 98.38 106 VAL B CA 1
ATOM 4891 C C . VAL B 1 106 ? -9.992 -31.547 -12.055 1 98.38 106 VAL B C 1
ATOM 4893 O O . VAL B 1 106 ? -9.156 -31.109 -12.852 1 98.38 106 VAL B O 1
ATOM 4896 N N . GLU B 1 107 ? -11.195 -32.062 -12.398 1 97.56 107 GLU B N 1
ATOM 4897 C CA . GLU B 1 107 ? -11.578 -32.125 -13.805 1 97.56 107 GLU B CA 1
ATOM 4898 C C . GLU B 1 107 ? -11.539 -30.75 -14.461 1 97.56 107 GLU B C 1
ATOM 4900 O O . GLU B 1 107 ? -10.984 -30.594 -15.555 1 97.56 107 GLU B O 1
ATOM 4905 N N . ALA B 1 108 ? -12.094 -29.812 -13.82 1 98.38 108 ALA B N 1
ATOM 4906 C CA . ALA B 1 108 ? -12.109 -28.453 -14.336 1 98.38 108 ALA B CA 1
ATOM 4907 C C . ALA B 1 108 ? -10.688 -27.906 -14.508 1 98.38 108 ALA B C 1
ATOM 4909 O O . ALA B 1 108 ? -10.375 -27.266 -15.508 1 98.38 108 ALA B O 1
ATOM 4910 N N . LEU B 1 109 ? -9.781 -28.172 -13.578 1 98.69 109 LEU B N 1
ATOM 4911 C CA . LEU B 1 109 ? -8.414 -27.672 -13.625 1 98.69 109 LEU B CA 1
ATOM 4912 C C . LEU B 1 109 ? -7.637 -28.344 -14.758 1 98.69 109 LEU B C 1
ATOM 4914 O O . LEU B 1 109 ? -6.816 -27.688 -15.414 1 98.69 109 LEU B O 1
ATOM 4918 N N . VAL B 1 110 ? -7.906 -29.578 -14.984 1 98.31 110 VAL B N 1
ATOM 4919 C CA . VAL B 1 110 ? -7.207 -30.297 -16.047 1 98.31 110 VAL B CA 1
ATOM 4920 C C . VAL B 1 110 ? -7.691 -29.812 -17.406 1 98.31 110 VAL B C 1
ATOM 4922 O O . VAL B 1 110 ? -6.887 -29.422 -18.25 1 98.31 110 VAL B O 1
ATOM 4925 N N . ILE B 1 111 ? -9.016 -29.766 -17.578 1 98 111 ILE B N 1
ATOM 4926 C CA . ILE B 1 111 ? -9.602 -29.516 -18.891 1 98 111 ILE B CA 1
ATOM 4927 C C . ILE B 1 111 ? -9.523 -28.031 -19.203 1 98 111 ILE B C 1
ATOM 4929 O O . ILE B 1 111 ? -9.242 -27.641 -20.344 1 98 111 ILE B O 1
ATOM 4933 N N . ASP B 1 112 ? -9.781 -27.234 -18.188 1 97.94 112 ASP B N 1
ATOM 4934 C CA . ASP B 1 112 ? -9.906 -25.781 -18.359 1 97.94 112 ASP B CA 1
ATOM 4935 C C . ASP B 1 112 ? -8.531 -25.109 -18.375 1 97.94 112 ASP B C 1
ATOM 4937 O O . ASP B 1 112 ? -8.312 -24.141 -19.094 1 97.94 112 ASP B O 1
ATOM 4941 N N . SER B 1 113 ? -7.547 -25.594 -17.625 1 97.88 113 SER B N 1
ATOM 4942 C CA . SER B 1 113 ? -6.27 -24.906 -17.453 1 97.88 113 SER B CA 1
ATOM 4943 C C . SER B 1 113 ? -5.125 -25.703 -18.062 1 97.88 113 SER B C 1
ATOM 4945 O O . SER B 1 113 ? -4.016 -25.203 -18.219 1 97.88 113 SER B O 1
ATOM 4947 N N . GLY B 1 114 ? -5.352 -26.953 -18.359 1 97.81 114 GLY B N 1
ATOM 4948 C CA . GLY B 1 114 ? -4.332 -27.781 -18.984 1 97.81 114 GLY B CA 1
ATOM 4949 C C . GLY B 1 114 ? -3.355 -28.375 -18 1 97.81 114 GLY B C 1
ATOM 4950 O O . GLY B 1 114 ? -2.236 -28.734 -18.359 1 97.81 114 GLY B O 1
ATOM 4951 N N . LYS B 1 115 ? -3.75 -28.516 -16.75 1 98.19 115 LYS B N 1
ATOM 4952 C CA . LYS B 1 115 ? -2.895 -29.109 -15.727 1 98.19 115 LYS B CA 1
ATOM 4953 C C . LYS B 1 115 ? -2.92 -30.641 -15.812 1 98.19 115 LYS B C 1
ATOM 4955 O O . LYS B 1 115 ? -3.934 -31.219 -16.203 1 98.19 115 LYS B O 1
ATOM 4960 N N . THR B 1 116 ? -1.817 -31.25 -15.391 1 97.69 116 THR B N 1
ATOM 4961 C CA . THR B 1 116 ? -1.871 -32.688 -15.172 1 97.69 116 THR B CA 1
ATOM 4962 C C . THR B 1 116 ? -2.744 -33.031 -13.969 1 97.69 116 THR B C 1
ATOM 4964 O O . THR B 1 116 ? -3.029 -32.156 -13.141 1 97.69 116 THR B O 1
ATOM 4967 N N . TYR B 1 117 ? -3.195 -34.219 -13.867 1 97.38 117 TYR B N 1
ATOM 4968 C CA . TYR B 1 117 ? -4.023 -34.594 -12.734 1 97.38 117 TYR B CA 1
ATOM 4969 C C . TYR B 1 117 ? -3.285 -34.406 -11.422 1 97.38 117 TYR B C 1
ATOM 4971 O O . TYR B 1 117 ? -3.873 -33.938 -10.43 1 97.38 117 TYR B O 1
ATOM 4979 N N . SER B 1 118 ? -2.016 -34.688 -11.43 1 96.69 118 SER B N 1
ATOM 4980 C CA . SER B 1 118 ? -1.218 -34.531 -10.227 1 96.69 118 SER B CA 1
ATOM 4981 C C . SER B 1 118 ? -1.155 -33.062 -9.82 1 96.69 118 SER B C 1
ATOM 4983 O O . SER B 1 118 ? -1.336 -32.719 -8.648 1 96.69 118 SER B O 1
ATOM 4985 N N . GLN B 1 119 ? -0.911 -32.188 -10.742 1 97.19 119 GLN B N 1
ATOM 4986 C CA . GLN B 1 119 ? -0.843 -30.766 -10.477 1 97.19 119 GLN B CA 1
ATOM 4987 C C . GLN B 1 119 ? -2.195 -30.219 -10.023 1 97.19 119 GLN B C 1
ATOM 4989 O O . GLN B 1 119 ? -2.266 -29.406 -9.109 1 97.19 119 GLN B O 1
ATOM 4994 N N . ALA B 1 120 ? -3.256 -30.656 -10.672 1 98.38 120 ALA B N 1
ATOM 4995 C CA . ALA B 1 120 ? -4.609 -30.25 -10.312 1 98.38 120 ALA B CA 1
ATOM 4996 C C . ALA B 1 120 ? -4.949 -30.672 -8.891 1 98.38 120 ALA B C 1
ATOM 4998 O O . ALA B 1 120 ? -5.461 -29.875 -8.102 1 98.38 120 ALA B O 1
ATOM 4999 N N . ARG B 1 121 ? -4.648 -31.922 -8.562 1 97.88 121 ARG B N 1
ATOM 5000 C CA . ARG B 1 121 ? -4.887 -32.406 -7.211 1 97.88 121 ARG B CA 1
ATOM 5001 C C . ARG B 1 121 ? -4.078 -31.625 -6.191 1 97.88 121 ARG B C 1
ATOM 5003 O O . ARG B 1 121 ? -4.57 -31.328 -5.102 1 97.88 121 ARG B O 1
ATOM 5010 N N . GLY B 1 122 ? -2.832 -31.312 -6.578 1 96.44 122 GLY B N 1
ATOM 5011 C CA . GLY B 1 122 ? -2.004 -30.484 -5.711 1 96.44 122 GLY B CA 1
ATOM 5012 C C . GLY B 1 122 ? -2.615 -29.141 -5.418 1 96.44 122 GLY B C 1
ATOM 5013 O O . GLY B 1 122 ? -2.594 -28.672 -4.277 1 96.44 122 GLY B O 1
ATOM 5014 N N . GLU B 1 123 ? -3.162 -28.5 -6.43 1 97.56 123 GLU B N 1
ATOM 5015 C CA . GLU B 1 123 ? -3.781 -27.188 -6.25 1 97.56 123 GLU B CA 1
ATOM 5016 C C . GLU B 1 123 ? -5.012 -27.281 -5.355 1 97.56 123 GLU B C 1
ATOM 5018 O O . GLU B 1 123 ? -5.227 -26.422 -4.496 1 97.56 123 GLU B O 1
ATOM 5023 N N . VAL B 1 124 ? -5.828 -28.328 -5.562 1 98.44 124 VAL B N 1
ATOM 5024 C CA . VAL B 1 124 ? -7.004 -28.516 -4.723 1 98.44 124 VAL B CA 1
ATOM 5025 C C . VAL B 1 124 ? -6.574 -28.734 -3.271 1 98.44 124 VAL B C 1
ATOM 5027 O O . VAL B 1 124 ? -7.137 -28.125 -2.355 1 98.44 124 VAL B O 1
ATOM 5030 N N . ASN B 1 125 ? -5.547 -29.578 -3.08 1 97.31 125 ASN B N 1
ATOM 5031 C CA . ASN B 1 125 ? -5.047 -29.844 -1.732 1 97.31 125 ASN B CA 1
ATOM 5032 C C . ASN B 1 125 ? -4.543 -28.562 -1.064 1 97.31 125 ASN B C 1
ATOM 5034 O O . ASN B 1 125 ? -4.82 -28.328 0.112 1 97.31 125 ASN B O 1
ATOM 5038 N N . ALA B 1 126 ? -3.791 -27.797 -1.812 1 96.75 126 ALA B N 1
ATOM 5039 C CA . ALA B 1 126 ? -3.291 -26.531 -1.282 1 96.75 126 ALA B CA 1
ATOM 5040 C C . ALA B 1 126 ? -4.445 -25.609 -0.9 1 96.75 126 ALA B C 1
ATOM 5042 O O . ALA B 1 126 ? -4.383 -24.922 0.123 1 96.75 126 ALA B O 1
ATOM 5043 N N . SER B 1 127 ? -5.453 -25.578 -1.686 1 98.12 127 SER B N 1
ATOM 5044 C CA . SER B 1 127 ? -6.617 -24.75 -1.426 1 98.12 127 SER B CA 1
ATOM 5045 C C . SER B 1 127 ? -7.336 -25.188 -0.15 1 98.12 127 SER B C 1
ATOM 5047 O O . SER B 1 127 ? -7.703 -24.344 0.677 1 98.12 127 SER B O 1
ATOM 5049 N N . ILE B 1 128 ? -7.496 -26.484 -0.01 1 98.31 128 ILE B N 1
ATOM 5050 C CA . ILE B 1 128 ? -8.141 -27.031 1.18 1 98.31 128 ILE B CA 1
ATOM 5051 C C . ILE B 1 128 ? -7.312 -26.672 2.418 1 98.31 128 ILE B C 1
ATOM 5053 O O . ILE B 1 128 ? -7.859 -26.234 3.428 1 98.31 128 ILE B O 1
ATOM 5057 N N . GLU B 1 129 ? -6.059 -26.828 2.273 1 97.31 129 GLU B N 1
ATOM 5058 C CA . GLU B 1 129 ? -5.188 -26.531 3.406 1 97.31 129 GLU B CA 1
ATOM 5059 C C . GLU B 1 129 ? -5.238 -25.062 3.77 1 97.31 129 GLU B C 1
ATOM 5061 O O . GLU B 1 129 ? -5.242 -24.703 4.949 1 97.31 129 GLU B O 1
ATOM 5066 N N . ARG B 1 130 ? -5.254 -24.219 2.748 1 97.5 130 ARG B N 1
ATOM 5067 C CA . ARG B 1 130 ? -5.336 -22.797 2.994 1 97.5 130 ARG B CA 1
ATOM 5068 C C . ARG B 1 130 ? -6.594 -22.438 3.785 1 97.5 130 ARG B C 1
ATOM 5070 O O . ARG B 1 130 ? -6.555 -21.594 4.684 1 97.5 130 ARG B O 1
ATOM 5077 N N . LEU B 1 131 ? -7.672 -23.031 3.455 1 98.44 131 LEU B N 1
ATOM 5078 C CA . LEU B 1 131 ? -8.93 -22.812 4.16 1 98.44 131 LEU B CA 1
ATOM 5079 C C . LEU B 1 131 ? -8.836 -23.312 5.598 1 98.44 131 LEU B C 1
ATOM 5081 O O . LEU B 1 131 ? -9.266 -22.625 6.527 1 98.44 131 LEU B O 1
ATOM 5085 N N . ARG B 1 132 ? -8.234 -24.469 5.762 1 97.81 132 ARG B N 1
ATOM 5086 C CA . ARG B 1 132 ? -8.133 -25.078 7.082 1 97.81 132 ARG B CA 1
ATOM 5087 C C . ARG B 1 132 ? -7.227 -24.266 7.996 1 97.81 132 ARG B C 1
ATOM 5089 O O . ARG B 1 132 ? -7.434 -24.234 9.211 1 97.81 132 ARG B O 1
ATOM 5096 N N . LYS B 1 133 ? -6.324 -23.547 7.422 1 97.19 133 LYS B N 1
ATOM 5097 C CA . LYS B 1 133 ? -5.352 -22.797 8.211 1 97.19 133 LYS B CA 1
ATOM 5098 C C . LYS B 1 133 ? -5.742 -21.328 8.312 1 97.19 133 LYS B C 1
ATOM 5100 O O . LYS B 1 133 ? -4.945 -20.5 8.758 1 97.19 133 LYS B O 1
ATOM 5105 N N . ALA B 1 134 ? -6.949 -21 8.016 1 97.44 134 ALA B N 1
ATOM 5106 C CA . ALA B 1 134 ? -7.414 -19.609 8.008 1 97.44 134 ALA B CA 1
ATOM 5107 C C . ALA B 1 134 ? -7.262 -18.969 9.383 1 97.44 134 ALA B C 1
ATOM 5109 O O . ALA B 1 134 ? -6.984 -17.781 9.492 1 97.44 134 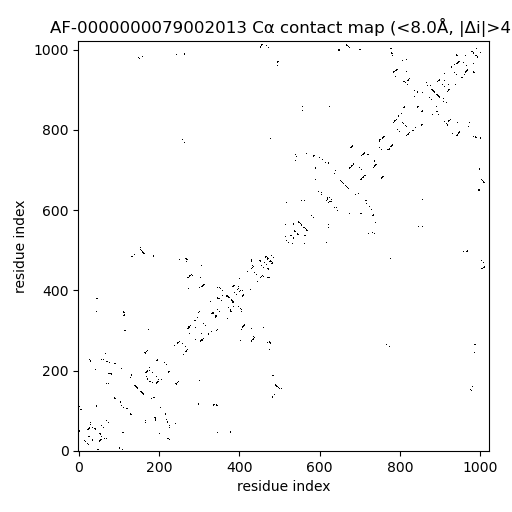ALA B O 1
ATOM 5110 N N . LYS B 1 135 ? -7.395 -19.75 10.438 1 96.75 135 LYS B N 1
ATOM 5111 C CA . LYS B 1 135 ? -7.32 -19.234 11.805 1 96.75 135 LYS B CA 1
ATOM 5112 C C . LYS B 1 135 ? -5.938 -18.656 12.094 1 96.75 135 LYS B C 1
ATOM 5114 O O . LYS B 1 135 ? -5.797 -17.781 12.953 1 96.75 135 LYS B O 1
ATOM 5119 N N . MET B 1 136 ? -4.938 -19.141 11.383 1 96.25 136 MET B N 1
ATOM 5120 C CA . MET B 1 136 ? -3.57 -18.688 11.609 1 96.25 136 MET B CA 1
ATOM 5121 C C . MET B 1 136 ? -3.402 -17.234 11.164 1 96.25 136 MET B C 1
ATOM 5123 O O . MET B 1 136 ? -2.451 -16.562 11.562 1 96.25 136 MET B O 1
ATOM 5127 N N . ASP B 1 137 ? -4.316 -16.688 10.398 1 96.69 137 ASP B N 1
ATOM 5128 C CA . ASP B 1 137 ? -4.266 -15.289 9.977 1 96.69 137 ASP B CA 1
ATOM 5129 C C . ASP B 1 137 ? -4.516 -14.352 11.148 1 96.69 137 ASP B C 1
ATOM 5131 O O . ASP B 1 137 ? -4.09 -13.188 11.133 1 96.69 137 ASP B O 1
ATOM 5135 N N . LEU B 1 138 ? -5.141 -14.797 12.195 1 95.81 138 LEU B N 1
ATOM 5136 C CA . LEU B 1 138 ? -5.598 -13.969 13.312 1 95.81 138 LEU B CA 1
ATOM 5137 C C . LEU B 1 138 ? -4.418 -13.375 14.07 1 95.81 138 LEU B C 1
ATOM 5139 O O . LEU B 1 138 ? -4.562 -12.367 14.766 1 95.81 138 LEU B O 1
ATOM 5143 N N . ARG B 1 139 ? -3.273 -14.023 13.891 1 93.38 139 ARG B N 1
ATOM 5144 C CA . ARG B 1 139 ? -2.102 -13.547 14.625 1 93.38 139 ARG B CA 1
ATOM 5145 C C . ARG B 1 139 ? -1.743 -12.125 14.219 1 93.38 139 ARG B C 1
ATOM 5147 O O . ARG B 1 139 ? -1.102 -11.398 14.984 1 93.38 139 ARG B O 1
ATOM 5154 N N . ARG B 1 140 ? -2.189 -11.742 13.109 1 94.31 140 ARG B N 1
ATOM 5155 C CA . ARG B 1 140 ? -1.83 -10.414 12.633 1 94.31 140 ARG B CA 1
ATOM 5156 C C . ARG B 1 140 ? -3.041 -9.484 12.641 1 94.31 140 ARG B C 1
ATOM 5158 O O . ARG B 1 140 ? -2.979 -8.375 12.109 1 94.31 140 ARG B O 1
ATOM 5165 N N . LEU B 1 141 ? -4.156 -9.859 13.172 1 94.19 141 LEU B N 1
ATOM 5166 C CA . LEU B 1 141 ? -5.359 -9.039 13.289 1 94.19 141 LEU B CA 1
ATOM 5167 C C . LEU B 1 141 ? -5.426 -8.352 14.648 1 94.19 141 LEU B C 1
ATOM 5169 O O . LEU B 1 141 ? -6.223 -7.434 14.844 1 94.19 141 LEU B O 1
ATOM 5173 N N . ILE B 1 142 ? -4.594 -8.727 15.547 1 92 142 ILE B N 1
ATOM 5174 C CA . ILE B 1 142 ? -4.602 -8.18 16.891 1 92 142 ILE B CA 1
ATOM 5175 C C . ILE B 1 142 ? -4.164 -6.719 16.859 1 92 142 ILE B C 1
ATOM 5177 O O . ILE B 1 142 ? -3.238 -6.355 16.141 1 92 142 ILE B O 1
ATOM 5181 N N . GLY B 1 143 ? -4.832 -5.875 17.672 1 93.75 143 GLY B N 1
ATOM 5182 C CA . GLY B 1 143 ? -4.52 -4.457 17.781 1 93.75 143 GLY B CA 1
ATOM 5183 C C . GLY B 1 143 ? -3.506 -4.145 18.859 1 93.75 143 GLY B C 1
ATOM 5184 O O . GLY B 1 143 ? -2.773 -5.031 19.312 1 93.75 143 GLY B O 1
ATOM 5185 N N . GLU B 1 144 ? -3.375 -2.818 19.172 1 95.56 144 GLU B N 1
ATOM 5186 C CA . GLU B 1 144 ? -2.369 -2.377 20.125 1 95.56 144 GLU B CA 1
ATOM 5187 C C . GLU B 1 144 ? -2.949 -1.36 21.109 1 95.56 144 GLU B C 1
ATOM 5189 O O . GLU B 1 144 ? -3.887 -0.635 20.766 1 95.56 144 GLU B O 1
ATOM 5194 N N . TYR B 1 145 ? -2.484 -1.44 22.359 1 97.06 145 TYR B N 1
ATOM 5195 C CA . TYR B 1 145 ? -2.645 -0.386 23.359 1 97.06 145 TYR B CA 1
ATOM 5196 C C . TYR B 1 145 ? -1.378 0.453 23.469 1 97.06 145 TYR B C 1
ATOM 5198 O O . TYR B 1 145 ? -0.275 -0.089 23.578 1 97.06 145 TYR B O 1
ATOM 5206 N N . ILE B 1 146 ? -1.534 1.782 23.391 1 96.19 146 ILE B N 1
ATOM 5207 C CA . ILE B 1 146 ? -0.396 2.688 23.5 1 96.19 146 ILE B CA 1
ATOM 5208 C C . ILE B 1 146 ? -0.618 3.656 24.656 1 96.19 146 ILE B C 1
ATOM 5210 O O . ILE B 1 146 ? -1.491 4.523 24.594 1 96.19 146 ILE B O 1
ATOM 5214 N N . PRO B 1 147 ? 0.223 3.551 25.688 1 95.19 147 PRO B N 1
ATOM 5215 C CA . PRO B 1 147 ? 0.116 4.527 26.781 1 95.19 147 PRO B CA 1
ATOM 5216 C C . PRO B 1 147 ? 0.637 5.91 26.391 1 95.19 147 PRO B C 1
ATOM 5218 O O . PRO B 1 147 ? 1.608 6.012 25.625 1 95.19 147 PRO B O 1
ATOM 5221 N N . GLY B 1 148 ? 0.064 6.941 26.922 1 94.06 148 GLY B N 1
ATOM 5222 C CA . GLY B 1 148 ? 0.384 8.297 26.5 1 94.06 148 GLY B CA 1
ATOM 5223 C C . GLY B 1 148 ? 1.526 8.914 27.281 1 94.06 148 GLY B C 1
ATOM 5224 O O . GLY B 1 148 ? 1.969 10.023 26.984 1 94.06 148 GLY B O 1
ATOM 5225 N N . ASP B 1 149 ? 2.061 8.266 28.203 1 92.62 149 ASP B N 1
ATOM 5226 C CA . ASP B 1 149 ? 2.963 8.891 29.172 1 92.62 149 ASP B CA 1
ATOM 5227 C C . ASP B 1 149 ? 4.406 8.852 28.672 1 92.62 149 ASP B C 1
ATOM 5229 O O . ASP B 1 149 ? 5.336 9.133 29.422 1 92.62 149 ASP B O 1
ATOM 5233 N N . TRP B 1 150 ? 4.633 8.508 27.438 1 89.56 150 TRP B N 1
ATOM 5234 C CA . TRP B 1 150 ? 5.992 8.492 26.906 1 89.56 150 TRP B CA 1
ATOM 5235 C C . TRP B 1 150 ? 6.254 9.703 26.016 1 89.56 150 TRP B C 1
ATOM 5237 O O . TRP B 1 150 ? 7.309 9.805 25.391 1 89.56 150 TRP B O 1
ATOM 5247 N N . SER B 1 151 ? 5.266 10.57 25.953 1 88.81 151 SER B N 1
ATOM 5248 C CA . SER B 1 151 ? 5.391 11.859 25.281 1 88.81 151 SER B CA 1
ATOM 5249 C C . SER B 1 151 ? 4.676 12.961 26.062 1 88.81 151 SER B C 1
ATOM 5251 O O . SER B 1 151 ? 3.561 12.758 26.547 1 88.81 151 SER B O 1
ATOM 5253 N N . GLN B 1 152 ? 5.27 14.102 26.109 1 84.94 152 GLN B N 1
ATOM 5254 C CA . GLN B 1 152 ? 4.652 15.219 26.812 1 84.94 152 GLN B CA 1
ATOM 5255 C C . GLN B 1 152 ? 3.361 15.656 26.125 1 84.94 152 GLN B C 1
ATOM 5257 O O . GLN B 1 152 ? 2.436 16.141 26.781 1 84.94 152 GLN B O 1
ATOM 5262 N N . LEU B 1 153 ? 3.307 15.328 24.859 1 86.44 153 LEU B N 1
ATOM 5263 C CA . LEU B 1 153 ? 2.176 15.781 24.062 1 86.44 153 LEU B CA 1
ATOM 5264 C C . LEU B 1 153 ? 0.953 14.906 24.297 1 86.44 153 LEU B C 1
ATOM 5266 O O . LEU B 1 153 ? -0.17 15.289 23.969 1 86.44 153 LEU B O 1
ATOM 5270 N N . THR B 1 154 ? 1.187 13.742 24.922 1 92.69 154 THR B N 1
ATOM 5271 C CA . THR B 1 154 ? 0.08 12.805 25.016 1 92.69 154 THR B CA 1
ATOM 5272 C C . THR B 1 154 ? -0.179 12.43 26.484 1 92.69 154 THR B C 1
ATOM 5274 O O . THR B 1 154 ? -0.837 11.43 26.766 1 92.69 154 THR B O 1
ATOM 5277 N N . LEU B 1 155 ? 0.296 13.297 27.406 1 91.81 155 LEU B N 1
ATOM 5278 C CA . LEU B 1 155 ? 0.051 13.016 28.812 1 91.81 155 LEU B CA 1
ATOM 5279 C C . LEU B 1 155 ? -1.445 12.953 29.109 1 91.81 155 LEU B C 1
ATOM 5281 O O . LEU B 1 155 ? -2.225 13.727 28.531 1 91.81 155 LEU B O 1
ATOM 5285 N N . GLU B 1 156 ? -1.776 12.047 29.906 1 94.31 156 GLU B N 1
ATOM 5286 C CA . GLU B 1 156 ? -3.139 11.844 30.391 1 94.31 156 GLU B CA 1
ATOM 5287 C C . GLU B 1 156 ? -4.062 11.391 29.266 1 94.31 156 GLU B C 1
ATOM 5289 O O . GLU B 1 156 ? -5.227 11.797 29.219 1 94.31 156 GLU B O 1
ATOM 5294 N N . SER B 1 157 ? -3.48 10.688 28.312 1 95.69 157 SER B N 1
ATOM 5295 C CA . SER B 1 157 ? -4.25 10.102 27.219 1 95.69 157 SER B CA 1
ATOM 5296 C C . SER B 1 157 ? -3.814 8.664 26.953 1 95.69 157 SER B C 1
ATOM 5298 O O . SER B 1 157 ? -2.83 8.188 27.516 1 95.69 157 SER B O 1
ATOM 5300 N N . GLU B 1 158 ? -4.594 7.941 26.25 1 96.56 158 GLU B N 1
ATOM 5301 C CA . GLU B 1 158 ? -4.25 6.605 25.766 1 96.56 158 GLU B CA 1
ATOM 5302 C C . GLU B 1 158 ? -4.766 6.375 24.359 1 96.56 158 GLU B C 1
ATOM 5304 O O . GLU B 1 158 ? -5.73 7.012 23.922 1 96.56 158 GLU B O 1
ATOM 5309 N N . GLY B 1 159 ? -4.047 5.508 23.641 1 97.19 159 GLY B N 1
ATOM 5310 C CA . GLY B 1 159 ? -4.449 5.125 22.297 1 97.19 159 GLY B CA 1
ATOM 5311 C C . GLY B 1 159 ? -4.762 3.646 22.172 1 97.19 159 GLY B C 1
ATOM 5312 O O . GLY B 1 159 ? -4.059 2.807 22.734 1 97.19 159 GLY B O 1
ATOM 5313 N N . ILE B 1 160 ? -5.895 3.338 21.625 1 97.81 160 ILE B N 1
ATOM 5314 C CA . ILE B 1 160 ? -6.219 1.994 21.156 1 97.81 160 ILE B CA 1
ATOM 5315 C C . ILE B 1 160 ? -6.156 1.945 19.641 1 97.81 160 ILE B C 1
ATOM 5317 O O . ILE B 1 160 ? -6.844 2.711 18.953 1 97.81 160 ILE B O 1
ATOM 5321 N N . VAL B 1 161 ? -5.297 1.114 19.141 1 97.69 161 VAL B N 1
ATOM 5322 C CA . VAL B 1 161 ? -5.121 0.972 17.703 1 97.69 161 VAL B CA 1
ATOM 5323 C C . VAL B 1 161 ? -5.645 -0.39 17.25 1 97.69 161 VAL B C 1
ATOM 5325 O O . VAL B 1 161 ? -5.195 -1.429 17.734 1 97.69 161 VAL B O 1
ATOM 5328 N N . ARG B 1 162 ? -6.605 -0.373 16.406 1 97.06 162 ARG B N 1
ATOM 5329 C CA . ARG B 1 162 ? -7.195 -1.627 15.945 1 97.06 162 ARG B CA 1
ATOM 5330 C C . ARG B 1 162 ? -7.25 -1.679 14.422 1 97.06 162 ARG B C 1
ATOM 5332 O O . ARG B 1 162 ? -6.984 -0.679 13.75 1 97.06 162 ARG B O 1
ATOM 5339 N N . LYS B 1 163 ? -7.566 -2.846 13.852 1 96.75 163 LYS B N 1
ATOM 5340 C CA . LYS B 1 163 ? -7.699 -3.051 12.414 1 96.75 163 LYS B CA 1
ATOM 5341 C C . LYS B 1 163 ? -9.164 -3.209 12.016 1 96.75 163 LYS B C 1
ATOM 5343 O O . LYS B 1 163 ? -9.938 -3.859 12.727 1 96.75 163 LYS B O 1
ATOM 5348 N N . GLU B 1 164 ? -9.5 -2.553 10.992 1 97 164 GLU B N 1
ATOM 5349 C CA . GLU B 1 164 ? -10.844 -2.666 10.43 1 97 164 GLU B CA 1
ATOM 5350 C C . GLU B 1 164 ? -10.797 -3.035 8.953 1 97 164 GLU B C 1
ATOM 5352 O O . GLU B 1 164 ? -9.891 -2.617 8.227 1 97 164 GLU B O 1
ATOM 5357 N N . PRO B 1 165 ? -11.797 -3.82 8.5 1 97.81 165 PRO B N 1
ATOM 5358 C CA . PRO B 1 165 ? -11.82 -4.172 7.078 1 97.81 165 PRO B CA 1
ATOM 5359 C C . PRO B 1 165 ? -12.039 -2.965 6.172 1 97.81 165 PRO B C 1
ATOM 5361 O O . PRO B 1 165 ? -12.648 -1.978 6.59 1 97.81 165 PRO B O 1
ATOM 5364 N N . TYR B 1 166 ? -11.641 -3.045 4.941 1 97.69 166 TYR B N 1
ATOM 5365 C CA . TYR B 1 166 ? -11.797 -1.983 3.955 1 97.69 166 TYR B CA 1
ATOM 5366 C C . TYR B 1 166 ? -13.211 -1.984 3.377 1 97.69 166 TYR B C 1
ATOM 5368 O O . TYR B 1 166 ? -13.609 -1.032 2.703 1 97.69 166 TYR B O 1
ATOM 5376 N N . GLY B 1 167 ? -13.969 -3.021 3.564 1 98.06 167 GLY B N 1
ATOM 5377 C CA . GLY B 1 167 ? -15.344 -3.105 3.082 1 98.06 167 GLY B CA 1
ATOM 5378 C C . GLY B 1 167 ? -15.508 -4.055 1.912 1 98.06 167 GLY B C 1
ATOM 5379 O O . GLY B 1 167 ? -16.031 -5.164 2.072 1 98.06 167 GLY B O 1
ATOM 5380 N N . ILE B 1 168 ? -15 -3.699 0.731 1 98.75 168 ILE B N 1
ATOM 5381 C CA . ILE B 1 168 ? -15.047 -4.539 -0.461 1 98.75 168 ILE B CA 1
ATOM 5382 C C . ILE B 1 168 ? -13.633 -4.711 -1.02 1 98.75 168 ILE B C 1
ATOM 5384 O O . ILE B 1 168 ? -12.93 -3.725 -1.259 1 98.75 168 ILE B O 1
ATOM 5388 N N . VAL B 1 169 ? -13.227 -5.957 -1.193 1 98.88 169 VAL B N 1
ATOM 5389 C CA . VAL B 1 169 ? -11.969 -6.293 -1.855 1 98.88 169 VAL B CA 1
ATOM 5390 C C . VAL B 1 169 ? -12.25 -6.844 -3.252 1 98.88 169 VAL B C 1
ATOM 5392 O O . VAL B 1 169 ? -13.07 -7.746 -3.416 1 98.88 169 VAL B O 1
ATOM 5395 N N . LEU B 1 170 ? -11.68 -6.223 -4.254 1 98.88 170 LEU B N 1
ATOM 5396 C CA . LEU B 1 170 ? -11.68 -6.777 -5.602 1 98.88 170 LEU B CA 1
ATOM 5397 C C . LEU B 1 170 ? -10.492 -7.707 -5.809 1 98.88 170 LEU B C 1
ATOM 5399 O O . LEU B 1 170 ? -9.344 -7.258 -5.812 1 98.88 170 LEU B O 1
ATOM 5403 N N . ALA B 1 171 ? -10.766 -8.977 -5.93 1 98.81 171 ALA B N 1
ATOM 5404 C CA . ALA B 1 171 ? -9.742 -9.992 -6.16 1 98.81 171 ALA B CA 1
ATOM 5405 C C . ALA B 1 171 ? -9.672 -10.375 -7.637 1 98.81 171 ALA B C 1
ATOM 5407 O O . ALA B 1 171 ? -10.594 -10.984 -8.172 1 98.81 171 ALA B O 1
ATOM 5408 N N . ILE B 1 172 ? -8.578 -10.016 -8.258 1 98.75 172 ILE B N 1
ATOM 5409 C CA . ILE B 1 172 ? -8.336 -10.352 -9.656 1 98.75 172 ILE B CA 1
ATOM 5410 C C . ILE B 1 172 ? -7.277 -11.445 -9.75 1 98.75 172 ILE B C 1
ATOM 5412 O O . ILE B 1 172 ? -6.141 -11.258 -9.305 1 98.75 172 ILE B O 1
ATOM 5416 N N . THR B 1 173 ? -7.656 -12.562 -10.336 1 98.38 173 THR B N 1
ATOM 5417 C CA . THR B 1 173 ? -6.781 -13.727 -10.273 1 98.38 173 THR B CA 1
ATOM 5418 C C . THR B 1 173 ? -6.344 -14.156 -11.672 1 98.38 173 THR B C 1
ATOM 5420 O O . THR B 1 173 ? -7.078 -13.953 -12.641 1 98.38 173 THR B O 1
ATOM 5423 N N . PRO B 1 174 ? -5.176 -14.742 -11.789 1 97.88 174 PRO B N 1
ATOM 5424 C CA . PRO B 1 174 ? -4.617 -15.195 -13.07 1 97.88 174 PRO B CA 1
ATOM 5425 C C . PRO B 1 174 ? -5.086 -16.594 -13.453 1 97.88 174 PRO B C 1
ATOM 5427 O O . PRO B 1 174 ? -5.793 -17.25 -12.68 1 97.88 174 PRO B O 1
ATOM 5430 N N . PHE B 1 175 ? -4.621 -17.047 -14.586 1 98.31 175 PHE B N 1
ATOM 5431 C CA . PHE B 1 175 ? -5.082 -18.328 -15.109 1 98.31 175 PHE B CA 1
ATOM 5432 C C . PHE B 1 175 ? -4.305 -19.484 -14.477 1 98.31 175 PHE B C 1
ATOM 5434 O O . PHE B 1 175 ? -4.773 -20.609 -14.461 1 98.31 175 PHE B O 1
ATOM 5441 N N . ASN B 1 176 ? -3.121 -19.203 -13.969 1 97.69 176 ASN B N 1
ATOM 5442 C CA . ASN B 1 176 ? -2.23 -20.328 -13.719 1 97.69 176 ASN B CA 1
ATOM 5443 C C . ASN B 1 176 ? -2.613 -21.078 -12.445 1 97.69 176 ASN B C 1
ATOM 5445 O O . ASN B 1 176 ? -2.385 -22.281 -12.328 1 97.69 176 ASN B O 1
ATOM 5449 N N . TYR B 1 177 ? -3.143 -20.359 -11.461 1 98 177 TYR B N 1
ATOM 5450 C CA . TYR B 1 177 ? -3.705 -21.016 -10.289 1 98 177 TYR B CA 1
ATOM 5451 C C . TYR B 1 177 ? -5.09 -20.469 -9.961 1 98 177 TYR B C 1
ATOM 5453 O O . TYR B 1 177 ? -5.301 -19.891 -8.891 1 98 177 TYR B O 1
ATOM 5461 N N . PRO B 1 178 ? -6 -20.734 -10.828 1 98.44 178 PRO B N 1
ATOM 5462 C CA . PRO B 1 178 ? -7.309 -20.094 -10.734 1 98.44 178 PRO B CA 1
ATOM 5463 C C . PRO B 1 178 ? -8.055 -20.438 -9.445 1 98.44 178 PRO B C 1
ATOM 5465 O O . PRO B 1 178 ? -8.711 -19.562 -8.859 1 98.44 178 PRO B O 1
ATOM 5468 N N . LEU B 1 179 ? -7.906 -21.656 -8.969 1 98.75 179 LEU B N 1
ATOM 5469 C CA . LEU B 1 179 ? -8.586 -22.016 -7.73 1 98.75 179 LEU B CA 1
ATOM 5470 C C . LEU B 1 179 ? -7.832 -21.469 -6.516 1 98.75 179 LEU B C 1
ATOM 5472 O O . LEU B 1 179 ? -8.398 -20.734 -5.715 1 98.75 179 LEU B O 1
ATOM 5476 N N . PHE B 1 180 ? -6.602 -21.797 -6.445 1 98.25 180 PHE B N 1
ATOM 5477 C CA . PHE B 1 180 ? -5.848 -21.5 -5.23 1 98.25 180 PHE B CA 1
ATOM 5478 C C . PHE B 1 180 ? -5.77 -19.984 -5 1 98.25 180 PHE B C 1
ATOM 5480 O O . PHE B 1 180 ? -5.965 -19.516 -3.877 1 98.25 180 PHE B O 1
ATOM 5487 N N . ASP B 1 181 ? -5.383 -19.25 -6.047 1 98.19 181 ASP B N 1
ATOM 5488 C CA . ASP B 1 181 ? -5.27 -17.812 -5.883 1 98.19 181 ASP B CA 1
ATOM 5489 C C . ASP B 1 181 ? -6.598 -17.203 -5.445 1 98.19 181 ASP B C 1
ATOM 5491 O O . ASP B 1 181 ? -6.625 -16.266 -4.641 1 98.19 181 ASP B O 1
ATOM 5495 N N . THR B 1 182 ? -7.688 -17.719 -5.977 1 98.75 182 THR B N 1
ATOM 5496 C CA . THR B 1 182 ? -9.016 -17.25 -5.594 1 98.75 182 THR B CA 1
ATOM 5497 C C . THR B 1 182 ? -9.305 -17.578 -4.137 1 98.75 182 THR B C 1
ATOM 5499 O O . THR B 1 182 ? -9.734 -16.703 -3.369 1 98.75 182 THR B O 1
ATOM 5502 N N . VAL B 1 183 ? -9.008 -18.797 -3.748 1 98.75 183 VAL B N 1
ATOM 5503 C CA . VAL B 1 183 ? -9.242 -19.25 -2.379 1 98.75 183 VAL B CA 1
ATOM 5504 C C . VAL B 1 183 ? -8.406 -18.422 -1.41 1 98.75 183 VAL B C 1
ATOM 5506 O O . VAL B 1 183 ? -8.898 -17.984 -0.371 1 98.75 183 VAL B O 1
ATOM 5509 N N . ASN B 1 184 ? -7.211 -18.25 -1.775 1 98.38 184 ASN B N 1
ATOM 5510 C CA . ASN B 1 184 ? -6.297 -17.5 -0.923 1 98.38 184 ASN B CA 1
ATOM 5511 C C . ASN B 1 184 ? -6.781 -16.062 -0.71 1 98.38 184 ASN B C 1
ATOM 5513 O O . ASN B 1 184 ? -6.926 -15.617 0.429 1 98.38 184 ASN B O 1
ATOM 5517 N N . LYS B 1 185 ? -7.102 -15.352 -1.803 1 98.62 185 LYS B N 1
ATOM 5518 C CA . LYS B 1 185 ? -7.543 -13.961 -1.729 1 98.62 185 LYS B CA 1
ATOM 5519 C C . LYS B 1 185 ? -8.891 -13.852 -1.021 1 98.62 185 LYS B C 1
ATOM 5521 O O . LYS B 1 185 ? -9.125 -12.906 -0.267 1 98.62 185 LYS B O 1
ATOM 5526 N N . PHE B 1 186 ? -9.758 -14.805 -1.292 1 98.81 186 PHE B N 1
ATOM 5527 C CA . PHE B 1 186 ? -11.055 -14.82 -0.618 1 98.81 186 PHE B CA 1
ATOM 5528 C C . PHE B 1 186 ? -10.875 -15.016 0.884 1 98.81 186 PHE B C 1
ATOM 5530 O O . PHE B 1 186 ? -11.484 -14.297 1.682 1 98.81 186 PHE B O 1
ATOM 5537 N N . THR B 1 187 ? -9.984 -15.914 1.268 1 98.69 187 THR B N 1
ATOM 5538 C CA . THR B 1 187 ? -9.82 -16.328 2.658 1 98.69 187 THR B CA 1
ATOM 5539 C C . THR B 1 187 ? -9.336 -15.148 3.512 1 98.69 187 THR B C 1
ATOM 5541 O O . THR B 1 187 ? -10 -14.758 4.473 1 98.69 187 THR B O 1
ATOM 5544 N N . TYR B 1 188 ? -8.195 -14.539 3.121 1 98.06 188 TYR B N 1
ATOM 5545 C CA . TYR B 1 188 ? -7.672 -13.492 3.988 1 98.06 188 TYR B CA 1
ATOM 5546 C C . TYR B 1 188 ? -8.578 -12.266 3.975 1 98.06 188 TYR B C 1
ATOM 5548 O O . TYR B 1 188 ? -8.602 -11.492 4.934 1 98.06 188 TYR B O 1
ATOM 5556 N N . SER B 1 189 ? -9.383 -12.062 2.902 1 98.69 189 SER B N 1
ATOM 5557 C CA . SER B 1 189 ? -10.312 -10.945 2.852 1 98.69 189 SER B CA 1
ATOM 5558 C C . SER B 1 189 ? -11.516 -11.188 3.754 1 98.69 189 SER B C 1
ATOM 5560 O O . SER B 1 189 ? -11.914 -10.312 4.523 1 98.69 189 SER B O 1
ATOM 5562 N N . PHE B 1 190 ? -12.039 -12.414 3.67 1 98.56 190 PHE B N 1
ATOM 5563 C CA . PHE B 1 190 ? -13.242 -12.758 4.418 1 98.56 190 PHE B CA 1
ATOM 5564 C C . PHE B 1 190 ? -12.953 -12.836 5.91 1 98.56 190 PHE B C 1
ATOM 5566 O O . PHE B 1 190 ? -13.742 -12.375 6.73 1 98.56 190 PHE B O 1
ATOM 5573 N N . VAL B 1 191 ? -11.812 -13.391 6.277 1 98.25 191 VAL B N 1
ATOM 5574 C CA . VAL B 1 191 ? -11.422 -13.484 7.684 1 98.25 191 VAL B CA 1
ATOM 5575 C C . VAL B 1 191 ? -11.383 -12.086 8.297 1 98.25 191 VAL B C 1
ATOM 5577 O O . VAL B 1 191 ? -11.812 -11.891 9.438 1 98.25 191 VAL B O 1
ATOM 5580 N N . ALA B 1 192 ? -10.961 -11.133 7.539 1 97.81 192 ALA B N 1
ATOM 5581 C CA . ALA B 1 192 ? -10.805 -9.758 8.008 1 97.81 192 ALA B CA 1
ATOM 5582 C C . ALA B 1 192 ? -12.164 -9.055 8.109 1 97.81 192 ALA B C 1
ATOM 5584 O O . ALA B 1 192 ? -12.273 -8 8.727 1 97.81 192 ALA B O 1
ATOM 5585 N N . GLY B 1 193 ? -13.18 -9.609 7.41 1 98.31 193 GLY B N 1
ATOM 5586 C CA . GLY B 1 193 ? -14.516 -9.023 7.484 1 98.31 193 GLY B CA 1
ATOM 5587 C C . GLY B 1 193 ? -14.898 -8.258 6.234 1 98.31 193 GLY B C 1
ATOM 5588 O O . GLY B 1 193 ? -15.773 -7.387 6.277 1 98.31 193 GLY B O 1
ATOM 5589 N N . ASN B 1 194 ? -14.242 -8.539 5.09 1 98.81 194 ASN B N 1
ATOM 5590 C CA . ASN B 1 194 ? -14.547 -7.859 3.834 1 98.81 194 ASN B CA 1
ATOM 5591 C C . ASN B 1 194 ? -15.469 -8.695 2.955 1 98.81 194 ASN B C 1
ATOM 5593 O O . ASN B 1 194 ? -15.398 -9.93 2.965 1 98.81 194 ASN B O 1
ATOM 5597 N N . ALA B 1 195 ? -16.328 -8.031 2.205 1 98.75 195 ALA B N 1
ATOM 5598 C CA . ALA B 1 195 ? -16.938 -8.656 1.035 1 98.75 195 ALA B CA 1
ATOM 5599 C C . ALA B 1 195 ? -15.945 -8.758 -0.117 1 98.75 195 ALA B C 1
ATOM 5601 O O . ALA B 1 195 ? -14.961 -8.008 -0.169 1 98.75 195 ALA B O 1
ATOM 5602 N N . VAL B 1 196 ? -16.203 -9.711 -1.06 1 98.88 196 VAL B N 1
ATOM 5603 C CA . VAL B 1 196 ? -15.164 -9.977 -2.047 1 98.88 196 VAL B CA 1
ATOM 5604 C C . VAL B 1 196 ? -15.781 -10.047 -3.443 1 98.88 196 VAL B C 1
ATOM 5606 O O . VAL B 1 196 ? -16.719 -10.812 -3.68 1 98.88 196 VAL B O 1
ATOM 5609 N N . LEU B 1 197 ? -15.32 -9.195 -4.336 1 98.75 197 LEU B N 1
ATOM 5610 C CA . LEU B 1 197 ? -15.57 -9.305 -5.77 1 98.75 197 LEU B CA 1
ATOM 5611 C C . LEU B 1 197 ? -14.5 -10.156 -6.441 1 98.75 197 LEU B C 1
ATOM 5613 O O . LEU B 1 197 ? -13.312 -9.844 -6.359 1 98.75 197 LEU B O 1
ATOM 5617 N N . LEU B 1 198 ? -14.93 -11.219 -7.059 1 98.81 198 LEU B N 1
ATOM 5618 C CA . LEU B 1 198 ? -14 -12.141 -7.695 1 98.81 198 LEU B CA 1
ATOM 5619 C C . LEU B 1 198 ? -13.969 -11.93 -9.203 1 98.81 198 LEU B C 1
ATOM 5621 O O . LEU B 1 198 ? -15.008 -12 -9.867 1 98.81 198 LEU B O 1
ATOM 5625 N N . LYS B 1 199 ? -12.875 -11.617 -9.758 1 98.81 199 LYS B N 1
ATOM 5626 C CA . LYS B 1 199 ? -12.664 -11.516 -11.203 1 98.81 199 LYS B CA 1
ATOM 5627 C C . LYS B 1 199 ? -11.602 -12.508 -11.672 1 98.81 199 LYS B C 1
ATOM 5629 O O . LYS B 1 199 ? -10.414 -12.188 -11.703 1 98.81 199 LYS B O 1
ATOM 5634 N N . PRO B 1 200 ? -12 -13.664 -12.18 1 98.5 200 PRO B N 1
ATOM 5635 C CA . PRO B 1 200 ? -11.047 -14.664 -12.672 1 98.5 200 PRO B CA 1
ATOM 5636 C C . PRO B 1 200 ? -10.562 -14.359 -14.094 1 98.5 200 PRO B C 1
ATOM 5638 O O . PRO B 1 200 ? -11.141 -13.516 -14.781 1 98.5 200 PRO B O 1
ATOM 5641 N N . SER B 1 201 ? -9.484 -14.992 -14.477 1 98.38 201 SER B N 1
ATOM 5642 C CA . SER B 1 201 ? -9.07 -14.969 -15.875 1 98.38 201 SER B CA 1
ATOM 5643 C C . SER B 1 201 ? -10.172 -15.523 -16.781 1 98.38 201 SER B C 1
ATOM 5645 O O . SER B 1 201 ? -10.828 -16.5 -16.438 1 98.38 201 SER B O 1
ATOM 5647 N N . SER B 1 202 ? -10.312 -14.859 -17.938 1 97.88 202 SER B N 1
ATOM 5648 C CA . SER B 1 202 ? -11.305 -15.328 -18.891 1 97.88 202 SER B CA 1
ATOM 5649 C C . SER B 1 202 ? -10.828 -16.609 -19.594 1 97.88 202 SER B C 1
ATOM 5651 O O . SER B 1 202 ? -11.625 -17.297 -20.234 1 97.88 202 SER B O 1
ATOM 5653 N N . LEU B 1 203 ? -9.562 -16.938 -19.406 1 98 203 LEU B N 1
ATOM 5654 C CA . LEU B 1 203 ? -8.992 -18.094 -20.094 1 98 203 LEU B CA 1
ATOM 5655 C C . LEU B 1 203 ? -9.43 -19.391 -19.438 1 98 203 LEU B C 1
ATOM 5657 O O . LEU B 1 203 ? -9.539 -20.438 -20.094 1 98 203 LEU B O 1
ATOM 5661 N N . ASP B 1 204 ? -9.633 -19.328 -18.125 1 98.38 204 ASP B N 1
ATOM 5662 C CA . ASP B 1 204 ? -9.992 -20.547 -17.406 1 98.38 204 ASP B CA 1
ATOM 5663 C C . ASP B 1 204 ? -10.828 -20.234 -16.172 1 98.38 204 ASP B C 1
ATOM 5665 O O . ASP B 1 204 ? -10.484 -20.656 -15.062 1 98.38 204 ASP B O 1
ATOM 5669 N N . PRO B 1 205 ? -12.039 -19.766 -16.281 1 98.69 205 PRO B N 1
ATOM 5670 C CA . PRO B 1 205 ? -12.867 -19.281 -15.172 1 98.69 205 PRO B CA 1
ATOM 5671 C C . PRO B 1 205 ? -13.609 -20.406 -14.453 1 98.69 205 PRO B C 1
ATOM 5673 O O . PRO B 1 205 ? -14.188 -20.203 -13.391 1 98.69 205 PRO B O 1
ATOM 5676 N N . ILE B 1 206 ? -13.617 -21.609 -14.961 1 98.69 206 ILE B N 1
ATOM 5677 C CA . ILE B 1 206 ? -14.555 -22.656 -14.547 1 98.69 206 ILE B CA 1
ATOM 5678 C C . ILE B 1 206 ? -14.242 -23.094 -13.117 1 98.69 206 ILE B C 1
ATOM 5680 O O . ILE B 1 206 ? -15.148 -23.234 -12.297 1 98.69 206 ILE B O 1
ATOM 5684 N N . PRO B 1 207 ? -12.945 -23.297 -12.758 1 98.69 207 PRO B N 1
ATOM 5685 C CA . PRO B 1 207 ? -12.68 -23.641 -11.359 1 98.69 207 PRO B CA 1
ATOM 5686 C C . PRO B 1 207 ? -13.234 -22.625 -10.375 1 98.69 207 PRO B C 1
ATOM 5688 O O . PRO B 1 207 ? -13.688 -22.984 -9.281 1 98.69 207 PRO B O 1
ATOM 5691 N N . VAL B 1 208 ? -13.234 -21.391 -10.727 1 98.88 208 VAL B N 1
ATOM 5692 C CA . VAL B 1 208 ? -13.703 -20.328 -9.844 1 98.88 208 VAL B CA 1
ATOM 5693 C C . VAL B 1 208 ? -15.227 -20.344 -9.773 1 98.88 208 VAL B C 1
ATOM 5695 O O . VAL B 1 208 ? -15.805 -20.109 -8.711 1 98.88 208 VAL B O 1
ATOM 5698 N N . ILE B 1 209 ? -15.852 -20.641 -10.898 1 98.81 209 ILE B N 1
ATOM 5699 C CA . ILE B 1 209 ? -17.297 -20.75 -10.922 1 98.81 209 ILE B CA 1
ATOM 5700 C C . ILE B 1 209 ? -17.75 -21.859 -9.969 1 98.81 209 ILE B C 1
ATOM 5702 O O . ILE B 1 209 ? -18.672 -21.672 -9.18 1 98.81 209 ILE B O 1
ATOM 5706 N N . LEU B 1 210 ? -17.062 -23.016 -10.055 1 98.75 210 LEU B N 1
ATOM 5707 C CA . LEU B 1 210 ? -17.375 -24.109 -9.156 1 98.75 210 LEU B CA 1
ATOM 5708 C C . LEU B 1 210 ? -17.141 -23.719 -7.699 1 98.75 210 LEU 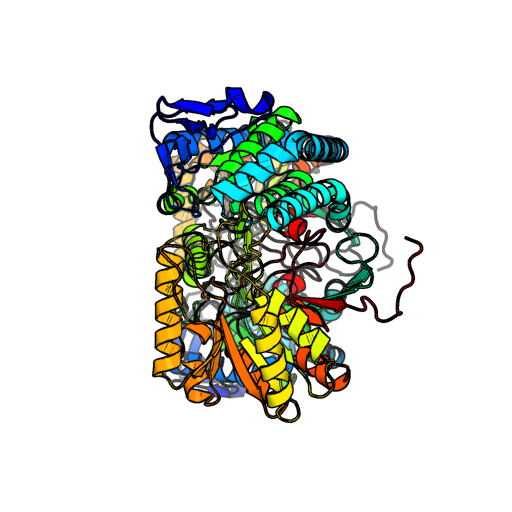B C 1
ATOM 5710 O O . LEU B 1 210 ? -17.938 -24.047 -6.82 1 98.75 210 LEU B O 1
ATOM 5714 N N . PHE B 1 211 ? -16.094 -22.969 -7.449 1 98.81 211 PHE B N 1
ATOM 5715 C CA . PHE B 1 211 ? -15.766 -22.484 -6.113 1 98.81 211 PHE B CA 1
ATOM 5716 C C . PHE B 1 211 ? -16.891 -21.594 -5.574 1 98.81 211 PHE B C 1
ATOM 5718 O O . PHE B 1 211 ? -17.281 -21.719 -4.41 1 98.81 211 PHE B O 1
ATOM 5725 N N . VAL B 1 212 ? -17.406 -20.703 -6.387 1 98.81 212 VAL B N 1
ATOM 5726 C CA . VAL B 1 212 ? -18.469 -19.781 -5.977 1 98.81 212 VAL B CA 1
ATOM 5727 C C . VAL B 1 212 ? -19.719 -20.578 -5.59 1 98.81 212 VAL B C 1
ATOM 5729 O O . VAL B 1 212 ? -20.406 -20.219 -4.625 1 98.81 212 VAL B O 1
ATOM 5732 N N . LYS B 1 213 ? -20 -21.656 -6.332 1 98.75 213 LYS B N 1
ATOM 5733 C CA . LYS B 1 213 ? -21.125 -22.531 -5.961 1 98.75 213 LYS B CA 1
ATOM 5734 C C . LYS B 1 213 ? -20.906 -23.125 -4.574 1 98.75 213 LYS B C 1
ATOM 5736 O O . LYS B 1 213 ? -21.859 -23.234 -3.789 1 98.75 213 LYS B O 1
ATOM 5741 N N . LEU B 1 214 ? -19.688 -23.516 -4.32 1 98.81 214 LEU B N 1
ATOM 5742 C CA . LEU B 1 214 ? -19.375 -24.078 -3.01 1 98.81 214 LEU B CA 1
ATOM 5743 C C . LEU B 1 214 ? -19.516 -23.031 -1.918 1 98.81 214 LEU B C 1
ATOM 5745 O O . LEU B 1 214 ? -19.891 -23.344 -0.787 1 98.81 214 LEU B O 1
ATOM 5749 N N . LEU B 1 215 ? -19.188 -21.75 -2.215 1 98.75 215 LEU B N 1
ATOM 5750 C CA . LEU B 1 215 ? -19.422 -20.672 -1.263 1 98.75 215 LEU B CA 1
ATOM 5751 C C . LEU B 1 215 ? -20.906 -20.594 -0.888 1 98.75 215 LEU B C 1
ATOM 5753 O O . LEU B 1 215 ? -21.25 -20.484 0.293 1 98.75 215 LEU B O 1
ATOM 5757 N N . GLU B 1 216 ? -21.703 -20.625 -1.907 1 98.25 216 GLU B N 1
ATOM 5758 C CA . GLU B 1 216 ? -23.156 -20.594 -1.692 1 98.25 216 GLU B CA 1
ATOM 5759 C C . GLU B 1 216 ? -23.609 -21.75 -0.822 1 98.25 216 GLU B C 1
ATOM 5761 O O . GLU B 1 216 ? -24.359 -21.562 0.143 1 98.25 216 GLU B O 1
ATOM 5766 N N . GLU B 1 217 ? -23.109 -22.922 -1.155 1 98.12 217 GLU B N 1
ATOM 5767 C CA . GLU B 1 217 ? -23.5 -24.125 -0.443 1 98.12 217 GLU B CA 1
ATOM 5768 C C . GLU B 1 217 ? -23.031 -24.094 1.006 1 98.12 217 GLU B C 1
ATOM 5770 O O . GLU B 1 217 ? -23.703 -24.625 1.897 1 98.12 217 GLU B O 1
ATOM 5775 N N . ALA B 1 218 ? -21.875 -23.516 1.212 1 98.44 218 ALA B N 1
ATOM 5776 C CA . ALA B 1 218 ? -21.297 -23.453 2.547 1 98.44 218 ALA B CA 1
ATOM 5777 C C . ALA B 1 218 ? -22.062 -22.484 3.439 1 98.44 218 ALA B C 1
ATOM 5779 O O . ALA B 1 218 ? -21.922 -22.5 4.664 1 98.44 218 ALA B O 1
ATOM 5780 N N . GLY B 1 219 ? -22.859 -21.594 2.85 1 98.06 219 GLY B N 1
ATOM 5781 C CA . GLY B 1 219 ? -23.719 -20.719 3.631 1 98.06 219 GLY B CA 1
ATOM 5782 C C . GLY B 1 219 ? -23.172 -19.312 3.768 1 98.06 219 GLY B C 1
ATOM 5783 O O . GLY B 1 219 ? -23.609 -18.562 4.637 1 98.06 219 GLY B O 1
ATOM 5784 N N . PHE B 1 220 ? -22.219 -18.984 2.953 1 98.44 220 PHE B N 1
ATOM 5785 C CA . PHE B 1 220 ? -21.75 -17.609 2.979 1 98.44 220 PHE B CA 1
ATOM 5786 C C . PHE B 1 220 ? -22.859 -16.641 2.584 1 98.44 220 PHE B C 1
ATOM 5788 O O . PHE B 1 220 ? -23.703 -16.969 1.741 1 98.44 220 PHE B O 1
ATOM 5795 N N . PRO B 1 221 ? -22.891 -15.414 3.217 1 97.62 221 PRO B N 1
ATOM 5796 C CA . PRO B 1 221 ? -23.922 -14.469 2.799 1 97.62 221 PRO B CA 1
ATOM 5797 C C . PRO B 1 221 ? -23.859 -14.148 1.309 1 97.62 221 PRO B C 1
ATOM 5799 O O . PRO B 1 221 ? -22.828 -13.68 0.816 1 97.62 221 PRO B O 1
ATOM 5802 N N . LYS B 1 222 ? -24.922 -14.289 0.642 1 97.5 222 LYS B N 1
ATOM 5803 C CA . LYS B 1 222 ? -24.953 -14.227 -0.817 1 97.5 222 LYS B CA 1
ATOM 5804 C C . LYS B 1 222 ? -24.625 -12.82 -1.313 1 97.5 222 LYS B C 1
ATOM 5806 O O . LYS B 1 222 ? -24.125 -12.656 -2.432 1 97.5 222 LYS B O 1
ATOM 5811 N N . GLU B 1 223 ? -24.891 -11.828 -0.504 1 97.25 223 GLU B N 1
ATOM 5812 C CA . GLU B 1 223 ? -24.625 -10.453 -0.906 1 97.25 223 GLU B CA 1
ATOM 5813 C C . GLU B 1 223 ? -23.172 -10.078 -0.676 1 97.25 223 GLU B C 1
ATOM 5815 O O . GLU B 1 223 ? -22.734 -8.992 -1.062 1 97.25 223 GLU B O 1
ATOM 5820 N N . ALA B 1 224 ? -22.344 -10.977 -0.091 1 98 224 ALA B N 1
ATOM 5821 C CA . ALA B 1 224 ? -21 -10.641 0.353 1 98 224 ALA B CA 1
ATOM 5822 C C . ALA B 1 224 ? -19.953 -11.047 -0.688 1 98 224 ALA B C 1
ATOM 5824 O O . ALA B 1 224 ? -18.766 -10.859 -0.481 1 98 224 ALA B O 1
ATOM 5825 N N . PHE B 1 225 ? -20.375 -11.656 -1.766 1 98.62 225 PHE B N 1
ATOM 5826 C CA . PHE B 1 225 ? -19.438 -12.023 -2.822 1 98.62 225 PHE B CA 1
ATOM 5827 C C . PHE B 1 225 ? -20.141 -12.031 -4.18 1 98.62 225 PHE B C 1
ATOM 5829 O O . PHE B 1 225 ? -21.359 -12.102 -4.258 1 98.62 225 PHE B O 1
ATOM 5836 N N . ALA B 1 226 ? -19.406 -11.844 -5.199 1 98.75 226 ALA B N 1
ATOM 5837 C CA . ALA B 1 226 ? -19.875 -11.859 -6.582 1 98.75 226 ALA B CA 1
ATOM 5838 C C . ALA B 1 226 ? -18.781 -12.305 -7.535 1 98.75 226 ALA B C 1
ATOM 5840 O O . ALA B 1 226 ? -17.594 -12.211 -7.203 1 98.75 226 ALA B O 1
ATOM 5841 N N . LEU B 1 227 ? -19.188 -12.875 -8.617 1 98.69 227 LEU B N 1
ATOM 5842 C CA . LEU B 1 227 ? -18.281 -13.375 -9.648 1 98.69 227 LEU B CA 1
ATOM 5843 C C . LEU B 1 227 ? -18.391 -12.531 -10.906 1 98.69 227 LEU B C 1
ATOM 5845 O O . LEU B 1 227 ? -19.438 -12.492 -11.555 1 98.69 227 LEU B O 1
ATOM 5849 N N . LEU B 1 228 ? -17.266 -11.867 -11.227 1 98.12 228 LEU B N 1
ATOM 5850 C CA . LEU B 1 228 ? -17.219 -11.008 -12.398 1 98.12 228 LEU B CA 1
ATOM 5851 C C . LEU B 1 228 ? -16.578 -11.734 -13.578 1 98.12 228 LEU B C 1
ATOM 5853 O O . LEU B 1 228 ? -15.383 -11.625 -13.82 1 98.12 228 LEU B O 1
ATOM 5857 N N . THR B 1 229 ? -17.438 -12.344 -14.383 1 98.19 229 THR B N 1
ATOM 5858 C CA . THR B 1 229 ? -16.969 -12.977 -15.609 1 98.19 229 THR B CA 1
ATOM 5859 C C . THR B 1 229 ? -17.047 -12.008 -16.781 1 98.19 229 THR B C 1
ATOM 5861 O O . THR B 1 229 ? -17.797 -12.234 -17.734 1 98.19 229 THR B O 1
ATOM 5864 N N . ILE B 1 230 ? -16.234 -10.961 -16.75 1 97.44 230 ILE B N 1
ATOM 5865 C CA . ILE B 1 230 ? -16.172 -9.953 -17.797 1 97.44 230 ILE B CA 1
ATOM 5866 C C . ILE B 1 230 ? -14.766 -9.922 -18.391 1 97.44 230 ILE B C 1
ATOM 5868 O O . ILE B 1 230 ? -13.828 -10.5 -17.844 1 97.44 230 ILE B O 1
ATOM 5872 N N . LYS B 1 231 ? -14.648 -9.258 -19.516 1 95.81 231 LYS B N 1
ATOM 5873 C CA . LYS B 1 231 ? -13.359 -9.148 -20.188 1 95.81 231 LYS B CA 1
ATOM 5874 C C . LYS B 1 231 ? -12.414 -8.234 -19.406 1 95.81 231 LYS B C 1
ATOM 5876 O O . LYS B 1 231 ? -12.852 -7.27 -18.781 1 95.81 231 LYS B O 1
ATOM 5881 N N . GLY B 1 232 ? -11.156 -8.57 -19.531 1 94.25 232 GLY B N 1
ATOM 5882 C CA . GLY B 1 232 ? -10.148 -7.734 -18.891 1 94.25 232 GLY B CA 1
ATOM 5883 C C . GLY B 1 232 ? -10.227 -6.281 -19.312 1 94.25 232 GLY B C 1
ATOM 5884 O O . GLY B 1 232 ? -10.008 -5.379 -18.5 1 94.25 232 GLY B O 1
ATOM 5885 N N . SER B 1 233 ? -10.562 -6.023 -20.5 1 93.81 233 SER B N 1
ATOM 5886 C CA . SER B 1 233 ? -10.602 -4.672 -21.062 1 93.81 233 SER B CA 1
ATOM 5887 C C . SER B 1 233 ? -11.727 -3.855 -20.438 1 93.81 233 SER B C 1
ATOM 5889 O O . SER B 1 233 ? -11.711 -2.623 -20.484 1 93.81 233 SER B O 1
ATOM 5891 N N . GLU B 1 234 ? -12.664 -4.527 -19.859 1 96 234 GLU B N 1
ATOM 5892 C CA . GLU B 1 234 ? -13.812 -3.84 -19.281 1 96 234 GLU B CA 1
ATOM 5893 C C . GLU B 1 234 ? -13.531 -3.408 -17.844 1 96 234 GLU B C 1
ATOM 5895 O O . GLU B 1 234 ? -14.266 -2.604 -17.266 1 96 234 GLU B O 1
ATOM 5900 N N . MET B 1 235 ? -12.469 -3.889 -17.297 1 96.69 235 MET B N 1
ATOM 5901 C CA . MET B 1 235 ? -12.156 -3.639 -15.898 1 96.69 235 MET B CA 1
ATOM 5902 C C . MET B 1 235 ? -11.836 -2.164 -15.664 1 96.69 235 MET B C 1
ATOM 5904 O O . MET B 1 235 ? -11.953 -1.67 -14.547 1 96.69 235 MET B O 1
ATOM 5908 N N . LYS B 1 236 ? -11.484 -1.408 -16.734 1 96.12 236 LYS B N 1
ATOM 5909 C CA . LYS B 1 236 ? -11.195 0.018 -16.625 1 96.12 236 LYS B CA 1
ATOM 5910 C C . LYS B 1 236 ? -12.414 0.783 -16.109 1 96.12 236 LYS B C 1
ATOM 5912 O O . LYS B 1 236 ? -12.273 1.875 -15.547 1 96.12 236 LYS B O 1
ATOM 5917 N N . GLU B 1 237 ? -13.617 0.177 -16.297 1 96.88 237 GLU B N 1
ATOM 5918 C CA . GLU B 1 237 ? -14.859 0.815 -15.883 1 96.88 237 GLU B CA 1
ATOM 5919 C C . GLU B 1 237 ? -15.18 0.499 -14.43 1 96.88 237 GLU B C 1
ATOM 5921 O O . GLU B 1 237 ? -16.031 1.155 -13.82 1 96.88 237 GLU B O 1
ATOM 5926 N N . ILE B 1 238 ? -14.539 -0.475 -13.844 1 97.94 238 ILE B N 1
ATOM 5927 C CA . ILE B 1 238 ? -14.859 -0.964 -12.508 1 97.94 238 ILE B CA 1
ATOM 5928 C C . ILE B 1 238 ? -13.797 -0.496 -11.516 1 97.94 238 ILE B C 1
ATOM 5930 O O . ILE B 1 238 ? -14.117 -0.117 -10.383 1 97.94 238 ILE B O 1
ATOM 5934 N N . LEU B 1 239 ? -12.547 -0.459 -11.961 1 98.12 239 LEU B N 1
ATOM 5935 C CA . LEU B 1 239 ? -11.383 -0.224 -11.117 1 98.12 239 LEU B CA 1
ATOM 5936 C C . LEU B 1 239 ? -11.5 1.107 -10.383 1 98.12 239 LEU B C 1
ATOM 5938 O O . LEU B 1 239 ? -11.18 1.197 -9.203 1 98.12 239 LEU B O 1
ATOM 5942 N N . PRO B 1 240 ? -12.078 2.154 -10.984 1 97.19 240 PRO B N 1
ATOM 5943 C CA . PRO B 1 240 ? -12.102 3.455 -10.312 1 97.19 240 PRO B CA 1
ATOM 5944 C C . PRO B 1 240 ? -13.219 3.57 -9.281 1 97.19 240 PRO B C 1
ATOM 5946 O O . PRO B 1 240 ? -13.297 4.566 -8.555 1 97.19 240 PRO B O 1
ATOM 5949 N N . ASP B 1 241 ? -14.109 2.6 -9.172 1 97.69 241 ASP B N 1
ATOM 5950 C CA . ASP B 1 241 ? -15.25 2.676 -8.266 1 97.69 241 ASP B CA 1
ATOM 5951 C C . ASP B 1 241 ? -14.781 2.863 -6.82 1 97.69 241 ASP B C 1
ATOM 5953 O O . ASP B 1 241 ? -14.141 1.978 -6.25 1 97.69 241 ASP B O 1
ATOM 5957 N N . ARG B 1 242 ? -15.18 3.951 -6.168 1 95.25 242 ARG B N 1
ATOM 5958 C CA . ARG B 1 242 ? -14.688 4.344 -4.852 1 95.25 242 ARG B CA 1
ATOM 5959 C C . ARG B 1 242 ? -15.258 3.443 -3.76 1 95.25 242 ARG B C 1
ATOM 5961 O O . ARG B 1 242 ? -14.773 3.445 -2.627 1 95.25 242 ARG B O 1
ATOM 5968 N N . ARG B 1 243 ? -16.297 2.709 -4.039 1 97.25 243 ARG B N 1
ATOM 5969 C CA . ARG B 1 243 ? -16.875 1.787 -3.074 1 97.25 243 ARG B CA 1
ATOM 5970 C C . ARG B 1 243 ? -15.969 0.588 -2.836 1 97.25 243 ARG B C 1
ATOM 5972 O O . ARG B 1 243 ? -16.109 -0.117 -1.835 1 97.25 243 ARG B O 1
ATOM 5979 N N . ILE B 1 244 ? -14.961 0.322 -3.75 1 98.31 244 ILE B N 1
ATOM 5980 C CA . ILE B 1 244 ? -13.953 -0.719 -3.584 1 98.31 244 ILE B CA 1
ATOM 5981 C C . ILE B 1 244 ? -12.789 -0.178 -2.764 1 98.31 244 ILE B C 1
ATOM 5983 O O . ILE B 1 244 ? -12.109 0.768 -3.18 1 98.31 244 ILE B O 1
ATOM 5987 N N . GLY B 1 245 ? -12.539 -0.84 -1.657 1 97.69 245 GLY B N 1
ATOM 5988 C CA . GLY B 1 245 ? -11.539 -0.305 -0.744 1 97.69 245 GLY B CA 1
ATOM 5989 C C . GLY B 1 245 ? -10.148 -0.852 -0.993 1 97.69 245 GLY B C 1
ATOM 5990 O O . GLY B 1 245 ? -9.156 -0.233 -0.606 1 97.69 245 GLY B O 1
ATOM 5991 N N . ALA B 1 246 ? -10.078 -2.008 -1.599 1 98.25 246 ALA B N 1
ATOM 5992 C CA . ALA B 1 246 ? -8.789 -2.639 -1.869 1 98.25 246 ALA B CA 1
ATOM 5993 C C . ALA B 1 246 ? -8.852 -3.492 -3.133 1 98.25 246 ALA B C 1
ATOM 5995 O O . ALA B 1 246 ? -9.898 -4.051 -3.461 1 98.25 246 ALA B O 1
ATOM 5996 N N . ILE B 1 247 ? -7.742 -3.543 -3.834 1 98.5 247 ILE B N 1
ATOM 5997 C CA . ILE B 1 247 ? -7.602 -4.422 -4.988 1 98.5 247 ILE B CA 1
ATOM 5998 C C . ILE B 1 247 ? -6.449 -5.398 -4.754 1 98.5 247 ILE B C 1
ATOM 6000 O O . ILE B 1 247 ? -5.324 -4.98 -4.469 1 98.5 247 ILE B O 1
ATOM 6004 N N . SER B 1 248 ? -6.75 -6.656 -4.746 1 98.5 248 SER B N 1
ATOM 6005 C CA . SER B 1 248 ? -5.758 -7.727 -4.754 1 98.5 248 SER B CA 1
ATOM 6006 C C . SER B 1 248 ? -5.605 -8.328 -6.148 1 98.5 248 SER B C 1
ATOM 6008 O O . SER B 1 248 ? -6.523 -8.984 -6.648 1 98.5 248 SER B O 1
ATOM 6010 N N . PHE B 1 249 ? -4.434 -8.078 -6.727 1 98.56 249 PHE B N 1
ATOM 6011 C CA . PHE B 1 249 ? -4.242 -8.461 -8.117 1 98.56 249 PHE B CA 1
ATOM 6012 C C . PHE B 1 249 ? -3.023 -9.367 -8.273 1 98.56 249 PHE B C 1
ATOM 6014 O O . PHE B 1 249 ? -1.946 -9.055 -7.758 1 98.56 249 PHE B O 1
ATOM 6021 N N . THR B 1 250 ? -3.164 -10.477 -8.883 1 98.25 250 THR B N 1
ATOM 6022 C CA . THR B 1 250 ? -2.068 -11.305 -9.375 1 98.25 250 THR B CA 1
ATOM 6023 C C . THR B 1 250 ? -2.1 -11.391 -10.898 1 98.25 250 THR B C 1
ATOM 6025 O O . THR B 1 250 ? -3.117 -11.766 -11.484 1 98.25 250 THR B O 1
ATOM 6028 N N . GLY B 1 251 ? -1.073 -11.008 -11.555 1 97.31 251 GLY B N 1
ATOM 6029 C CA . GLY B 1 251 ? -1.005 -11.016 -13.008 1 97.31 251 GLY B CA 1
ATOM 6030 C C . GLY B 1 251 ? 0.266 -10.391 -13.547 1 97.31 251 GLY B C 1
ATOM 6031 O O . GLY B 1 251 ? 1.297 -10.375 -12.867 1 97.31 251 GLY B O 1
ATOM 6032 N N . SER B 1 252 ? 0.225 -9.922 -14.758 1 96.75 252 SER B N 1
ATOM 6033 C CA . SER B 1 252 ? 1.41 -9.359 -15.406 1 96.75 252 SER B CA 1
ATOM 6034 C C . SER B 1 252 ? 1.73 -7.973 -14.859 1 96.75 252 SER B C 1
ATOM 6036 O O . SER B 1 252 ? 0.848 -7.281 -14.344 1 96.75 252 SER B O 1
ATOM 6038 N N . THR B 1 253 ? 2.982 -7.602 -14.992 1 96.94 253 THR B N 1
ATOM 6039 C CA . THR B 1 253 ? 3.432 -6.27 -14.609 1 96.94 253 THR B CA 1
ATOM 6040 C C . THR B 1 253 ? 2.664 -5.195 -15.367 1 96.94 253 THR B C 1
ATOM 6042 O O . THR B 1 253 ? 2.232 -4.199 -14.789 1 96.94 253 THR B O 1
ATOM 6045 N N . GLU B 1 254 ? 2.463 -5.398 -16.625 1 96.62 254 GLU B N 1
ATOM 6046 C CA . GLU B 1 254 ? 1.794 -4.414 -17.469 1 96.62 254 GLU B CA 1
ATOM 6047 C C . GLU B 1 254 ? 0.353 -4.191 -17.031 1 96.62 254 GLU B C 1
ATOM 6049 O O . GLU B 1 254 ? -0.114 -3.051 -16.969 1 96.62 254 GLU B O 1
ATOM 6054 N N . THR B 1 255 ? -0.299 -5.285 -16.688 1 97.06 255 THR B N 1
ATOM 6055 C CA . THR B 1 255 ? -1.663 -5.152 -16.188 1 97.06 255 THR B CA 1
ATOM 6056 C C . THR B 1 255 ? -1.671 -4.496 -14.812 1 97.06 255 THR B C 1
ATOM 6058 O O . THR B 1 255 ? -2.553 -3.689 -14.508 1 97.06 255 THR B O 1
ATOM 6061 N N . GLY B 1 256 ? -0.674 -4.879 -13.977 1 97.31 256 GLY B N 1
ATOM 6062 C CA . GLY B 1 256 ? -0.546 -4.23 -12.68 1 97.31 256 GLY B CA 1
ATOM 6063 C C . GLY B 1 256 ? -0.392 -2.727 -12.781 1 97.31 256 GLY B C 1
ATOM 6064 O O . GLY B 1 256 ? -0.996 -1.982 -12.008 1 97.31 256 GLY B O 1
ATOM 6065 N N . LEU B 1 257 ? 0.41 -2.252 -13.734 1 97.25 257 LEU B N 1
ATOM 6066 C CA . LEU B 1 257 ? 0.6 -0.826 -13.977 1 97.25 257 LEU B CA 1
ATOM 6067 C C . LEU B 1 257 ? -0.716 -0.16 -14.359 1 97.25 257 LEU B C 1
ATOM 6069 O O . LEU B 1 257 ? -1.016 0.945 -13.906 1 97.25 257 LEU B O 1
ATOM 6073 N N . GLU B 1 258 ? -1.511 -0.858 -15.125 1 97.06 258 GLU B N 1
ATOM 6074 C CA . GLU B 1 258 ? -2.811 -0.331 -15.531 1 97.06 258 GLU B CA 1
ATOM 6075 C C . GLU B 1 258 ? -3.76 -0.227 -14.336 1 97.06 258 GLU B C 1
ATOM 6077 O O . GLU B 1 258 ? -4.508 0.745 -14.219 1 97.06 258 GLU B O 1
ATOM 6082 N N . VAL B 1 259 ? -3.754 -1.254 -13.516 1 97.5 259 VAL B N 1
ATOM 6083 C CA . VAL B 1 259 ? -4.586 -1.267 -12.32 1 97.5 259 VAL B CA 1
ATOM 6084 C C . VAL B 1 259 ? -4.242 -0.064 -11.438 1 97.5 259 VAL B C 1
ATOM 6086 O O . VAL B 1 259 ? -5.137 0.656 -10.984 1 97.5 259 VAL B O 1
ATOM 6089 N N . MET B 1 260 ? -2.945 0.216 -11.258 1 96.12 260 MET B N 1
ATOM 6090 C CA . MET B 1 260 ? -2.5 1.331 -10.43 1 96.12 260 MET B CA 1
ATOM 6091 C C . MET B 1 260 ? -2.885 2.666 -11.055 1 96.12 260 MET B C 1
ATOM 6093 O O . MET B 1 260 ? -3.338 3.576 -10.359 1 96.12 260 MET B O 1
ATOM 6097 N N . ARG B 1 261 ? -2.738 2.74 -12.328 1 96.38 261 ARG B N 1
ATOM 6098 C CA . ARG B 1 261 ? -3.004 3.98 -13.047 1 96.38 261 ARG B CA 1
ATOM 6099 C C . ARG B 1 261 ? -4.484 4.34 -12.992 1 96.38 261 ARG B C 1
ATOM 6101 O O . ARG B 1 261 ? -4.844 5.52 -12.945 1 96.38 261 ARG B O 1
ATOM 6108 N N . THR B 1 262 ? -5.301 3.297 -12.922 1 96.88 262 THR B N 1
ATOM 6109 C CA . THR B 1 262 ? -6.73 3.518 -13.117 1 96.88 262 THR B CA 1
ATOM 6110 C C . THR B 1 262 ? -7.484 3.424 -11.797 1 96.88 262 THR B C 1
ATOM 6112 O O . THR B 1 262 ? -8.578 3.975 -11.656 1 96.88 262 THR B O 1
ATOM 6115 N N . GLY B 1 263 ? -7.012 2.713 -10.836 1 96.88 263 GLY B N 1
ATOM 6116 C CA . GLY B 1 263 ? -7.758 2.275 -9.672 1 96.88 263 GLY B CA 1
ATOM 6117 C C . GLY B 1 263 ? -8.102 3.41 -8.719 1 96.88 263 GLY B C 1
ATOM 6118 O O . GLY B 1 263 ? -9.133 3.377 -8.055 1 96.88 263 GLY B O 1
ATOM 6119 N N . GLY B 1 264 ? -7.191 4.5 -8.641 1 96.06 264 GLY B N 1
ATOM 6120 C CA . GLY B 1 264 ? -7.426 5.59 -7.711 1 96.06 264 GLY B CA 1
ATOM 6121 C C . GLY B 1 264 ? -6.898 5.305 -6.316 1 96.06 264 GLY B C 1
ATOM 6122 O O . GLY B 1 264 ? -5.992 4.492 -6.145 1 96.06 264 GLY B O 1
ATOM 6123 N N . ILE B 1 265 ? -7.418 5.996 -5.301 1 96.56 265 ILE B N 1
ATOM 6124 C CA . ILE B 1 265 ? -6.93 5.898 -3.93 1 96.56 265 ILE B CA 1
ATOM 6125 C C . ILE B 1 265 ? -7.547 4.68 -3.248 1 96.56 265 ILE B C 1
ATOM 6127 O O . ILE B 1 265 ? -8.68 4.738 -2.77 1 96.56 265 ILE B O 1
ATOM 6131 N N . LYS B 1 266 ? -6.855 3.633 -3.129 1 96 266 LYS B N 1
ATOM 6132 C CA . LYS B 1 266 ? -7.223 2.406 -2.426 1 96 266 LYS B CA 1
ATOM 6133 C C . LYS B 1 266 ? -5.992 1.558 -2.123 1 96 266 LYS B C 1
ATOM 6135 O O . LYS B 1 266 ? -4.891 1.861 -2.588 1 96 266 LYS B O 1
ATOM 6140 N N . LYS B 1 267 ? -6.125 0.608 -1.258 1 96.69 267 LYS B N 1
ATOM 6141 C CA . LYS B 1 267 ? -5.027 -0.311 -0.971 1 96.69 267 LYS B CA 1
ATOM 6142 C C . LYS B 1 267 ? -4.82 -1.294 -2.119 1 96.69 267 LYS B C 1
ATOM 6144 O O . LYS B 1 267 ? -5.785 -1.754 -2.732 1 96.69 267 LYS B O 1
ATOM 6149 N N . TYR B 1 268 ? -3.537 -1.559 -2.447 1 96.81 268 TYR B N 1
ATOM 6150 C CA . TYR B 1 268 ? -3.205 -2.488 -3.521 1 96.81 268 TYR B CA 1
ATOM 6151 C C . TYR B 1 268 ? -2.273 -3.586 -3.023 1 96.81 268 TYR B C 1
ATOM 6153 O O . TYR B 1 268 ? -1.283 -3.307 -2.344 1 96.81 268 TYR B O 1
ATOM 6161 N N . VAL B 1 269 ? -2.605 -4.785 -3.258 1 96.75 269 VAL B N 1
ATOM 6162 C CA . VAL B 1 269 ? -1.709 -5.934 -3.182 1 96.75 269 VAL B CA 1
ATOM 6163 C C . VAL B 1 269 ? -1.456 -6.484 -4.582 1 96.75 269 VAL B C 1
ATOM 6165 O O . VAL B 1 269 ? -2.379 -6.969 -5.242 1 96.75 269 VAL B O 1
ATOM 6168 N N . LEU B 1 270 ? -0.235 -6.348 -5.027 1 97.62 270 LEU B N 1
ATOM 6169 C CA . LEU B 1 270 ? 0.104 -6.68 -6.406 1 97.62 270 LEU B CA 1
ATOM 6170 C C . LEU B 1 270 ? 1.157 -7.781 -6.457 1 97.62 270 LEU B C 1
ATOM 6172 O O . LEU B 1 270 ? 2.295 -7.578 -6.027 1 97.62 270 LEU B O 1
ATOM 6176 N N . GLU B 1 271 ? 0.76 -8.914 -6.812 1 97.56 271 GLU B N 1
ATOM 6177 C CA . GLU B 1 271 ? 1.662 -10.016 -7.152 1 97.56 271 GLU B CA 1
ATOM 6178 C C . GLU B 1 271 ? 1.867 -10.109 -8.656 1 97.56 271 GLU B C 1
ATOM 6180 O O . GLU B 1 271 ? 0.993 -10.602 -9.383 1 97.56 271 GLU B O 1
ATOM 6185 N N . LEU B 1 272 ? 3.049 -9.711 -9.125 1 97.5 272 LEU B N 1
ATOM 6186 C CA . LEU B 1 272 ? 3.215 -9.484 -10.555 1 97.5 272 LEU B CA 1
ATOM 6187 C C . LEU B 1 272 ? 4.316 -10.375 -11.117 1 97.5 272 LEU B C 1
ATOM 6189 O O . LEU B 1 272 ? 4.473 -11.523 -10.703 1 97.5 272 LEU B O 1
ATOM 6193 N N . GLY B 1 273 ? 4.879 -9.914 -12.172 1 93.81 273 GLY B N 1
ATOM 6194 C CA . GLY B 1 273 ? 5.781 -10.75 -12.945 1 93.81 273 GLY B CA 1
ATOM 6195 C C . GLY B 1 273 ? 7.016 -11.164 -12.172 1 93.81 273 GLY B C 1
ATOM 6196 O O . GLY B 1 273 ? 7.375 -10.531 -11.18 1 93.81 273 GLY B O 1
ATOM 6197 N N . GLY B 1 274 ? 7.559 -12.273 -12.672 1 93.12 274 GLY B N 1
ATOM 6198 C CA . GLY B 1 274 ? 8.773 -12.828 -12.094 1 93.12 274 GLY B CA 1
ATOM 6199 C C . GLY B 1 274 ? 9.758 -13.312 -13.141 1 93.12 274 GLY B C 1
ATOM 6200 O O . GLY B 1 274 ? 9.812 -12.766 -14.25 1 93.12 274 GLY B O 1
ATOM 6201 N N . GLY B 1 275 ? 10.484 -14.32 -12.922 1 88.06 275 GLY B N 1
ATOM 6202 C CA . GLY B 1 275 ? 11.609 -14.891 -13.648 1 88.06 275 GLY B CA 1
ATOM 6203 C C . GLY B 1 275 ? 12.844 -15.062 -12.789 1 88.06 275 GLY B C 1
ATOM 6204 O O . GLY B 1 275 ? 13.859 -14.414 -13.016 1 88.06 275 GLY B O 1
ATOM 6205 N N . ASP B 1 276 ? 12.727 -16.016 -11.969 1 93 276 ASP B N 1
ATOM 6206 C CA . ASP B 1 276 ? 13.531 -16.141 -10.758 1 93 276 ASP B CA 1
ATOM 6207 C C . ASP B 1 276 ? 14.891 -16.75 -11.055 1 93 276 ASP B C 1
ATOM 6209 O O . ASP B 1 276 ? 14.984 -17.75 -11.773 1 93 276 ASP B O 1
ATOM 6213 N N . PRO B 1 277 ? 15.914 -16.172 -10.594 1 98.44 277 PRO B N 1
ATOM 6214 C CA . PRO B 1 277 ? 17.25 -16.75 -10.758 1 98.44 277 PRO B CA 1
ATOM 6215 C C . PRO B 1 277 ? 17.516 -17.906 -9.781 1 98.44 277 PRO B C 1
ATOM 6217 O O . PRO B 1 277 ? 17.031 -17.875 -8.648 1 98.44 277 PRO B O 1
ATOM 6220 N N . ALA B 1 278 ? 18.188 -18.875 -10.273 1 98.88 278 ALA B N 1
ATOM 6221 C CA . ALA B 1 278 ? 18.797 -19.906 -9.453 1 98.88 278 ALA B CA 1
ATOM 6222 C C . ALA B 1 278 ? 20.328 -19.797 -9.484 1 98.88 278 ALA B C 1
ATOM 6224 O O . ALA B 1 278 ? 20.938 -19.875 -10.555 1 98.88 278 ALA B O 1
ATOM 6225 N N . ILE B 1 279 ? 20.859 -19.594 -8.352 1 98.94 279 ILE B N 1
ATOM 6226 C CA . ILE B 1 279 ? 22.312 -19.453 -8.219 1 98.94 279 ILE B CA 1
ATOM 6227 C C . ILE B 1 279 ? 22.891 -20.75 -7.641 1 98.94 279 ILE B C 1
ATOM 6229 O O . ILE B 1 279 ? 22.531 -21.141 -6.527 1 98.94 279 ILE B O 1
ATOM 6233 N N . VAL B 1 280 ? 23.781 -21.375 -8.406 1 98.94 280 VAL B N 1
ATOM 6234 C CA . VAL B 1 280 ? 24.375 -22.641 -7.996 1 98.94 280 VAL B CA 1
ATOM 6235 C C . VAL B 1 280 ? 25.844 -22.422 -7.633 1 98.94 280 VAL B C 1
ATOM 6237 O O . VAL B 1 280 ? 26.672 -22.141 -8.5 1 98.94 280 VAL B O 1
ATOM 6240 N N . LEU B 1 281 ? 26.141 -22.578 -6.355 1 98.81 281 LEU B N 1
ATOM 6241 C CA . LEU B 1 281 ? 27.484 -22.375 -5.844 1 98.81 281 LEU B CA 1
ATOM 6242 C C . LEU B 1 281 ? 28.344 -23.609 -6.082 1 98.81 281 LEU B C 1
ATOM 6244 O O . LEU B 1 281 ? 27.828 -24.703 -6.297 1 98.81 281 LEU B O 1
ATOM 6248 N N . SER B 1 282 ? 29.672 -23.453 -5.953 1 98.56 282 SER B N 1
ATOM 6249 C CA . SER B 1 282 ? 30.625 -24.516 -6.289 1 98.56 282 SER B CA 1
ATOM 6250 C C . SER B 1 282 ? 30.516 -25.672 -5.305 1 98.56 282 SER B C 1
ATOM 6252 O O . SER B 1 282 ? 30.953 -26.781 -5.605 1 98.56 282 SER B O 1
ATOM 6254 N N . ASP B 1 283 ? 29.922 -25.406 -4.133 1 98.25 283 ASP B N 1
ATOM 6255 C CA . ASP B 1 283 ? 29.828 -26.453 -3.121 1 98.25 283 ASP B CA 1
ATOM 6256 C C . ASP B 1 283 ? 28.438 -27.062 -3.104 1 98.25 283 ASP B C 1
ATOM 6258 O O . ASP B 1 283 ? 28.078 -27.766 -2.156 1 98.25 283 ASP B O 1
ATOM 6262 N N . ALA B 1 284 ? 27.609 -26.812 -4.141 1 98.19 284 ALA B N 1
ATOM 6263 C CA . ALA B 1 284 ? 26.25 -27.344 -4.23 1 98.19 284 ALA B CA 1
ATOM 6264 C C . ALA B 1 284 ? 26.266 -28.859 -4.473 1 98.19 284 ALA B C 1
ATOM 6266 O O . ALA B 1 284 ? 27.219 -29.391 -5.039 1 98.19 284 ALA B O 1
ATOM 6267 N N . ASP B 1 285 ? 25.266 -29.516 -3.939 1 97.88 285 ASP B N 1
ATOM 6268 C CA . ASP B 1 285 ? 24.953 -30.844 -4.422 1 97.88 285 ASP B CA 1
ATOM 6269 C C . ASP B 1 285 ? 24.391 -30.812 -5.836 1 97.88 285 ASP B C 1
ATOM 6271 O O . ASP B 1 285 ? 23.219 -30.469 -6.035 1 97.88 285 ASP B O 1
ATOM 6275 N N . ILE B 1 286 ? 25.172 -31.219 -6.766 1 98.56 286 ILE B N 1
ATOM 6276 C CA . ILE B 1 286 ? 24.875 -31.016 -8.18 1 98.56 286 ILE B CA 1
ATOM 6277 C C . ILE B 1 286 ? 23.594 -31.75 -8.555 1 98.56 286 ILE B C 1
ATOM 6279 O O . ILE B 1 286 ? 22.734 -31.219 -9.25 1 98.56 286 ILE B O 1
ATOM 6283 N N . GLU B 1 287 ? 23.469 -32.969 -8.125 1 98 287 GLU B N 1
ATOM 6284 C CA . GLU B 1 287 ? 22.297 -33.781 -8.445 1 98 287 GLU B CA 1
ATOM 6285 C C . GLU B 1 287 ? 21.031 -33.156 -7.867 1 98 287 GLU B C 1
ATOM 6287 O O . GLU B 1 287 ? 20.016 -33.031 -8.562 1 98 287 GLU B O 1
ATOM 6292 N N . HIS B 1 288 ? 21.141 -32.781 -6.648 1 98 288 HIS B N 1
ATOM 6293 C CA . HIS B 1 288 ? 20 -32.156 -5.965 1 98 288 HIS B CA 1
ATOM 6294 C C . HIS B 1 288 ? 19.609 -30.859 -6.633 1 98 288 HIS B C 1
ATOM 6296 O O . HIS B 1 288 ? 18.422 -30.609 -6.887 1 98 288 HIS B O 1
ATOM 6302 N N . ALA B 1 289 ? 20.609 -30.031 -6.883 1 98.62 289 ALA B N 1
ATOM 6303 C CA . ALA B 1 289 ? 20.359 -28.719 -7.496 1 98.62 289 ALA B CA 1
ATOM 6304 C C . ALA B 1 289 ? 19.734 -28.875 -8.883 1 98.62 289 ALA B C 1
ATOM 6306 O O . ALA B 1 289 ? 18.734 -28.234 -9.195 1 98.62 289 ALA B O 1
ATOM 6307 N N . ALA B 1 290 ? 20.297 -29.75 -9.688 1 98.88 290 ALA B N 1
ATOM 6308 C CA . ALA B 1 290 ? 19.797 -29.953 -11.055 1 98.88 290 ALA B CA 1
ATOM 6309 C C . ALA B 1 290 ? 18.359 -30.453 -11.047 1 98.88 290 ALA B C 1
ATOM 6311 O O . ALA B 1 290 ? 17.547 -30 -11.844 1 98.88 290 ALA B O 1
ATOM 6312 N N . GLY B 1 291 ? 18.141 -31.453 -10.164 1 98.56 291 GLY B N 1
ATOM 6313 C CA . GLY B 1 291 ? 16.781 -31.953 -10.047 1 98.56 291 GLY B CA 1
ATOM 6314 C C . GLY B 1 291 ? 15.773 -30.891 -9.672 1 98.56 291 GLY B C 1
ATOM 6315 O O . GLY B 1 291 ? 14.727 -30.766 -10.305 1 98.56 291 GLY B O 1
ATOM 6316 N N . ASN B 1 292 ? 16.094 -30.094 -8.633 1 98.31 292 ASN B N 1
ATOM 6317 C CA . ASN B 1 292 ? 15.211 -29.031 -8.18 1 98.31 292 ASN B CA 1
ATOM 6318 C C . ASN B 1 292 ? 15.023 -27.969 -9.266 1 98.31 292 ASN B C 1
ATOM 6320 O O . ASN B 1 292 ? 13.906 -27.484 -9.469 1 98.31 292 ASN B O 1
ATOM 6324 N N . ILE B 1 293 ? 16.047 -27.578 -9.914 1 98.88 293 ILE B N 1
ATOM 6325 C CA . ILE B 1 293 ? 15.984 -26.531 -10.93 1 98.88 293 ILE B CA 1
ATOM 6326 C C . ILE B 1 293 ? 15.156 -27.016 -12.117 1 98.88 293 ILE B C 1
ATOM 6328 O O . ILE B 1 293 ? 14.375 -26.266 -12.688 1 98.88 293 ILE B O 1
ATOM 6332 N N . ALA B 1 294 ? 15.328 -28.328 -12.477 1 98.88 294 ALA B N 1
ATOM 6333 C CA . ALA B 1 294 ? 14.516 -28.891 -13.547 1 98.88 294 ALA B CA 1
ATOM 6334 C C . ALA B 1 294 ? 13.023 -28.797 -13.211 1 98.88 294 ALA B C 1
ATOM 6336 O O . ALA B 1 294 ? 12.219 -28.406 -14.055 1 98.88 294 ALA B O 1
ATOM 6337 N N . VAL B 1 295 ? 12.711 -29.109 -11.984 1 98.25 295 VAL B N 1
ATOM 6338 C CA . VAL B 1 295 ? 11.328 -28.984 -11.531 1 98.25 295 VAL B CA 1
ATOM 6339 C C . VAL B 1 295 ? 10.898 -27.516 -11.609 1 98.25 295 VAL B C 1
ATOM 6341 O O . VAL B 1 295 ? 9.805 -27.219 -12.094 1 98.25 295 VAL B O 1
ATOM 6344 N N . GLY B 1 296 ? 11.758 -26.641 -11.133 1 98.19 296 GLY B N 1
ATOM 6345 C CA . GLY B 1 296 ? 11.469 -25.219 -11.117 1 98.19 296 GLY B CA 1
ATOM 6346 C C . GLY B 1 296 ? 11.234 -24.641 -12.5 1 98.19 296 GLY B C 1
ATOM 6347 O O . GLY B 1 296 ? 10.516 -23.641 -12.648 1 98.19 296 GLY B O 1
ATOM 6348 N N . ILE B 1 297 ? 11.797 -25.219 -13.516 1 98.62 297 ILE B N 1
ATOM 6349 C CA . ILE B 1 297 ? 11.656 -24.766 -14.898 1 98.62 297 ILE B CA 1
ATOM 6350 C C . ILE B 1 297 ? 10.375 -25.328 -15.5 1 98.62 297 ILE B C 1
ATOM 6352 O O . ILE B 1 297 ? 9.648 -24.625 -16.219 1 98.62 297 ILE B O 1
ATOM 6356 N N . THR B 1 298 ? 10.023 -26.609 -15.148 1 98.38 298 THR B N 1
ATOM 6357 C CA . THR B 1 298 ? 9.109 -27.359 -15.992 1 98.38 298 THR B CA 1
ATOM 6358 C C . THR B 1 298 ? 7.734 -27.469 -15.336 1 98.38 298 THR B C 1
ATOM 6360 O O . THR B 1 298 ? 6.742 -27.75 -16.016 1 98.38 298 THR B O 1
ATOM 6363 N N . SER B 1 299 ? 7.723 -27.297 -13.969 1 97.12 299 SER B N 1
ATOM 6364 C CA . SER B 1 299 ? 6.438 -27.438 -13.289 1 97.12 299 SER B CA 1
ATOM 6365 C C . SER B 1 299 ? 5.379 -26.531 -13.914 1 97.12 299 SER B C 1
ATOM 6367 O O . SER B 1 299 ? 5.621 -25.344 -14.141 1 97.12 299 SER B O 1
ATOM 6369 N N . TYR B 1 300 ? 4.215 -27.188 -14.289 1 97.75 300 TYR B N 1
ATOM 6370 C CA . TYR B 1 300 ? 3.09 -26.562 -14.969 1 97.75 300 TYR B CA 1
ATOM 6371 C C . TYR B 1 300 ? 3.543 -25.875 -16.266 1 97.75 300 TYR B C 1
ATOM 6373 O O . TYR B 1 300 ? 3.148 -24.75 -16.547 1 97.75 300 TYR B O 1
ATOM 6381 N N . ALA B 1 301 ? 4.484 -26.516 -16.906 1 98.06 301 ALA B N 1
ATOM 6382 C CA . ALA B 1 301 ? 5.055 -26.062 -18.172 1 98.06 301 ALA B CA 1
ATOM 6383 C C . ALA B 1 301 ? 5.652 -24.656 -18.016 1 98.06 301 ALA B C 1
ATOM 6385 O O . ALA B 1 301 ? 5.539 -23.828 -18.922 1 98.06 301 ALA B O 1
ATOM 6386 N N . GLY B 1 302 ? 6.145 -24.375 -16.875 1 97.81 302 GLY B N 1
ATOM 6387 C CA . GLY B 1 302 ? 6.824 -23.109 -16.641 1 97.81 302 GLY B CA 1
ATOM 6388 C C . GLY B 1 302 ? 5.867 -21.938 -16.469 1 97.81 302 GLY B C 1
ATOM 6389 O O . GLY B 1 302 ? 6.301 -20.797 -16.344 1 97.81 302 GLY B O 1
ATOM 6390 N N . GLN B 1 303 ? 4.547 -22.172 -16.406 1 98 303 GLN B N 1
ATOM 6391 C CA . GLN B 1 303 ? 3.551 -21.125 -16.281 1 98 303 GLN B CA 1
ATOM 6392 C C . GLN B 1 303 ? 3.326 -20.75 -14.82 1 98 303 GLN B C 1
ATOM 6394 O O . GLN B 1 303 ? 2.189 -20.75 -14.344 1 98 303 GLN B O 1
ATOM 6399 N N . ARG B 1 304 ? 4.426 -20.422 -14.203 1 97 304 ARG B N 1
ATOM 6400 C CA . ARG B 1 304 ? 4.457 -19.984 -12.805 1 97 304 ARG B CA 1
ATOM 6401 C C . ARG B 1 304 ? 5.258 -18.703 -12.641 1 97 304 ARG B C 1
ATOM 6403 O O . ARG B 1 304 ? 6.301 -18.531 -13.281 1 97 304 ARG B O 1
ATOM 6410 N N . CYS B 1 305 ? 4.746 -17.844 -11.828 1 95.44 305 CYS B N 1
ATOM 6411 C CA . CYS B 1 305 ? 5.469 -16.594 -11.578 1 95.44 305 CYS B CA 1
ATOM 6412 C C . CYS B 1 305 ? 6.801 -16.875 -10.891 1 95.44 305 CYS B C 1
ATOM 6414 O O . CYS B 1 305 ? 7.758 -16.109 -11.055 1 95.44 305 CYS B O 1
ATOM 6416 N N . ASP B 1 306 ? 6.805 -17.969 -10.109 1 96.5 306 ASP B N 1
ATOM 6417 C CA . ASP B 1 306 ? 8 -18.312 -9.344 1 96.5 306 ASP B CA 1
ATOM 6418 C C . ASP B 1 306 ? 8.836 -19.359 -10.07 1 96.5 306 ASP B C 1
ATOM 6420 O O . ASP B 1 306 ? 9.656 -20.047 -9.453 1 96.5 306 ASP B O 1
ATOM 6424 N N . ALA B 1 307 ? 8.672 -19.547 -11.367 1 97.94 307 ALA B N 1
ATOM 6425 C CA . ALA B 1 307 ? 9.477 -20.484 -12.148 1 97.94 307 ALA B CA 1
ATOM 6426 C C . ALA B 1 307 ? 10.898 -19.953 -12.336 1 97.94 307 ALA B C 1
ATOM 6428 O O . ALA B 1 307 ? 11.109 -18.734 -12.414 1 97.94 307 ALA B O 1
ATOM 6429 N N . ILE B 1 308 ? 11.852 -20.844 -12.414 1 98.5 308 ILE B N 1
ATOM 6430 C CA . ILE B 1 308 ? 13.25 -20.484 -12.641 1 98.5 308 ILE B CA 1
ATOM 6431 C C . ILE B 1 308 ? 13.461 -20.172 -14.125 1 98.5 308 ILE B C 1
ATOM 6433 O O . ILE B 1 308 ? 13.156 -21 -14.984 1 98.5 308 ILE B O 1
ATOM 6437 N N . LYS B 1 309 ? 13.961 -18.953 -14.422 1 98.5 309 LYS B N 1
ATOM 6438 C CA . LYS B 1 309 ? 14.164 -18.516 -15.805 1 98.5 309 LYS B CA 1
ATOM 6439 C C . LYS B 1 309 ? 15.633 -18.219 -16.078 1 98.5 309 LYS B C 1
ATOM 6441 O O . LYS B 1 309 ? 16.047 -18.094 -17.234 1 98.5 309 LYS B O 1
ATOM 6446 N N . LEU B 1 310 ? 16.406 -18.078 -15.078 1 98.75 310 LEU B N 1
ATOM 6447 C CA . LEU B 1 310 ? 17.812 -17.703 -15.164 1 98.75 310 LEU B CA 1
ATOM 6448 C C . LEU B 1 310 ? 18.656 -18.547 -14.203 1 98.75 310 LEU B C 1
ATOM 6450 O O . LEU B 1 310 ? 18.391 -18.547 -12.992 1 98.75 310 LEU B O 1
ATOM 6454 N N . ILE B 1 311 ? 19.641 -19.266 -14.773 1 98.94 311 ILE B N 1
ATOM 6455 C CA . ILE B 1 311 ? 20.484 -20.125 -13.953 1 98.94 311 ILE B CA 1
ATOM 6456 C C . ILE B 1 311 ? 21.938 -19.625 -14 1 98.94 311 ILE B C 1
ATOM 6458 O O . ILE B 1 311 ? 22.531 -19.516 -15.078 1 98.94 311 ILE B O 1
ATOM 6462 N N . LEU B 1 312 ? 22.406 -19.266 -12.867 1 98.94 312 LEU B N 1
ATOM 6463 C CA . LEU B 1 312 ? 23.781 -18.781 -12.695 1 98.94 312 LEU B CA 1
ATOM 6464 C C . LEU B 1 312 ? 24.625 -19.812 -11.945 1 98.94 312 LEU B C 1
ATOM 6466 O O . LEU B 1 312 ? 24.359 -20.109 -10.773 1 98.94 312 LEU B O 1
ATOM 6470 N N . VAL B 1 313 ? 25.656 -20.328 -12.609 1 98.94 313 VAL B N 1
ATOM 6471 C CA . VAL B 1 313 ? 26.422 -21.422 -12.031 1 98.94 313 VAL B CA 1
ATOM 6472 C C . VAL B 1 313 ? 27.891 -21.031 -11.914 1 98.94 313 VAL B C 1
ATOM 6474 O O . VAL B 1 313 ? 28.484 -20.531 -12.875 1 98.94 313 VAL B O 1
ATOM 6477 N N . GLU B 1 314 ? 28.5 -21.266 -10.742 1 98.81 314 GLU B N 1
ATOM 6478 C CA . GLU B 1 314 ? 29.922 -20.984 -10.586 1 98.81 314 GLU B CA 1
ATOM 6479 C C . GLU B 1 314 ? 30.766 -21.844 -11.531 1 98.81 314 GLU B C 1
ATOM 6481 O O . GLU B 1 314 ? 30.469 -23.031 -11.727 1 98.81 314 GLU B O 1
ATOM 6486 N N . LYS B 1 315 ? 31.828 -21.328 -12.047 1 98.44 315 LYS B N 1
ATOM 6487 C CA . LYS B 1 315 ? 32.625 -21.875 -13.148 1 98.44 315 LYS B CA 1
ATOM 6488 C C . LYS B 1 315 ? 33.188 -23.25 -12.797 1 98.44 315 LYS B C 1
ATOM 6490 O O . LYS B 1 315 ? 33.188 -24.156 -13.633 1 98.44 315 LYS B O 1
ATOM 6495 N N . PRO B 1 316 ? 33.594 -23.453 -11.594 1 98.5 316 PRO B N 1
ATOM 6496 C CA . PRO B 1 316 ? 34.25 -24.719 -11.297 1 98.5 316 PRO B CA 1
ATOM 6497 C C . PRO B 1 316 ? 33.344 -25.922 -11.523 1 98.5 316 PRO B C 1
ATOM 6499 O O . PRO B 1 316 ? 33.812 -27.031 -11.812 1 98.5 316 PRO B O 1
ATOM 6502 N N . ILE B 1 317 ? 32 -25.734 -11.445 1 98.62 317 ILE B N 1
ATOM 6503 C CA . ILE B 1 317 ? 31.109 -26.875 -11.555 1 98.62 317 ILE B CA 1
ATOM 6504 C C . ILE B 1 317 ? 30.188 -26.703 -12.758 1 98.62 317 ILE B C 1
ATOM 6506 O O . ILE B 1 317 ? 29.234 -27.453 -12.922 1 98.62 317 ILE B O 1
ATOM 6510 N N . TYR B 1 318 ? 30.422 -25.75 -13.594 1 98.69 318 TYR B N 1
ATOM 6511 C CA . TYR B 1 318 ? 29.484 -25.328 -14.633 1 98.69 318 TYR B CA 1
ATOM 6512 C C . TYR B 1 318 ? 29.172 -26.453 -15.602 1 98.69 318 TYR B C 1
ATOM 6514 O O . TYR B 1 318 ? 28.016 -26.781 -15.844 1 98.69 318 TYR B O 1
ATOM 6522 N N . GLU B 1 319 ? 30.234 -27.094 -16.125 1 98.69 319 GLU B N 1
ATOM 6523 C CA . GLU B 1 319 ? 30.047 -28.109 -17.156 1 98.69 319 GLU B CA 1
ATOM 6524 C C . GLU B 1 319 ? 29.344 -29.344 -16.594 1 98.69 319 GLU B C 1
ATOM 6526 O O . GLU B 1 319 ? 28.406 -29.875 -17.203 1 98.69 319 GLU B O 1
ATOM 6531 N N . GLU B 1 320 ? 29.781 -29.734 -15.422 1 98.75 320 GLU B N 1
ATOM 6532 C CA . GLU B 1 320 ? 29.156 -30.891 -14.781 1 98.75 320 GLU B CA 1
ATOM 6533 C C . GLU B 1 320 ? 27.688 -30.625 -14.477 1 98.75 320 GLU B C 1
ATOM 6535 O O . GLU B 1 320 ? 26.828 -31.469 -14.742 1 98.75 320 GLU B O 1
ATOM 6540 N N . PHE B 1 321 ? 27.438 -29.5 -13.93 1 98.81 321 PHE B N 1
ATOM 6541 C CA . PHE B 1 321 ? 26.062 -29.125 -13.578 1 98.81 321 PHE B CA 1
ATOM 6542 C C . PHE B 1 321 ? 25.203 -29.031 -14.828 1 98.81 321 PHE B C 1
ATOM 6544 O O . PHE B 1 321 ? 24.078 -29.531 -14.859 1 98.81 321 PHE B O 1
ATOM 6551 N N . LYS B 1 322 ? 25.641 -28.297 -15.797 1 98.62 322 LYS B N 1
ATOM 6552 C CA . LYS B 1 322 ? 24.953 -28.125 -17.062 1 98.62 322 LYS B CA 1
ATOM 6553 C C . LYS B 1 322 ? 24.531 -29.453 -17.656 1 98.62 322 LYS B C 1
ATOM 6555 O O . LYS B 1 322 ? 23.375 -29.625 -18.062 1 98.62 322 LYS B O 1
ATOM 6560 N N . ASN B 1 323 ? 25.484 -30.391 -17.703 1 98.69 323 ASN B N 1
ATOM 6561 C CA . ASN B 1 323 ? 25.188 -31.719 -18.234 1 98.69 323 ASN B CA 1
ATOM 6562 C C . ASN B 1 323 ? 24.125 -32.438 -17.406 1 98.69 323 ASN B C 1
ATOM 6564 O O . ASN B 1 323 ? 23.219 -33.062 -17.969 1 98.69 323 ASN B O 1
ATOM 6568 N N . LYS B 1 324 ? 24.281 -32.312 -16.125 1 98.81 324 LYS B N 1
ATOM 6569 C CA . LYS B 1 324 ? 23.312 -32.969 -15.242 1 98.81 324 LYS B CA 1
ATOM 6570 C C . LYS B 1 324 ? 21.922 -32.344 -15.414 1 98.81 324 LYS B C 1
ATOM 6572 O O . LYS B 1 324 ? 20.922 -33.062 -15.375 1 98.81 324 LYS B O 1
ATOM 6577 N N . LEU B 1 325 ? 21.844 -31.031 -15.562 1 98.88 325 LEU B N 1
ATOM 6578 C CA . LEU B 1 325 ? 20.562 -30.375 -15.75 1 98.88 325 LEU B CA 1
ATOM 6579 C C . LEU B 1 325 ? 19.891 -30.828 -17.047 1 98.88 325 LEU B C 1
ATOM 6581 O O . LEU B 1 325 ? 18.688 -31.047 -17.078 1 98.88 325 LEU B O 1
ATOM 6585 N N . VAL B 1 326 ? 20.688 -30.969 -18.094 1 98.88 326 VAL B N 1
ATOM 6586 C CA . VAL B 1 326 ? 20.172 -31.453 -19.359 1 98.88 326 VAL B CA 1
ATOM 6587 C C . VAL B 1 326 ? 19.594 -32.844 -19.188 1 98.88 326 VAL B C 1
ATOM 6589 O O . VAL B 1 326 ? 18.516 -33.156 -19.703 1 98.88 326 VAL B O 1
ATOM 6592 N N . GLU B 1 327 ? 20.359 -33.656 -18.453 1 98.75 327 GLU B N 1
ATOM 6593 C CA . GLU B 1 327 ? 19.891 -35 -18.156 1 98.75 327 GLU B CA 1
ATOM 6594 C C . GLU B 1 327 ? 18.562 -34.969 -17.422 1 98.75 327 GLU B C 1
ATOM 6596 O O . GLU B 1 327 ? 17.641 -35.719 -17.766 1 98.75 327 GLU B O 1
ATOM 6601 N N . GLU B 1 328 ? 18.484 -34.156 -16.406 1 98.69 328 GLU B N 1
ATOM 6602 C CA . GLU B 1 328 ? 17.266 -34.062 -15.609 1 98.69 328 GLU B CA 1
ATOM 6603 C C . GLU B 1 328 ? 16.094 -33.562 -16.469 1 98.69 328 GLU B C 1
ATOM 6605 O O . GLU B 1 328 ? 14.984 -34.094 -16.359 1 98.69 328 GLU B O 1
ATOM 6610 N N . LEU B 1 329 ? 16.297 -32.594 -17.328 1 98.69 329 LEU B N 1
ATOM 6611 C CA . LEU B 1 329 ? 15.25 -32.062 -18.188 1 98.69 329 LEU B CA 1
ATOM 6612 C C . LEU B 1 329 ? 14.742 -33.125 -19.172 1 98.69 329 LEU B C 1
ATOM 6614 O O . LEU B 1 329 ? 13.57 -33.125 -19.547 1 98.69 329 LEU B O 1
ATOM 6618 N N . GLY B 1 330 ? 15.617 -33.969 -19.547 1 98.19 330 GLY B N 1
ATOM 6619 C CA . GLY B 1 330 ? 15.273 -35.031 -20.469 1 98.19 330 GLY B CA 1
ATOM 6620 C C . GLY B 1 330 ? 14.25 -36.031 -19.922 1 98.19 330 GLY B C 1
ATOM 6621 O O . GLY B 1 330 ? 13.633 -36.781 -20.672 1 98.19 330 GLY B O 1
ATOM 6622 N N . LYS B 1 331 ? 14.055 -36 -18.656 1 97.62 331 LYS B N 1
ATOM 6623 C CA . LYS B 1 331 ? 13.125 -36.938 -18.016 1 97.62 331 LYS B CA 1
ATOM 6624 C C . LYS B 1 331 ? 11.68 -36.438 -18.172 1 97.62 331 LYS B C 1
ATOM 6626 O O . LYS B 1 331 ? 10.742 -37.219 -17.922 1 97.62 331 LYS B O 1
ATOM 6631 N N . TYR B 1 332 ? 11.516 -35.25 -18.547 1 97.44 332 TYR B N 1
ATOM 6632 C CA . TYR B 1 332 ? 10.18 -34.656 -18.641 1 97.44 332 TYR B CA 1
ATOM 6633 C C . TYR B 1 332 ? 9.602 -34.875 -20.031 1 97.44 332 TYR B C 1
ATOM 6635 O O . TYR B 1 332 ? 10.219 -34.5 -21.031 1 97.44 332 TYR B O 1
ATOM 6643 N N . LYS B 1 333 ? 8.398 -35.438 -20.062 1 97.25 333 LYS B N 1
ATOM 6644 C CA . LYS B 1 333 ? 7.711 -35.719 -21.328 1 97.25 333 LYS B CA 1
ATOM 6645 C C . LYS B 1 333 ? 6.516 -34.781 -21.516 1 97.25 333 LYS B C 1
ATOM 6647 O O . LYS B 1 333 ? 5.715 -34.594 -20.594 1 97.25 333 LYS B O 1
ATOM 6652 N N . VAL B 1 334 ? 6.398 -34.219 -22.75 1 98.12 334 VAL B N 1
ATOM 6653 C CA . VAL B 1 334 ? 5.367 -33.25 -23.062 1 98.12 334 VAL B CA 1
ATOM 6654 C C . VAL B 1 334 ? 4.223 -33.906 -23.812 1 98.12 334 VAL B C 1
ATOM 6656 O O . VAL B 1 334 ? 4.457 -34.688 -24.75 1 98.12 334 VAL B O 1
ATOM 6659 N N . GLY B 1 335 ? 3.051 -33.656 -23.359 1 97.62 335 GLY B N 1
ATOM 6660 C CA . GLY B 1 335 ? 1.897 -34.188 -24.078 1 97.62 335 GLY B CA 1
ATOM 6661 C C . GLY B 1 335 ? 0.583 -33.906 -23.375 1 97.62 335 GLY B C 1
ATOM 6662 O O . GLY B 1 335 ? 0.479 -32.969 -22.594 1 97.62 335 GLY B O 1
ATOM 6663 N N . ASP B 1 336 ? -0.45 -34.656 -23.734 1 97.19 336 ASP B N 1
ATOM 6664 C CA . ASP B 1 336 ? -1.793 -34.5 -23.172 1 97.19 336 ASP B CA 1
ATOM 6665 C C . ASP B 1 336 ? -1.784 -34.719 -21.656 1 97.19 336 ASP B C 1
ATOM 6667 O O . ASP B 1 336 ? -1.47 -35.812 -21.188 1 97.19 336 ASP B O 1
ATOM 6671 N N . PRO B 1 337 ? -2.105 -33.656 -20.906 1 96.88 337 PRO B N 1
ATOM 6672 C CA . PRO B 1 337 ? -1.982 -33.75 -19.453 1 96.88 337 PRO B CA 1
ATOM 6673 C C . PRO B 1 337 ? -2.918 -34.781 -18.844 1 96.88 337 PRO B C 1
ATOM 6675 O O . PRO B 1 337 ? -2.762 -35.156 -17.688 1 96.88 337 PRO B O 1
ATOM 6678 N N . ARG B 1 338 ? -3.943 -35.375 -19.594 1 95.62 338 ARG B N 1
ATOM 6679 C CA . ARG B 1 338 ? -4.859 -36.406 -19.125 1 95.62 338 ARG B CA 1
ATOM 6680 C C . ARG B 1 338 ? -4.172 -37.75 -19.062 1 95.62 338 ARG B C 1
ATOM 6682 O O . ARG B 1 338 ? -4.648 -38.656 -18.391 1 95.62 338 ARG B O 1
ATOM 6689 N N . CYS B 1 339 ? -3.07 -37.781 -19.734 1 96.12 339 CYS B N 1
ATOM 6690 C CA . CYS B 1 339 ? -2.297 -39 -19.766 1 96.12 339 CYS B CA 1
ATOM 6691 C C . CYS B 1 339 ? -1.181 -38.969 -18.734 1 96.12 339 CYS B C 1
ATOM 6693 O O . CYS B 1 339 ? -0.305 -38.094 -18.781 1 96.12 339 CYS B O 1
ATOM 6695 N N . PRO B 1 340 ? -1.131 -39.969 -17.859 1 94.62 340 PRO B N 1
ATOM 6696 C CA . PRO B 1 340 ? -0.144 -39.938 -16.781 1 94.62 340 PRO B CA 1
ATOM 6697 C C . PRO B 1 340 ? 1.289 -40.094 -17.281 1 94.62 340 PRO B C 1
ATOM 6699 O O . PRO B 1 340 ? 2.24 -39.844 -16.547 1 94.62 340 PRO B O 1
ATOM 6702 N N . ALA B 1 341 ? 1.432 -40.406 -18.516 1 94.88 341 ALA B N 1
ATOM 6703 C CA . ALA B 1 341 ? 2.766 -40.594 -19.078 1 94.88 341 ALA B CA 1
ATOM 6704 C C . ALA B 1 341 ? 3.451 -39.25 -19.297 1 94.88 341 ALA B C 1
ATOM 6706 O O . ALA B 1 341 ? 4.672 -39.188 -19.438 1 94.88 341 ALA B O 1
ATOM 6707 N N . TYR B 1 342 ? 2.656 -38.281 -19.375 1 96.38 342 TYR B N 1
ATOM 6708 C CA . TYR B 1 342 ? 3.201 -36.938 -19.641 1 96.38 342 TYR B CA 1
ATOM 6709 C C . TYR B 1 342 ? 3.24 -36.094 -18.375 1 96.38 342 TYR B C 1
ATOM 6711 O O . TYR B 1 342 ? 2.27 -36.062 -17.609 1 96.38 342 TYR B O 1
ATOM 6719 N N . SER B 1 343 ? 4.375 -35.469 -18.125 1 96.5 343 SER B N 1
ATOM 6720 C CA . SER B 1 343 ? 4.555 -34.688 -16.922 1 96.5 343 SER B CA 1
ATOM 6721 C C . SER B 1 343 ? 4.48 -33.188 -17.219 1 96.5 343 SER B C 1
ATOM 6723 O O . SER B 1 343 ? 4.41 -32.375 -16.312 1 96.5 343 SER B O 1
ATOM 6725 N N . VAL B 1 344 ? 4.527 -32.812 -18.5 1 98.06 344 VAL B N 1
ATOM 6726 C CA . VAL B 1 344 ? 4.418 -31.438 -18.922 1 98.06 344 VAL B CA 1
ATOM 6727 C C . VAL B 1 344 ? 3.26 -31.281 -19.906 1 98.06 344 VAL B C 1
ATOM 6729 O O . VAL B 1 344 ? 3.219 -31.953 -20.938 1 98.06 344 VAL B O 1
ATOM 6732 N N . GLY B 1 345 ? 2.291 -30.469 -19.516 1 98.25 345 GLY B N 1
ATOM 6733 C CA . GLY B 1 345 ? 1.12 -30.219 -20.328 1 98.25 345 GLY B CA 1
ATOM 6734 C C . GLY B 1 345 ? 1.281 -29.031 -21.266 1 98.25 345 GLY B C 1
ATOM 6735 O O . GLY B 1 345 ? 2.402 -28.625 -21.562 1 98.25 345 GLY B O 1
ATOM 6736 N N . PRO B 1 346 ? 0.191 -28.562 -21.797 1 98.62 346 PRO B N 1
ATOM 6737 C CA . PRO B 1 346 ? 0.219 -27.438 -22.719 1 98.62 346 PRO B CA 1
ATOM 6738 C C . PRO B 1 346 ? 0.42 -26.094 -22.016 1 98.62 346 PRO B C 1
ATOM 6740 O O . PRO B 1 346 ? 0.244 -26 -20.797 1 98.62 346 PRO B O 1
ATOM 6743 N N . LEU B 1 347 ? 0.895 -25.125 -22.766 1 98.69 347 LEU B N 1
ATOM 6744 C CA . LEU B 1 347 ? 0.697 -23.734 -22.344 1 98.69 347 LEU B CA 1
ATOM 6745 C C . LEU B 1 347 ? -0.758 -23.312 -22.516 1 98.69 347 LEU B C 1
ATOM 6747 O O . LEU B 1 347 ? -1.521 -23.984 -23.219 1 98.69 347 LEU B O 1
ATOM 6751 N N . ILE B 1 348 ? -1.165 -22.234 -21.922 1 98.5 348 ILE B N 1
ATOM 6752 C CA . ILE B 1 348 ? -2.564 -21.844 -21.781 1 98.5 348 ILE B CA 1
ATOM 6753 C C . ILE B 1 348 ? -3.131 -21.422 -23.141 1 98.5 348 ILE B C 1
ATOM 6755 O O . ILE B 1 348 ? -4.324 -21.594 -23.391 1 98.5 348 ILE B O 1
ATOM 6759 N N . THR B 1 349 ? -2.271 -20.859 -24.047 1 98.19 349 THR B N 1
ATOM 6760 C CA . THR B 1 349 ? -2.725 -20.391 -25.359 1 98.19 349 THR B CA 1
ATOM 6761 C C . THR B 1 349 ? -1.644 -20.609 -26.406 1 98.19 349 THR B C 1
ATOM 6763 O O . THR B 1 349 ? -0.476 -20.828 -26.078 1 98.19 349 THR B O 1
ATOM 6766 N N . LYS B 1 350 ? -2.135 -20.562 -27.656 1 98.25 350 LYS B N 1
ATOM 6767 C CA . LYS B 1 350 ? -1.2 -20.578 -28.781 1 98.25 350 LYS B CA 1
ATOM 6768 C C . LYS B 1 350 ? -0.272 -19.375 -28.734 1 98.25 350 LYS B C 1
ATOM 6770 O O . LYS B 1 350 ? 0.911 -19.484 -29.062 1 98.25 350 LYS B O 1
ATOM 6775 N N . TYR B 1 351 ? -0.795 -18.297 -28.312 1 97.62 351 TYR B N 1
ATOM 6776 C CA . TYR B 1 351 ? -0.015 -17.078 -28.234 1 97.62 351 TYR B CA 1
ATOM 6777 C C . TYR B 1 351 ? 1.162 -17.234 -27.281 1 97.62 351 TYR B C 1
ATOM 6779 O O . TYR B 1 351 ? 2.248 -16.719 -27.516 1 97.62 351 TYR B O 1
ATOM 6787 N N . ALA B 1 352 ? 0.948 -17.922 -26.188 1 98.06 352 ALA B N 1
ATOM 6788 C CA . ALA B 1 352 ? 2.018 -18.141 -25.219 1 98.06 352 ALA B CA 1
ATOM 6789 C C . ALA B 1 352 ? 3.174 -18.922 -25.844 1 98.06 352 ALA B C 1
ATOM 6791 O O . ALA B 1 352 ? 4.34 -18.594 -25.625 1 98.06 352 ALA B O 1
ATOM 6792 N N . VAL B 1 353 ? 2.846 -19.906 -26.672 1 98.62 353 VAL B N 1
ATOM 6793 C CA . VAL B 1 353 ? 3.879 -20.688 -27.344 1 98.62 353 VAL B CA 1
ATOM 6794 C C . VAL B 1 353 ? 4.582 -19.812 -28.391 1 98.62 353 VAL B C 1
ATOM 6796 O O . VAL B 1 353 ? 5.809 -19.844 -28.5 1 98.62 353 VAL B O 1
ATOM 6799 N N . ASP B 1 354 ? 3.756 -19.062 -29.141 1 98.62 354 ASP B N 1
ATOM 6800 C CA . ASP B 1 354 ? 4.332 -18.156 -30.141 1 98.62 354 ASP B CA 1
ATOM 6801 C C . ASP B 1 354 ? 5.34 -17.203 -29.5 1 98.62 354 ASP B C 1
ATOM 6803 O O . ASP B 1 354 ? 6.434 -17.016 -30.031 1 98.62 354 ASP B O 1
ATOM 6807 N N . ASN B 1 355 ? 4.957 -16.688 -28.422 1 98.25 355 ASN B N 1
ATOM 6808 C CA . ASN B 1 355 ? 5.824 -15.75 -27.703 1 98.25 355 ASN B CA 1
ATOM 6809 C C . ASN B 1 355 ? 7.094 -16.438 -27.203 1 98.25 355 ASN B C 1
ATOM 6811 O O . ASN B 1 355 ? 8.18 -15.859 -27.281 1 98.25 355 ASN B O 1
ATOM 6815 N N . ALA B 1 356 ? 6.977 -17.609 -26.688 1 98.69 356 ALA B N 1
ATOM 6816 C CA . ALA B 1 356 ? 8.125 -18.375 -26.188 1 98.69 356 ALA B CA 1
ATOM 6817 C C . ALA B 1 356 ? 9.086 -18.703 -27.328 1 98.69 356 ALA B C 1
ATOM 6819 O O . ALA B 1 356 ? 10.305 -18.578 -27.172 1 98.69 356 ALA B O 1
ATOM 6820 N N . MET B 1 357 ? 8.492 -19.125 -28.438 1 98.75 357 MET B N 1
ATOM 6821 C CA . MET B 1 357 ? 9.328 -19.484 -29.578 1 98.75 357 MET B CA 1
ATOM 6822 C C . MET B 1 357 ? 10.078 -18.266 -30.109 1 98.75 357 MET B C 1
ATOM 6824 O O . MET B 1 357 ? 11.25 -18.359 -30.484 1 98.75 357 MET B O 1
ATOM 6828 N N . LYS B 1 358 ? 9.414 -17.156 -30.125 1 98.69 358 LYS B N 1
ATOM 6829 C CA . LYS B 1 358 ? 10.07 -15.914 -30.531 1 98.69 358 LYS B CA 1
ATOM 6830 C C . LYS B 1 358 ? 11.211 -15.562 -29.578 1 98.69 358 LYS B C 1
ATOM 6832 O O . LYS B 1 358 ? 12.258 -15.086 -30.016 1 98.69 358 LYS B O 1
ATOM 6837 N N . ALA B 1 359 ? 11.008 -15.727 -28.312 1 98.75 359 ALA B N 1
ATOM 6838 C CA . ALA B 1 359 ? 12.039 -15.438 -27.312 1 98.75 359 ALA B CA 1
ATOM 6839 C C . ALA B 1 359 ? 13.234 -16.375 -27.469 1 98.75 359 ALA B C 1
ATOM 6841 O O . ALA B 1 359 ? 14.383 -15.945 -27.312 1 98.75 359 ALA B O 1
ATOM 6842 N N . ILE B 1 360 ? 12.977 -17.625 -27.734 1 98.81 360 ILE B N 1
ATOM 6843 C CA . ILE B 1 360 ? 14.039 -18.594 -27.969 1 98.81 360 ILE B CA 1
ATOM 6844 C C . ILE B 1 360 ? 14.852 -18.203 -29.188 1 98.81 360 ILE B C 1
ATOM 6846 O O . ILE B 1 360 ? 16.094 -18.188 -29.141 1 98.81 360 ILE B O 1
ATOM 6850 N N . GLU B 1 361 ? 14.141 -17.859 -30.234 1 98.75 361 GLU B N 1
ATOM 6851 C CA . GLU B 1 361 ? 14.812 -17.422 -31.453 1 98.75 361 GLU B CA 1
ATOM 6852 C C . GLU B 1 361 ? 15.68 -16.188 -31.203 1 98.75 361 GLU B C 1
ATOM 6854 O O . GLU B 1 361 ? 16.797 -16.094 -31.688 1 98.75 361 GLU B O 1
ATOM 6859 N N . ASP B 1 362 ? 15.133 -15.305 -30.5 1 98.75 362 ASP B N 1
ATOM 6860 C CA . ASP B 1 362 ? 15.867 -14.094 -30.141 1 98.75 362 ASP B CA 1
ATOM 6861 C C . ASP B 1 362 ? 17.156 -14.438 -29.406 1 98.75 362 ASP B C 1
ATOM 6863 O O . ASP B 1 362 ? 18.219 -13.875 -29.719 1 98.75 362 ASP B O 1
ATOM 6867 N N . ALA B 1 363 ? 17.109 -15.328 -28.438 1 98.75 363 ALA B N 1
ATOM 6868 C CA . ALA B 1 363 ? 18.281 -15.734 -27.656 1 98.75 363 ALA B CA 1
ATOM 6869 C C . ALA B 1 363 ? 19.328 -16.406 -28.562 1 98.75 363 ALA B C 1
ATOM 6871 O O . ALA B 1 363 ? 20.516 -16.141 -28.422 1 98.75 363 ALA B O 1
ATOM 6872 N N . VAL B 1 364 ? 18.859 -17.234 -29.453 1 98.62 364 VAL B N 1
ATOM 6873 C CA . VAL B 1 364 ? 19.766 -17.922 -30.359 1 98.62 364 VAL B CA 1
ATOM 6874 C C . VAL B 1 364 ? 20.438 -16.922 -31.297 1 98.62 364 VAL B C 1
ATOM 6876 O O . VAL B 1 364 ? 21.656 -17 -31.516 1 98.62 364 VAL B O 1
ATOM 6879 N N . ASN B 1 365 ? 19.656 -16.016 -31.797 1 98.5 365 ASN B N 1
ATOM 6880 C CA . ASN B 1 365 ? 20.188 -14.984 -32.688 1 98.5 365 ASN B CA 1
ATOM 6881 C C . ASN B 1 365 ? 21.25 -14.133 -32 1 98.5 365 ASN B C 1
ATOM 6883 O O . ASN B 1 365 ? 22.125 -13.555 -32.656 1 98.5 365 ASN B O 1
ATOM 6887 N N . LYS B 1 366 ? 21.172 -14.156 -30.75 1 98.44 366 LYS B N 1
ATOM 6888 C CA . LYS B 1 366 ? 22.109 -13.344 -29.969 1 98.44 366 LYS B CA 1
ATOM 6889 C C . LYS B 1 366 ? 23.266 -14.195 -29.438 1 98.44 366 LYS B C 1
ATOM 6891 O O . LYS B 1 366 ? 23.969 -13.789 -28.5 1 98.44 366 LYS B O 1
ATOM 6896 N N . GLY B 1 367 ? 23.359 -15.336 -29.922 1 98.19 367 GLY B N 1
ATOM 6897 C CA . GLY B 1 367 ? 24.5 -16.172 -29.625 1 98.19 367 GLY B CA 1
ATOM 6898 C C . GLY B 1 367 ? 24.188 -17.312 -28.672 1 98.19 367 GLY B C 1
ATOM 6899 O O . GLY B 1 367 ? 25.094 -18.031 -28.25 1 98.19 367 GLY B O 1
ATOM 6900 N N . GLY B 1 368 ? 22.984 -17.5 -28.344 1 98.56 368 GLY B N 1
ATOM 6901 C CA . GLY B 1 368 ? 22.594 -18.594 -27.469 1 98.56 368 GLY B CA 1
ATOM 6902 C C . GLY B 1 368 ? 22.641 -19.953 -28.141 1 98.56 368 GLY B C 1
ATOM 6903 O O . GLY B 1 368 ? 22.391 -20.062 -29.328 1 98.56 368 GLY B O 1
ATOM 6904 N N . LYS B 1 369 ? 23 -20.922 -27.359 1 98.75 369 LYS B N 1
ATOM 6905 C CA . LYS B 1 369 ? 23.016 -22.312 -27.797 1 98.75 369 LYS B CA 1
ATOM 6906 C C . LYS B 1 369 ? 21.938 -23.125 -27.094 1 98.75 369 LYS B C 1
ATOM 6908 O O . LYS B 1 369 ? 21.922 -23.203 -25.859 1 98.75 369 LYS B O 1
ATOM 6913 N N . ILE B 1 370 ? 21.094 -23.688 -27.859 1 98.88 370 ILE B N 1
ATOM 6914 C CA . ILE B 1 370 ? 20.078 -24.562 -27.281 1 98.88 370 ILE B CA 1
ATOM 6915 C C . ILE B 1 370 ? 20.734 -25.844 -26.766 1 98.88 370 ILE B C 1
ATOM 6917 O O . ILE B 1 370 ? 21.297 -26.625 -27.531 1 98.88 370 ILE B O 1
ATOM 6921 N N . LEU B 1 371 ? 20.688 -26.062 -25.484 1 98.81 371 LEU B N 1
ATOM 6922 C CA . LEU B 1 371 ? 21.266 -27.25 -24.859 1 98.81 371 LEU B CA 1
ATOM 6923 C C . LEU B 1 371 ? 20.234 -28.375 -24.797 1 98.81 371 LEU B C 1
ATOM 6925 O O . LEU B 1 371 ? 20.609 -29.547 -24.766 1 98.81 371 LEU B O 1
ATOM 6929 N N . PHE B 1 372 ? 19.031 -28.016 -24.734 1 98.69 372 PHE B N 1
ATOM 6930 C CA . PHE B 1 372 ? 17.938 -28.969 -24.609 1 98.69 372 PHE B CA 1
ATOM 6931 C C . PHE B 1 372 ? 16.641 -28.391 -25.141 1 98.69 372 PHE B C 1
ATOM 6933 O O . PHE B 1 372 ? 16.328 -27.219 -24.891 1 98.69 372 PHE B O 1
ATOM 6940 N N . GLY B 1 373 ? 15.898 -29.172 -25.906 1 98.5 373 GLY B N 1
ATOM 6941 C CA . GLY B 1 373 ? 14.562 -28.797 -26.344 1 98.5 373 GLY B CA 1
ATOM 6942 C C . GLY B 1 373 ? 14.586 -27.734 -27.438 1 98.5 373 GLY B C 1
ATOM 6943 O O . GLY B 1 373 ? 15.352 -27.828 -28.391 1 98.5 373 GLY B O 1
ATOM 6944 N N . GLY B 1 374 ? 13.625 -26.781 -27.391 1 97.44 374 GLY B N 1
ATOM 6945 C CA . GLY B 1 374 ? 13.562 -25.641 -28.281 1 97.44 374 GLY B CA 1
ATOM 6946 C C . GLY B 1 374 ? 12.547 -25.812 -29.406 1 97.44 374 GLY B C 1
ATOM 6947 O O . GLY B 1 374 ? 12.469 -24.969 -30.312 1 97.44 374 GLY B O 1
ATOM 6948 N N . LYS B 1 375 ? 11.742 -26.797 -29.234 1 97.88 375 LYS B N 1
ATOM 6949 C CA . LYS B 1 375 ? 10.844 -27.062 -30.359 1 97.88 375 LYS B CA 1
ATOM 6950 C C . LYS B 1 375 ? 9.383 -26.859 -29.953 1 97.88 375 LYS B C 1
ATOM 6952 O O . LYS B 1 375 ? 9 -27.188 -28.828 1 97.88 375 LYS B O 1
ATOM 6957 N N . ARG B 1 376 ? 8.688 -26.328 -30.859 1 98.06 376 ARG B N 1
ATOM 6958 C CA . ARG B 1 376 ? 7.23 -26.312 -30.781 1 98.06 376 ARG B CA 1
ATOM 6959 C C . ARG B 1 376 ? 6.648 -27.703 -31.016 1 98.06 376 ARG B C 1
ATOM 6961 O O . ARG B 1 376 ? 7.102 -28.422 -31.906 1 98.06 376 ARG B O 1
ATOM 6968 N N . LEU B 1 377 ? 5.742 -28.156 -30.188 1 97.75 377 LEU B N 1
ATOM 6969 C CA . LEU B 1 377 ? 5.055 -29.438 -30.328 1 97.75 377 LEU B CA 1
ATOM 6970 C C . LEU B 1 377 ? 3.562 -29.234 -30.578 1 97.75 377 LEU B C 1
ATOM 6972 O O . LEU B 1 377 ? 2.736 -29.656 -29.766 1 97.75 377 LEU B O 1
ATOM 6976 N N . GLY B 1 378 ? 3.143 -28.422 -31.609 1 95.5 378 GLY B N 1
ATOM 6977 C CA . GLY B 1 378 ? 1.745 -28.125 -31.875 1 95.5 378 GLY B CA 1
ATOM 6978 C C . GLY B 1 378 ? 1.353 -26.719 -31.5 1 95.5 378 GLY B C 1
ATOM 6979 O O . GLY B 1 378 ? 2.209 -25.828 -31.406 1 95.5 378 GLY B O 1
ATOM 6980 N N . ASP B 1 379 ? 0.064 -26.484 -31.266 1 96.81 379 ASP B N 1
ATOM 6981 C CA . ASP B 1 379 ? -0.447 -25.125 -31.062 1 96.81 379 ASP B CA 1
ATOM 6982 C C . ASP B 1 379 ? -0.113 -24.609 -29.656 1 96.81 379 ASP B C 1
ATOM 6984 O O . ASP B 1 379 ? 0.314 -23.469 -29.5 1 96.81 379 ASP B O 1
ATOM 6988 N N . THR B 1 380 ? -0.267 -25.516 -28.656 1 98.56 380 THR B N 1
ATOM 6989 C CA . THR B 1 380 ? -0.125 -25.031 -27.297 1 98.56 380 THR B CA 1
ATOM 6990 C C . THR B 1 380 ? 0.96 -25.797 -26.547 1 98.56 380 THR B C 1
ATOM 6992 O O . THR B 1 380 ? 1.088 -25.688 -25.328 1 98.56 380 THR B O 1
ATOM 6995 N N . TYR B 1 381 ? 1.72 -26.625 -27.234 1 98.62 381 TYR B N 1
ATOM 6996 C CA . TYR B 1 381 ? 2.74 -27.453 -26.594 1 98.62 381 TYR B CA 1
ATOM 6997 C C . TYR B 1 381 ? 4.133 -27.062 -27.078 1 98.62 381 TY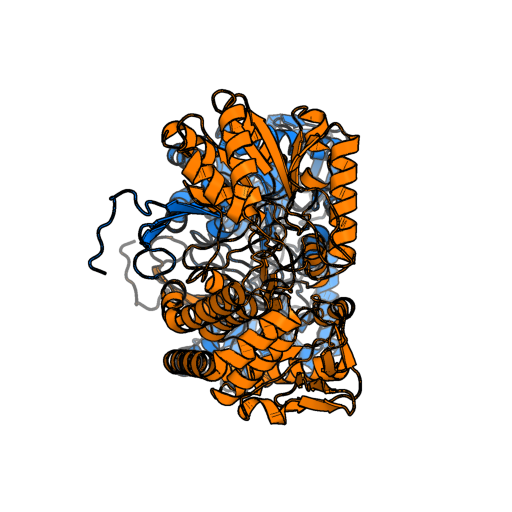R B C 1
ATOM 6999 O O . TYR B 1 381 ? 4.316 -26.719 -28.25 1 98.62 381 TYR B O 1
ATOM 7007 N N . MET B 1 382 ? 5.07 -27.188 -26.188 1 98.75 382 MET B N 1
ATOM 7008 C CA . MET B 1 382 ? 6.473 -26.969 -26.547 1 98.75 382 MET B CA 1
ATOM 7009 C C . MET B 1 382 ? 7.395 -27.766 -25.625 1 98.75 382 MET B C 1
ATOM 7011 O O . MET B 1 382 ? 7.004 -28.141 -24.516 1 98.75 382 MET B O 1
ATOM 7015 N N . GLU B 1 383 ? 8.531 -28.031 -26.047 1 98.69 383 GLU B N 1
ATOM 7016 C CA . GLU B 1 383 ? 9.539 -28.703 -25.234 1 98.69 383 GLU B CA 1
ATOM 7017 C C . GLU B 1 383 ? 10.117 -27.766 -24.172 1 98.69 383 GLU B C 1
ATOM 7019 O O . GLU B 1 383 ? 10.336 -26.594 -24.438 1 98.69 383 GLU B O 1
ATOM 7024 N N . PRO B 1 384 ? 10.328 -28.344 -22.922 1 98.75 384 PRO B N 1
ATOM 7025 C CA . PRO B 1 384 ? 11.219 -27.562 -22.047 1 98.75 384 PRO B CA 1
ATOM 7026 C C . PRO B 1 384 ? 12.539 -27.203 -22.734 1 98.75 384 PRO B C 1
ATOM 7028 O O . PRO B 1 384 ? 13.086 -28.016 -23.484 1 98.75 384 PRO B O 1
ATOM 7031 N N . THR B 1 385 ? 12.984 -25.984 -22.484 1 98.88 385 THR B N 1
ATOM 7032 C CA . THR B 1 385 ? 14.117 -25.5 -23.266 1 98.88 385 THR B CA 1
ATOM 7033 C C . THR B 1 385 ? 15.164 -24.859 -22.359 1 98.88 385 THR B C 1
ATOM 7035 O O . THR B 1 385 ? 14.828 -24.109 -21.438 1 98.88 385 THR B O 1
ATOM 7038 N N . LEU B 1 386 ? 16.359 -25.25 -22.531 1 98.94 386 LEU B N 1
ATOM 7039 C CA . LEU B 1 386 ? 17.5 -24.672 -21.844 1 98.94 386 LEU B CA 1
ATOM 7040 C C . LEU B 1 386 ? 18.484 -24.062 -22.844 1 98.94 386 LEU B C 1
ATOM 7042 O O . LEU B 1 386 ? 18.906 -24.734 -23.797 1 98.94 386 LEU B O 1
ATOM 7046 N N . ILE B 1 387 ? 18.812 -22.812 -22.672 1 98.94 387 ILE B N 1
ATOM 7047 C CA . ILE B 1 387 ? 19.688 -22.109 -23.594 1 98.94 387 ILE B CA 1
ATOM 7048 C C . ILE B 1 387 ? 20.906 -21.594 -22.844 1 98.94 387 ILE B C 1
ATOM 7050 O O . ILE B 1 387 ? 20.766 -20.938 -21.812 1 98.94 387 ILE B O 1
ATOM 7054 N N . GLU B 1 388 ? 22.062 -21.906 -23.328 1 98.88 388 GLU B N 1
ATOM 7055 C CA . GLU B 1 388 ? 23.297 -21.359 -22.781 1 98.88 388 GLU B CA 1
ATOM 7056 C C . GLU B 1 388 ? 23.688 -20.062 -23.5 1 98.88 388 GLU B C 1
ATOM 7058 O O . GLU B 1 388 ? 23.734 -20.016 -24.734 1 98.88 388 GLU B O 1
ATOM 7063 N N . LEU B 1 389 ? 23.906 -19.078 -22.781 1 98.5 389 LEU B N 1
ATOM 7064 C CA . LEU B 1 389 ? 24.406 -17.812 -23.297 1 98.5 389 LEU B CA 1
ATOM 7065 C C . LEU B 1 389 ? 25.469 -17.234 -22.375 1 98.5 389 LEU B C 1
ATOM 7067 O O . LEU B 1 389 ? 25.156 -16.688 -21.312 1 98.5 389 LEU B O 1
ATOM 7071 N N . THR B 1 390 ? 26.734 -17.234 -22.828 1 97.5 390 THR B N 1
ATOM 7072 C CA . THR B 1 390 ? 27.844 -16.953 -21.922 1 97.5 390 THR B CA 1
ATOM 7073 C C . THR B 1 390 ? 28.25 -15.484 -22.031 1 97.5 390 THR B C 1
ATOM 7075 O O . THR B 1 390 ? 28.875 -14.938 -21.109 1 97.5 390 THR B O 1
ATOM 7078 N N . ASP B 1 391 ? 27.969 -14.859 -23.172 1 97.56 391 ASP B N 1
ATOM 7079 C CA . ASP B 1 391 ? 28.219 -13.43 -23.312 1 97.56 391 ASP B CA 1
ATOM 7080 C C . ASP B 1 391 ? 27.188 -12.609 -22.531 1 97.56 391 ASP B C 1
ATOM 7082 O O . ASP B 1 391 ? 26.047 -12.461 -22.969 1 97.56 391 ASP B O 1
ATOM 7086 N N . LYS B 1 392 ? 27.594 -12.023 -21.453 1 97.38 392 LYS B N 1
ATOM 7087 C CA . LYS B 1 392 ? 26.688 -11.328 -20.562 1 97.38 392 LYS B CA 1
ATOM 7088 C C . LYS B 1 392 ? 26.078 -10.109 -21.234 1 97.38 392 LYS B C 1
ATOM 7090 O O . LYS B 1 392 ? 24.906 -9.766 -20.984 1 97.38 392 LYS B O 1
ATOM 7095 N N . SER B 1 393 ? 26.828 -9.461 -22.062 1 97.12 393 SER B N 1
ATOM 7096 C CA . SER B 1 393 ? 26.312 -8.273 -22.75 1 97.12 393 SER B CA 1
ATOM 7097 C C . SER B 1 393 ? 25.141 -8.625 -23.656 1 97.12 393 SER B C 1
ATOM 7099 O O . SER B 1 393 ? 24.203 -7.836 -23.797 1 97.12 393 SER B O 1
ATOM 7101 N N . LYS B 1 394 ? 25.188 -9.836 -24.219 1 98.12 394 LYS B N 1
ATOM 7102 C CA . LYS B 1 394 ? 24.078 -10.312 -25.062 1 98.12 394 LYS B CA 1
ATOM 7103 C C . LYS B 1 394 ? 22.953 -10.883 -24.203 1 98.12 394 LYS B C 1
ATOM 7105 O O . LYS B 1 394 ? 21.781 -10.711 -24.531 1 98.12 394 LYS B O 1
ATOM 7110 N N . LEU B 1 395 ? 23.375 -11.484 -23.156 1 98.12 395 LEU B N 1
ATOM 7111 C CA . LEU B 1 395 ? 22.391 -12.047 -22.234 1 98.12 395 LEU B CA 1
ATOM 7112 C C . LEU B 1 395 ? 21.391 -10.992 -21.781 1 98.12 395 LEU B C 1
ATOM 7114 O O . LEU B 1 395 ? 20.172 -11.234 -21.797 1 98.12 395 LEU B O 1
ATOM 7118 N N . PHE B 1 396 ? 21.875 -9.773 -21.484 1 98 396 PHE B N 1
ATOM 7119 C CA . PHE B 1 396 ? 21.062 -8.695 -20.922 1 98 396 PHE B CA 1
ATOM 7120 C C . PHE B 1 396 ? 20.062 -8.18 -21.953 1 98 396 PHE B C 1
ATOM 7122 O O . PHE B 1 396 ? 19.125 -7.461 -21.609 1 98 396 PHE B O 1
ATOM 7129 N N . LYS B 1 397 ? 20.234 -8.562 -23.188 1 98 397 LYS B N 1
ATOM 7130 C CA . LYS B 1 397 ? 19.438 -8.008 -24.266 1 98 397 LYS B CA 1
ATOM 7131 C C . LYS B 1 397 ? 18.391 -9.016 -24.75 1 98 397 LYS B C 1
ATOM 7133 O O . LYS B 1 397 ? 17.531 -8.672 -25.562 1 98 397 LYS B O 1
ATOM 7138 N N . THR B 1 398 ? 18.469 -10.234 -24.25 1 98.56 398 THR B N 1
ATOM 7139 C CA . THR B 1 398 ? 17.516 -11.242 -24.703 1 98.56 398 THR B CA 1
ATOM 7140 C C . THR B 1 398 ? 16.125 -10.961 -24.141 1 98.56 398 THR B C 1
ATOM 7142 O O . THR B 1 398 ? 15.992 -10.469 -23.016 1 98.56 398 THR B O 1
ATOM 7145 N N . LYS B 1 399 ? 15.133 -11.297 -24.891 1 98.12 399 LYS B N 1
ATOM 7146 C CA . LYS B 1 399 ? 13.758 -11.242 -24.422 1 98.12 399 LYS B CA 1
ATOM 7147 C C . LYS B 1 399 ? 13.57 -12.094 -23.172 1 98.12 399 LYS B C 1
ATOM 7149 O O . LYS B 1 399 ? 12.836 -11.711 -22.25 1 98.12 399 LYS B O 1
ATOM 7154 N N . LEU B 1 400 ? 14.281 -13.203 -23.078 1 98.38 400 LEU B N 1
ATOM 7155 C CA . LEU B 1 400 ? 14.172 -14.133 -21.953 1 98.38 400 LEU B CA 1
ATOM 7156 C C . LEU B 1 400 ? 14.719 -13.508 -20.688 1 98.38 400 LEU B C 1
ATOM 7158 O O . LEU B 1 400 ? 14.312 -13.883 -19.578 1 98.38 400 LEU B O 1
ATOM 7162 N N . PHE B 1 401 ? 15.609 -12.539 -20.812 1 98.06 401 PHE B N 1
ATOM 7163 C CA . PHE B 1 401 ? 16.172 -11.852 -19.656 1 98.06 401 PHE B CA 1
ATOM 7164 C C . PHE B 1 401 ? 15.312 -10.656 -19.266 1 98.06 401 PHE B C 1
ATOM 7166 O O . PHE B 1 401 ? 15.062 -10.422 -18.078 1 98.06 401 PHE B O 1
ATOM 7173 N N . VAL B 1 402 ? 14.758 -9.945 -20.219 1 96.81 402 VAL B N 1
ATOM 7174 C CA . VAL B 1 402 ? 14.125 -8.648 -20 1 96.81 402 VAL B CA 1
ATOM 7175 C C . VAL B 1 402 ? 12.656 -8.852 -19.625 1 96.81 402 VAL B C 1
ATOM 7177 O O . VAL B 1 402 ? 12.133 -8.148 -18.75 1 96.81 402 VAL B O 1
ATOM 7180 N N . ASP B 1 403 ? 11.992 -9.836 -20.234 1 95.88 403 ASP B N 1
ATOM 7181 C CA . ASP B 1 403 ? 10.555 -10.023 -20.047 1 95.88 403 ASP B CA 1
ATOM 7182 C C . ASP B 1 403 ? 10.258 -11.297 -19.266 1 95.88 403 ASP B C 1
ATOM 7184 O O . ASP B 1 403 ? 11.141 -12.141 -19.094 1 95.88 403 ASP B O 1
ATOM 7188 N N . GLU B 1 404 ? 9.086 -11.297 -18.719 1 95 404 GLU B N 1
ATOM 7189 C CA . GLU B 1 404 ? 8.578 -12.562 -18.203 1 95 404 GLU B CA 1
ATOM 7190 C C . GLU B 1 404 ? 7.98 -13.422 -19.312 1 95 404 GLU B C 1
ATOM 7192 O O . GLU B 1 404 ? 6.965 -13.047 -19.906 1 95 404 GLU B O 1
ATOM 7197 N N . VAL B 1 405 ? 8.664 -14.438 -19.672 1 96.88 405 VAL B N 1
ATOM 7198 C CA . VAL B 1 405 ? 8.148 -15.414 -20.625 1 96.88 405 VAL B CA 1
ATOM 7199 C C . VAL B 1 405 ? 7.57 -16.609 -19.875 1 96.88 405 VAL B C 1
ATOM 7201 O O . VAL B 1 405 ? 8.32 -17.453 -19.359 1 96.88 405 VAL B O 1
ATOM 7204 N N . PHE B 1 406 ? 6.285 -16.719 -19.875 1 97 406 PHE B N 1
ATOM 7205 C CA . PHE B 1 406 ? 5.539 -17.672 -19.062 1 97 406 PHE B CA 1
ATOM 7206 C C . PHE B 1 406 ? 5.504 -19.031 -19.75 1 97 406 PHE B C 1
ATOM 7208 O O . PHE B 1 406 ? 4.445 -19.5 -20.172 1 97 406 PHE B O 1
ATOM 7215 N N . ALA B 1 407 ? 6.637 -19.672 -19.844 1 98.5 407 ALA B N 1
ATOM 7216 C CA . ALA B 1 407 ? 6.883 -20.938 -20.531 1 98.5 407 ALA B CA 1
ATOM 7217 C C . ALA B 1 407 ? 8.055 -21.688 -19.906 1 98.5 407 ALA B C 1
ATOM 7219 O O . ALA B 1 407 ? 8.766 -21.141 -19.062 1 98.5 407 ALA B O 1
ATOM 7220 N N . PRO B 1 408 ? 8.227 -22.969 -20.234 1 98.62 408 PRO B N 1
ATOM 7221 C CA . PRO B 1 408 ? 9.305 -23.75 -19.641 1 98.62 408 PRO B CA 1
ATOM 7222 C C . PRO B 1 408 ? 10.648 -23.531 -20.344 1 98.62 408 PRO B C 1
ATOM 7224 O O . PRO B 1 408 ? 11.195 -24.469 -20.938 1 98.62 408 PRO B O 1
ATOM 7227 N N . VAL B 1 409 ? 11.164 -22.328 -20.219 1 98.75 409 VAL B N 1
ATOM 7228 C CA . VAL B 1 409 ? 12.43 -21.953 -20.859 1 98.75 409 VAL B CA 1
ATOM 7229 C C . VAL B 1 409 ? 13.312 -21.219 -19.875 1 98.75 409 VAL B C 1
ATOM 7231 O O . VAL B 1 409 ? 12.82 -20.375 -19.094 1 98.75 409 VAL B O 1
ATOM 7234 N N . ALA B 1 410 ? 14.586 -21.547 -19.875 1 98.75 410 ALA B N 1
ATOM 7235 C CA . ALA B 1 410 ? 15.516 -20.875 -18.969 1 98.75 410 ALA B CA 1
ATOM 7236 C C . ALA B 1 410 ? 16.859 -20.641 -19.656 1 98.75 410 ALA B C 1
ATOM 7238 O O . ALA B 1 410 ? 17.234 -21.359 -20.578 1 98.75 410 ALA B O 1
ATOM 7239 N N . LEU B 1 411 ? 17.484 -19.594 -19.266 1 98.81 411 LEU B N 1
ATOM 7240 C CA . LEU B 1 411 ? 18.875 -19.297 -19.625 1 98.81 411 LEU B CA 1
ATOM 7241 C C . LEU B 1 411 ? 19.844 -19.828 -18.578 1 98.81 411 LEU B C 1
ATOM 7243 O O . LEU B 1 411 ? 19.531 -19.844 -17.391 1 98.81 411 LEU B O 1
ATOM 7247 N N . ILE B 1 412 ? 20.969 -20.297 -19.031 1 98.94 412 ILE B N 1
ATOM 7248 C CA . ILE B 1 412 ? 22.031 -20.719 -18.125 1 98.94 412 ILE B CA 1
ATOM 7249 C C . ILE B 1 412 ? 23.344 -20.062 -18.531 1 98.94 412 ILE B C 1
ATOM 7251 O O . ILE B 1 412 ? 23.641 -19.938 -19.719 1 98.94 412 ILE B O 1
ATOM 7255 N N . THR B 1 413 ? 24.047 -19.594 -17.609 1 98.81 413 THR B N 1
ATOM 7256 C CA . THR B 1 413 ? 25.312 -18.938 -17.859 1 98.81 413 THR B CA 1
ATOM 7257 C C . THR B 1 413 ? 26.281 -19.156 -16.688 1 98.81 413 THR B C 1
ATOM 7259 O O . THR B 1 413 ? 25.844 -19.266 -15.547 1 98.81 413 THR B O 1
ATOM 7262 N N . PRO B 1 414 ? 27.578 -19.344 -16.953 1 98.75 414 PRO B N 1
ATOM 7263 C CA . PRO B 1 414 ? 28.547 -19.438 -15.859 1 98.75 414 PRO B CA 1
ATOM 7264 C C . PRO B 1 414 ? 28.828 -18.078 -15.211 1 98.75 414 PRO B C 1
ATOM 7266 O O . PRO B 1 414 ? 28.688 -17.047 -15.852 1 98.75 414 PRO B O 1
ATOM 7269 N N . ILE B 1 415 ? 29.172 -18.094 -13.984 1 98.69 415 ILE B N 1
ATOM 7270 C CA . ILE B 1 415 ? 29.594 -16.891 -13.273 1 98.69 415 ILE B CA 1
ATOM 7271 C C . ILE B 1 415 ? 30.922 -17.141 -12.586 1 98.69 415 ILE B C 1
ATOM 7273 O O . ILE B 1 415 ? 31.25 -18.266 -12.234 1 98.69 415 ILE B O 1
ATOM 7277 N N . GLU B 1 416 ? 31.641 -16.047 -12.32 1 98.12 416 GLU B N 1
ATOM 7278 C CA . GLU B 1 416 ? 32.938 -16.125 -11.68 1 98.12 416 GLU B CA 1
ATOM 7279 C C . GLU B 1 416 ? 32.812 -16.234 -10.164 1 98.12 416 GLU B C 1
ATOM 7281 O O . GLU B 1 416 ? 33.625 -16.891 -9.508 1 98.12 416 GLU B O 1
ATOM 7286 N N . ASN B 1 417 ? 31.891 -15.508 -9.617 1 97.5 417 ASN B N 1
ATOM 7287 C CA . ASN B 1 417 ? 31.688 -15.422 -8.172 1 97.5 417 ASN B CA 1
ATOM 7288 C C . ASN B 1 417 ? 30.297 -14.883 -7.828 1 97.5 417 ASN B C 1
ATOM 7290 O O . ASN B 1 417 ? 29.5 -14.586 -8.719 1 97.5 417 ASN B O 1
ATOM 7294 N N . VAL B 1 418 ? 30.031 -14.75 -6.555 1 98.19 418 VAL B N 1
ATOM 7295 C CA . VAL B 1 418 ? 28.703 -14.352 -6.074 1 98.19 418 VAL B CA 1
ATOM 7296 C C . VAL B 1 418 ? 28.453 -12.891 -6.441 1 98.19 418 VAL B C 1
ATOM 7298 O O . VAL B 1 418 ? 27.297 -12.508 -6.691 1 98.19 418 VAL B O 1
ATOM 7301 N N . ASP B 1 419 ? 29.5 -12.023 -6.539 1 98.38 419 ASP B N 1
ATOM 7302 C CA . ASP B 1 419 ? 29.312 -10.633 -6.93 1 98.38 419 ASP B CA 1
ATOM 7303 C C . ASP B 1 419 ? 28.734 -10.523 -8.336 1 98.38 419 ASP B C 1
ATOM 7305 O O . ASP B 1 419 ? 27.859 -9.688 -8.594 1 98.38 419 ASP B O 1
ATOM 7309 N N . GLU B 1 420 ? 29.25 -11.359 -9.18 1 98.5 420 GLU B N 1
ATOM 7310 C CA . GLU B 1 420 ? 28.719 -11.375 -10.539 1 98.5 420 GLU B CA 1
ATOM 7311 C C . GLU B 1 420 ? 27.266 -11.852 -10.562 1 98.5 420 GLU B C 1
ATOM 7313 O O . GLU B 1 420 ? 26.438 -11.336 -11.32 1 98.5 420 GLU B O 1
ATOM 7318 N N . ALA B 1 421 ? 26.922 -12.891 -9.766 1 98.69 421 ALA B N 1
ATOM 7319 C CA . ALA B 1 421 ? 25.547 -13.375 -9.656 1 98.69 421 ALA B CA 1
ATOM 7320 C C . ALA B 1 421 ? 24.609 -12.25 -9.234 1 98.69 421 ALA B C 1
ATOM 7322 O O . ALA B 1 421 ? 23.531 -12.094 -9.805 1 98.69 421 ALA B O 1
ATOM 7323 N N . ILE B 1 422 ? 25.047 -11.461 -8.242 1 98.5 422 ILE B N 1
ATOM 7324 C CA . ILE B 1 422 ? 24.266 -10.344 -7.723 1 98.5 422 ILE B CA 1
ATOM 7325 C C . ILE B 1 422 ? 24.047 -9.305 -8.82 1 98.5 422 ILE B C 1
ATOM 7327 O O . ILE B 1 422 ? 22.922 -8.844 -9.031 1 98.5 422 ILE B O 1
ATOM 7331 N N . GLU B 1 423 ? 25.094 -9.031 -9.516 1 97.94 423 GLU B N 1
ATOM 7332 C CA . GLU B 1 423 ? 25.016 -8.039 -10.586 1 97.94 423 GLU B CA 1
ATOM 7333 C C . GLU B 1 423 ? 24.016 -8.469 -11.664 1 97.94 423 GLU B C 1
ATOM 7335 O O . GLU B 1 423 ? 23.156 -7.68 -12.07 1 97.94 423 GLU B O 1
ATOM 7340 N N . ILE B 1 424 ? 24.109 -9.703 -12.086 1 98.38 424 ILE B N 1
ATOM 7341 C CA . ILE B 1 424 ? 23.266 -10.203 -13.164 1 98.38 424 ILE B CA 1
ATOM 7342 C C . ILE B 1 424 ? 21.812 -10.281 -12.695 1 98.38 424 ILE B C 1
ATOM 7344 O O . ILE B 1 424 ? 20.906 -9.789 -13.375 1 98.38 424 ILE B O 1
ATOM 7348 N N . ALA B 1 425 ? 21.594 -10.844 -11.531 1 98.12 425 ALA B N 1
ATOM 7349 C CA . ALA B 1 425 ? 20.25 -11.039 -11.008 1 98.12 425 ALA B CA 1
ATOM 7350 C C . ALA B 1 425 ? 19.547 -9.703 -10.797 1 98.12 425 ALA B C 1
ATOM 7352 O O . ALA B 1 425 ? 18.375 -9.539 -11.156 1 98.12 425 ALA B O 1
ATOM 7353 N N . ASN B 1 426 ? 20.266 -8.742 -10.258 1 96.88 426 ASN B N 1
ATOM 7354 C CA . ASN B 1 426 ? 19.672 -7.461 -9.906 1 96.88 426 ASN B CA 1
ATOM 7355 C C . ASN B 1 426 ? 19.422 -6.594 -11.133 1 96.88 426 ASN B C 1
ATOM 7357 O O . ASN B 1 426 ? 18.688 -5.605 -11.07 1 96.88 426 ASN B O 1
ATOM 7361 N N . LYS B 1 427 ? 20.047 -6.945 -12.227 1 96.62 427 LYS B N 1
ATOM 7362 C CA . LYS B 1 427 ? 19.844 -6.191 -13.461 1 96.62 427 LYS B CA 1
ATOM 7363 C C . LYS B 1 427 ? 18.469 -6.465 -14.047 1 96.62 427 LYS B C 1
ATOM 7365 O O . LYS B 1 427 ? 17.969 -5.68 -14.859 1 96.62 427 LYS B O 1
ATOM 7370 N N . ARG B 1 428 ? 17.844 -7.543 -13.609 1 95.75 428 ARG B N 1
ATOM 7371 C CA . ARG B 1 428 ? 16.484 -7.832 -14.062 1 95.75 428 ARG B CA 1
ATOM 7372 C C . ARG B 1 428 ? 15.484 -6.84 -13.469 1 95.75 428 ARG B C 1
ATOM 7374 O O . ARG B 1 428 ? 15.633 -6.418 -12.32 1 95.75 428 ARG B O 1
ATOM 7381 N N . ARG B 1 429 ? 14.484 -6.496 -14.211 1 95.31 429 ARG B N 1
ATOM 7382 C CA . ARG B 1 429 ? 13.484 -5.547 -13.719 1 95.31 429 ARG B CA 1
ATOM 7383 C C . ARG B 1 429 ? 12.578 -6.199 -12.68 1 95.31 429 ARG B C 1
ATOM 7385 O O . ARG B 1 429 ? 11.859 -5.504 -11.953 1 95.31 429 ARG B O 1
ATOM 7392 N N . TYR B 1 430 ? 12.625 -7.496 -12.578 1 96.69 430 TYR B N 1
ATOM 7393 C CA . TYR B 1 430 ? 11.789 -8.242 -11.641 1 96.69 430 TYR B CA 1
ATOM 7394 C C . TYR B 1 430 ? 12.555 -8.555 -10.359 1 96.69 430 TYR B C 1
ATOM 7396 O O . TYR B 1 430 ? 13.781 -8.625 -10.367 1 96.69 430 TYR B O 1
ATOM 7404 N N . GLY B 1 431 ? 11.836 -8.719 -9.227 1 97.38 431 GLY B N 1
ATOM 7405 C CA . GLY B 1 431 ? 12.391 -9.094 -7.941 1 97.38 431 GLY B CA 1
ATOM 7406 C C . GLY B 1 431 ? 11.445 -9.938 -7.105 1 97.38 431 GLY B C 1
ATOM 7407 O O . GLY B 1 431 ? 11.203 -9.633 -5.938 1 97.38 431 GLY B O 1
ATOM 7408 N N . LEU B 1 432 ? 10.953 -11.086 -7.668 1 97.69 432 LEU B N 1
ATOM 7409 C CA . LEU B 1 432 ? 10 -11.93 -6.957 1 97.69 432 LEU B CA 1
ATOM 7410 C C . LEU B 1 432 ? 10.727 -12.906 -6.035 1 97.69 432 LEU B C 1
ATOM 7412 O O . LEU B 1 432 ? 10.758 -12.719 -4.816 1 97.69 432 LEU B O 1
ATOM 7416 N N . ASP B 1 433 ? 11.414 -13.914 -6.648 1 98 433 ASP B N 1
ATOM 7417 C CA . ASP B 1 433 ? 12.117 -14.922 -5.859 1 98 433 ASP B CA 1
ATOM 7418 C C . ASP B 1 433 ? 13.523 -15.156 -6.406 1 98 433 ASP B C 1
ATOM 7420 O O . ASP B 1 433 ? 13.852 -14.719 -7.508 1 98 433 ASP B O 1
ATOM 7424 N N . ALA B 1 434 ? 14.305 -15.852 -5.594 1 98.62 434 ALA B N 1
ATOM 7425 C CA . ALA B 1 434 ? 15.57 -16.453 -6.008 1 98.62 434 ALA B CA 1
ATOM 7426 C C . ALA B 1 434 ? 15.805 -17.781 -5.297 1 98.62 434 ALA B C 1
ATOM 7428 O O . ALA B 1 434 ? 15.258 -18.016 -4.215 1 98.62 434 ALA B O 1
ATOM 7429 N N . ALA B 1 435 ? 16.531 -18.609 -5.93 1 98.81 435 ALA B N 1
ATOM 7430 C CA . ALA B 1 435 ? 16.984 -19.859 -5.309 1 98.81 435 ALA B CA 1
ATOM 7431 C C . ALA B 1 435 ? 18.516 -19.875 -5.215 1 98.81 435 ALA B C 1
ATOM 7433 O O . ALA B 1 435 ? 19.203 -19.438 -6.133 1 98.81 435 ALA B O 1
ATOM 7434 N N . ILE B 1 436 ? 19 -20.344 -4.121 1 98.88 436 ILE B N 1
ATOM 7435 C CA . ILE B 1 436 ? 20.422 -20.547 -3.916 1 98.88 436 ILE B CA 1
ATOM 7436 C C . ILE B 1 436 ? 20.703 -22 -3.553 1 98.88 436 ILE B C 1
ATOM 7438 O O . ILE B 1 436 ? 20.062 -22.547 -2.65 1 98.88 436 ILE B O 1
ATOM 7442 N N . PHE B 1 437 ? 21.578 -22.609 -4.285 1 98.81 437 PHE B N 1
ATOM 7443 C CA . PHE B 1 437 ? 22.016 -23.969 -3.979 1 98.81 437 PHE B CA 1
ATOM 7444 C C . PHE B 1 437 ? 23.469 -24 -3.555 1 98.81 437 PHE B C 1
ATOM 7446 O O . PHE B 1 437 ? 24.359 -23.594 -4.316 1 98.81 437 PHE B O 1
ATOM 7453 N N . GLY B 1 438 ? 23.75 -24.391 -2.428 1 98.06 438 GLY B N 1
ATOM 7454 C CA . GLY B 1 438 ? 25.094 -24.422 -1.868 1 98.06 438 GLY B CA 1
ATOM 7455 C C . GLY B 1 438 ? 25.109 -24.562 -0.358 1 98.06 438 GLY B C 1
ATOM 7456 O O . GLY B 1 438 ? 24.047 -24.734 0.264 1 98.06 438 GLY B O 1
ATOM 7457 N N . LYS B 1 439 ? 26.328 -24.531 0.239 1 97 439 LYS B N 1
ATOM 7458 C CA . LYS B 1 439 ? 26.469 -24.766 1.671 1 97 439 LYS B CA 1
ATOM 7459 C C . LYS B 1 439 ? 27.266 -23.672 2.348 1 97 439 LYS B C 1
ATOM 7461 O O . LYS B 1 439 ? 27.234 -23.516 3.57 1 97 439 LYS B O 1
ATOM 7466 N N . ASP B 1 440 ? 28 -22.859 1.595 1 97.62 440 ASP B N 1
ATOM 7467 C CA . ASP B 1 440 ? 28.828 -21.812 2.17 1 97.62 440 ASP B CA 1
ATOM 7468 C C . ASP B 1 440 ? 27.969 -20.688 2.748 1 97.62 440 ASP B C 1
ATOM 7470 O O . ASP B 1 440 ? 27.406 -19.891 2.004 1 97.62 440 ASP B O 1
ATOM 7474 N N . ILE B 1 441 ? 27.984 -20.625 4.02 1 96.81 441 ILE B N 1
ATOM 7475 C CA . ILE B 1 441 ? 27.094 -19.703 4.727 1 96.81 441 ILE B CA 1
ATOM 7476 C C . ILE B 1 441 ? 27.469 -18.266 4.406 1 96.81 441 ILE B C 1
ATOM 7478 O O . ILE B 1 441 ? 26.609 -17.391 4.367 1 96.81 441 ILE B O 1
ATOM 7482 N N . ASN B 1 442 ? 28.781 -17.969 4.207 1 97.5 442 ASN B N 1
ATOM 7483 C CA . ASN B 1 442 ? 29.203 -16.609 3.914 1 97.5 442 ASN B CA 1
ATOM 7484 C C . ASN B 1 442 ? 28.703 -16.156 2.543 1 97.5 442 ASN B C 1
ATOM 7486 O O . ASN B 1 442 ? 28.219 -15.031 2.395 1 97.5 442 ASN B O 1
ATOM 7490 N N . LYS B 1 443 ? 28.797 -17.062 1.525 1 98.25 443 LYS B N 1
ATOM 7491 C CA . LYS B 1 443 ? 28.297 -16.75 0.194 1 98.25 443 LYS B CA 1
ATOM 7492 C C . LYS B 1 443 ? 26.781 -16.594 0.211 1 98.25 443 LYS B C 1
ATOM 7494 O O . LYS B 1 443 ? 26.234 -15.648 -0.375 1 98.25 443 LYS B O 1
ATOM 7499 N N . ILE B 1 444 ? 26.109 -17.5 0.919 1 98.56 444 ILE B N 1
ATOM 7500 C CA . ILE B 1 444 ? 24.656 -17.484 0.999 1 98.56 444 ILE B CA 1
ATOM 7501 C C . ILE B 1 444 ? 24.188 -16.188 1.666 1 98.56 444 ILE B C 1
ATOM 7503 O O . ILE B 1 444 ? 23.266 -15.523 1.174 1 98.56 444 ILE B O 1
ATOM 7507 N N . ARG B 1 445 ? 24.812 -15.797 2.717 1 97.94 445 ARG B N 1
ATOM 7508 C CA . ARG B 1 445 ? 24.422 -14.594 3.443 1 97.94 445 ARG B CA 1
ATOM 7509 C C . ARG B 1 445 ? 24.656 -13.344 2.596 1 97.94 445 ARG B C 1
ATOM 7511 O O . ARG B 1 445 ? 23.875 -12.398 2.65 1 97.94 445 ARG B O 1
ATOM 7518 N N . LYS B 1 446 ? 25.781 -13.352 1.871 1 98.25 446 LYS B N 1
ATOM 7519 C CA . LYS B 1 446 ? 26.031 -12.227 0.975 1 98.25 446 LYS B CA 1
ATOM 7520 C C . LYS B 1 446 ? 24.938 -12.117 -0.086 1 98.25 446 LYS B C 1
ATOM 7522 O O . LYS B 1 446 ? 24.422 -11.031 -0.348 1 98.25 446 LYS B O 1
ATOM 7527 N N . LEU B 1 447 ? 24.562 -13.234 -0.644 1 98.75 447 LEU B N 1
ATOM 7528 C CA . LEU B 1 447 ? 23.484 -13.266 -1.631 1 98.75 447 LEU B CA 1
ATOM 7529 C C . LEU B 1 447 ? 22.172 -12.781 -1.021 1 98.75 447 LEU B C 1
ATOM 7531 O O . LEU B 1 447 ? 21.469 -11.977 -1.625 1 98.75 447 LEU B O 1
ATOM 7535 N N . ILE B 1 448 ? 21.859 -13.227 0.186 1 98.38 448 ILE B N 1
ATOM 7536 C CA . ILE B 1 448 ? 20.641 -12.828 0.884 1 98.38 448 ILE B CA 1
ATOM 7537 C C . ILE B 1 448 ? 20.625 -11.312 1.066 1 98.38 448 ILE B C 1
ATOM 7539 O O . ILE B 1 448 ? 19.594 -10.664 0.845 1 98.38 448 ILE B O 1
ATOM 7543 N N . ARG B 1 449 ? 21.734 -10.742 1.361 1 97.5 449 ARG B N 1
ATOM 7544 C CA . ARG B 1 449 ? 21.812 -9.32 1.664 1 97.5 449 ARG B CA 1
ATOM 7545 C C . ARG B 1 449 ? 21.609 -8.477 0.408 1 97.5 449 ARG B C 1
ATOM 7547 O O . ARG B 1 449 ? 20.953 -7.434 0.454 1 97.5 449 ARG B O 1
ATOM 7554 N N . PHE B 1 450 ? 22.109 -8.984 -0.744 1 97.75 450 PHE B N 1
ATOM 7555 C CA . PHE B 1 450 ? 22.266 -8.047 -1.848 1 97.75 450 PHE B CA 1
ATOM 7556 C C . PHE B 1 450 ? 21.266 -8.344 -2.961 1 97.75 450 PHE B C 1
ATOM 7558 O O . PHE B 1 450 ? 21.016 -7.5 -3.824 1 97.75 450 PHE B O 1
ATOM 7565 N N . LEU B 1 451 ? 20.672 -9.531 -2.967 1 98.31 451 LEU B N 1
ATOM 7566 C CA . LEU B 1 451 ? 19.656 -9.805 -3.979 1 98.31 451 LEU B CA 1
ATOM 7567 C C . LEU B 1 451 ? 18.406 -8.992 -3.713 1 98.31 451 LEU B C 1
ATOM 7569 O O . LEU B 1 451 ? 17.922 -8.945 -2.58 1 98.31 451 LEU B O 1
ATOM 7573 N N . GLU B 1 452 ? 17.906 -8.352 -4.719 1 96.88 452 GLU B N 1
ATOM 7574 C CA . GLU B 1 452 ? 16.734 -7.492 -4.598 1 96.88 452 GLU B CA 1
ATOM 7575 C C . GLU B 1 452 ? 15.461 -8.234 -4.992 1 96.88 452 GLU B C 1
ATOM 7577 O O . GLU B 1 452 ? 14.812 -7.887 -5.98 1 96.88 452 GLU B O 1
ATOM 7582 N N . VAL B 1 453 ? 15.102 -9.227 -4.141 1 97.94 453 VAL B N 1
ATOM 7583 C CA . VAL B 1 453 ? 13.93 -10.07 -4.367 1 97.94 453 VAL B CA 1
ATOM 7584 C C . VAL B 1 453 ? 13.094 -10.148 -3.09 1 97.94 453 VAL B C 1
ATOM 7586 O O . VAL B 1 453 ? 13.555 -9.758 -2.016 1 97.94 453 VAL B O 1
ATOM 7589 N N . GLY B 1 454 ? 11.898 -10.648 -3.258 1 97.69 454 GLY B N 1
ATOM 7590 C CA . GLY B 1 454 ? 10.984 -10.742 -2.129 1 97.69 454 GLY B CA 1
ATOM 7591 C C . GLY B 1 454 ? 11.203 -11.992 -1.294 1 97.69 454 GLY B C 1
ATOM 7592 O O . GLY B 1 454 ? 10.914 -12 -0.096 1 97.69 454 GLY B O 1
ATOM 7593 N N . ALA B 1 455 ? 11.719 -13.086 -1.954 1 98.12 455 ALA B N 1
ATOM 7594 C CA . ALA B 1 455 ? 11.961 -14.328 -1.229 1 98.12 455 ALA B CA 1
ATOM 7595 C C . ALA B 1 455 ? 13.18 -15.055 -1.79 1 98.12 455 ALA B C 1
ATOM 7597 O O . ALA B 1 455 ? 13.469 -14.969 -2.986 1 98.12 455 ALA B O 1
ATOM 7598 N N . ILE B 1 456 ? 13.859 -15.742 -0.916 1 98.62 456 ILE B N 1
ATOM 7599 C CA . ILE B 1 456 ? 15 -16.547 -1.304 1 98.62 456 ILE B CA 1
ATOM 7600 C C . ILE B 1 456 ? 14.844 -17.969 -0.747 1 98.62 456 ILE B C 1
ATOM 7602 O O . ILE B 1 456 ? 14.594 -18.141 0.448 1 98.62 456 ILE B O 1
ATOM 7606 N N . TYR B 1 457 ? 14.969 -18.891 -1.581 1 98.44 457 TYR B N 1
ATOM 7607 C CA . TYR B 1 457 ? 14.914 -20.297 -1.213 1 98.44 457 TYR B CA 1
ATOM 7608 C C . TYR B 1 457 ? 16.312 -20.922 -1.231 1 98.44 457 TYR B C 1
ATOM 7610 O O . TYR B 1 457 ? 16.984 -20.906 -2.262 1 98.44 457 TYR B O 1
ATOM 7618 N N . ILE B 1 458 ? 16.734 -21.438 -0.107 1 98.5 458 ILE B N 1
ATOM 7619 C CA . ILE B 1 458 ? 18.047 -22.062 0.006 1 98.5 458 ILE B CA 1
ATOM 7620 C C . ILE B 1 458 ? 17.906 -23.578 -0.134 1 98.5 458 ILE B C 1
ATOM 7622 O O . ILE B 1 458 ? 17.25 -24.219 0.682 1 98.5 458 ILE B O 1
ATOM 7626 N N . ASN B 1 459 ? 18.484 -24.141 -1.188 1 97.94 459 ASN B N 1
ATOM 7627 C CA . ASN B 1 459 ? 18.516 -25.562 -1.521 1 97.94 459 ASN B CA 1
ATOM 7628 C C . ASN B 1 459 ? 17.125 -26.094 -1.827 1 97.94 459 ASN B C 1
ATOM 7630 O O . ASN B 1 459 ? 16.797 -27.219 -1.447 1 97.94 459 ASN B O 1
ATOM 7634 N N . GLU B 1 460 ? 16.406 -25.297 -2.449 1 96.88 460 GLU B N 1
ATOM 7635 C CA . GLU B 1 460 ? 15.07 -25.594 -2.967 1 96.88 460 GLU B CA 1
ATOM 7636 C C . GLU B 1 460 ? 14.664 -24.625 -4.066 1 96.88 460 GLU B C 1
ATOM 7638 O O . GLU B 1 460 ? 15.195 -23.5 -4.133 1 96.88 460 GLU B O 1
ATOM 7643 N N . TYR B 1 461 ? 13.859 -25.094 -4.938 1 97.06 461 TYR B N 1
ATOM 7644 C CA . TYR B 1 461 ? 13.312 -24.156 -5.926 1 97.06 461 TYR B CA 1
ATOM 7645 C C . TYR B 1 461 ? 12.18 -23.344 -5.332 1 97.06 461 TYR B C 1
ATOM 7647 O O . TYR B 1 461 ? 11.547 -23.75 -4.359 1 97.06 461 TYR B O 1
ATOM 7655 N N . PRO B 1 462 ? 11.914 -22.141 -5.879 1 96.5 462 PRO B N 1
ATOM 7656 C CA . PRO B 1 462 ? 10.82 -21.312 -5.371 1 96.5 462 PRO B CA 1
ATOM 7657 C C . PRO B 1 462 ? 9.453 -21.984 -5.488 1 96.5 462 PRO B C 1
ATOM 7659 O O . PRO B 1 462 ? 9.125 -22.531 -6.539 1 96.5 462 PRO B O 1
ATOM 7662 N N . ARG B 1 463 ? 8.711 -21.922 -4.395 1 92.62 463 ARG B N 1
ATOM 7663 C CA . ARG B 1 463 ? 7.348 -22.438 -4.34 1 92.62 463 ARG B CA 1
ATOM 7664 C C . ARG B 1 463 ? 6.535 -21.734 -3.262 1 92.62 463 ARG B C 1
ATOM 7666 O O . ARG B 1 463 ? 6.883 -21.781 -2.08 1 92.62 463 ARG B O 1
ATOM 7673 N N . HIS B 1 464 ? 5.5 -21.156 -3.518 1 91.12 464 HIS B N 1
ATOM 7674 C CA . HIS B 1 464 ? 4.695 -20.359 -2.604 1 91.12 464 HIS B CA 1
ATOM 7675 C C . HIS B 1 464 ? 3.746 -21.234 -1.792 1 91.12 464 HIS B C 1
ATOM 7677 O O . HIS B 1 464 ? 3.402 -20.891 -0.657 1 91.12 464 HIS B O 1
ATOM 7683 N N . GLY B 1 465 ? 3.461 -22.438 -2.188 1 85.56 465 GLY B N 1
ATOM 7684 C CA . GLY B 1 465 ? 2.572 -23.328 -1.454 1 85.56 465 GLY B CA 1
ATOM 7685 C C . GLY B 1 465 ? 1.295 -22.641 -0.996 1 85.56 465 GLY B C 1
ATOM 7686 O O . GLY B 1 465 ? 0.615 -22 -1.789 1 85.56 465 GLY B O 1
ATOM 7687 N N . ILE B 1 466 ? 0.879 -22.844 0.248 1 85.44 466 ILE B N 1
ATOM 7688 C CA . ILE B 1 466 ? -0.327 -22.25 0.818 1 85.44 466 ILE B CA 1
ATOM 7689 C C . ILE B 1 466 ? -0.016 -20.859 1.349 1 85.44 466 ILE B C 1
ATOM 7691 O O . ILE B 1 466 ? -0.857 -20.234 1.997 1 85.44 466 ILE B O 1
ATOM 7695 N N . GLY B 1 467 ? 1.131 -20.391 1.069 1 92.19 467 GLY B N 1
ATOM 7696 C CA . GLY B 1 467 ? 1.534 -19.094 1.592 1 92.19 467 GLY B CA 1
ATOM 7697 C C . GLY B 1 467 ? 1.903 -19.125 3.062 1 92.19 467 GLY B C 1
ATOM 7698 O O . GLY B 1 467 ? 1.609 -18.188 3.807 1 92.19 467 GLY B O 1
ATOM 7699 N N . TYR B 1 468 ? 2.422 -20.328 3.453 1 93.88 468 TYR B N 1
ATOM 7700 C CA . TYR B 1 468 ? 2.848 -20.453 4.84 1 93.88 468 TYR B CA 1
ATOM 7701 C C . TYR B 1 468 ? 4.004 -19.5 5.145 1 93.88 468 TYR B C 1
ATOM 7703 O O . TYR B 1 468 ? 4.004 -18.812 6.168 1 93.88 468 TYR B O 1
ATOM 7711 N N . TYR B 1 469 ? 5 -19.531 4.262 1 96.44 469 TYR B N 1
ATOM 7712 C CA . TYR B 1 469 ? 5.992 -18.469 4.234 1 96.44 469 TYR B CA 1
ATOM 7713 C C . TYR B 1 469 ? 5.547 -17.328 3.309 1 96.44 469 TYR B C 1
ATOM 7715 O O . TYR B 1 469 ? 5.199 -17.578 2.148 1 96.44 469 TYR B O 1
ATOM 7723 N N . PRO B 1 470 ? 5.508 -16.094 3.846 1 96.19 470 PRO B N 1
ATOM 7724 C CA . PRO B 1 470 ? 4.996 -15.008 3.006 1 96.19 470 PRO B CA 1
ATOM 7725 C C . PRO B 1 470 ? 5.84 -14.781 1.753 1 96.19 470 PRO B C 1
ATOM 7727 O O . PRO B 1 470 ? 7.066 -14.922 1.796 1 96.19 470 PRO B O 1
ATOM 7730 N N . PHE B 1 471 ? 5.121 -14.445 0.679 1 95.38 471 PHE B N 1
ATOM 7731 C CA . PHE B 1 471 ? 5.785 -14.195 -0.595 1 95.38 471 PHE B CA 1
ATOM 7732 C C . PHE B 1 471 ? 5.227 -12.945 -1.263 1 95.38 471 PHE B C 1
ATOM 7734 O O . PHE B 1 471 ? 4.109 -12.523 -0.962 1 95.38 471 PHE B O 1
ATOM 7741 N N . GLY B 1 472 ? 5.969 -12.344 -2.105 1 94.88 472 GLY B N 1
ATOM 7742 C CA . GLY B 1 472 ? 5.684 -11.125 -2.848 1 94.88 472 GLY B CA 1
ATOM 7743 C C . GLY B 1 472 ? 6.934 -10.453 -3.391 1 94.88 472 GLY B C 1
ATOM 7744 O O . GLY B 1 472 ? 8.047 -10.766 -2.967 1 94.88 472 GLY B O 1
ATOM 7745 N N . GLY B 1 473 ? 6.742 -9.609 -4.289 1 92.81 473 GLY B N 1
ATOM 7746 C CA . GLY B 1 473 ? 7.898 -9.148 -5.039 1 92.81 473 GLY B CA 1
ATOM 7747 C C . GLY B 1 473 ? 8.352 -7.754 -4.648 1 92.81 473 GLY B C 1
ATOM 7748 O O . GLY B 1 473 ? 7.754 -7.129 -3.768 1 92.81 473 GLY B O 1
ATOM 7749 N N . ARG B 1 474 ? 9.492 -7.414 -5.191 1 95.12 474 ARG B N 1
ATOM 7750 C CA . ARG B 1 474 ? 10.078 -6.078 -5.262 1 95.12 474 ARG B CA 1
ATOM 7751 C C . ARG B 1 474 ? 10.141 -5.586 -6.707 1 95.12 474 ARG B C 1
ATOM 7753 O O . ARG B 1 474 ? 9.891 -6.352 -7.641 1 95.12 474 ARG B O 1
ATOM 7760 N N . LYS B 1 475 ? 10.445 -4.316 -6.867 1 96.19 475 LYS B N 1
ATOM 7761 C CA . LYS B 1 475 ? 10.562 -3.771 -8.219 1 96.19 475 LYS B CA 1
ATOM 7762 C C . LYS B 1 475 ? 9.289 -4.016 -9.023 1 96.19 475 LYS B C 1
ATOM 7764 O O . LYS B 1 475 ? 8.188 -3.756 -8.547 1 96.19 475 LYS B O 1
ATOM 7769 N N . ASP B 1 476 ? 9.406 -4.527 -10.242 1 96.81 476 ASP B N 1
ATOM 7770 C CA . ASP B 1 476 ? 8.258 -4.719 -11.125 1 96.81 476 ASP B CA 1
ATOM 7771 C C . ASP B 1 476 ? 7.484 -5.984 -10.75 1 96.81 476 ASP B C 1
ATOM 7773 O O . ASP B 1 476 ? 6.473 -6.305 -11.375 1 96.81 476 ASP B O 1
ATOM 7777 N N . SER B 1 477 ? 7.926 -6.652 -9.68 1 97.62 477 SER B N 1
ATOM 7778 C CA . SER B 1 477 ? 7.234 -7.867 -9.25 1 97.62 477 SER B CA 1
ATOM 7779 C C . SER B 1 477 ? 6.117 -7.547 -8.266 1 97.62 477 SER B C 1
ATOM 7781 O O . SER B 1 477 ? 5.34 -8.43 -7.895 1 97.62 477 SER B O 1
ATOM 7783 N N . GLY B 1 478 ? 6.043 -6.309 -7.832 1 96.38 478 GLY B N 1
ATOM 7784 C CA . GLY B 1 478 ? 4.812 -5.91 -7.168 1 96.38 478 GLY B CA 1
ATOM 7785 C C . GLY B 1 478 ? 5.043 -5.305 -5.797 1 96.38 478 GLY B C 1
ATOM 7786 O O . GLY B 1 478 ? 6.148 -4.859 -5.488 1 96.38 478 GLY B O 1
ATOM 7787 N N . ILE B 1 479 ? 3.906 -5.129 -5.043 1 95.06 479 ILE B N 1
ATOM 7788 C CA . ILE B 1 479 ? 3.906 -4.527 -3.713 1 95.06 479 ILE B CA 1
ATOM 7789 C C . ILE B 1 479 ? 2.992 -5.324 -2.785 1 95.06 479 ILE B C 1
ATOM 7791 O O . ILE B 1 479 ? 1.936 -5.801 -3.205 1 95.06 479 ILE B O 1
ATOM 7795 N N . GLY B 1 480 ? 3.381 -5.445 -1.471 1 94.75 480 GLY B N 1
ATOM 7796 C CA . GLY B 1 480 ? 2.639 -6.242 -0.506 1 94.75 480 GLY B CA 1
ATOM 7797 C C . GLY B 1 480 ? 3.074 -7.695 -0.473 1 94.75 480 GLY B C 1
ATOM 7798 O O . GLY B 1 480 ? 4.027 -8.078 -1.157 1 94.75 480 GLY B O 1
ATOM 7799 N N . ARG B 1 481 ? 2.451 -8.445 0.368 1 96.62 481 ARG B N 1
ATOM 7800 C CA . ARG B 1 481 ? 2.777 -9.859 0.506 1 96.62 481 ARG B CA 1
ATOM 7801 C C . ARG B 1 481 ? 1.512 -10.703 0.613 1 96.62 481 ARG B C 1
ATOM 7803 O O . ARG B 1 481 ? 0.534 -10.289 1.239 1 96.62 481 ARG B O 1
ATOM 7810 N N . GLU B 1 482 ? 1.61 -11.797 0.012 1 95.75 482 GLU B N 1
ATOM 7811 C CA . GLU B 1 482 ? 0.631 -12.852 0.259 1 95.75 482 GLU B CA 1
ATOM 7812 C C . GLU B 1 482 ? 1.191 -13.922 1.196 1 95.75 482 GLU B C 1
ATOM 7814 O O . GLU B 1 482 ? 2.404 -14.133 1.244 1 95.75 482 GLU B O 1
ATOM 7819 N N . GLY B 1 483 ? 0.41 -14.477 1.95 1 95.5 483 GLY B N 1
ATOM 7820 C CA . GLY B 1 483 ? 0.79 -15.461 2.949 1 95.5 483 GLY B CA 1
ATOM 7821 C C . GLY B 1 483 ? -0.038 -15.375 4.219 1 95.5 483 GLY B C 1
ATOM 7822 O O . GLY B 1 483 ? -0.604 -14.328 4.527 1 95.5 483 GLY B O 1
ATOM 7823 N N . ILE B 1 484 ? -0.037 -16.422 4.961 1 96.5 484 ILE B N 1
ATOM 7824 C CA . ILE B 1 484 ? -0.826 -16.547 6.184 1 96.5 484 ILE B CA 1
ATOM 7825 C C . ILE B 1 484 ? -0.368 -15.5 7.195 1 96.5 484 ILE B C 1
ATOM 7827 O O . ILE B 1 484 ? 0.804 -15.469 7.574 1 96.5 484 ILE B O 1
ATOM 7831 N N . GLY B 1 485 ? -1.241 -14.68 7.582 1 95.88 485 GLY B N 1
ATOM 7832 C CA . GLY B 1 485 ? -0.938 -13.602 8.508 1 95.88 485 GLY B CA 1
ATOM 7833 C C . GLY B 1 485 ? -0.581 -12.297 7.812 1 95.88 485 GLY B C 1
ATOM 7834 O O . GLY B 1 485 ? -1.171 -11.258 8.094 1 95.88 485 GLY B O 1
ATOM 7835 N N . TYR B 1 486 ? 0.168 -12.289 6.824 1 96.06 486 TYR B N 1
ATOM 7836 C CA . TYR B 1 486 ? 0.726 -11.094 6.191 1 96.06 486 TYR B CA 1
ATOM 7837 C C . TYR B 1 486 ? -0.283 -10.461 5.246 1 96.06 486 TYR B C 1
ATOM 7839 O O . TYR B 1 486 ? -0.447 -9.234 5.238 1 96.06 486 TYR B O 1
ATOM 7847 N N . SER B 1 487 ? -1.033 -11.234 4.551 1 96.62 487 SER B N 1
ATOM 7848 C CA . SER B 1 487 ? -1.958 -10.727 3.543 1 96.62 487 SER B CA 1
ATOM 7849 C C . SER B 1 487 ? -3.143 -10.016 4.188 1 96.62 487 SER B C 1
ATOM 7851 O O . SER B 1 487 ? -3.715 -9.094 3.604 1 96.62 487 SER B O 1
ATOM 7853 N N . ILE B 1 488 ? -3.529 -10.43 5.379 1 97 488 ILE B N 1
ATOM 7854 C CA . ILE B 1 488 ? -4.691 -9.867 6.059 1 97 488 ILE B CA 1
ATOM 7855 C C . ILE B 1 488 ? -4.43 -8.398 6.391 1 97 488 ILE B C 1
ATOM 7857 O O . ILE B 1 488 ? -5.363 -7.594 6.441 1 97 488 ILE B O 1
ATOM 7861 N N . GLU B 1 489 ? -3.154 -8.047 6.551 1 95 489 GLU B N 1
ATOM 7862 C CA . GLU B 1 489 ? -2.783 -6.668 6.828 1 95 489 GLU B CA 1
ATOM 7863 C C . GLU B 1 489 ? -3.027 -5.773 5.617 1 95 489 GLU B C 1
ATOM 7865 O O . GLU B 1 489 ? -3.232 -4.566 5.758 1 95 489 GLU B O 1
ATOM 7870 N N . GLU B 1 490 ? -3.074 -6.418 4.449 1 95.06 490 GLU B N 1
ATOM 7871 C CA . GLU B 1 490 ? -3.248 -5.676 3.201 1 95.06 490 GLU B CA 1
ATOM 7872 C C . GLU B 1 490 ? -4.719 -5.379 2.938 1 95.06 490 GLU B C 1
ATOM 7874 O O . GLU B 1 490 ? -5.047 -4.555 2.078 1 95.06 490 GLU B O 1
ATOM 7879 N N . VAL B 1 491 ? -5.605 -5.977 3.73 1 97.81 491 VAL B N 1
ATOM 7880 C CA . VAL B 1 491 ? -7.027 -5.793 3.463 1 97.81 491 VAL B CA 1
ATOM 7881 C C . VAL B 1 491 ? -7.723 -5.234 4.703 1 97.81 491 VAL B C 1
ATOM 7883 O O . VAL B 1 491 ? -8.938 -5.371 4.855 1 97.81 491 VAL B O 1
ATOM 7886 N N . THR B 1 492 ? -6.895 -4.711 5.625 1 97.19 492 THR B N 1
ATOM 7887 C CA . THR B 1 492 ? -7.387 -4.012 6.805 1 97.19 492 THR B CA 1
ATOM 7888 C C . THR B 1 492 ? -6.711 -2.652 6.949 1 97.19 492 THR B C 1
ATOM 7890 O O . THR B 1 492 ? -5.578 -2.467 6.5 1 97.19 492 THR B O 1
ATOM 7893 N N . ALA B 1 493 ? -7.406 -1.773 7.531 1 96.19 493 ALA B N 1
ATOM 7894 C CA . ALA B 1 493 ? -6.879 -0.449 7.848 1 96.19 493 ALA B CA 1
ATOM 7895 C C . ALA B 1 493 ? -6.773 -0.244 9.359 1 96.19 493 ALA B C 1
ATOM 7897 O O . ALA B 1 493 ? -7.656 -0.659 10.109 1 96.19 493 ALA B O 1
ATOM 7898 N N . TRP B 1 494 ? -5.711 0.406 9.781 1 96.44 494 TRP B N 1
ATOM 7899 C CA . TRP B 1 494 ? -5.59 0.798 11.18 1 96.44 494 TRP B CA 1
ATOM 7900 C C . TRP B 1 494 ? -6.582 1.904 11.523 1 96.44 494 TRP B C 1
ATOM 7902 O O . TRP B 1 494 ? -6.781 2.834 10.734 1 96.44 494 TRP B O 1
ATOM 7912 N N . LYS B 1 495 ? -7.242 1.823 12.641 1 97.69 495 LYS B N 1
ATOM 7913 C CA . LYS B 1 495 ? -8.023 2.896 13.25 1 97.69 495 LYS B CA 1
ATOM 7914 C C . LYS B 1 495 ? -7.512 3.213 14.656 1 97.69 495 LYS B C 1
ATOM 7916 O O . LYS B 1 495 ? -7.438 2.326 15.508 1 97.69 495 LYS B O 1
ATOM 7921 N N . THR B 1 496 ? -7.148 4.434 14.852 1 98.38 496 THR B N 1
ATOM 7922 C CA . THR B 1 496 ? -6.641 4.879 16.141 1 98.38 496 THR B CA 1
ATOM 7923 C C . THR B 1 496 ? -7.734 5.574 16.938 1 98.38 496 THR B C 1
ATOM 7925 O O . THR B 1 496 ? -8.383 6.5 16.453 1 98.38 496 THR B O 1
ATOM 7928 N N . ILE B 1 497 ? -7.98 5.113 18.125 1 98.5 497 ILE B N 1
ATOM 7929 C CA . ILE B 1 497 ? -8.883 5.77 19.062 1 98.5 497 ILE B CA 1
ATOM 7930 C C . ILE B 1 497 ? -8.078 6.395 20.203 1 98.5 497 ILE B C 1
ATOM 7932 O O . ILE B 1 497 ? -7.402 5.684 20.953 1 98.5 497 ILE B O 1
ATOM 7936 N N . VAL B 1 498 ? -8.133 7.664 20.312 1 98.12 498 VAL B N 1
ATOM 7937 C CA . VAL B 1 498 ? -7.395 8.391 21.344 1 98.12 498 VAL B CA 1
ATOM 7938 C C . VAL B 1 498 ? -8.359 8.875 22.422 1 98.12 498 VAL B C 1
ATOM 7940 O O . VAL B 1 498 ? -9.273 9.656 22.141 1 98.12 498 VAL B O 1
ATOM 7943 N N . TYR B 1 499 ? -8.188 8.453 23.594 1 97.12 499 TYR B N 1
ATOM 7944 C CA . TYR B 1 499 ? -8.945 8.93 24.734 1 97.12 499 TYR B CA 1
ATOM 7945 C C . TYR B 1 499 ? -8.156 9.984 25.516 1 97.12 499 TYR B C 1
ATOM 7947 O O . TYR B 1 499 ? -7.027 9.734 25.938 1 97.12 499 TYR B O 1
ATOM 7955 N N . SER B 1 500 ? -8.766 11.102 25.641 1 96.19 500 SER B N 1
ATOM 7956 C CA . SER B 1 500 ? -8.156 12.148 26.453 1 96.19 500 SER B CA 1
ATOM 7957 C C . SER B 1 500 ? -8.82 12.242 27.828 1 96.19 500 SER B C 1
ATOM 7959 O O . SER B 1 500 ? -10.047 12.352 27.906 1 96.19 500 SER B O 1
ATOM 7961 N N . TYR B 1 501 ? -8.031 12.258 28.891 1 93.44 501 TYR B N 1
ATOM 7962 C CA . TYR B 1 501 ? -8.484 12.391 30.266 1 93.44 501 TYR B CA 1
ATOM 7963 C C . TYR B 1 501 ? -7.844 13.594 30.953 1 93.44 501 TYR B C 1
ATOM 7965 O O . TYR B 1 501 ? -7.762 13.656 32.188 1 93.44 501 TYR B O 1
ATOM 7973 N N . ARG B 1 502 ? -7.375 14.461 30.125 1 89.31 502 ARG B N 1
ATOM 7974 C CA . ARG B 1 502 ? -6.688 15.625 30.672 1 89.31 502 ARG B CA 1
ATOM 7975 C C . ARG B 1 502 ? -7.582 16.391 31.641 1 89.31 502 ARG B C 1
ATOM 7977 O O . ARG B 1 502 ? -8.711 16.75 31.312 1 89.31 502 ARG B O 1
ATOM 7984 N N . GLY B 1 503 ? -7.121 16.547 32.812 1 84.94 503 GLY B N 1
ATOM 7985 C CA . GLY B 1 503 ? -7.824 17.312 33.844 1 84.94 503 GLY B CA 1
ATOM 7986 C C . GLY B 1 503 ? -8.969 16.547 34.469 1 84.94 503 GLY B C 1
ATOM 7987 O O . GLY B 1 503 ? -9.711 17.094 35.281 1 84.94 503 GLY B O 1
ATOM 7988 N N . ARG B 1 504 ? -9.07 15.25 34.156 1 89.25 504 ARG B N 1
ATOM 7989 C CA . ARG B 1 504 ? -10.227 14.508 34.625 1 89.25 504 ARG B CA 1
ATOM 7990 C C . ARG B 1 504 ? -9.859 13.688 35.875 1 89.25 504 ARG B C 1
ATOM 7992 O O . ARG B 1 504 ? -10.719 13.023 36.469 1 89.25 504 ARG B O 1
ATOM 7999 N N . GLY B 1 505 ? -8.609 13.695 36.25 1 88.25 505 GLY B N 1
ATOM 8000 C CA . GLY B 1 505 ? -8.195 13.055 37.5 1 88.25 505 GLY B CA 1
ATOM 8001 C C . GLY B 1 505 ? -7.973 11.562 37.344 1 88.25 505 GLY B C 1
ATOM 8002 O O . GLY B 1 505 ? -7.887 10.844 38.344 1 88.25 505 GLY B O 1
ATOM 8003 N N . VAL B 1 506 ? -7.855 11.125 36.031 1 89.88 506 VAL B N 1
ATOM 8004 C CA . VAL B 1 506 ? -7.605 9.711 35.812 1 89.88 506 VAL B CA 1
ATOM 8005 C C . VAL B 1 506 ? -6.133 9.398 36.062 1 89.88 506 VAL B C 1
ATOM 8007 O O . VAL B 1 506 ? -5.801 8.32 36.562 1 89.88 506 VAL B O 1
ATOM 8010 N N . TRP B 1 507 ? -5.211 10.352 35.688 1 88.5 507 TRP B N 1
ATOM 8011 C CA . TRP B 1 507 ? -3.781 10.234 35.938 1 88.5 507 TRP B CA 1
ATOM 8012 C C . TRP B 1 507 ? -3.295 11.352 36.844 1 88.5 507 TRP B C 1
ATOM 8014 O O . TRP B 1 507 ? -3.846 12.461 36.844 1 88.5 507 TRP B O 1
ATOM 8024 N N . ARG B 1 508 ? -2.428 10.977 37.688 1 86.5 508 ARG B N 1
ATOM 8025 C CA . ARG B 1 508 ? -1.744 11.961 38.531 1 86.5 508 ARG B CA 1
ATOM 8026 C C . ARG B 1 508 ? -0.231 11.836 38.375 1 86.5 508 ARG B C 1
ATOM 8028 O O . ARG B 1 508 ? 0.359 10.859 38.844 1 86.5 508 ARG B O 1
ATOM 8035 N N . TYR B 1 509 ? 0.243 12.781 37.625 1 84.75 509 TYR B N 1
ATOM 8036 C CA . TYR B 1 509 ? 1.692 12.758 37.469 1 84.75 509 TYR B CA 1
ATOM 8037 C C . TYR B 1 509 ? 2.365 13.719 38.438 1 84.75 509 TYR B C 1
ATOM 8039 O O . TYR B 1 509 ? 1.768 14.711 38.875 1 84.75 509 TYR B O 1
ATOM 8047 N N . LEU B 1 510 ? 3.504 13.297 38.906 1 80.12 510 LEU B N 1
ATOM 8048 C CA . LEU B 1 510 ? 4.289 14.141 39.812 1 80.12 510 LEU B CA 1
ATOM 8049 C C . LEU B 1 510 ? 5.145 15.125 39 1 80.12 510 LEU B C 1
ATOM 8051 O O . LEU B 1 510 ? 6.199 14.75 38.5 1 80.12 510 LEU B O 1
ATOM 8055 N N . LEU B 1 511 ? 4.504 15.914 38.219 1 65.19 511 LEU B N 1
ATOM 8056 C CA . LEU B 1 511 ? 5.328 16.812 37.406 1 65.19 511 LEU B CA 1
ATOM 8057 C C . LEU B 1 511 ? 5.91 17.938 38.281 1 65.19 511 LEU B C 1
ATOM 8059 O O . LEU B 1 511 ? 5.273 18.375 39.219 1 65.19 511 LEU B O 1
#

Sequence (1022 aa):
MDRVILDFKDSLFRDIYSVRKDGVLVFKTFINGQWIDSGDYLEVHSPIDGSLIALVSKPSLELVHKTIDVMYNKGRWAVRDTPGDRRLDLLERLADLLSHHRDDIVEALVIDSGKTYSQARGEVNASIERLRKAKMDLRRLIGEYIPGDWSQLTLESEGIVRKEPYGIVLAITPFNYPLFDTVNKFTYSFVAGNAVLLKPSSLDPIPVILFVKLLEEAGFPKEAFALLTIKGSEMKEILPDRRIGAISFTGSTETGLEVMRTGGIKKYVLELGGGDPAIVLSDADIEHAAGNIAVGITSYAGQRCDAIKLILVEKPIYEEFKNKLVEELGKYKVGDPRCPAYSVGPLITKYAVDNAMKAIEDAVNKGGKILFGGKRLGDTYMEPTLIELTDKSKLFKTKLFVDEVFAPVALITPIENVDEAIEIANKRRYGLDAAIFGKDINKIRKLIRFLEVGAIYINEYPRHGIGYYPFGGRKDSGIGREGIGYSIEEVTAWKTIVYSYRGRGVWRYLLMDRVILDFKDSLFRDIYSVRKDGVLVFKTFINGQWIDSGDYLEVHSPIDGSLIALVSKPSLELVHKTIDVMYNKGRWAVRDTPGDRRLDLLERLADLLSHHRDDIVEALVIDSGKTYSQARGEVNASIERLRKAKMDLRRLIGEYIPGDWSQLTLESEGIVRKEPYGIVLAITPFNYPLFDTVNKFTYSFVAGNAVLLKPSSLDPIPVILFVKLLEEAGFPKEAFALLTIKGSEMKEILPDRRIGAISFTGSTETGLEVMRTGGIKKYVLELGGGDPAIVLSDADIEHAAGNIAVGITSYAGQRCDAIKLILVEKPIYEEFKNKLVEELGKYKVGDPRCPAYSVGPLITKYAVDNAMKAIEDAVNKGGKILFGGKRLGDTYMEPTLIELTDKSKLFKTKLFVDEVFAPVALITPIENVDEAIEIANKRRYGLDAAIFGKDINKIRKLIRFLEVGAIYINEYPRHGIGYYPFGGRKDSGIGREGIGYSIEEVTAWKTIVYSYRGRGVWRYLL

Organism: Staphylothermus marinus (strain ATCC 43588 / DSM 3639 / JCM 9404 / F1) (NCBI:txid399550)

Secondary structure (DSSP, 8-state):
-PPP------GGGGGGEEE-TTS-EEE-EEETTEEE--S-EEEEE-TTT--EEEEEE---HHHHHHHHHHIIIIIHHHHHTS-HHHHHHHHHHHHHHHHHTHHHHHHHHHHHH---HHHHHHHHHHHHHHHHTGGGGGGGT--EEEESTTSGGGTTEEEEEEEEE-SEEEEE--SSSHHHHHHHHHHHHHHHT-EEEEE--TTS-HHHHHHHHHHHHHT--GGGEEE----GGGGGGTTT-TT--EEEEES-HHHHHHHHHHH-SSEEEEE----EEEEE-TTS-HHHHHHHHHHHHHGGGG--TT-EEEEEEEGGGHHHHHHHHHHHHTT--BS-TTSTT-SB---S-HHHHHHHHHHHHHHHHTT-EEEE---B-SSS-B--EEEE---HHHHTTSHHHHS---SSEEEEEEESSHHHHHHHHHHSSEESEEEEE---HHHHHHHHHH---SEEEESS----TTSSS-B--EETTEES-BSTTTGGGGGEEEEEEEEE-TTTTS-----/-PPP------GGGGGGEEE-TTS-EEE-EEETTEEE--S-EEEEE-TTT--EEEEEE---HHHHHHHHHHIIIIIHHHHHTS-HHHHHHHHHHHHHHHHHTHHHHHHHHHHHH---HHHHHHHHHHHHHHHHTGGGGGGGT--EEEESTTSGGGTTEEEEEEEEE-SEEEEE--SSSHHHHHHHHHHHHHHHT-EEEEE--TTS-HHHHHHHHHHHHHT--GGGEEE----GGGGGGTTT-TT--EEEEES-HHHHHHHHHHH-SSEEEEE----EEEEE-TTS-HHHHHHHHHHHHHGGGG--TT-EEEEEEEGGGHHHHHHHHHHHHTT--BS-TTSTT-SB---S-HHHHHHHHHHHHHHHHTT-EEEE---B-SSS-B--EEEE---HHHHTTSHHHHS---SSEEEEEEESSHHHHHHHHHHSSEESEEEEE---HHHHHHHHHH---SEEEESS----TTSSS-B--EETTEES-BSTTTGGGGGEEEEEEEEE-TTTTS-----

Foldseek 3Di:
DDADEADADDPLCVVQWDADPVRAIEGFWAALLDTDAQVDWFFEAFLFARHGHYTYRADDPVRVVVLLVLLLVPQLCLLQVPDLVVLLVLLLLLLVLLVVRVVSLLRLCCGQQVAFSVVSSQLSVLLSVLSNCLVLLVVQQDWDKADQVVDPVRPQKIKTKGKAFQAEEEEEEERLRQQLSQSQVCSLNSSRRYQYEYEYDLHRCVSVSVSVSSSVVSPRDSSRYTYRNHDLVCCLVVLCPPSHAEYEYEEELVSVVVSVVRNPDHFYFYQYAAAAEEEEEPAFPLLLSLLQLLCLLAPQQQQDRQRHAEYEYAPVCQVVSLVSNQVNLVCAAEHRSHDPSHRHTFHSFLVLVVVVLVLLVQLVVLPKDWPHWSDADPRGIGRQTEIEDAPLVSVCVGCSQAGRRRGSYHYYYYDNALVRVLVSQQSHQWAWEYEYGRDPPVSVVVNVVRRQHFYYHYSHGDDCRSQCPWTFTPGSSTDFIRHRNGVSPSRIDMDMDMDHCVPVPPDDDPD/DDADEADADDPLQVVQWDADPVRAIEGFWAALLDTDAQVDWFFEAFLFARHGHYTYRADDPVRNVVLLVLLLVPQLCLLQVPDLVVLLVLLLLLLVLLVVRVVSLLSLCCGQQVAFSVVSSQLSVLLSVLSNCLVLLVVQQDWDKADQVVDPVRPQKIKTKGKAFLAEEEEEEERLRQQLSQSQLCSLNSSRRHQYEYEYDLHRCVSVSVSVSSSVVSPRDSSRYTYRNHDLVCCLVVLCPPSHAEYEYEEALVSVVVSVVRNPDHFYFYQYAAAAEEEEEPAFPLLLSLLQLLCLLAPQQQQDRQRHAEYEYAPVCQVVSLVSNQVNLVCAAEHRSHDPSHNHTFHSWLVLVVVVLVLLVQLVVLPKDWPHWSDDDPRGIGRQTEIEDAPLVSVCVGCSQAGRRRGSYHYYYYDNALVRVLVSQQSHQWAWEYEYGRDPPVSVVVNVVRRQHFYYHYSHGDDCRSQCPWTFTPGSSGDFIRHRNGVSPSRIDMDMDMDHCVPVPPDDDPD

pLDDT: mean 96.81, std 3.86, range [48.56, 98.94]